Protein 6H3S (pdb70)

InterPro domains:
  IPR005167 Bunyavirus glycoprotein G1 [PF03557] (501-1342)
  IPR005168 Bunyavirus glycoprotein G2 [PF03563] (28-308)
  IPR026400 Bunyavirus nonstructural protein NSm [TIGR04210] (309-459)

Structure (mmCIF, N/CA/C/O backbone):
data_6H3S
#
_entry.id   6H3S
#
_cell.length_a   95.226
_cell.length_b   95.226
_cell.length_c   204.739
_cell.angle_alpha   90.000
_cell.angle_beta   90.000
_cell.angle_gamma   90.000
#
_symmetry.space_group_name_H-M   'P 41 21 2'
#
loop_
_entity.id
_entity.type
_entity.pdbx_description
1 polymer 'Envelopment polyprotein'
2 non-polymer 2-acetamido-2-deoxy-beta-D-glucopyranose
3 non-polymer 'SULFATE ION'
4 non-polymer 'CHLORIDE ION'
5 water water
#
loop_
_atom_site.group_PDB
_atom_site.id
_atom_site.type_symbol
_atom_site.label_atom_id
_atom_site.label_alt_id
_atom_site.label_comp_id
_atom_site.label_asym_id
_atom_site.label_entity_id
_atom_site.label_seq_id
_atom_site.pdbx_PDB_ins_code
_atom_site.Cartn_x
_atom_site.Cartn_y
_atom_site.Cartn_z
_atom_site.occupancy
_atom_site.B_iso_or_equiv
_atom_site.auth_seq_id
_atom_site.auth_comp_id
_atom_site.auth_asym_id
_atom_site.auth_atom_id
_atom_site.pdbx_PDB_model_num
ATOM 1 N N . THR A 1 14 ? 63.469 8.486 19.633 1.00 109.59 467 THR B N 1
ATOM 2 C CA . THR A 1 14 ? 63.509 8.055 21.026 1.00 110.03 467 THR B CA 1
ATOM 3 C C . THR A 1 14 ? 62.114 8.056 21.643 1.00 106.27 467 THR B C 1
ATOM 4 O O . THR A 1 14 ? 61.139 8.449 21.002 1.00 104.16 467 THR B O 1
ATOM 8 N N . SER A 1 15 ? 62.025 7.610 22.894 1.00 105.45 468 SER B N 1
ATOM 9 C CA . SER A 1 15 ? 60.766 7.577 23.621 1.00 102.34 468 SER B CA 1
ATOM 10 C C . SER A 1 15 ? 60.906 8.352 24.922 1.00 100.37 468 SER B C 1
ATOM 11 O O . SER A 1 15 ? 61.995 8.451 25.493 1.00 102.10 468 SER B O 1
ATOM 14 N N . ILE A 1 16 ? 59.784 8.906 25.384 1.00 90.88 469 ILE B N 1
ATOM 15 C CA . ILE A 1 16 ? 59.754 9.741 26.575 1.00 83.63 469 ILE B CA 1
ATOM 16 C C . ILE A 1 16 ? 58.654 9.246 27.503 1.00 74.25 469 ILE B C 1
ATOM 17 O O . ILE A 1 16 ? 57.721 8.554 27.089 1.00 73.36 469 ILE B O 1
ATOM 22 N N . ASN A 1 17 ? 58.772 9.614 28.775 1.00 67.78 470 ASN B N 1
ATOM 23 C CA . ASN A 1 17 ? 57.769 9.283 29.781 1.00 62.47 470 ASN B CA 1
ATOM 24 C C . ASN A 1 17 ? 56.850 10.489 29.952 1.00 63.09 470 ASN B C 1
ATOM 25 O O . ASN A 1 17 ? 57.232 11.485 30.572 1.00 69.17 470 ASN B O 1
ATOM 30 N N . CYS A 1 18 ? 55.641 10.396 29.398 1.00 59.52 471 CYS B N 1
ATOM 31 C CA . CYS A 1 18 ? 54.673 11.482 29.507 1.00 56.54 471 CYS B CA 1
ATOM 32 C C . CYS A 1 18 ? 54.193 11.693 30.941 1.00 57.29 471 CYS B C 1
ATOM 33 O O . CYS A 1 18 ? 53.720 12.787 31.267 1.00 56.54 471 CYS B O 1
ATOM 36 N N . LYS A 1 19 ? 54.344 10.690 31.812 1.00 58.02 472 LYS B N 1
ATOM 37 C CA . LYS A 1 19 ? 54.014 10.875 33.222 1.00 57.05 472 LYS B CA 1
ATOM 38 C C . LYS A 1 19 ? 55.031 11.756 33.933 1.00 56.88 472 LYS B C 1
ATOM 39 O O . LYS A 1 19 ? 54.675 12.473 34.872 1.00 54.58 472 LYS B O 1
ATOM 45 N N . ASN A 1 20 ? 56.297 11.721 33.500 1.00 58.31 473 ASN B N 1
ATOM 46 C CA . ASN A 1 20 ? 57.379 12.499 34.106 1.00 63.28 473 ASN B CA 1
ATOM 47 C C . ASN A 1 20 ? 58.257 13.031 32.970 1.00 64.88 473 ASN B C 1
ATOM 48 O O . ASN A 1 20 ? 59.335 12.508 32.693 1.00 68.57 473 ASN B O 1
ATOM 53 N N . ILE A 1 21 ? 57.791 14.087 32.318 1.00 64.76 474 ILE B N 1
ATOM 54 C CA . ILE A 1 21 ? 58.493 14.648 31.171 1.00 62.54 474 ILE B CA 1
ATOM 55 C C . ILE A 1 21 ? 59.653 15.521 31.643 1.00 62.99 474 ILE B C 1
ATOM 56 O O . ILE A 1 21 ? 59.522 16.324 32.581 1.00 63.38 474 ILE B O 1
ATOM 61 N N . GLN A 1 22 ? 60.806 15.351 31.000 1.00 64.32 475 GLN B N 1
ATOM 62 C CA . GLN A 1 22 ? 62.011 16.074 31.368 1.00 68.83 475 GLN B CA 1
ATOM 63 C C . GLN A 1 22 ? 61.989 17.496 30.810 1.00 64.18 475 GLN B C 1
ATOM 64 O O . GLN A 1 22 ? 61.226 17.827 29.900 1.00 64.17 475 GLN B O 1
ATOM 70 N N . SER A 1 23 ? 62.854 18.340 31.376 1.00 64.82 476 SER B N 1
ATOM 71 C CA . SER A 1 23 ? 62.926 19.733 30.948 1.00 66.26 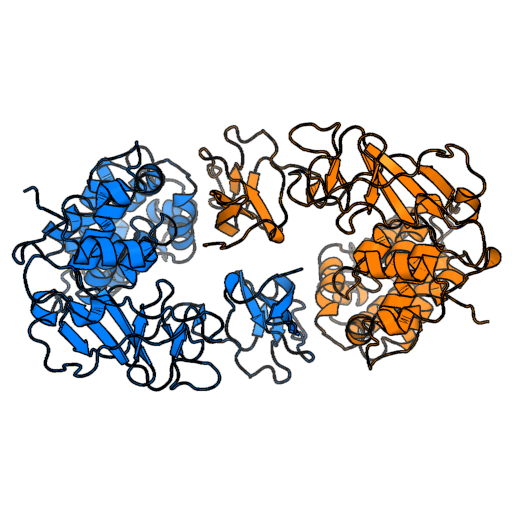476 SER B CA 1
ATOM 72 C C . SER A 1 23 ? 63.366 19.844 29.492 1.00 68.88 476 SER B C 1
ATOM 73 O O . SER A 1 23 ? 62.894 20.721 28.757 1.00 70.48 476 SER B O 1
ATOM 76 N N . THR A 1 24 ? 64.270 18.959 29.059 1.00 69.83 477 THR B N 1
ATOM 77 C CA . THR A 1 24 ? 64.744 18.968 27.677 1.00 69.34 477 THR B CA 1
ATOM 78 C C . THR A 1 24 ? 63.645 18.574 26.698 1.00 63.59 477 THR B C 1
ATOM 79 O O . THR A 1 24 ? 63.639 19.039 25.555 1.00 64.37 477 THR B O 1
ATOM 83 N N . GLN A 1 25 ? 62.713 17.725 27.127 1.00 59.14 478 GLN B N 1
ATOM 84 C CA . GLN A 1 25 ? 61.634 17.218 26.290 1.00 57.39 478 GLN B CA 1
ATOM 85 C C . GLN A 1 25 ? 60.456 18.181 26.160 1.00 54.57 478 GLN B C 1
ATOM 86 O O . GLN A 1 25 ? 59.446 17.818 25.551 1.00 51.06 478 GLN B O 1
ATOM 92 N N . LEU A 1 26 ? 60.540 19.381 26.727 1.00 54.48 479 LEU B N 1
ATOM 93 C CA . LEU A 1 26 ? 59.428 20.317 26.610 1.00 48.82 479 LEU B CA 1
ATOM 94 C C . LEU A 1 26 ? 59.438 21.099 25.300 1.00 48.31 479 LEU B C 1
ATOM 95 O O . LEU A 1 26 ? 59.355 22.327 25.311 1.00 54.61 479 LEU B O 1
ATOM 100 N N . THR A 1 27 ? 59.511 20.391 24.175 1.00 48.49 480 THR B N 1
ATOM 101 C CA . THR A 1 27 ? 59.450 20.982 22.850 1.00 51.74 480 THR B CA 1
ATOM 102 C C . THR A 1 27 ? 58.298 20.358 22.073 1.00 52.60 480 THR B C 1
ATOM 103 O O . THR A 1 27 ? 57.897 19.225 22.339 1.00 56.60 480 THR B O 1
ATOM 107 N N . ILE A 1 28 ? 57.807 21.086 21.067 1.00 50.18 481 ILE B N 1
ATOM 108 C CA . ILE A 1 28 ? 56.694 20.588 20.260 1.00 48.66 481 ILE B CA 1
ATOM 109 C C . ILE A 1 28 ? 57.051 19.253 19.621 1.00 50.52 481 ILE B C 1
ATOM 110 O O . ILE A 1 28 ? 56.210 18.350 19.514 1.00 49.67 481 ILE B O 1
ATOM 115 N N . GLU A 1 29 ? 58.307 19.104 19.199 1.00 50.53 482 GLU B N 1
ATOM 116 C CA . GLU A 1 29 ? 58.773 17.834 18.655 1.00 52.02 482 GLU B CA 1
ATOM 117 C C . GLU A 1 29 ? 58.573 16.702 19.655 1.00 54.89 482 GLU B C 1
ATOM 118 O O . GLU A 1 29 ? 58.071 15.628 19.304 1.00 57.44 482 GLU B O 1
ATOM 124 N N . HIS A 1 30 ? 58.962 16.924 20.910 1.00 56.41 483 HIS B N 1
ATOM 125 C CA . HIS A 1 30 ? 58.832 15.891 21.930 1.00 54.39 483 HIS B CA 1
ATOM 126 C C . HIS A 1 30 ? 57.465 15.904 22.605 1.00 51.01 483 HIS B C 1
ATOM 127 O O . HIS A 1 30 ? 56.948 14.841 22.962 1.00 56.96 483 HIS B O 1
ATOM 134 N N . LEU A 1 31 ? 56.865 17.085 22.790 1.00 45.25 484 LEU B N 1
ATOM 135 C CA . LEU A 1 31 ? 55.522 17.142 23.362 1.00 45.28 484 LEU B CA 1
ATOM 136 C C . LEU A 1 31 ? 54.505 16.439 22.474 1.00 48.94 484 LEU B C 1
ATOM 137 O O . LEU A 1 31 ? 53.524 15.880 22.977 1.00 50.68 484 LEU B O 1
ATOM 142 N N . SER A 1 32 ? 54.720 16.456 21.156 1.00 52.55 485 SER B N 1
ATOM 143 C CA . SER A 1 32 ? 53.790 15.798 20.246 1.00 48.51 485 SER B CA 1
ATOM 144 C C . SER A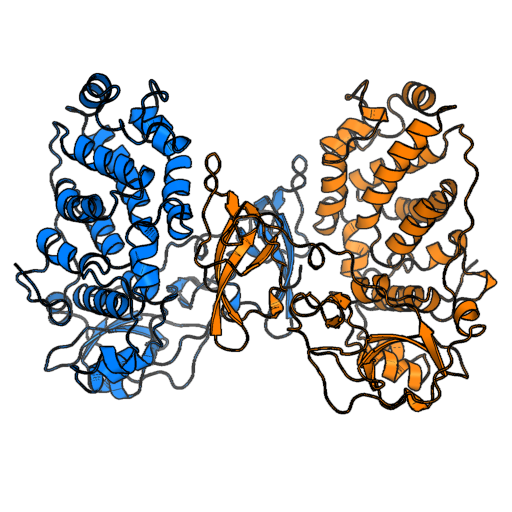 1 32 ? 53.744 14.292 20.460 1.00 44.87 485 SER B C 1
ATOM 145 O O . SER A 1 32 ? 52.733 13.662 20.133 1.00 40.56 485 SER B O 1
ATOM 148 N N . LYS A 1 33 ? 54.809 13.701 21.004 1.00 49.63 486 LYS B N 1
ATOM 149 C CA . LYS A 1 33 ? 54.790 12.281 21.333 1.00 50.00 486 LYS B CA 1
ATOM 150 C C . LYS A 1 33 ? 53.830 11.953 22.466 1.00 50.67 486 LYS B C 1
ATOM 151 O O . LYS A 1 33 ? 53.525 10.772 22.671 1.00 49.78 486 LYS B O 1
ATOM 157 N N . CYS A 1 34 ? 53.356 12.954 23.207 1.00 50.48 487 CYS B N 1
ATOM 158 C CA . CYS A 1 34 ? 52.484 12.735 24.352 1.00 44.66 487 CYS B CA 1
ATOM 159 C C . CYS A 1 34 ? 51.017 13.003 24.044 1.00 38.75 487 CYS B C 1
ATOM 160 O O . CYS A 1 34 ? 50.194 13.009 24.965 1.00 39.94 487 CYS B O 1
ATOM 163 N N . MET A 1 35 ? 50.669 13.216 22.778 1.00 39.60 488 MET B N 1
ATOM 164 C CA . MET A 1 35 ? 49.265 13.282 22.403 1.00 39.73 488 MET B CA 1
ATOM 165 C C . MET A 1 35 ? 48.615 11.927 22.650 1.00 38.55 488 MET B C 1
ATOM 166 O O . MET A 1 35 ? 49.205 10.881 22.366 1.00 39.02 488 MET B O 1
ATOM 171 N N . ALA A 1 36 ? 47.396 11.954 23.197 1.00 33.12 489 ALA B N 1
ATOM 172 C CA . ALA A 1 36 ? 46.766 10.736 23.703 1.00 30.72 489 ALA B CA 1
ATOM 173 C C . ALA A 1 36 ? 46.720 9.639 22.646 1.00 38.29 489 ALA B C 1
ATOM 174 O O . ALA A 1 36 ? 47.075 8.484 22.916 1.00 43.12 489 ALA B O 1
ATOM 176 N N . PHE A 1 37 ? 46.296 9.986 21.428 1.00 42.28 490 PHE B N 1
ATOM 177 C CA . PHE A 1 37 ? 46.146 8.977 20.385 1.00 39.61 490 PHE B CA 1
ATOM 178 C C . PHE A 1 37 ? 47.463 8.280 20.080 1.00 43.11 490 PHE B C 1
ATOM 179 O O . PHE A 1 37 ? 47.467 7.117 19.660 1.00 47.01 490 PHE B O 1
ATOM 187 N N . TYR A 1 38 ? 48.589 8.966 20.287 1.00 43.91 491 TYR B N 1
ATOM 188 C CA . TYR A 1 38 ? 49.889 8.375 20.003 1.00 43.01 491 TYR B CA 1
ATOM 189 C C . TYR A 1 38 ? 50.235 7.233 20.948 1.00 45.42 491 TYR B C 1
ATOM 190 O O . TYR A 1 38 ? 51.235 6.545 20.714 1.00 46.76 491 TYR B O 1
ATOM 199 N N . GLN A 1 39 ? 49.442 7.009 21.999 1.00 44.99 492 GLN B N 1
ATOM 200 C CA . GLN A 1 39 ? 49.682 5.883 22.893 1.00 48.70 492 GLN B CA 1
ATOM 201 C C . GLN A 1 39 ? 49.244 4.549 22.299 1.00 46.87 492 GLN B C 1
ATOM 202 O O . GLN A 1 39 ? 49.559 3.503 22.878 1.00 48.72 492 GLN B O 1
ATOM 208 N N . ASN A 1 40 ? 48.529 4.562 21.171 1.00 45.78 493 ASN B N 1
ATOM 209 C CA . ASN A 1 40 ? 48.152 3.347 20.444 1.00 45.94 493 ASN B CA 1
ATOM 210 C C . ASN A 1 40 ? 47.279 2.423 21.290 1.00 46.72 493 ASN B C 1
ATOM 211 O O . ASN A 1 40 ? 47.296 1.200 21.114 1.00 48.44 493 ASN B O 1
ATOM 216 N N . LYS A 1 41 ? 46.511 3.002 22.211 1.00 44.47 494 LYS B N 1
ATOM 217 C CA . LYS A 1 41 ? 45.586 2.261 23.065 1.00 38.13 494 LYS B CA 1
ATOM 218 C C . LYS A 1 41 ? 44.169 2.534 22.574 1.00 38.76 494 LYS B C 1
ATOM 219 O O . LYS A 1 41 ? 43.623 3.618 22.809 1.00 43.11 494 LYS B O 1
ATOM 225 N N . THR A 1 42 ? 43.574 1.552 21.903 1.00 38.02 495 THR B N 1
ATOM 226 C CA . THR A 1 42 ? 42.276 1.720 21.268 1.00 39.31 495 THR B CA 1
ATOM 227 C C . THR A 1 42 ? 41.130 1.040 22.008 1.00 44.29 495 THR B C 1
ATOM 228 O O . THR A 1 42 ? 40.001 1.056 21.504 1.00 46.33 495 THR B O 1
ATOM 232 N N . SER A 1 43 ? 41.368 0.451 23.179 1.00 46.13 496 SER B N 1
ATOM 233 C CA . SER A 1 43 ? 40.297 -0.266 23.857 1.00 44.49 496 SER B CA 1
ATOM 234 C C . SER A 1 43 ? 40.610 -0.400 25.341 1.00 48.29 496 SER B C 1
ATOM 235 O O . SER A 1 43 ? 41.679 -0.009 25.819 1.00 48.80 496 SER B O 1
ATOM 238 N N . SER A 1 44 ? 39.653 -0.983 26.061 1.00 51.64 497 SER B N 1
ATOM 239 C CA . SER A 1 44 ? 39.762 -1.324 27.477 1.00 47.42 497 SER B CA 1
ATOM 240 C C . SER A 1 44 ? 40.105 -0.115 28.343 1.00 47.71 497 SER B C 1
ATOM 241 O O . SER A 1 44 ? 41.269 0.064 28.722 1.00 49.58 497 SER B O 1
ATOM 244 N N . PRO A 1 45 ? 39.115 0.708 28.698 1.00 47.14 498 PRO B N 1
ATOM 245 C CA . PRO A 1 45 ? 39.375 1.853 29.574 1.00 46.81 498 PRO B CA 1
ATOM 246 C C . PRO A 1 45 ? 39.776 1.410 30.965 1.00 45.97 498 PRO B C 1
ATOM 247 O O . PRO A 1 45 ? 39.310 0.390 31.474 1.00 47.73 498 PRO B O 1
ATOM 251 N N . VAL A 1 46 ? 40.629 2.211 31.590 1.00 50.70 499 VAL B N 1
ATOM 252 C CA . VAL A 1 46 ? 41.128 1.941 32.929 1.00 53.11 499 VAL B CA 1
ATOM 253 C C . VAL A 1 46 ? 40.496 2.921 33.905 1.00 53.72 499 VAL B C 1
ATOM 254 O O . VAL A 1 46 ? 40.384 4.118 33.618 1.00 55.65 499 VAL B O 1
ATOM 258 N N . VAL A 1 47 ? 40.079 2.408 35.062 1.00 55.12 500 VAL B N 1
ATOM 259 C CA . VAL A 1 47 ? 39.485 3.253 36.086 1.00 56.63 500 VAL B CA 1
ATOM 260 C C . VAL A 1 47 ? 40.544 4.199 36.642 1.00 57.23 500 VAL B C 1
ATOM 261 O O . VAL A 1 47 ? 41.744 3.888 36.661 1.00 58.63 500 VAL B O 1
ATOM 265 N N . ILE A 1 48 ? 40.094 5.373 37.095 1.00 58.11 501 ILE B N 1
ATOM 266 C CA . ILE A 1 48 ? 41.016 6.454 37.433 1.00 59.54 501 ILE B CA 1
ATOM 267 C C . ILE A 1 48 ? 41.922 6.060 38.597 1.00 65.04 501 ILE B C 1
ATOM 268 O O . ILE A 1 48 ? 43.121 6.365 38.592 1.00 64.83 501 ILE B O 1
ATOM 273 N N . ASN A 1 49 ? 41.375 5.368 39.604 1.00 69.70 502 ASN B N 1
ATOM 274 C CA . ASN A 1 49 ? 42.186 4.991 40.760 1.00 75.25 502 ASN B CA 1
ATOM 275 C C . ASN A 1 49 ? 43.306 4.037 40.371 1.00 77.01 502 ASN B C 1
ATOM 276 O O . ASN A 1 49 ? 44.354 4.006 41.027 1.00 81.03 502 ASN B O 1
ATOM 281 N N . GLU A 1 50 ? 43.106 3.258 39.308 1.00 74.28 503 GLU B N 1
ATOM 282 C CA . GLU A 1 50 ? 44.138 2.342 38.842 1.00 76.92 503 GLU B CA 1
ATOM 283 C C . GLU A 1 50 ? 45.197 3.068 38.019 1.00 75.47 503 GLU B C 1
ATOM 284 O O . GLU A 1 50 ? 46.381 2.720 38.083 1.00 78.07 503 GLU B O 1
ATOM 290 N N . ILE A 1 51 ? 44.789 4.087 37.257 1.00 71.04 504 ILE B N 1
ATOM 291 C CA . ILE A 1 51 ? 45.722 4.818 36.401 1.00 68.24 504 ILE B CA 1
ATOM 292 C C . ILE A 1 51 ? 46.785 5.523 37.236 1.00 72.49 504 ILE B C 1
ATOM 293 O O . ILE A 1 51 ? 47.960 5.585 36.852 1.00 74.14 504 ILE B O 1
ATOM 298 N N . ILE A 1 52 ? 46.394 6.052 38.398 1.00 74.03 505 ILE B N 1
ATOM 299 C CA . ILE A 1 52 ? 47.246 6.946 39.174 1.00 75.22 505 ILE B CA 1
ATOM 300 C C . ILE A 1 52 ? 48.025 6.228 40.268 1.00 79.33 505 ILE B C 1
ATOM 301 O O . ILE A 1 52 ? 48.718 6.890 41.054 1.00 79.24 505 ILE B O 1
ATOM 306 N N . SER A 1 53 ? 47.942 4.898 40.343 1.00 82.37 506 SER B N 1
ATOM 307 C CA . SER A 1 53 ? 48.577 4.176 41.441 1.00 93.36 506 SER B CA 1
ATOM 308 C C . SER A 1 53 ? 50.100 4.230 41.382 1.00 99.11 506 SER B C 1
ATOM 309 O O . SER A 1 53 ? 50.753 3.990 42.402 1.00 104.40 506 SER B O 1
ATOM 312 N N . ASP A 1 54 ? 50.679 4.542 40.220 1.00 98.11 507 ASP B N 1
ATOM 313 C CA . ASP A 1 54 ? 52.130 4.583 40.094 1.00 104.10 507 ASP B CA 1
ATOM 314 C C . ASP A 1 54 ? 52.742 5.820 40.744 1.00 102.49 507 ASP B C 1
ATOM 315 O O . ASP A 1 54 ? 53.922 5.788 41.111 1.00 107.47 507 ASP B O 1
ATOM 320 N N . ALA A 1 55 ? 51.974 6.901 40.899 1.00 97.84 508 ALA B N 1
ATOM 321 C CA . ALA A 1 55 ? 52.510 8.182 41.334 1.00 97.52 508 ALA B CA 1
ATOM 322 C C . ALA A 1 55 ? 52.480 8.317 42.857 1.00 102.41 508 ALA B C 1
ATOM 323 O O . ALA A 1 55 ? 52.046 7.421 43.585 1.00 107.41 508 ALA B O 1
ATOM 325 N N . SER A 1 56 ? 52.940 9.472 43.340 1.00 98.22 509 SER B N 1
ATOM 326 C CA . SER A 1 56 ? 53.080 9.724 44.768 1.00 100.03 509 SER B CA 1
ATOM 327 C C . SER A 1 56 ? 51.716 9.775 45.456 1.00 95.69 509 SER B C 1
ATOM 328 O O . SER A 1 56 ? 50.664 9.863 44.820 1.00 93.45 509 SER B O 1
ATOM 331 N N . VAL A 1 57 ? 51.754 9.720 46.790 1.00 97.57 510 VAL B N 1
ATOM 332 C CA . VAL A 1 57 ? 50.528 9.770 47.583 1.00 98.38 510 VAL B CA 1
ATOM 333 C C . VAL A 1 57 ? 49.859 11.133 47.443 1.00 95.64 510 VAL B C 1
ATOM 334 O O . VAL A 1 57 ? 48.641 11.230 47.235 1.00 91.71 510 VAL B O 1
ATOM 338 N N . ASP A 1 58 ? 50.648 12.208 47.543 1.00 99.02 511 ASP B N 1
ATOM 339 C CA . ASP A 1 58 ? 50.083 13.552 47.466 1.00 97.58 511 ASP B CA 1
ATOM 340 C C . ASP A 1 58 ? 49.525 13.841 46.079 1.00 91.06 511 ASP B C 1
ATOM 341 O O . ASP A 1 58 ? 48.440 14.420 45.951 1.00 89.46 511 ASP B O 1
ATOM 346 N N . GLU A 1 59 ? 50.255 13.454 45.029 1.00 89.41 512 GLU B N 1
ATOM 347 C CA . GLU A 1 59 ? 49.723 13.571 43.675 1.00 84.67 512 GLU B CA 1
ATOM 348 C C . GLU A 1 59 ? 48.447 12.753 43.523 1.00 78.67 512 GLU B C 1
ATOM 349 O O . GLU A 1 59 ? 47.518 13.154 42.809 1.00 74.79 512 GLU B O 1
ATOM 355 N N . GLN A 1 60 ? 48.381 11.606 44.203 1.00 79.84 513 GLN B N 1
ATOM 356 C CA . GLN A 1 60 ? 47.204 10.749 44.119 1.00 78.27 513 GLN B CA 1
ATOM 357 C C . GLN A 1 60 ? 45.985 11.434 44.726 1.00 79.06 513 GLN B C 1
ATOM 358 O O . GLN A 1 60 ? 44.894 11.414 44.140 1.00 76.44 513 GLN B O 1
ATOM 364 N N . GLU A 1 61 ? 46.148 12.048 45.903 1.00 85.01 514 GLU B N 1
ATOM 365 C CA . GLU A 1 61 ? 45.065 12.859 46.455 1.00 86.60 514 GLU B CA 1
ATOM 366 C C . GLU A 1 61 ? 44.717 14.011 45.520 1.00 82.43 514 GLU B C 1
ATOM 367 O O . GLU A 1 61 ? 43.537 14.342 45.337 1.00 79.55 514 GLU B O 1
ATOM 373 N N . LEU A 1 62 ? 45.737 14.620 44.907 1.00 83.95 515 LEU B N 1
ATOM 374 C CA . LEU A 1 62 ? 45.515 15.727 43.983 1.00 82.69 515 LEU B CA 1
ATOM 375 C C . LEU A 1 62 ? 44.600 15.323 42.835 1.00 76.11 515 LEU B C 1
ATOM 376 O O . LEU A 1 62 ? 43.718 16.093 42.435 1.00 71.35 515 LEU B O 1
ATOM 381 N N . ILE A 1 63 ? 44.792 14.122 42.289 1.00 72.46 516 ILE B N 1
ATOM 382 C CA . ILE A 1 63 ? 43.990 13.705 41.143 1.00 65.62 516 ILE B CA 1
ATOM 383 C C . ILE A 1 63 ? 42.627 13.192 41.582 1.00 68.33 516 ILE B C 1
ATOM 384 O O . ILE A 1 63 ? 41.606 13.507 40.958 1.00 68.13 516 ILE B O 1
ATOM 389 N N . LYS A 1 64 ? 42.585 12.381 42.644 1.00 72.40 517 LYS B N 1
ATOM 390 C CA . LYS A 1 64 ? 41.302 11.922 43.167 1.00 75.01 517 LYS B CA 1
ATOM 391 C C . LYS A 1 64 ? 40.387 13.091 43.496 1.00 77.12 517 LYS B C 1
ATOM 392 O O . LYS A 1 64 ? 39.163 12.985 43.353 1.00 79.26 517 LYS B O 1
ATOM 398 N N . SER A 1 65 ? 40.963 14.218 43.924 1.00 75.70 518 SER B N 1
ATOM 399 C CA . SER A 1 65 ? 40.168 15.401 44.231 1.00 75.11 518 SER B CA 1
ATOM 400 C C . SER A 1 65 ? 39.507 16.006 42.997 1.00 73.43 518 SER B C 1
ATOM 401 O O . SER A 1 65 ? 38.517 16.731 43.137 1.00 75.21 518 SER B O 1
ATOM 404 N N . LEU A 1 66 ? 40.021 15.728 41.796 1.00 70.03 519 LEU B N 1
ATOM 405 C CA . LEU A 1 66 ? 39.497 16.365 40.593 1.00 66.92 519 LEU B CA 1
ATOM 406 C C . LEU A 1 66 ? 38.239 15.693 40.059 1.00 66.69 519 LEU B C 1
ATOM 407 O O . LEU A 1 66 ? 37.507 16.318 39.282 1.00 63.43 519 LEU B O 1
ATOM 412 N N . ASN A 1 67 ? 37.974 14.450 40.458 1.00 70.03 520 ASN B N 1
ATOM 413 C CA . ASN A 1 67 ? 36.858 13.661 39.939 1.00 70.35 520 ASN B CA 1
ATOM 414 C C . ASN A 1 67 ? 36.876 13.637 38.412 1.00 65.68 520 ASN B C 1
ATOM 415 O O . ASN A 1 67 ? 35.913 14.010 37.739 1.00 67.44 520 ASN B O 1
ATOM 420 N N . LEU A 1 68 ? 38.006 13.188 37.873 1.00 60.82 521 LEU B N 1
ATOM 421 C CA . LEU A 1 68 ? 38.186 13.157 36.429 1.00 56.30 521 LEU B CA 1
ATOM 422 C C . LEU A 1 68 ? 37.265 12.131 35.782 1.00 56.27 521 LEU B C 1
ATOM 423 O O . LEU A 1 68 ? 37.093 11.017 36.286 1.00 60.09 521 LEU B O 1
ATOM 428 N N . ASN A 1 69 ? 36.667 12.519 34.657 1.00 47.64 522 ASN B N 1
ATOM 429 C CA . ASN A 1 69 ? 35.977 11.589 33.776 1.00 47.99 522 ASN B CA 1
ATOM 430 C C . ASN A 1 69 ? 36.242 12.020 32.337 1.00 46.71 522 ASN B C 1
ATOM 431 O O . ASN A 1 69 ? 36.886 13.044 32.083 1.00 47.82 522 ASN B O 1
ATOM 436 N N . CYS A 1 70 ? 35.739 11.227 31.388 1.00 47.88 523 CYS B N 1
ATOM 437 C CA . CYS A 1 70 ? 36.030 11.463 29.977 1.00 49.12 523 CYS B CA 1
ATOM 438 C C . CYS A 1 70 ? 35.377 12.729 29.438 1.00 47.45 523 CYS B C 1
ATOM 439 O O . CYS A 1 70 ? 35.795 13.225 28.387 1.00 47.85 523 CYS B O 1
ATOM 442 N N . ASN A 1 71 ? 34.374 13.265 30.128 1.00 50.78 524 ASN B N 1
ATOM 443 C CA . ASN A 1 71 ? 33.712 14.485 29.689 1.00 54.07 524 ASN B CA 1
ATOM 444 C C . ASN A 1 71 ? 34.421 15.754 30.140 1.00 56.69 524 ASN B C 1
ATOM 445 O O . ASN A 1 71 ? 34.257 16.797 29.497 1.00 60.97 524 ASN B O 1
ATOM 450 N N . VAL A 1 72 ? 35.209 15.697 31.213 1.00 54.35 525 VAL B N 1
ATOM 451 C CA . VAL A 1 72 ? 35.802 16.896 31.799 1.00 50.60 525 VAL B CA 1
ATOM 452 C C . VAL A 1 72 ? 37.317 16.940 31.678 1.00 47.40 525 VAL B C 1
ATOM 453 O O . VAL A 1 72 ? 37.914 17.971 32.028 1.00 49.33 525 VAL B O 1
ATOM 457 N N . ILE A 1 73 ? 37.962 15.874 31.200 1.00 44.94 526 ILE B N 1
ATOM 458 C CA . ILE A 1 73 ? 39.418 15.815 31.275 1.00 45.75 526 ILE B CA 1
ATOM 459 C C . ILE A 1 73 ? 40.054 16.774 30.273 1.00 44.37 526 ILE B C 1
ATOM 460 O O . ILE A 1 73 ? 41.088 17.387 30.559 1.00 44.36 526 ILE B O 1
ATOM 465 N N . ASP A 1 74 ? 39.443 16.939 29.095 1.00 43.47 527 ASP B N 1
ATOM 466 C CA . ASP A 1 74 ? 39.953 17.927 28.149 1.00 44.35 527 ASP B CA 1
ATOM 467 C C . ASP A 1 74 ? 39.842 19.338 28.708 1.00 44.64 527 ASP B C 1
ATOM 468 O O . ASP A 1 74 ? 40.701 20.186 28.432 1.00 45.47 527 ASP B O 1
ATOM 473 N N . ARG A 1 75 ? 38.801 19.608 29.501 1.00 44.66 528 ARG B N 1
ATOM 474 C CA . ARG A 1 75 ? 38.658 20.931 30.100 1.00 49.69 528 ARG B CA 1
ATOM 475 C C . ARG A 1 75 ? 39.695 21.156 31.192 1.00 50.45 528 ARG B C 1
ATOM 476 O O . ARG A 1 75 ? 40.192 22.275 31.358 1.00 51.56 528 ARG B O 1
ATOM 484 N N . PHE A 1 76 ? 40.020 20.113 31.961 1.00 47.47 529 PHE B N 1
ATOM 485 C CA . PHE A 1 76 ? 41.124 20.225 32.908 1.00 44.80 529 PHE B CA 1
ATOM 486 C C . PHE A 1 76 ? 42.450 20.420 32.185 1.00 44.39 529 PHE B C 1
ATOM 487 O O . PHE A 1 76 ? 43.344 21.101 32.699 1.00 47.75 529 PHE B O 1
ATOM 495 N N . ILE A 1 77 ? 42.591 19.838 30.992 1.00 42.61 530 ILE B N 1
ATOM 496 C CA . ILE A 1 77 ? 43.825 19.993 30.227 1.00 42.79 530 ILE B CA 1
ATOM 497 C C . ILE A 1 77 ? 43.969 21.427 29.733 1.00 49.85 530 ILE B C 1
ATOM 498 O O . ILE A 1 77 ? 45.026 22.050 29.887 1.00 52.50 530 ILE B O 1
ATOM 503 N N . SER A 1 78 ? 42.910 21.972 29.130 1.00 53.87 531 SER B N 1
ATOM 504 C CA . SER A 1 78 ? 42.980 23.343 28.633 1.00 52.47 531 SER B CA 1
ATOM 505 C C . SER A 1 78 ? 43.036 24.351 29.772 1.00 52.59 531 SER B C 1
ATOM 506 O O . SER A 1 78 ? 43.631 25.425 29.621 1.00 55.25 531 SER B O 1
ATOM 509 N N . GLU A 1 79 ? 42.434 24.023 30.913 1.00 51.03 532 GLU B N 1
ATOM 510 C CA . GLU A 1 79 ? 42.367 24.944 32.038 1.00 43.55 532 GLU B CA 1
ATOM 511 C C . GLU A 1 79 ? 43.639 24.942 32.876 1.00 43.89 532 GLU B C 1
ATOM 512 O O . GLU A 1 79 ? 43.848 25.873 33.663 1.00 41.54 532 GLU B O 1
ATOM 518 N N . SER A 1 80 ? 44.491 23.931 32.725 1.00 47.60 533 SER B N 1
ATOM 519 C CA . SER A 1 80 ? 45.739 23.881 33.472 1.00 48.35 533 SER B CA 1
ATOM 520 C C . SER A 1 80 ? 46.736 24.895 32.925 1.00 47.67 533 SER B C 1
ATOM 521 O O . SER A 1 80 ? 46.736 25.226 31.736 1.00 48.45 533 SER B O 1
ATOM 524 N N . SER A 1 81 ? 47.602 25.387 33.809 1.00 50.54 534 SER B N 1
ATOM 525 C CA . SER A 1 81 ? 48.564 26.415 33.442 1.00 53.47 534 SER B CA 1
ATOM 526 C C . SER A 1 81 ? 49.961 25.872 33.173 1.00 51.21 534 SER B C 1
ATOM 527 O O . SER A 1 81 ? 50.727 26.512 32.444 1.00 53.02 534 SER B O 1
ATOM 530 N N . VAL A 1 82 ? 50.303 24.710 33.722 1.00 49.36 535 VAL B N 1
ATOM 531 C CA . VAL A 1 82 ? 51.649 24.154 33.634 1.00 50.39 535 VAL B CA 1
ATOM 532 C C . VAL A 1 82 ? 51.652 23.021 32.616 1.00 50.15 535 VAL B C 1
ATOM 533 O O . VAL A 1 82 ? 50.750 22.175 32.609 1.00 53.53 535 VAL B O 1
ATOM 537 N N . ILE A 1 83 ? 52.680 23.002 31.761 1.00 47.20 536 ILE B N 1
ATOM 538 C CA . ILE A 1 83 ? 52.694 22.080 30.629 1.00 45.54 536 ILE B CA 1
ATOM 539 C C . ILE A 1 83 ? 52.875 20.634 31.085 1.00 45.57 536 ILE B C 1
ATOM 540 O O . ILE A 1 83 ? 52.313 19.712 30.478 1.00 47.89 536 ILE B O 1
ATOM 545 N N . GLU A 1 84 ? 53.646 20.404 32.153 1.00 44.62 537 GLU B N 1
ATOM 546 C CA . GLU A 1 84 ? 53.808 19.045 32.660 1.00 41.58 537 GLU B CA 1
ATOM 547 C C . GLU A 1 84 ? 52.474 18.475 33.125 1.00 42.63 537 GLU B C 1
ATOM 548 O O . GLU A 1 84 ? 52.164 17.302 32.874 1.00 44.70 537 GLU B O 1
ATOM 554 N N . THR A 1 85 ? 51.664 19.298 33.793 1.00 43.05 538 THR B N 1
ATOM 555 C CA . THR A 1 85 ? 50.352 18.849 34.241 1.00 42.26 538 THR B CA 1
ATOM 556 C C . THR A 1 85 ? 49.445 18.540 33.057 1.00 43.77 538 THR B C 1
ATOM 557 O O . THR A 1 85 ? 48.722 17.536 33.064 1.00 47.25 538 THR B O 1
ATOM 561 N N . GLN A 1 86 ? 49.475 19.390 32.028 1.00 41.35 539 GLN B N 1
ATOM 562 C CA . GLN A 1 86 ? 48.656 19.158 30.842 1.00 39.30 539 GLN B CA 1
ATOM 563 C C . GLN A 1 86 ? 49.034 17.846 30.168 1.00 41.86 539 GLN B C 1
ATOM 564 O O . GLN A 1 86 ? 48.163 17.051 29.792 1.00 44.69 539 GLN B O 1
ATOM 570 N N . VAL A 1 87 ? 50.337 17.604 30.009 1.00 44.08 540 VAL B N 1
ATOM 571 C CA . VAL A 1 87 ? 50.798 16.340 29.441 1.00 40.11 540 VAL B CA 1
ATOM 572 C C . VAL A 1 87 ? 50.313 15.169 30.285 1.00 44.36 540 VAL B C 1
ATOM 573 O O . VAL A 1 87 ? 49.845 14.149 29.757 1.00 49.11 540 VAL B O 1
ATOM 577 N N . TYR A 1 88 ? 50.399 15.304 31.610 1.00 47.12 541 TYR B N 1
ATOM 578 C CA . TYR A 1 88 ? 49.997 14.217 32.496 1.00 47.24 541 TYR B CA 1
ATOM 579 C C . TYR A 1 88 ? 48.513 13.898 32.345 1.00 46.34 541 TYR B C 1
ATOM 580 O O . TYR A 1 88 ? 48.126 12.730 32.197 1.00 48.49 541 TYR B O 1
ATOM 589 N N . TYR A 1 89 ? 47.663 14.929 32.372 1.00 42.33 542 TYR B N 1
ATOM 590 C CA . TYR A 1 89 ? 46.234 14.707 32.175 1.00 43.18 542 TYR B CA 1
ATOM 591 C C . TYR A 1 89 ? 45.942 14.142 30.792 1.00 43.60 542 TYR B C 1
ATOM 592 O O . TYR A 1 89 ? 44.971 13.397 30.620 1.00 45.63 542 TYR B O 1
ATOM 601 N N . GLU A 1 90 ? 46.760 14.487 29.793 1.00 42.96 543 GLU B N 1
ATOM 602 C CA . GLU A 1 90 ? 46.585 13.897 28.469 1.00 40.32 543 GLU B CA 1
ATOM 603 C C . GLU A 1 90 ? 46.857 12.397 28.498 1.00 41.16 543 GLU B C 1
ATOM 604 O O . GLU A 1 90 ? 46.113 11.614 27.892 1.00 40.80 543 GLU B O 1
ATOM 610 N N . TYR A 1 91 ? 47.916 11.977 29.197 1.00 44.15 544 TYR B N 1
ATOM 611 C CA . TYR A 1 91 ? 48.157 10.547 29.375 1.00 44.90 544 TYR B CA 1
ATOM 612 C C . TYR A 1 91 ? 46.980 9.880 30.079 1.00 43.90 544 TYR B C 1
ATOM 613 O O . TYR A 1 91 ? 46.496 8.821 29.648 1.00 45.83 544 TYR B O 1
ATOM 622 N N . ILE A 1 92 ? 46.507 10.491 31.169 1.00 43.57 545 ILE B N 1
ATOM 623 C CA . ILE A 1 92 ? 45.348 9.958 31.881 1.00 41.45 545 ILE B CA 1
ATOM 624 C C . ILE A 1 92 ? 44.162 9.812 30.939 1.00 44.71 545 ILE B C 1
ATOM 625 O O . ILE A 1 92 ? 43.383 8.859 31.045 1.00 49.44 545 ILE B O 1
ATOM 630 N N . LYS A 1 93 ? 44.007 10.744 29.996 1.00 41.93 546 LYS B N 1
ATOM 631 C CA . LYS A 1 93 ? 42.932 10.611 29.019 1.00 40.10 546 LYS B CA 1
ATOM 632 C C . LYS A 1 93 ? 43.181 9.435 28.084 1.00 38.47 546 LYS B C 1
ATOM 633 O O . LYS A 1 93 ? 42.243 8.716 27.721 1.00 39.02 546 LYS B O 1
ATOM 639 N N . SER A 1 94 ? 44.439 9.222 27.683 1.00 36.17 547 SER B N 1
ATOM 640 C CA . SER A 1 94 ? 44.747 8.070 26.842 1.00 34.63 547 SER B CA 1
ATOM 641 C C . SER A 1 94 ? 44.405 6.763 27.541 1.00 39.77 547 SER B C 1
ATOM 642 O O . SER A 1 94 ? 44.029 5.787 26.882 1.00 39.92 547 SER B O 1
ATOM 645 N N . GLN A 1 95 ? 44.525 6.723 28.868 1.00 44.56 548 GLN B N 1
ATOM 646 C CA . GLN A 1 95 ? 44.190 5.513 29.613 1.00 39.01 548 GLN B CA 1
ATOM 647 C C . GLN A 1 95 ? 42.713 5.418 29.970 1.00 38.31 548 GLN B C 1
ATOM 648 O O . GLN A 1 95 ? 42.194 4.309 30.144 1.00 42.85 548 GLN B O 1
ATOM 654 N N . LEU A 1 96 ? 42.025 6.552 30.074 1.00 37.74 549 LEU B N 1
ATOM 655 C CA . LEU A 1 96 ? 40.664 6.599 30.591 1.00 38.11 549 LEU B CA 1
ATOM 656 C C . LEU A 1 96 ? 39.612 6.575 29.492 1.00 39.71 549 LEU B C 1
ATOM 657 O O . LEU A 1 96 ? 38.483 6.135 29.737 1.00 40.14 549 LEU B O 1
ATOM 662 N N . CYS A 1 97 ? 39.951 7.042 28.287 1.00 40.20 550 CYS B N 1
ATOM 663 C CA . CYS A 1 97 ? 38.979 7.189 27.201 1.00 44.48 550 CYS B CA 1
ATOM 664 C C . CYS A 1 97 ? 39.592 6.768 25.868 1.00 42.48 550 CYS B C 1
ATOM 665 O O . CYS A 1 97 ? 39.700 7.573 24.941 1.00 45.49 550 CYS B O 1
ATOM 668 N N . PRO A 1 98 ? 39.987 5.497 25.730 1.00 39.66 551 PRO B N 1
ATOM 669 C CA . PRO A 1 98 ? 40.533 5.059 24.429 1.00 36.73 551 PRO B CA 1
ATOM 670 C C . PRO A 1 98 ? 39.554 5.212 23.274 1.00 36.62 551 PRO B C 1
ATOM 671 O O . PRO A 1 98 ? 39.932 5.717 22.206 1.00 39.40 551 PRO B O 1
ATOM 675 N N . LEU A 1 99 ? 38.298 4.796 23.461 1.00 32.58 552 LEU B N 1
ATOM 676 C CA . LEU A 1 99 ? 37.319 4.882 22.380 1.00 33.16 552 LEU B CA 1
ATOM 677 C C . LEU A 1 99 ? 37.117 6.325 21.938 1.00 35.17 552 LEU B C 1
ATOM 678 O O . LEU A 1 99 ? 37.106 6.625 20.738 1.00 38.53 552 LEU B O 1
ATOM 683 N N . GLN A 1 100 ? 36.950 7.235 22.899 1.00 35.58 553 GLN B N 1
ATOM 684 C CA . GLN A 1 100 ? 36.786 8.645 22.565 1.00 35.66 553 GLN B CA 1
ATOM 685 C C . GLN A 1 100 ? 38.036 9.196 21.893 1.00 37.16 553 GLN B C 1
ATOM 686 O O . GLN A 1 100 ? 37.945 10.004 20.961 1.00 37.45 553 GLN B O 1
ATOM 692 N N . VAL A 1 101 ? 39.213 8.752 22.338 1.00 37.75 554 VAL B N 1
ATOM 693 C CA . VAL A 1 101 ? 40.458 9.275 21.789 1.00 33.30 554 VAL B CA 1
ATOM 694 C C . VAL A 1 101 ? 40.641 8.844 20.339 1.00 34.51 554 VAL B C 1
ATOM 695 O O . VAL A 1 101 ? 41.155 9.614 19.517 1.00 33.66 554 VAL B O 1
ATOM 699 N N . HIS A 1 102 ? 40.204 7.636 19.986 1.00 35.35 555 HIS B N 1
ATOM 700 C CA . HIS A 1 102 ? 40.443 7.106 18.651 1.00 34.08 555 HIS B CA 1
ATOM 701 C C . HIS A 1 102 ? 39.205 7.099 17.762 1.00 37.88 555 HIS B C 1
ATOM 702 O O . HIS A 1 102 ? 39.266 6.571 16.647 1.00 37.16 555 HIS B O 1
ATOM 709 N N . ASP A 1 103 ? 38.089 7.680 18.210 1.00 33.68 556 ASP B N 1
ATOM 710 C CA . ASP A 1 103 ? 36.875 7.658 17.399 1.00 34.41 556 ASP B CA 1
ATOM 711 C C . ASP A 1 103 ? 37.009 8.485 16.126 1.00 37.85 556 ASP B C 1
ATOM 712 O O . ASP A 1 103 ? 36.288 8.230 15.155 1.00 38.66 556 ASP B O 1
ATOM 717 N N . ILE A 1 104 ? 37.918 9.461 16.106 1.00 37.98 557 ILE B N 1
ATOM 718 C CA . ILE A 1 104 ? 38.041 10.341 14.949 1.00 36.60 557 ILE B CA 1
ATOM 719 C C . ILE A 1 104 ? 38.553 9.578 13.733 1.00 39.99 557 ILE B C 1
ATOM 720 O O . ILE A 1 104 ? 38.243 9.937 12.590 1.00 41.30 557 ILE B O 1
ATOM 725 N N . PHE A 1 105 ? 39.322 8.511 13.946 1.00 38.38 558 PHE B N 1
ATOM 726 C CA . PHE A 1 105 ? 39.941 7.797 12.839 1.00 37.34 558 PHE B CA 1
ATOM 727 C C . PHE A 1 105 ? 38.998 6.819 12.154 1.00 37.44 558 PHE B C 1
ATOM 728 O O . PHE A 1 105 ? 39.333 6.314 11.077 1.00 33.73 558 PHE B O 1
ATOM 736 N N . THR A 1 106 ? 37.840 6.538 12.743 1.00 39.65 559 THR B N 1
ATOM 737 C CA . THR A 1 106 ? 36.801 5.794 12.046 1.00 37.70 559 THR B CA 1
ATOM 738 C C . THR A 1 106 ? 36.118 6.719 11.048 1.00 42.42 559 THR B C 1
ATOM 739 O O . THR A 1 106 ? 35.714 7.832 11.400 1.00 43.57 559 THR B O 1
ATOM 743 N N . ILE A 1 107 ? 36.002 6.262 9.799 1.00 38.90 560 ILE B N 1
ATOM 744 C CA . ILE A 1 107 ? 35.495 7.124 8.739 1.00 35.29 560 ILE B CA 1
ATOM 745 C C . ILE A 1 107 ? 34.063 7.543 9.048 1.00 36.77 560 ILE B C 1
ATOM 746 O O . ILE A 1 107 ? 33.249 6.750 9.541 1.00 40.74 560 ILE B O 1
ATOM 751 N N . ASN A 1 108 ? 33.767 8.820 8.799 1.00 36.63 561 ASN B N 1
ATOM 752 C CA . ASN A 1 108 ? 32.431 9.399 8.948 1.00 35.18 561 ASN B CA 1
ATOM 753 C C . ASN A 1 108 ? 31.859 9.230 10.352 1.00 39.50 561 ASN B C 1
ATOM 754 O O . ASN A 1 108 ? 30.637 9.252 10.528 1.00 44.64 561 ASN B O 1
ATOM 759 N N . SER A 1 109 ? 32.707 9.075 11.367 1.00 39.79 562 SER B N 1
ATOM 760 C CA . SER A 1 109 ? 32.221 8.853 12.719 1.00 37.17 562 SER B CA 1
ATOM 761 C C . SER A 1 109 ? 31.666 10.150 13.308 1.00 37.70 562 SER B C 1
ATOM 762 O O . SER A 1 109 ? 31.691 11.213 12.680 1.00 40.78 562 SER B O 1
ATOM 765 N N . ALA A 1 110 ? 31.151 10.058 14.537 1.00 33.63 563 ALA B N 1
ATOM 766 C CA . ALA A 1 110 ? 30.580 11.227 15.198 1.00 33.45 563 ALA B CA 1
ATOM 767 C C . ALA A 1 110 ? 31.642 12.291 15.451 1.00 37.54 563 ALA B C 1
ATOM 768 O O . ALA A 1 110 ? 31.429 13.479 15.177 1.00 42.69 563 ALA B O 1
ATOM 770 N N . SER A 1 111 ? 32.806 11.876 15.957 1.00 33.44 564 SER B N 1
ATOM 771 C CA . SER A 1 111 ? 33.889 12.805 16.255 1.00 32.60 564 SER B CA 1
ATOM 772 C C . SER A 1 111 ? 34.359 13.585 15.033 1.00 37.48 564 SER B C 1
ATOM 773 O O . SER A 1 111 ? 35.119 14.547 15.190 1.00 45.29 564 SER B O 1
ATOM 776 N N . ASN A 1 112 ? 33.929 13.202 13.830 1.00 35.19 565 ASN B N 1
ATOM 777 C CA . ASN A 1 112 ? 34.299 13.910 12.613 1.00 33.72 565 ASN B CA 1
ATOM 778 C C . ASN A 1 112 ? 33.437 15.134 12.340 1.00 38.14 565 ASN B C 1
ATOM 779 O O . ASN A 1 112 ? 33.761 15.897 11.423 1.00 43.71 565 ASN B O 1
ATOM 784 N N . ILE A 1 113 ? 32.356 15.345 13.098 1.00 35.62 566 ILE B N 1
ATOM 785 C CA . ILE A 1 113 ? 31.391 16.365 12.695 1.00 38.51 566 ILE B CA 1
ATOM 786 C C . ILE A 1 113 ? 31.976 17.768 12.812 1.00 41.30 566 ILE B C 1
ATOM 787 O O . ILE A 1 113 ? 31.625 18.658 12.028 1.00 40.32 566 ILE B O 1
ATOM 792 N N . GLN A 1 114 ? 32.886 17.993 13.760 1.00 41.78 567 GLN B N 1
ATOM 793 C CA . GLN A 1 114 ? 33.304 19.358 14.058 1.00 41.40 567 GLN B CA 1
ATOM 794 C C . GLN A 1 114 ? 34.305 19.886 13.033 1.00 42.85 567 GLN B C 1
ATOM 795 O O . GLN A 1 114 ? 34.058 20.915 12.394 1.00 47.97 567 GLN B O 1
ATOM 801 N N . TRP A 1 115 ? 35.435 19.193 12.852 1.00 38.67 568 TRP B N 1
ATOM 802 C CA . TRP A 1 115 ? 36.463 19.706 11.949 1.00 38.95 568 TRP B CA 1
ATOM 803 C C . TRP A 1 115 ? 35.904 19.903 10.545 1.00 41.74 568 TRP B C 1
ATOM 804 O O . TRP A 1 115 ? 36.037 20.986 9.958 1.00 43.07 568 TRP B O 1
ATOM 815 N N . LYS A 1 116 ? 35.219 18.884 10.016 1.00 41.84 569 LYS B N 1
ATOM 816 C CA . LYS A 1 116 ? 34.547 19.015 8.727 1.00 39.04 569 LYS B CA 1
ATOM 817 C C . LYS A 1 116 ? 33.671 20.259 8.697 1.00 41.71 569 LYS B C 1
ATOM 818 O O . LYS A 1 116 ? 33.731 21.054 7.750 1.00 43.64 569 LYS B O 1
ATOM 824 N N . ALA A 1 117 ? 32.872 20.457 9.750 1.00 39.92 570 ALA B N 1
ATOM 825 C CA . ALA A 1 117 ? 32.040 21.651 9.843 1.00 43.22 570 ALA B CA 1
ATOM 826 C C . ALA A 1 117 ? 32.874 22.906 9.635 1.00 49.17 570 ALA B C 1
ATOM 827 O O . ALA A 1 117 ? 32.587 23.718 8.746 1.00 56.04 570 ALA B O 1
ATOM 829 N N . LEU A 1 118 ? 33.946 23.055 10.419 1.00 47.49 571 LEU B N 1
ATOM 830 C CA . LEU A 1 118 ? 34.801 24.226 10.264 1.00 49.16 571 LEU B CA 1
ATOM 831 C C . LEU A 1 118 ? 35.359 24.303 8.851 1.00 47.12 571 LEU B C 1
ATOM 832 O O . LEU A 1 118 ? 35.399 25.384 8.249 1.00 50.00 571 LEU B O 1
ATOM 837 N N . ALA A 1 119 ? 35.745 23.154 8.286 1.00 43.69 572 ALA B N 1
ATOM 838 C CA . ALA A 1 119 ? 36.308 23.144 6.941 1.00 40.80 572 ALA B CA 1
ATOM 839 C C . ALA A 1 119 ? 35.314 23.667 5.916 1.00 41.95 572 ALA B C 1
ATOM 840 O O . ALA A 1 119 ? 35.718 24.255 4.906 1.00 48.13 572 ALA B O 1
ATOM 842 N N . ARG A 1 120 ? 34.014 23.480 6.158 1.00 38.95 573 ARG B N 1
ATOM 843 C CA . ARG A 1 120 ? 33.031 24.016 5.226 1.00 43.46 573 ARG B CA 1
ATOM 844 C C . ARG A 1 120 ? 32.814 25.508 5.437 1.00 48.23 573 ARG B C 1
ATOM 845 O O . ARG A 1 120 ? 32.497 26.225 4.480 1.00 56.89 573 ARG B O 1
ATOM 853 N N . SER A 1 121 ? 33.010 26.000 6.659 1.00 48.19 574 SER B N 1
ATOM 854 C CA . SER A 1 121 ? 32.702 27.393 6.957 1.00 52.21 574 SER B CA 1
ATOM 855 C C . SER A 1 121 ? 33.857 28.334 6.642 1.00 52.78 574 SER B C 1
ATOM 856 O O . SER A 1 121 ? 33.633 29.437 6.132 1.00 53.77 574 SER B O 1
ATOM 859 N N . PHE A 1 122 ? 35.087 27.924 6.935 1.00 54.41 575 PHE B N 1
ATOM 860 C CA . PHE A 1 122 ? 36.265 28.771 6.754 1.00 56.98 575 PHE B CA 1
ATOM 861 C C . PHE A 1 122 ? 36.978 28.327 5.482 1.00 51.71 575 PHE B C 1
ATOM 862 O O . PHE A 1 122 ? 37.863 27.472 5.509 1.00 54.19 575 PHE B O 1
ATOM 870 N N . THR A 1 123 ? 36.583 28.918 4.358 1.00 52.67 576 THR B N 1
ATOM 871 C CA . THR A 1 123 ? 37.206 28.601 3.080 1.00 56.03 576 THR B CA 1
ATOM 872 C C . THR A 1 123 ? 38.643 29.113 3.049 1.00 57.80 576 THR B C 1
ATOM 873 O O . THR A 1 123 ? 38.924 30.244 3.454 1.00 60.05 576 THR B O 1
ATOM 877 N N . LEU A 1 124 ? 39.555 28.268 2.573 1.00 58.05 577 LEU B N 1
ATOM 878 C CA . LEU A 1 124 ? 40.955 28.649 2.466 1.00 56.64 577 LEU B CA 1
ATOM 879 C C . LEU A 1 124 ? 41.131 29.797 1.475 1.00 61.20 577 LEU B C 1
ATOM 880 O O . LEU A 1 124 ? 40.319 30.005 0.568 1.00 64.17 577 LEU B O 1
ATOM 885 N N . GLY A 1 125 ? 42.219 30.547 1.658 1.00 64.11 578 GLY B N 1
ATOM 886 C CA . GLY A 1 125 ? 42.536 31.613 0.724 1.00 66.17 578 GLY B CA 1
ATOM 887 C C . GLY A 1 125 ? 42.927 31.102 -0.647 1.00 68.14 578 GLY B C 1
ATOM 888 O O . GLY A 1 125 ? 42.731 31.795 -1.650 1.00 73.69 578 GLY B O 1
ATOM 889 N N . VAL A 1 126 ? 43.481 29.888 -0.714 1.00 67.08 579 VAL B N 1
ATOM 890 C CA . VAL A 1 126 ? 43.843 29.292 -1.994 1.00 63.06 579 VAL B CA 1
ATOM 891 C C . VAL A 1 126 ? 42.608 28.901 -2.797 1.00 60.26 579 VAL B C 1
ATOM 892 O O . VAL A 1 126 ? 42.691 28.732 -4.019 1.00 60.24 579 VAL B O 1
ATOM 896 N N . CYS A 1 127 ? 41.454 28.774 -2.146 1.00 62.17 580 CYS B N 1
ATOM 897 C CA . CYS A 1 127 ? 40.215 28.404 -2.814 1.00 65.56 580 CYS B CA 1
ATOM 898 C C . CYS A 1 127 ? 39.425 29.602 -3.322 1.00 71.36 580 CYS B C 1
ATOM 899 O O . CYS A 1 127 ? 38.314 29.421 -3.831 1.00 70.39 580 CYS B O 1
ATOM 902 N N . ASN A 1 128 ? 39.965 30.817 -3.197 1.00 76.47 581 ASN B N 1
ATOM 903 C CA . ASN A 1 128 ? 39.286 31.982 -3.753 1.00 81.83 581 ASN B CA 1
ATOM 904 C C . ASN A 1 128 ? 39.211 31.904 -5.272 1.00 86.65 581 ASN B C 1
ATOM 905 O O . ASN A 1 128 ? 38.185 32.255 -5.865 1.00 88.66 581 ASN B O 1
ATOM 910 N N . THR A 1 129 ? 40.282 31.452 -5.918 1.00 90.58 582 THR B N 1
ATOM 911 C CA . THR A 1 129 ? 40.288 31.223 -7.355 1.00 95.20 582 THR B CA 1
ATOM 912 C C . THR A 1 129 ? 40.456 29.734 -7.629 1.00 97.76 582 THR B C 1
ATOM 913 O O . THR A 1 129 ? 41.099 29.015 -6.856 1.00 96.13 582 THR B O 1
ATOM 917 N N . ASN A 1 130 ? 39.874 29.282 -8.745 1.00 103.65 583 ASN B N 1
ATOM 918 C CA . ASN A 1 130 ? 39.837 27.875 -9.128 1.00 103.00 583 ASN B CA 1
ATOM 919 C C . ASN A 1 130 ? 39.223 27.038 -8.010 1.00 94.96 583 ASN B C 1
ATOM 920 O O . ASN A 1 130 ? 39.910 26.205 -7.405 1.00 93.08 583 ASN B O 1
ATOM 925 N N . PRO A 1 131 ? 37.934 27.232 -7.706 1.00 81.92 584 PRO B N 1
ATOM 926 C CA . PRO A 1 131 ? 37.313 26.483 -6.602 1.00 72.92 584 PRO B CA 1
ATOM 927 C C . PRO A 1 131 ? 37.078 25.015 -6.916 1.00 69.56 584 PRO B C 1
ATOM 928 O O . PRO A 1 131 ? 36.652 24.270 -6.023 1.00 67.33 584 PRO B O 1
ATOM 932 N N . HIS A 1 132 ? 37.326 24.581 -8.148 1.00 71.66 585 HIS B N 1
ATOM 933 C CA . HIS A 1 132 ? 37.169 23.180 -8.510 1.00 68.60 585 HIS B CA 1
ATOM 934 C C . HIS A 1 132 ? 38.381 22.338 -8.141 1.00 62.63 585 HIS B C 1
ATOM 935 O O . HIS A 1 132 ? 38.375 21.131 -8.404 1.00 60.61 585 HIS B O 1
ATOM 942 N N . LYS A 1 133 ? 39.414 22.940 -7.554 1.00 63.37 586 LYS B N 1
ATOM 943 C CA . LYS A 1 133 ? 40.537 22.166 -7.048 1.00 63.96 586 LYS B CA 1
ATOM 944 C C . LYS A 1 133 ? 40.054 21.172 -5.999 1.00 62.16 586 LYS B C 1
ATOM 945 O O . LYS A 1 133 ? 39.120 21.439 -5.239 1.00 64.20 586 LYS B O 1
ATOM 951 N N . HIS A 1 134 ? 40.705 20.008 -5.967 1.00 58.32 587 HIS B N 1
ATOM 952 C CA . HIS A 1 134 ? 40.184 18.895 -5.182 1.00 51.23 587 HIS B CA 1
ATOM 953 C C . HIS A 1 134 ? 40.288 19.146 -3.682 1.00 47.97 587 HIS B C 1
ATOM 954 O O . HIS A 1 134 ? 39.514 18.573 -2.907 1.00 44.69 587 HIS B O 1
ATOM 961 N N . ILE A 1 135 ? 41.227 19.990 -3.250 1.00 46.06 588 ILE B N 1
ATOM 962 C CA . ILE A 1 135 ? 41.275 20.354 -1.839 1.00 45.05 588 ILE B CA 1
ATOM 963 C C . ILE A 1 135 ? 40.075 21.224 -1.479 1.00 46.66 588 ILE B C 1
ATOM 964 O O . ILE A 1 135 ? 39.475 21.072 -0.405 1.00 46.12 588 ILE B O 1
ATOM 969 N N . CYS A 1 136 ? 39.685 22.125 -2.384 1.00 52.43 589 CYS B N 1
ATOM 970 C CA . CYS A 1 136 ? 38.542 22.992 -2.129 1.00 56.26 589 CYS B CA 1
ATOM 971 C C . CYS A 1 136 ? 37.250 22.190 -2.082 1.00 51.63 589 CYS B C 1
ATOM 972 O O . CYS A 1 136 ? 36.408 22.394 -1.199 1.00 49.44 589 CYS B O 1
ATOM 975 N N . ARG A 1 137 ? 37.081 21.265 -3.027 1.00 51.69 590 ARG B N 1
ATOM 976 C CA . ARG A 1 137 ? 35.906 20.409 -3.014 1.00 47.30 590 ARG B CA 1
ATOM 977 C C . ARG A 1 137 ? 35.929 19.448 -1.829 1.00 48.88 590 ARG B C 1
ATOM 978 O O . ARG A 1 137 ? 34.868 19.028 -1.359 1.00 48.64 590 ARG B O 1
ATOM 986 N N . CYS A 1 138 ? 37.119 19.092 -1.334 1.00 48.60 591 CYS B N 1
ATOM 987 C CA . CYS A 1 138 ? 37.198 18.234 -0.158 1.00 46.34 591 CYS B CA 1
ATOM 988 C C . CYS A 1 138 ? 36.750 18.972 1.096 1.00 45.77 591 CYS B C 1
ATOM 989 O O . CYS A 1 138 ? 36.019 18.415 1.921 1.00 45.32 591 CYS B O 1
ATOM 992 N N . LEU A 1 139 ? 37.190 20.221 1.271 1.00 48.83 592 LEU B N 1
ATOM 993 C CA . LEU A 1 139 ? 36.791 20.968 2.461 1.00 45.88 592 LEU B CA 1
ATOM 994 C C . LEU A 1 139 ? 35.345 21.446 2.374 1.00 44.70 592 LEU B C 1
ATOM 995 O O . LEU A 1 139 ? 34.655 21.517 3.399 1.00 45.78 592 LEU B O 1
ATOM 1000 N N . GLU A 1 140 ? 34.875 21.779 1.166 1.00 44.86 593 GLU B N 1
ATOM 1001 C CA . GLU A 1 140 ? 33.520 22.285 0.965 1.00 49.67 593 GLU B CA 1
ATOM 1002 C C . GLU A 1 140 ? 32.474 21.172 0.928 1.00 49.69 593 GLU B C 1
ATOM 1003 O O . GLU A 1 140 ? 31.447 21.261 1.607 1.00 50.22 593 GLU B O 1
ATOM 1009 N N . SER A 1 141 ? 32.685 20.132 0.122 1.00 46.98 594 SER B N 1
ATOM 1010 C CA . SER A 1 141 ? 31.663 19.108 -0.071 1.00 45.95 594 SER B CA 1
ATOM 1011 C C . SER A 1 141 ? 32.153 17.704 0.258 1.00 48.35 594 SER B C 1
ATOM 1012 O O . SER A 1 141 ? 31.448 16.732 -0.040 1.00 52.00 594 SER B O 1
ATOM 1015 N N . MET A 1 142 ? 33.345 17.576 0.846 1.00 45.96 595 MET B N 1
ATOM 1016 C CA . MET A 1 142 ? 33.943 16.278 1.163 1.00 40.54 595 MET B CA 1
ATOM 1017 C C . MET A 1 142 ? 34.029 15.384 -0.071 1.00 41.78 595 MET B C 1
ATOM 1018 O O . MET A 1 142 ? 33.884 14.163 0.009 1.00 44.69 595 MET B O 1
ATOM 1023 N N . GLN A 1 143 ? 34.271 15.998 -1.223 1.00 43.10 596 GLN B N 1
ATOM 1024 C CA . GLN A 1 143 ? 34.471 15.285 -2.473 1.00 44.54 596 GLN B CA 1
ATOM 1025 C C . GLN A 1 143 ? 35.899 15.486 -2.959 1.00 44.99 596 GLN B C 1
ATOM 1026 O O . GLN A 1 143 ? 36.533 16.506 -2.673 1.00 46.46 596 GLN B O 1
ATOM 1032 N N . MET A 1 144 ? 36.397 14.499 -3.703 1.00 45.34 597 MET B N 1
ATOM 1033 C CA . MET A 1 144 ? 37.742 14.545 -4.281 1.00 48.64 597 MET B CA 1
ATOM 1034 C C . MET A 1 144 ? 38.817 14.641 -3.205 1.00 47.94 597 MET B C 1
ATOM 1035 O O . MET A 1 144 ? 39.915 15.147 -3.450 1.00 47.74 597 MET B O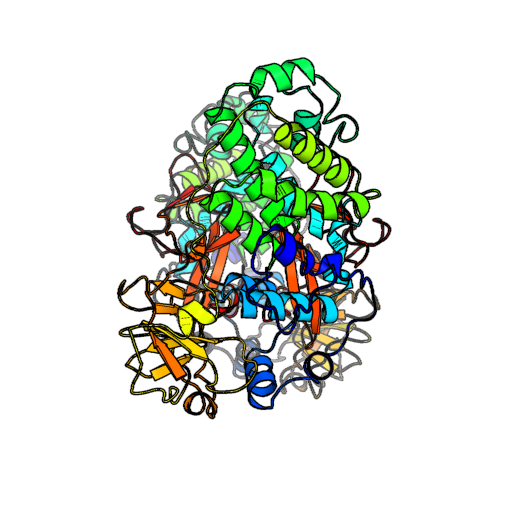 1
ATOM 1040 N N . CYS A 1 145 ? 38.509 14.157 -2.000 1.00 46.72 598 CYS B N 1
ATOM 1041 C CA . CYS A 1 145 ? 39.492 14.151 -0.926 1.00 44.90 598 CYS B CA 1
ATOM 1042 C C . CYS A 1 145 ? 40.643 13.191 -1.201 1.00 45.35 598 CYS B C 1
ATOM 1043 O O . CYS A 1 145 ? 41.686 13.297 -0.551 1.00 45.85 598 CYS B O 1
ATOM 1046 N N . THR A 1 146 ? 40.479 12.266 -2.146 1.00 44.59 599 THR B N 1
ATOM 1047 C CA . THR A 1 146 ? 41.536 11.317 -2.474 1.00 47.14 599 THR B CA 1
ATOM 1048 C C . THR A 1 146 ? 42.663 11.937 -3.287 1.00 53.63 599 THR B C 1
ATOM 1049 O O . THR A 1 146 ? 43.730 11.324 -3.407 1.00 57.01 599 THR B O 1
ATOM 1053 N N . SER A 1 147 ? 42.449 13.125 -3.856 1.00 54.84 600 SER B N 1
ATOM 1054 C CA . SER A 1 147 ? 43.439 13.767 -4.712 1.00 56.30 600 SER B CA 1
ATOM 1055 C C . SER A 1 147 ? 43.717 15.208 -4.281 1.00 55.86 600 SER B C 1
ATOM 1056 O O . SER A 1 147 ? 43.945 16.073 -5.122 1.00 61.82 600 SER B O 1
ATOM 1059 N N . THR A 1 148 ? 43.724 15.480 -2.974 1.00 53.33 601 THR B N 1
ATOM 1060 C CA . THR A 1 148 ? 43.889 16.853 -2.503 1.00 54.45 601 THR B CA 1
ATOM 1061 C C . THR A 1 148 ? 45.268 17.421 -2.836 1.00 57.14 601 THR B C 1
ATOM 1062 O O . THR A 1 148 ? 45.379 18.577 -3.260 1.00 55.34 601 THR B O 1
ATOM 1066 N N . LYS A 1 149 ? 46.333 16.640 -2.636 1.00 62.87 602 LYS B N 1
ATOM 1067 C CA . LYS A 1 149 ? 47.679 17.156 -2.883 1.00 67.49 602 LYS B CA 1
ATOM 1068 C C . LYS A 1 149 ? 48.079 17.077 -4.353 1.00 73.46 602 LYS B C 1
ATOM 1069 O O . LYS A 1 149 ? 48.830 17.935 -4.831 1.00 77.38 602 LYS B O 1
ATOM 1075 N N . THR A 1 150 ? 47.597 16.066 -5.082 1.00 74.03 603 THR B N 1
ATOM 1076 C CA . THR A 1 150 ? 48.054 15.847 -6.451 1.00 73.94 603 THR B CA 1
ATOM 1077 C C . THR A 1 150 ? 47.366 16.763 -7.456 1.00 74.61 603 THR B C 1
ATOM 1078 O O . THR A 1 150 ? 47.947 17.061 -8.506 1.00 82.95 603 THR B O 1
ATOM 1082 N N . ASP A 1 151 ? 46.153 17.222 -7.163 1.00 70.08 604 ASP B N 1
ATOM 1083 C CA . ASP A 1 151 ? 45.392 18.025 -8.113 1.00 72.64 604 ASP B CA 1
ATOM 1084 C C . ASP A 1 151 ? 45.854 19.477 -8.066 1.00 75.21 604 ASP B C 1
ATOM 1085 O O . ASP A 1 151 ? 45.797 20.119 -7.011 1.00 74.64 604 ASP B O 1
ATOM 1090 N N . HIS A 1 152 ? 46.303 19.994 -9.212 1.00 78.78 605 HIS B N 1
ATOM 1091 C CA . HIS A 1 152 ? 46.667 21.406 -9.359 1.00 80.64 605 HIS B CA 1
ATOM 1092 C C . HIS A 1 152 ? 47.731 21.828 -8.348 1.00 79.78 605 HIS B C 1
ATOM 1093 O O . HIS A 1 152 ? 47.699 22.940 -7.815 1.00 80.06 605 HIS B O 1
ATOM 1100 N N . ALA A 1 153 ? 48.695 20.938 -8.096 1.00 80.72 606 ALA B N 1
ATOM 1101 C CA . ALA A 1 153 ? 49.773 21.254 -7.164 1.00 80.52 606 ALA B CA 1
ATOM 1102 C C . ALA A 1 153 ? 50.624 22.414 -7.660 1.00 85.92 606 ALA B C 1
ATOM 1103 O O . ALA A 1 153 ? 51.122 23.208 -6.854 1.00 86.27 606 ALA B O 1
ATOM 1105 N N . ARG A 1 154 ? 50.792 22.534 -8.978 1.00 91.87 607 ARG B N 1
ATOM 1106 C CA . ARG A 1 154 ? 51.590 23.617 -9.538 1.00 100.39 607 ARG B CA 1
ATOM 1107 C C . ARG A 1 154 ? 50.938 24.980 -9.301 1.00 100.03 607 ARG B C 1
ATOM 1108 O O . ARG A 1 154 ? 51.619 25.936 -8.915 1.00 104.76 607 ARG B O 1
ATOM 1116 N N . GLU A 1 155 ? 49.628 25.097 -9.545 1.00 91.03 608 GLU B N 1
ATOM 1117 C CA . GLU A 1 155 ? 48.938 26.368 -9.338 1.00 88.22 608 GLU B CA 1
ATOM 1118 C C . GLU A 1 155 ? 48.977 26.776 -7.873 1.00 86.17 608 GLU B C 1
ATOM 1119 O O . GLU A 1 155 ? 49.243 27.938 -7.542 1.00 88.16 608 GLU B O 1
ATOM 1125 N N . MET A 1 156 ? 48.697 25.828 -6.980 1.00 81.39 609 MET B N 1
ATOM 1126 C CA . MET A 1 156 ? 48.728 26.120 -5.554 1.00 76.73 609 MET B CA 1
ATOM 1127 C C . MET A 1 156 ? 50.134 26.475 -5.087 1.00 77.52 609 MET B C 1
ATOM 1128 O O . MET A 1 156 ? 50.293 27.318 -4.196 1.00 77.21 609 MET B O 1
ATOM 1133 N N . SER A 1 157 ? 51.161 25.861 -5.681 1.00 78.76 610 SER B N 1
ATOM 1134 C CA . SER A 1 157 ? 52.528 26.268 -5.380 1.00 80.84 610 SER B CA 1
ATOM 1135 C C . SER A 1 157 ? 52.775 27.704 -5.825 1.00 83.86 610 SER B C 1
ATOM 1136 O O . SER A 1 157 ? 53.418 28.479 -5.109 1.00 84.48 610 SER B O 1
ATOM 1139 N N . ILE A 1 158 ? 52.270 28.074 -7.007 1.00 85.96 611 ILE B N 1
ATOM 1140 C CA . ILE A 1 158 ? 52.364 29.460 -7.460 1.00 88.16 611 ILE B CA 1
ATOM 1141 C C . ILE A 1 158 ? 51.673 30.392 -6.471 1.00 89.11 611 ILE B C 1
ATOM 1142 O O . ILE A 1 158 ? 52.159 31.493 -6.185 1.00 93.29 611 ILE B O 1
ATOM 1147 N N . TYR A 1 159 ? 50.537 29.957 -5.920 1.00 85.57 612 TYR B N 1
ATOM 1148 C CA . TYR A 1 159 ? 49.800 30.781 -4.969 1.00 83.79 612 TYR B CA 1
ATOM 1149 C C . TYR A 1 159 ? 50.537 30.923 -3.643 1.00 83.30 612 TYR B C 1
ATOM 1150 O O . TYR A 1 159 ? 50.472 31.986 -3.015 1.00 85.88 612 TYR B O 1
ATOM 1159 N N . TYR A 1 160 ? 51.244 29.879 -3.205 1.00 79.34 613 TYR B N 1
ATOM 1160 C CA . TYR A 1 160 ? 51.859 29.868 -1.882 1.00 76.29 613 TYR B CA 1
ATOM 1161 C C . TYR A 1 160 ? 53.319 30.308 -1.892 1.00 81.46 613 TYR B C 1
ATOM 1162 O O . TYR A 1 160 ? 53.738 31.054 -1.000 1.00 86.13 613 TYR B O 1
ATOM 1171 N N . ASP A 1 161 ? 54.107 29.854 -2.867 1.00 81.62 614 ASP B N 1
ATOM 1172 C CA . ASP A 1 161 ? 55.540 30.127 -2.857 1.00 82.76 614 ASP B CA 1
ATOM 1173 C C . ASP A 1 161 ? 55.814 31.622 -2.974 1.00 83.46 614 ASP B C 1
ATOM 1174 O O . ASP A 1 161 ? 55.306 32.294 -3.876 1.00 84.62 614 ASP B O 1
ATOM 1179 N N . GLY A 1 162 ? 56.621 32.137 -2.048 1.00 84.07 615 GLY B N 1
ATOM 1180 C CA . GLY A 1 162 ? 56.979 33.541 -2.038 1.00 84.11 615 GLY B CA 1
ATOM 1181 C C . GLY A 1 162 ? 55.902 34.468 -1.527 1.00 94.48 615 GLY B C 1
ATOM 1182 O O . GLY A 1 162 ? 56.031 35.689 -1.683 1.00 99.27 615 GLY B O 1
ATOM 1183 N N . HIS A 1 163 ? 54.850 33.933 -0.918 1.00 89.84 616 HIS B N 1
ATOM 1184 C CA . HIS A 1 163 ? 53.705 34.721 -0.468 1.00 88.59 616 HIS B CA 1
ATOM 1185 C C . HIS A 1 163 ? 53.415 34.374 0.982 1.00 84.97 616 HIS B C 1
ATOM 1186 O O . HIS A 1 163 ? 52.517 33.574 1.281 1.00 84.16 616 HIS B O 1
ATOM 1193 N N . PRO A 1 164 ? 54.159 34.981 1.910 1.00 87.26 617 PRO B N 1
ATOM 1194 C CA . PRO A 1 164 ? 53.974 34.688 3.341 1.00 82.39 617 PRO B CA 1
ATOM 1195 C C . PRO A 1 164 ? 52.618 35.101 3.859 1.00 77.54 617 PRO B C 1
ATOM 1196 O O . PRO A 1 164 ? 52.082 34.434 4.748 1.00 73.80 617 PRO B O 1
ATOM 1200 N N . ASP A 1 165 ? 52.065 36.196 3.345 1.00 80.57 618 ASP B N 1
ATOM 1201 C CA . ASP A 1 165 ? 50.770 36.663 3.812 1.00 81.52 618 ASP B CA 1
ATOM 1202 C C . ASP A 1 165 ? 49.704 35.582 3.636 1.00 78.70 618 ASP B C 1
ATOM 1203 O O . ASP A 1 165 ? 49.065 35.143 4.608 1.00 75.80 618 ASP B O 1
ATOM 1208 N N . ARG A 1 166 ? 49.509 35.136 2.393 1.00 80.01 619 ARG B N 1
ATOM 1209 C CA . ARG A 1 166 ? 48.512 34.113 2.111 1.00 73.49 619 ARG B CA 1
ATOM 1210 C C . ARG A 1 166 ? 48.799 32.842 2.899 1.00 71.18 619 ARG B C 1
ATOM 1211 O O . ARG A 1 166 ? 47.891 32.244 3.500 1.00 70.94 619 ARG B O 1
ATOM 1219 N N . PHE A 1 167 ? 50.068 32.422 2.910 1.00 72.44 620 PHE B N 1
ATOM 1220 C CA . PHE A 1 167 ? 50.478 31.225 3.636 1.00 66.70 620 PHE B CA 1
ATOM 1221 C C . PHE A 1 167 ? 50.043 31.282 5.094 1.00 65.76 620 PHE B C 1
ATOM 1222 O O . PHE A 1 167 ? 49.524 30.298 5.629 1.00 62.11 620 PHE B O 1
ATOM 1230 N N . GLU A 1 168 ? 50.225 32.433 5.748 1.00 68.48 621 GLU B N 1
ATOM 1231 C CA . GLU A 1 168 ? 49.817 32.553 7.144 1.00 65.24 621 GLU B CA 1
ATOM 1232 C C . GLU A 1 168 ? 48.302 32.508 7.291 1.00 64.82 621 GLU B C 1
ATOM 1233 O O . GLU A 1 168 ? 47.787 31.906 8.243 1.00 65.53 621 GLU B O 1
ATOM 1239 N N . HIS A 1 169 ? 47.571 33.147 6.372 1.00 66.58 622 HIS B N 1
ATOM 1240 C CA . HIS A 1 169 ? 46.112 33.059 6.400 1.00 66.06 622 HIS B CA 1
ATOM 1241 C C . HIS A 1 169 ? 45.648 31.602 6.415 1.00 64.51 622 HIS B C 1
ATOM 1242 O O . HIS A 1 169 ? 44.978 31.140 7.357 1.00 62.87 622 HIS B O 1
ATOM 1249 N N . ASP A 1 170 ? 46.034 30.851 5.378 1.00 64.59 623 ASP B N 1
ATOM 1250 C CA . ASP A 1 170 ? 45.609 29.459 5.276 1.00 59.29 623 ASP B CA 1
ATOM 1251 C C . ASP A 1 170 ? 46.145 28.603 6.420 1.00 57.87 623 ASP B C 1
ATOM 1252 O O . ASP A 1 170 ? 45.454 27.682 6.869 1.00 53.43 623 ASP B O 1
ATOM 1257 N N . MET A 1 171 ? 47.357 28.881 6.912 1.00 59.74 624 MET B N 1
ATOM 1258 C CA . MET A 1 171 ? 47.878 28.099 8.030 1.00 54.27 624 MET B CA 1
ATOM 1259 C C . MET A 1 171 ? 47.054 28.320 9.290 1.00 53.05 624 MET B C 1
ATOM 1260 O O . MET A 1 171 ? 46.794 27.371 10.037 1.00 54.60 624 MET B O 1
ATOM 1265 N N . LYS A 1 172 ? 46.643 29.564 9.553 1.00 53.74 625 LYS B N 1
ATOM 1266 C CA . LYS A 1 172 ? 45.761 29.807 10.690 1.00 54.50 625 LYS B CA 1
ATOM 1267 C C . LYS A 1 172 ? 44.455 29.038 10.539 1.00 51.03 625 LYS B C 1
ATOM 1268 O O . LYS A 1 172 ? 43.984 28.403 11.496 1.00 51.10 625 LYS B O 1
ATOM 1274 N N . ILE A 1 173 ? 43.865 29.061 9.338 1.00 53.87 626 ILE B N 1
ATOM 1275 C CA . ILE A 1 173 ? 42.637 28.294 9.122 1.00 50.47 626 ILE B CA 1
ATOM 1276 C C . ILE A 1 173 ? 42.868 26.813 9.417 1.00 51.61 626 ILE B C 1
ATOM 1277 O O . ILE A 1 173 ? 42.073 26.167 10.113 1.00 52.37 626 ILE B O 1
ATOM 1282 N N . ILE A 1 174 ? 43.972 26.259 8.908 1.00 53.21 627 ILE B N 1
ATOM 1283 C CA . ILE A 1 174 ? 44.248 24.834 9.086 1.00 48.61 627 ILE B CA 1
ATOM 1284 C C . ILE A 1 174 ? 44.427 24.494 10.561 1.00 49.54 627 ILE B C 1
ATOM 1285 O O . ILE A 1 174 ? 43.890 23.491 11.048 1.00 52.74 627 ILE B O 1
ATOM 1290 N N . LEU A 1 175 ? 45.187 25.314 11.294 1.00 47.43 628 LEU B N 1
ATOM 1291 C CA . LEU A 1 175 ? 45.370 25.070 12.722 1.00 43.01 628 LEU B CA 1
ATOM 1292 C C . LEU A 1 175 ? 44.034 25.064 13.453 1.00 47.67 628 LEU B C 1
ATOM 1293 O O . LEU A 1 175 ? 43.779 24.187 14.291 1.00 49.42 628 LEU B O 1
ATOM 1298 N N . ASN A 1 176 ? 43.164 26.031 13.143 1.00 49.76 629 ASN B N 1
ATOM 1299 C CA . ASN A 1 176 ? 41.849 26.049 13.778 1.00 47.80 629 ASN B CA 1
ATOM 1300 C C . ASN A 1 176 ? 41.050 24.796 13.439 1.00 49.77 629 ASN B C 1
ATOM 1301 O O . ASN A 1 176 ? 40.342 24.255 14.298 1.00 51.32 629 ASN B O 1
ATOM 1306 N N . ILE A 1 177 ? 41.150 24.315 12.196 1.00 49.12 630 ILE B N 1
ATOM 1307 C CA . ILE A 1 177 ? 40.489 23.061 11.835 1.00 43.83 630 ILE B CA 1
ATOM 1308 C C . ILE A 1 177 ? 41.014 21.920 12.695 1.00 42.34 630 ILE B C 1
ATOM 1309 O O . ILE A 1 177 ? 40.245 21.105 13.220 1.00 40.58 630 ILE B O 1
ATOM 1314 N N . MET A 1 178 ? 42.337 21.853 12.863 1.00 44.31 631 MET B N 1
ATOM 1315 C CA . MET A 1 178 ? 42.944 20.743 13.587 1.00 40.09 631 MET B CA 1
ATOM 1316 C C . MET A 1 178 ? 42.717 20.824 15.089 1.00 40.31 631 MET B C 1
ATOM 1317 O O . MET A 1 178 ? 42.920 19.821 15.783 1.00 39.04 631 MET B O 1
ATOM 1322 N N . ARG A 1 179 ? 42.312 21.987 15.613 1.00 45.09 632 ARG B N 1
ATOM 1323 C CA . ARG A 1 179 ? 41.957 22.061 17.028 1.00 46.96 632 ARG B CA 1
ATOM 1324 C C . ARG A 1 179 ? 40.809 21.125 17.383 1.00 42.73 632 ARG B C 1
ATOM 1325 O O . ARG A 1 179 ? 40.617 20.821 18.564 1.00 40.03 632 ARG B O 1
ATOM 1333 N N . TYR A 1 180 ? 40.052 20.650 16.396 1.00 42.85 633 TYR B N 1
ATOM 1334 C CA . TYR A 1 180 ? 38.974 19.700 16.633 1.00 42.32 633 TYR B CA 1
ATOM 1335 C C . TYR A 1 180 ? 39.316 18.292 16.156 1.00 40.48 633 TYR B C 1
ATOM 1336 O O . TYR A 1 180 ? 38.412 17.465 15.995 1.00 42.10 633 TYR B O 1
ATOM 1345 N N . ILE A 1 181 ? 40.593 18.001 15.918 1.00 38.99 634 ILE B N 1
ATOM 1346 C CA . ILE A 1 181 ? 41.015 16.673 15.496 1.00 36.41 634 ILE B CA 1
ATOM 1347 C C . ILE A 1 181 ? 41.839 16.113 16.643 1.00 39.14 634 ILE B C 1
ATOM 1348 O O . ILE A 1 181 ? 41.796 14.912 16.941 1.00 37.23 634 ILE B O 1
ATOM 1353 N N . VAL A 1 182 ? 42.575 16.990 17.313 1.00 38.81 635 VAL B N 1
ATOM 1354 C CA . VAL A 1 182 ? 43.391 16.572 18.448 1.00 40.41 635 VAL B CA 1
ATOM 1355 C C . VAL A 1 182 ? 43.075 17.419 19.677 1.00 42.48 635 VAL B C 1
ATOM 1356 O O . VAL A 1 182 ? 43.897 18.254 20.081 1.00 50.14 635 VAL B O 1
ATOM 1360 N N . PRO A 1 183 ? 41.927 17.222 20.322 1.00 37.38 636 PRO B N 1
ATOM 1361 C CA . PRO A 1 183 ? 41.626 17.984 21.539 1.00 39.00 636 PRO B CA 1
ATOM 1362 C C . PRO A 1 183 ? 42.554 17.610 22.685 1.00 41.69 636 PRO B C 1
ATOM 1363 O O . PRO A 1 183 ? 43.165 16.538 22.715 1.00 46.68 636 PRO B O 1
ATOM 1367 N N . GLY A 1 184 ? 42.645 18.516 23.639 1.00 39.77 637 GLY B N 1
ATOM 1368 C CA . GLY A 1 184 ? 43.501 18.322 24.806 1.00 34.06 637 GLY B CA 1
ATOM 1369 C C . GLY A 1 184 ? 44.900 18.871 24.561 1.00 38.13 637 GLY B C 1
ATOM 1370 O O . GLY A 1 184 ? 45.061 20.066 24.322 1.00 40.87 637 GLY B O 1
ATOM 1371 N N . LEU A 1 185 ? 45.902 17.991 24.622 1.00 39.69 638 LEU B N 1
ATOM 1372 C CA . LEU A 1 185 ? 47.280 18.432 24.433 1.00 42.85 638 LEU B CA 1
ATOM 1373 C C . LEU A 1 185 ? 47.520 18.898 23.004 1.00 42.30 638 LEU B C 1
ATOM 1374 O O . LEU A 1 185 ? 48.265 19.861 22.777 1.00 46.58 638 LEU B O 1
ATOM 1379 N N . GLY A 1 186 ? 46.906 18.224 22.029 1.00 36.95 639 GLY B N 1
ATOM 1380 C CA . GLY A 1 186 ? 47.068 18.636 20.645 1.00 36.42 639 GLY B CA 1
ATOM 1381 C C . GLY A 1 186 ? 46.641 20.072 20.418 1.00 40.98 639 GLY B C 1
ATOM 1382 O O . GLY A 1 186 ? 47.305 20.820 19.699 1.00 45.47 639 GLY B O 1
ATOM 1383 N N . ARG A 1 187 ? 45.543 20.484 21.054 1.00 42.98 640 ARG B N 1
ATOM 1384 C CA . ARG A 1 187 ? 45.094 21.868 20.943 1.00 43.11 640 ARG B CA 1
ATOM 1385 C C . ARG A 1 187 ? 46.104 22.824 21.565 1.00 46.33 640 ARG B C 1
ATOM 1386 O O . ARG A 1 187 ? 46.355 23.913 21.031 1.00 49.36 640 ARG B O 1
ATOM 1394 N N . VAL A 1 188 ? 46.697 22.429 22.693 1.00 47.12 641 VAL B N 1
ATOM 1395 C CA . VAL A 1 188 ? 47.712 23.256 23.333 1.00 46.10 641 VAL B CA 1
ATOM 1396 C C . VAL A 1 188 ? 48.889 23.464 22.390 1.00 48.13 641 VAL B C 1
ATOM 1397 O O . VAL A 1 188 ? 49.391 24.584 22.223 1.00 51.03 641 VAL B O 1
ATOM 1401 N N . LEU A 1 189 ? 49.336 22.382 21.750 1.00 47.77 642 LEU B N 1
ATOM 1402 C CA . LEU A 1 189 ? 50.451 22.476 20.821 1.00 43.88 642 LEU B CA 1
ATOM 1403 C C . LEU A 1 189 ? 50.086 23.311 19.601 1.00 47.65 642 LEU B C 1
ATOM 1404 O O . LEU A 1 189 ? 50.922 24.063 19.088 1.00 48.87 642 LEU B O 1
ATOM 1409 N N . LEU A 1 190 ? 48.844 23.200 19.125 1.00 46.51 643 LEU B N 1
ATOM 1410 C CA . LEU A 1 190 ? 48.433 23.966 17.954 1.00 47.69 643 LEU B CA 1
ATOM 1411 C C . LEU A 1 190 ? 48.419 25.455 18.261 1.00 52.45 643 LEU B C 1
ATOM 1412 O O . LEU A 1 190 ? 48.916 26.269 17.475 1.00 58.46 643 LEU B O 1
ATOM 1417 N N . ASP A 1 191 ? 47.852 25.830 19.408 1.00 52.20 644 ASP B N 1
ATOM 1418 C CA . ASP A 1 191 ? 47.865 27.233 19.804 1.00 55.73 644 ASP B CA 1
ATOM 1419 C C . ASP A 1 191 ? 49.287 27.730 20.026 1.00 57.31 644 ASP B C 1
ATOM 1420 O O . ASP A 1 191 ? 49.593 28.895 19.738 1.00 62.67 644 ASP B O 1
ATOM 1425 N N . GLN A 1 192 ? 50.170 26.861 20.523 1.00 57.05 645 GLN B N 1
ATOM 1426 C CA . GLN A 1 192 ? 51.570 27.242 20.664 1.00 59.12 645 GLN B CA 1
ATOM 1427 C C . GLN A 1 192 ? 52.202 27.514 19.303 1.00 60.17 645 GLN B C 1
ATOM 1428 O O . GLN A 1 192 ? 52.932 28.498 19.134 1.00 63.32 645 GLN B O 1
ATOM 1434 N N . ILE A 1 193 ? 51.927 26.653 18.319 1.00 59.45 646 ILE B N 1
ATOM 1435 C CA . ILE A 1 193 ? 52.430 26.874 16.966 1.00 55.75 646 ILE B CA 1
ATOM 1436 C C . ILE A 1 193 ? 51.905 28.191 16.412 1.00 59.09 646 ILE B C 1
ATOM 1437 O O . ILE A 1 193 ? 52.646 28.960 15.787 1.00 64.16 646 ILE B O 1
ATOM 1442 N N . LYS A 1 194 ? 50.620 28.472 16.636 1.00 58.62 647 LYS B N 1
ATOM 1443 C CA . LYS A 1 194 ? 50.039 29.717 16.148 1.00 60.46 647 LYS B CA 1
ATOM 1444 C C . LYS A 1 194 ? 50.707 30.928 16.787 1.00 68.61 647 LYS B C 1
ATOM 1445 O O . LYS A 1 194 ? 50.945 31.940 16.117 1.00 76.28 647 LYS B O 1
ATOM 1451 N N . GLN A 1 195 ? 51.034 30.839 18.079 1.00 69.81 648 GLN B N 1
ATOM 1452 C CA . GLN A 1 195 ? 51.641 31.983 18.753 1.00 72.43 648 GLN B CA 1
ATOM 1453 C C . GLN A 1 195 ? 53.094 32.177 18.330 1.00 73.08 648 GLN B C 1
ATOM 1454 O O . GLN A 1 195 ? 53.549 33.315 18.167 1.00 75.90 648 GLN B O 1
ATOM 1460 N N . THR A 1 196 ? 53.834 31.085 18.135 1.00 69.87 649 THR B N 1
ATOM 1461 C CA . THR A 1 196 ? 55.249 31.172 17.791 1.00 71.67 649 THR B CA 1
ATOM 1462 C C . THR A 1 196 ? 55.501 31.238 16.292 1.00 72.49 649 THR B C 1
ATOM 1463 O O . THR A 1 196 ? 56.645 31.463 15.879 1.00 75.53 649 THR B O 1
ATOM 1467 N N . LYS A 1 197 ? 54.472 31.025 15.479 1.00 67.62 650 LYS B N 1
ATOM 1468 C CA . LYS A 1 197 ? 54.592 31.024 14.029 1.00 66.74 650 LYS B CA 1
ATOM 1469 C C . LYS A 1 197 ? 55.570 29.968 13.543 1.00 70.14 650 LYS B C 1
ATOM 1470 O O . LYS A 1 197 ? 56.054 30.039 12.414 1.00 73.14 650 LYS B O 1
ATOM 1476 N N . ASP A 1 198 ? 55.846 28.961 14.370 1.00 69.50 651 ASP B N 1
ATOM 1477 C CA . ASP A 1 198 ? 56.732 27.863 13.989 1.00 71.76 651 ASP B CA 1
ATOM 1478 C C . ASP A 1 198 ? 55.900 26.828 13.243 1.00 68.97 651 ASP B C 1
ATOM 1479 O O . ASP A 1 198 ? 55.541 25.777 13.773 1.00 67.41 651 ASP B O 1
ATOM 1484 N N . TYR A 1 199 ? 55.606 27.138 11.978 1.00 69.90 652 TYR B N 1
ATOM 1485 C CA . TYR A 1 199 ? 54.687 26.320 11.192 1.00 65.77 652 TYR B CA 1
ATOM 1486 C C . TYR A 1 199 ? 55.265 24.954 10.836 1.00 63.88 652 TYR B C 1
ATOM 1487 O O . TYR A 1 199 ? 54.507 23.986 10.725 1.00 61.44 652 TYR B O 1
ATOM 1496 N N . GLN A 1 200 ? 56.585 24.836 10.663 1.00 65.28 653 GLN B N 1
ATOM 1497 C CA . GLN A 1 200 ? 57.149 23.528 10.331 1.00 63.90 653 GLN B CA 1
ATOM 1498 C C . GLN A 1 200 ? 56.929 22.518 11.451 1.00 63.92 653 GLN B C 1
ATOM 1499 O O . GLN A 1 200 ? 56.831 21.313 11.188 1.00 67.83 653 GLN B O 1
ATOM 1505 N N . ALA A 1 201 ? 56.846 22.989 12.699 1.00 62.14 654 ALA B N 1
ATOM 1506 C CA . ALA A 1 201 ? 56.614 22.095 13.827 1.00 58.23 654 ALA B CA 1
ATOM 1507 C C . ALA A 1 201 ? 55.312 21.319 13.694 1.00 57.68 654 ALA B C 1
ATOM 1508 O O . ALA A 1 201 ? 55.158 20.280 14.345 1.00 56.72 654 ALA B O 1
ATOM 1510 N N . LEU A 1 202 ? 54.375 21.795 12.867 1.00 56.80 655 LEU B N 1
ATOM 1511 C CA . LEU A 1 202 ? 53.148 21.050 12.614 1.00 53.13 655 LEU B CA 1
ATOM 1512 C C . LEU A 1 202 ? 53.424 19.661 12.051 1.00 53.25 655 LEU B C 1
ATOM 1513 O O . LEU A 1 202 ? 52.593 18.760 12.220 1.00 53.48 655 LEU B O 1
ATOM 1518 N N . ARG A 1 203 ? 54.573 19.460 11.394 1.00 54.92 656 ARG B N 1
ATOM 1519 C CA . ARG A 1 203 ? 54.923 18.130 10.911 1.00 54.01 656 ARG B CA 1
ATOM 1520 C C . ARG A 1 203 ? 55.051 17.122 12.044 1.00 53.26 656 ARG B C 1
ATOM 1521 O O . ARG A 1 203 ? 54.894 15.920 11.808 1.00 55.37 656 ARG B O 1
ATOM 1529 N N . HIS A 1 204 ? 55.334 17.579 13.266 1.00 51.43 657 HIS B N 1
ATOM 1530 C CA . HIS A 1 204 ? 55.396 16.662 14.396 1.00 52.41 657 HIS B CA 1
ATOM 1531 C C . HIS A 1 204 ? 54.014 16.204 14.838 1.00 52.69 657 HIS B C 1
ATOM 1532 O O . HIS A 1 204 ? 53.904 15.189 15.533 1.00 50.21 657 HIS B O 1
ATOM 1539 N N . ILE A 1 205 ? 52.963 16.925 14.451 1.00 53.98 658 ILE B N 1
ATOM 1540 C CA . ILE A 1 205 ? 51.602 16.537 14.799 1.00 48.95 658 ILE B CA 1
ATOM 1541 C C . ILE A 1 205 ? 51.007 15.739 13.647 1.00 50.07 658 ILE B C 1
ATOM 1542 O O . ILE A 1 205 ? 50.637 14.569 13.812 1.00 48.84 658 ILE B O 1
ATOM 1547 N N . GLN A 1 206 ? 50.930 16.361 12.465 1.00 51.51 659 GLN B N 1
ATOM 1548 C CA . GLN A 1 206 ? 50.288 15.706 11.328 1.00 48.61 659 GLN B CA 1
ATOM 1549 C C . GLN A 1 206 ? 51.030 14.434 10.943 1.00 48.15 659 GLN B C 1
ATOM 1550 O O . GLN A 1 206 ? 50.409 13.440 10.548 1.00 49.08 659 GLN B O 1
ATOM 1556 N N . GLY A 1 207 ? 52.358 14.442 11.079 1.00 48.93 660 GLY B N 1
ATOM 1557 C CA . GLY A 1 207 ? 53.163 13.265 10.821 1.00 48.52 660 GLY B CA 1
ATOM 1558 C C . GLY A 1 207 ? 52.780 12.068 11.659 1.00 47.20 660 GLY B C 1
ATOM 1559 O O . GLY A 1 207 ? 52.993 10.930 11.232 1.00 46.03 660 GLY B O 1
ATOM 1560 N N . LYS A 1 208 ? 52.201 12.298 12.843 1.00 46.36 661 LYS B N 1
ATOM 1561 C CA . LYS A 1 208 ? 51.699 11.215 13.675 1.00 40.50 661 LYS B CA 1
ATOM 1562 C C . LYS A 1 208 ? 50.226 10.922 13.432 1.00 41.69 661 LYS B C 1
ATOM 1563 O O . LYS A 1 208 ? 49.762 9.828 13.776 1.00 41.44 661 LYS B O 1
ATOM 1569 N N . LEU A 1 209 ? 49.489 11.865 12.841 1.00 43.88 662 LEU B N 1
ATOM 1570 C CA . LEU A 1 209 ? 48.077 11.646 12.556 1.00 43.80 662 LEU B CA 1
ATOM 1571 C C . LEU A 1 209 ? 47.866 10.862 11.270 1.00 46.59 662 LEU B C 1
ATOM 1572 O O . LEU A 1 209 ? 46.923 10.067 11.184 1.00 49.96 662 LEU B O 1
ATOM 1577 N N . SER A 1 210 ? 48.721 11.070 10.269 1.00 47.84 663 SER B N 1
ATOM 1578 C CA . SER A 1 210 ? 48.497 10.458 8.960 1.00 46.21 663 SER B CA 1
ATOM 1579 C C . SER A 1 210 ? 48.550 8.935 8.983 1.00 45.62 663 SER B C 1
ATOM 1580 O O . SER A 1 210 ? 47.660 8.305 8.387 1.00 47.35 663 SER B O 1
ATOM 1583 N N . PRO A 1 211 ? 49.531 8.280 9.617 1.00 46.67 664 PRO B N 1
ATOM 1584 C CA . PRO A 1 211 ? 49.525 6.807 9.626 1.00 47.82 664 PRO B CA 1
ATOM 1585 C C . PRO A 1 211 ? 48.347 6.201 10.374 1.00 48.62 664 PRO B C 1
ATOM 1586 O O . PRO A 1 211 ? 48.144 4.985 10.280 1.00 50.67 664 PRO B O 1
ATOM 1590 N N . LYS A 1 212 ? 47.568 6.999 11.104 1.00 48.48 665 LYS B N 1
ATOM 1591 C CA . LYS A 1 212 ? 46.371 6.514 11.776 1.00 42.52 665 LYS B CA 1
ATOM 1592 C C . LYS A 1 212 ? 45.086 6.970 11.101 1.00 42.88 665 LYS B C 1
ATOM 1593 O O . LYS A 1 212 ? 44.000 6.608 11.562 1.00 42.99 665 LYS B O 1
ATOM 1599 N N . SER A 1 213 ? 45.177 7.749 10.025 1.00 44.21 666 SER B N 1
ATOM 1600 C CA . SER A 1 213 ? 44.006 8.258 9.326 1.00 40.99 666 SER B CA 1
ATOM 1601 C C . SER A 1 213 ? 43.783 7.575 7.985 1.00 41.25 666 SER B C 1
ATOM 1602 O O . SER A 1 213 ? 42.964 8.047 7.188 1.00 42.10 666 SER B O 1
ATOM 1605 N N . GLN A 1 214 ? 44.486 6.471 7.718 1.00 38.86 667 GLN B N 1
ATOM 1606 C CA . GLN A 1 214 ? 44.426 5.867 6.393 1.00 38.03 667 GLN B CA 1
ATOM 1607 C C . GLN A 1 214 ? 43.046 5.305 6.095 1.00 39.75 667 GLN B C 1
ATOM 1608 O O . GLN A 1 214 ? 42.666 5.176 4.925 1.00 43.78 667 GLN B O 1
ATOM 1614 N N . SER A 1 215 ? 42.284 4.970 7.129 1.00 39.56 668 SER B N 1
ATOM 1615 C CA . SER A 1 215 ? 40.928 4.486 6.910 1.00 39.46 668 SER B CA 1
ATOM 1616 C C . SER A 1 215 ? 39.935 5.632 6.779 1.00 38.94 668 SER B C 1
ATOM 1617 O O . SER A 1 215 ? 38.922 5.498 6.081 1.00 39.68 668 SER B O 1
ATOM 1620 N N . ASN A 1 216 ? 40.212 6.759 7.433 1.00 37.41 669 ASN B N 1
ATOM 1621 C CA . ASN A 1 216 ? 39.378 7.958 7.348 1.00 35.97 669 ASN B CA 1
ATOM 1622 C C . ASN A 1 216 ? 39.844 8.733 6.123 1.00 37.59 669 ASN B C 1
ATOM 1623 O O . ASN A 1 216 ? 40.716 9.601 6.202 1.00 47.02 669 ASN B O 1
ATOM 1628 N N . LEU A 1 217 ? 39.248 8.411 4.971 1.00 36.02 670 LEU B N 1
ATOM 1629 C CA . LEU A 1 217 ? 39.762 8.914 3.700 1.00 37.33 670 LEU B CA 1
ATOM 1630 C C . LEU A 1 217 ? 39.687 10.434 3.623 1.00 38.99 670 LEU B C 1
ATOM 1631 O O . LEU A 1 217 ? 40.577 11.079 3.055 1.00 44.26 670 LEU B O 1
ATOM 1636 N N . GLN A 1 218 ? 38.634 11.025 4.188 1.00 37.13 671 GLN B N 1
ATOM 1637 C CA . GLN A 1 218 ? 38.508 12.480 4.172 1.00 36.89 671 GLN B CA 1
ATOM 1638 C C . GLN A 1 218 ? 39.596 13.135 5.017 1.00 34.53 671 GLN B C 1
ATOM 1639 O O . GLN A 1 218 ? 40.332 14.014 4.540 1.00 39.41 671 GLN B O 1
ATOM 1645 N N . LEU A 1 219 ? 39.716 12.708 6.276 1.00 32.02 672 LEU B N 1
ATOM 1646 C CA . LEU A 1 219 ? 40.794 13.187 7.134 1.00 34.60 672 LEU B CA 1
ATOM 1647 C C . LEU A 1 219 ? 42.152 12.924 6.499 1.00 38.69 672 LEU B C 1
ATOM 1648 O O . LEU A 1 219 ? 43.068 13.750 6.601 1.00 45.48 672 LEU B O 1
ATOM 1653 N N . LYS A 1 220 ? 42.291 11.781 5.826 1.00 34.62 673 LYS B N 1
ATOM 1654 C CA . LYS A 1 220 ? 43.538 11.454 5.145 1.00 37.44 673 LYS B CA 1
ATOM 1655 C C . LYS A 1 220 ? 43.878 12.498 4.089 1.00 42.78 673 LYS B C 1
ATOM 1656 O O . LYS A 1 220 ? 45.001 13.017 4.049 1.00 50.78 673 LYS B O 1
ATOM 1662 N N . GLY A 1 221 ? 42.912 12.827 3.227 1.00 44.86 674 GLY B N 1
ATOM 1663 C CA . GLY A 1 221 ? 43.154 13.849 2.220 1.00 45.19 674 GLY B CA 1
ATOM 1664 C C . GLY A 1 221 ? 43.499 15.195 2.826 1.00 46.10 674 GLY B C 1
ATOM 1665 O O . GLY A 1 221 ? 44.431 15.873 2.374 1.00 50.27 674 GLY B O 1
ATOM 1666 N N . PHE A 1 222 ? 42.761 15.598 3.866 1.00 45.36 675 PHE B N 1
ATOM 1667 C CA . PHE A 1 222 ? 43.056 16.867 4.526 1.00 44.71 675 PHE B CA 1
ATOM 1668 C C . PHE A 1 222 ? 44.493 16.902 5.038 1.00 42.84 675 PHE B C 1
ATOM 1669 O O . PHE A 1 222 ? 45.235 17.859 4.780 1.00 47.44 675 PHE B O 1
ATOM 1677 N N . LEU A 1 223 ? 44.905 15.857 5.761 1.00 40.25 676 LEU B N 1
ATOM 1678 C CA . LEU A 1 223 ? 46.259 15.829 6.305 1.00 42.97 676 LEU B CA 1
ATOM 1679 C C . LEU A 1 223 ? 47.304 15.838 5.196 1.00 44.40 676 LEU B C 1
ATOM 1680 O O . LEU A 1 223 ? 48.353 16.484 5.327 1.00 44.45 676 LEU B O 1
ATOM 1685 N N . GLU A 1 224 ? 47.035 15.134 4.091 1.00 45.09 677 GLU B N 1
ATOM 1686 C CA . GLU A 1 224 ? 47.951 15.186 2.954 1.00 48.13 677 GLU B CA 1
ATOM 1687 C C . GLU A 1 224 ? 48.110 16.612 2.441 1.00 51.01 677 GLU B C 1
ATOM 1688 O O . GLU A 1 224 ? 49.229 17.049 2.131 1.00 57.91 677 GLU B O 1
ATOM 1694 N N . PHE A 1 225 ? 47.008 17.365 2.359 1.00 47.89 678 PHE B N 1
ATOM 1695 C CA . PHE A 1 225 ? 47.142 18.758 1.943 1.00 51.54 678 PHE B CA 1
ATOM 1696 C C . PHE A 1 225 ? 47.932 19.570 2.962 1.00 51.78 678 PHE B C 1
ATOM 1697 O O . PHE A 1 225 ? 48.697 20.465 2.583 1.00 53.02 678 PHE B O 1
ATOM 1705 N N . VAL A 1 226 ? 47.750 19.290 4.258 1.00 53.19 679 VAL B N 1
ATOM 1706 C CA . VAL A 1 226 ? 48.540 19.982 5.277 1.00 53.52 679 VAL B CA 1
ATOM 1707 C C . VAL A 1 226 ? 50.027 19.748 5.040 1.00 55.29 679 VAL B C 1
ATOM 1708 O O . VAL A 1 226 ? 50.844 20.674 5.140 1.00 60.19 679 VAL B O 1
ATOM 1712 N N . ASP A 1 227 ? 50.400 18.510 4.710 1.00 53.03 680 ASP B N 1
ATOM 1713 C CA . ASP A 1 227 ? 51.778 18.229 4.320 1.00 56.91 680 ASP B CA 1
ATOM 1714 C C . ASP A 1 227 ? 52.198 19.097 3.137 1.00 63.40 680 ASP B C 1
ATOM 1715 O O . ASP A 1 227 ? 53.238 19.775 3.180 1.00 70.48 680 ASP B O 1
ATOM 1720 N N . PHE A 1 228 ? 51.380 19.109 2.078 1.00 60.63 681 PHE B N 1
ATOM 1721 C CA . PHE A 1 228 ? 51.721 19.876 0.882 1.00 59.06 681 PHE B CA 1
ATOM 1722 C C . PHE A 1 228 ? 51.988 21.343 1.206 1.00 57.65 681 PHE B C 1
ATOM 1723 O O . PHE A 1 228 ? 53.012 21.903 0.798 1.00 64.57 681 PHE B O 1
ATOM 1731 N N . ILE A 1 229 ? 51.072 21.987 1.934 1.00 56.27 682 ILE B N 1
ATOM 1732 C CA . ILE A 1 229 ? 51.255 23.406 2.227 1.00 60.51 682 ILE B CA 1
ATOM 1733 C C . ILE A 1 229 ? 52.437 23.616 3.164 1.00 62.36 682 ILE B C 1
ATOM 1734 O O . ILE A 1 229 ? 53.119 24.645 3.089 1.00 65.38 682 ILE B O 1
ATOM 1739 N N . LEU A 1 230 ? 52.713 22.655 4.051 1.00 62.26 683 LEU B N 1
ATOM 1740 C CA . LEU A 1 230 ? 53.913 22.761 4.871 1.00 62.01 683 LEU B CA 1
ATOM 1741 C C . LEU A 1 230 ? 55.179 22.686 4.033 1.00 69.77 683 LEU B C 1
ATOM 1742 O O . LEU A 1 230 ? 56.237 23.142 4.483 1.00 68.95 683 LEU B O 1
ATOM 1747 N N . GLY A 1 231 ? 55.098 22.128 2.827 1.00 73.88 684 GLY B N 1
ATOM 1748 C CA . GLY A 1 231 ? 56.237 22.195 1.934 1.00 73.74 684 GLY B CA 1
ATOM 1749 C C . GLY A 1 231 ? 56.412 23.485 1.159 1.00 77.50 684 GLY B C 1
ATOM 1750 O O . GLY A 1 231 ? 57.269 23.538 0.272 1.00 81.45 684 GLY B O 1
ATOM 1751 N N . ALA A 1 232 ? 55.648 24.534 1.468 1.00 74.58 685 ALA B N 1
ATOM 1752 C CA . ALA A 1 232 ? 55.670 25.751 0.663 1.00 75.58 685 ALA B CA 1
ATOM 1753 C C . ALA A 1 232 ? 57.013 26.468 0.764 1.00 80.98 685 ALA B C 1
ATOM 1754 O O . ALA A 1 232 ? 57.631 26.520 1.831 1.00 79.02 685 ALA B O 1
ATOM 1756 N N . ASN A 1 233 ? 57.455 27.036 -0.360 1.00 89.85 686 ASN B N 1
ATOM 1757 C CA . ASN A 1 233 ? 58.716 27.778 -0.426 1.00 96.39 686 ASN B CA 1
ATOM 1758 C C . ASN A 1 233 ? 58.463 29.201 0.067 1.00 90.45 686 ASN B C 1
ATOM 1759 O O . ASN A 1 233 ? 58.296 30.151 -0.703 1.00 76.89 686 ASN B O 1
ATOM 1764 N N . VAL A 1 234 ? 58.441 29.343 1.392 1.00 83.97 687 VAL B N 1
ATOM 1765 C CA . VAL A 1 234 ? 58.194 30.622 2.042 1.00 82.22 687 VAL B CA 1
ATOM 1766 C C . VAL A 1 234 ? 59.040 30.691 3.308 1.00 83.90 687 VAL B C 1
ATOM 1767 O O . VAL A 1 234 ? 59.441 29.671 3.872 1.00 84.88 687 VAL B O 1
ATOM 1771 N N . THR A 1 235 ? 59.327 31.918 3.744 1.00 96.46 688 THR B N 1
ATOM 1772 C CA . THR A 1 235 ? 60.206 32.158 4.883 1.00 94.52 688 THR B CA 1
ATOM 1773 C C . THR A 1 235 ? 59.510 33.076 5.875 1.00 92.69 688 THR B C 1
ATOM 1774 O O . THR A 1 235 ? 59.142 34.204 5.530 1.00 93.32 688 THR B O 1
ATOM 1778 N N . ILE A 1 236 ? 59.340 32.595 7.105 1.00 91.88 689 ILE B N 1
ATOM 1779 C CA . ILE A 1 236 ? 58.702 33.344 8.180 1.00 93.57 689 ILE B CA 1
ATOM 1780 C C . ILE A 1 236 ? 59.534 33.169 9.441 1.00 95.16 689 ILE B C 1
ATOM 1781 O O . ILE A 1 236 ? 59.821 32.037 9.846 1.00 83.45 689 ILE B O 1
ATOM 1786 N N . GLU A 1 237 ? 59.920 34.283 10.059 1.00 99.38 690 GLU B N 1
ATOM 1787 C CA . GLU A 1 237 ? 60.716 34.225 11.276 1.00 101.20 690 GLU B CA 1
ATOM 1788 C C . GLU A 1 237 ? 59.835 33.868 12.466 1.00 96.86 690 GLU B C 1
ATOM 1789 O O . GLU A 1 237 ? 58.708 34.356 12.597 1.00 92.27 690 GLU B O 1
ATOM 1795 N N . LYS A 1 238 ? 60.355 33.006 13.331 1.00 97.72 691 LYS B N 1
ATOM 1796 C CA . LYS A 1 238 ? 59.600 32.491 14.461 1.00 95.48 691 LYS B CA 1
ATOM 1797 C C . LYS A 1 238 ? 59.763 33.391 15.680 1.00 96.39 691 LYS B C 1
ATOM 1798 O O . LYS A 1 238 ? 60.804 34.023 15.878 1.00 99.75 691 LYS B O 1
ATOM 1804 N N . THR A 1 239 ? 58.705 33.443 16.504 1.00 95.07 692 THR B N 1
ATOM 1805 C CA . THR A 1 239 ? 58.468 34.102 17.783 1.00 96.34 692 THR B CA 1
ATOM 1806 C C . THR A 1 239 ? 58.800 33.145 18.929 1.00 96.56 692 THR B C 1
ATOM 1807 O O . THR A 1 239 ? 58.474 31.957 18.854 1.00 95.91 692 THR B O 1
ATOM 1811 N N . PRO A 1 240 ? 59.469 33.614 19.987 1.00 98.68 693 PRO B N 1
ATOM 1812 C CA . PRO A 1 240 ? 59.800 32.723 21.108 1.00 100.23 693 PRO B CA 1
ATOM 1813 C C . PRO A 1 240 ? 58.561 32.090 21.729 1.00 102.62 693 PRO B C 1
ATOM 1814 O O . PRO A 1 240 ? 57.443 32.602 21.630 1.00 100.10 693 PRO B O 1
ATOM 1818 N N . GLN A 1 241 ? 58.783 30.952 22.393 1.00 108.38 694 GLN B N 1
ATOM 1819 C CA . GLN A 1 241 ? 57.682 30.074 22.779 1.00 112.36 694 GLN B CA 1
ATOM 1820 C C . GLN A 1 241 ? 56.991 30.543 24.054 1.00 121.05 694 GLN B C 1
ATOM 1821 O O . GLN A 1 241 ? 55.757 30.562 24.123 1.00 121.04 694 GLN B O 1
ATOM 1827 N N . THR A 1 242 ? 57.776 30.922 25.062 1.00 130.79 695 THR B N 1
ATOM 1828 C CA . THR A 1 242 ? 57.311 31.340 26.391 1.00 135.13 695 THR B CA 1
ATOM 1829 C C . THR A 1 242 ? 56.174 30.448 26.912 1.00 129.45 695 THR B C 1
ATOM 1830 O O . THR A 1 242 ? 55.071 30.896 27.229 1.00 129.54 695 THR B O 1
ATOM 1834 N N . LEU A 1 243 ? 56.480 29.158 27.032 1.00 116.06 696 LEU B N 1
ATOM 1835 C CA . LEU A 1 243 ? 55.543 28.175 27.561 1.00 103.27 696 LEU B CA 1
ATOM 1836 C C . LEU A 1 243 ? 55.809 27.960 29.048 1.00 96.48 696 LEU B C 1
ATOM 1837 O O . LEU A 1 243 ? 56.965 27.826 29.461 1.00 97.33 696 LEU B O 1
ATOM 1842 N N . THR A 1 244 ? 54.739 27.931 29.845 1.00 87.28 697 THR B N 1
ATOM 1843 C CA . THR A 1 244 ? 54.868 27.822 31.296 1.00 79.07 697 THR B CA 1
ATOM 1844 C C . THR A 1 244 ? 55.268 26.403 31.686 1.00 76.24 697 THR B C 1
ATOM 1845 O O . THR A 1 244 ? 54.566 25.439 31.363 1.00 77.49 697 THR B O 1
ATOM 1849 N N . THR A 1 245 ? 56.393 26.277 32.384 1.00 73.55 698 THR B N 1
ATOM 1850 C CA . THR A 1 245 ? 56.923 24.991 32.808 1.00 69.74 698 THR B CA 1
ATOM 1851 C C . THR A 1 245 ? 57.020 24.945 34.329 1.00 69.78 698 THR B C 1
ATOM 1852 O O . THR A 1 245 ? 56.902 25.964 35.017 1.00 70.85 698 THR B O 1
ATOM 1856 N N . LEU A 1 246 ? 57.236 23.733 34.848 1.00 70.69 699 LEU B N 1
ATOM 1857 C CA . LEU A 1 246 ? 57.445 23.556 36.282 1.00 71.48 699 LEU B CA 1
ATOM 1858 C C . LEU A 1 246 ? 58.623 24.388 36.773 1.00 74.41 699 LEU B C 1
ATOM 1859 O O . LEU A 1 246 ? 58.616 24.886 37.906 1.00 76.44 699 LEU B O 1
ATOM 1864 N N . SER A 1 247 ? 59.643 24.555 35.928 1.00 76.82 700 SER B N 1
ATOM 1865 C CA . SER A 1 247 ? 60.799 25.360 36.307 1.00 78.69 700 SER B CA 1
ATOM 1866 C C . SER A 1 247 ? 60.415 26.821 36.492 1.00 80.47 700 SER B C 1
ATOM 1867 O O . SER A 1 247 ? 60.887 27.482 37.425 1.00 82.97 700 SER B O 1
ATOM 1870 N N . LEU A 1 248 ? 59.562 27.345 35.606 1.00 78.62 701 LEU B N 1
ATOM 1871 C CA . LEU A 1 248 ? 59.080 28.715 35.753 1.00 79.47 701 LEU B CA 1
ATOM 1872 C C . LEU A 1 248 ? 58.333 28.907 37.065 1.00 81.10 701 LEU B C 1
ATOM 1873 O O . LEU A 1 248 ? 58.400 29.985 37.666 1.00 82.09 701 LEU B O 1
ATOM 1878 N N . ILE A 1 249 ? 57.624 27.876 37.526 1.00 80.23 702 ILE B N 1
ATOM 1879 C CA . ILE A 1 249 ? 56.883 27.981 38.778 1.00 78.75 702 ILE B CA 1
ATOM 1880 C C . ILE A 1 249 ? 57.835 27.907 39.965 1.00 83.51 702 ILE B C 1
ATOM 1881 O O . ILE A 1 249 ? 57.730 28.693 40.914 1.00 87.42 702 ILE B O 1
ATOM 1886 N N . LYS A 1 250 ? 58.774 26.957 39.934 1.00 84.24 703 LYS B N 1
ATOM 1887 C CA . LYS A 1 250 ? 59.734 26.825 41.028 1.00 84.67 703 LYS B CA 1
ATOM 1888 C C . LYS A 1 250 ? 60.593 28.077 41.157 1.00 87.55 703 LYS B C 1
ATOM 1889 O O . LYS A 1 250 ? 60.809 28.586 42.264 1.00 90.29 703 LYS B O 1
ATOM 1895 N N . GLY A 1 251 ? 61.094 28.587 40.035 1.00 89.42 704 GLY B N 1
ATOM 1896 C CA . GLY A 1 251 ? 61.862 29.815 40.039 1.00 94.32 704 GLY B CA 1
ATOM 1897 C C . GLY A 1 251 ? 60.987 31.037 39.855 1.00 97.77 704 GLY B C 1
ATOM 1898 O O . GLY A 1 251 ? 61.064 31.711 38.823 1.00 98.40 704 GLY B O 1
ATOM 1899 N N . ALA A 1 252 ? 60.145 31.331 40.844 1.00 100.07 705 ALA B N 1
ATOM 1900 C CA . ALA A 1 252 ? 59.240 32.469 40.771 1.00 102.27 705 ALA B CA 1
ATOM 1901 C C . ALA A 1 252 ? 58.989 33.005 42.173 1.00 108.69 705 ALA B C 1
ATOM 1902 O O . ALA A 1 252 ? 59.244 32.329 43.172 1.00 111.09 705 ALA B O 1
ATOM 1904 N N . HIS A 1 253 ? 58.464 34.229 42.235 1.00 115.27 706 HIS B N 1
ATOM 1905 C CA . HIS A 1 253 ? 58.201 34.884 43.509 1.00 120.67 706 HIS B CA 1
ATOM 1906 C C . HIS A 1 253 ? 56.753 34.669 43.923 1.00 119.04 706 HIS B C 1
ATOM 1907 O O . HIS A 1 253 ? 56.140 33.660 43.556 1.00 116.68 706 HIS B O 1
ATOM 1914 N N . ARG A 1 254 ? 56.204 35.608 44.692 1.00 117.90 707 ARG B N 1
ATOM 1915 C CA . ARG A 1 254 ? 54.809 35.554 45.119 1.00 113.41 707 ARG B CA 1
ATOM 1916 C C . ARG A 1 254 ? 54.511 34.318 45.967 1.00 107.97 707 ARG B C 1
ATOM 1917 O O . ARG A 1 254 ? 53.408 33.771 45.915 1.00 107.48 707 ARG B O 1
ATOM 1925 N N . ASN A 1 255 ? 55.481 33.876 46.765 1.00 104.85 708 ASN B N 1
ATOM 1926 C CA . ASN A 1 255 ? 55.278 32.707 47.607 1.00 101.81 708 ASN B CA 1
ATOM 1927 C C . ASN A 1 255 ? 54.220 32.995 48.660 1.00 102.98 708 ASN B C 1
ATOM 1928 O O . ASN A 1 255 ? 54.152 34.096 49.207 1.00 107.78 708 ASN B O 1
ATOM 1933 N N . LEU A 1 256 ? 53.391 31.998 48.954 1.00 100.40 709 LEU B N 1
ATOM 1934 C CA . LEU A 1 256 ? 52.333 32.132 49.947 1.00 101.15 709 LEU B CA 1
ATOM 1935 C C . LEU A 1 256 ? 52.677 31.305 51.176 1.00 107.75 709 LEU B C 1
ATOM 1936 O O . LEU A 1 256 ? 52.764 30.076 51.099 1.00 108.17 709 LEU B O 1
ATOM 1941 N N . ASP A 1 257 ? 52.841 31.977 52.317 1.00 113.35 710 ASP B N 1
ATOM 1942 C CA . ASP A 1 257 ? 53.019 31.251 53.569 1.00 117.17 710 ASP B CA 1
ATOM 1943 C C . ASP A 1 257 ? 51.708 30.642 54.041 1.00 114.89 710 ASP B C 1
ATOM 1944 O O . ASP A 1 257 ? 51.707 29.565 54.649 1.00 113.34 710 ASP B O 1
ATOM 1949 N N . GLN A 1 258 ? 50.589 31.306 53.759 1.00 112.71 711 GLN B N 1
ATOM 1950 C CA . GLN A 1 258 ? 49.268 30.863 54.189 1.00 109.23 711 GLN B CA 1
ATOM 1951 C C . GLN A 1 258 ? 48.610 30.105 53.041 1.00 101.69 711 GLN B C 1
ATOM 1952 O O . GLN A 1 258 ? 48.231 30.700 52.027 1.00 97.85 711 GLN B O 1
ATOM 1958 N N . LYS A 1 259 ? 48.484 28.792 53.201 1.00 97.92 712 LYS B N 1
ATOM 1959 C CA . LYS A 1 259 ? 47.904 27.917 52.191 1.00 91.00 712 LYS B CA 1
ATOM 1960 C C . LYS A 1 259 ? 46.719 27.152 52.765 1.00 84.48 712 LYS B C 1
ATOM 1961 O O . LYS A 1 259 ? 46.484 25.994 52.427 1.00 78.55 712 LYS B O 1
ATOM 1967 N N . ASP A 1 260 ? 45.962 27.792 53.647 1.00 75.95 713 ASP B N 1
ATOM 1968 C CA . ASP A 1 260 ? 44.892 27.076 54.329 1.00 79.88 713 ASP B CA 1
ATOM 1969 C C . ASP A 1 260 ? 43.669 26.945 53.425 1.00 75.93 713 ASP B C 1
ATOM 1970 O O . ASP A 1 260 ? 43.280 27.909 52.760 1.00 77.52 713 ASP B O 1
ATOM 1975 N N . PRO A 1 261 ? 43.043 25.772 53.391 1.00 74.39 714 PRO B N 1
ATOM 1976 C CA . PRO A 1 261 ? 41.856 25.591 52.555 1.00 71.93 714 PRO B CA 1
ATOM 1977 C C . PRO A 1 261 ? 40.623 26.211 53.189 1.00 71.65 714 PRO B C 1
ATOM 1978 O O . PRO A 1 261 ? 40.532 26.375 54.408 1.00 76.20 714 PRO B O 1
ATOM 1982 N N . GLY A 1 262 ? 39.666 26.563 52.336 1.00 70.73 715 GLY B N 1
ATOM 1983 C CA . GLY A 1 262 ? 38.392 27.052 52.801 1.00 68.66 715 GLY B CA 1
ATOM 1984 C C . GLY A 1 262 ? 37.677 25.991 53.612 1.00 71.18 715 GLY B C 1
ATOM 1985 O O . GLY A 1 262 ? 37.785 24.792 53.336 1.00 73.54 715 GLY B O 1
ATOM 1986 N N . PRO A 1 263 ? 36.944 26.411 54.646 1.00 71.87 716 PRO B N 1
ATOM 1987 C CA . PRO A 1 263 ? 36.234 25.418 55.468 1.00 72.62 716 PRO B CA 1
ATOM 1988 C C . PRO A 1 263 ? 35.126 24.703 54.716 1.00 73.93 716 PRO B C 1
ATOM 1989 O O . PRO A 1 263 ? 35.000 23.477 54.826 1.00 76.38 716 PRO B O 1
ATOM 1993 N N . THR A 1 264 ? 34.322 25.430 53.954 1.00 74.39 717 THR B N 1
ATOM 1994 C CA . THR A 1 264 ? 33.187 24.877 53.233 1.00 73.16 717 THR B CA 1
ATOM 1995 C C . THR A 1 264 ? 33.160 25.468 51.833 1.00 69.46 717 THR B C 1
ATOM 1996 O O . THR A 1 264 ? 33.764 26.517 51.586 1.00 72.86 717 THR B O 1
ATOM 2000 N N . PRO A 1 265 ? 32.481 24.810 50.892 1.00 64.57 718 PRO B N 1
ATOM 2001 C CA . PRO A 1 265 ? 32.360 25.385 49.548 1.00 64.00 718 PRO B CA 1
ATOM 2002 C C . PRO A 1 265 ? 31.628 26.718 49.574 1.00 64.11 718 PRO B C 1
ATOM 2003 O O . PRO A 1 265 ? 30.795 26.980 50.444 1.00 65.80 718 PRO B O 1
ATOM 2007 N N . ILE A 1 266 ? 31.960 27.573 48.606 1.00 57.43 719 ILE B N 1
ATOM 2008 C CA . ILE A 1 266 ? 31.371 28.900 48.498 1.00 55.02 719 ILE B CA 1
ATOM 2009 C C . ILE A 1 266 ? 30.942 29.136 47.058 1.00 52.22 719 ILE B C 1
ATOM 2010 O O . ILE A 1 266 ? 31.439 28.507 46.121 1.00 55.19 719 ILE B O 1
ATOM 2015 N N . LEU A 1 267 ? 30.001 30.064 46.893 1.00 49.91 720 LEU B N 1
ATOM 2016 C CA . LEU A 1 267 ? 29.524 30.454 45.573 1.00 45.95 720 LEU B CA 1
ATOM 2017 C C . LEU A 1 267 ? 30.304 31.639 45.017 1.00 47.89 720 LEU B C 1
ATOM 2018 O O . LEU A 1 267 ? 30.718 31.624 43.854 1.00 49.71 720 LEU B O 1
ATOM 2023 N N . VAL A 1 268 ? 30.515 32.665 45.836 1.00 48.88 721 VAL B N 1
ATOM 2024 C CA . VAL A 1 268 ? 31.123 33.917 45.402 1.00 47.99 721 VAL B CA 1
ATOM 2025 C C . VAL A 1 268 ? 32.545 33.974 45.940 1.00 51.74 721 VAL B C 1
ATOM 2026 O O . VAL A 1 268 ? 32.765 33.865 47.153 1.00 55.90 721 VAL B O 1
ATOM 2030 N N . CYS A 1 269 ? 33.508 34.157 45.040 1.00 53.31 722 CYS B N 1
ATOM 2031 C CA . CYS A 1 269 ? 34.922 34.238 45.401 1.00 54.19 722 CYS B CA 1
ATOM 2032 C C . CYS A 1 269 ? 35.299 35.707 45.550 1.00 55.64 722 CYS B C 1
ATOM 2033 O O . CYS A 1 269 ? 35.569 36.395 44.563 1.00 57.27 722 CYS B O 1
ATOM 2036 N N . LYS A 1 270 ? 35.316 36.192 46.789 1.00 54.00 723 LYS B N 1
ATOM 2037 C CA . LYS A 1 270 ? 35.693 37.573 47.054 1.00 53.32 723 LYS B CA 1
ATOM 2038 C C . LYS A 1 270 ? 37.208 37.694 47.154 1.00 56.66 723 LYS B C 1
ATOM 2039 O O . LYS A 1 270 ? 37.874 36.845 47.755 1.00 56.93 723 LYS B O 1
ATOM 2045 N N . SER A 1 271 ? 37.746 38.769 46.571 1.00 60.96 724 SER B N 1
ATOM 2046 C CA . SER A 1 271 ? 39.183 39.002 46.461 1.00 62.86 724 SER B CA 1
ATOM 2047 C C . SER A 1 271 ? 39.872 37.769 45.891 1.00 60.57 724 SER B C 1
ATOM 2048 O O . SER A 1 271 ? 40.587 37.065 46.616 1.00 64.34 724 SER B O 1
ATOM 2051 N N . PRO A 1 272 ? 39.683 37.470 44.609 1.00 59.65 725 PRO B N 1
ATOM 2052 C CA . PRO A 1 272 ? 40.270 36.255 44.041 1.00 58.76 725 PRO B CA 1
ATOM 2053 C C . PRO A 1 272 ? 41.720 36.456 43.634 1.00 61.84 725 PRO B C 1
ATOM 2054 O O . PRO A 1 272 ? 42.129 37.537 43.204 1.00 64.02 725 PRO B O 1
ATOM 2058 N N . GLN A 1 273 ? 42.501 35.385 43.777 1.00 63.43 726 GLN B N 1
ATOM 2059 C CA . GLN A 1 273 ? 43.883 35.369 43.307 1.00 67.33 726 GLN B CA 1
ATOM 2060 C C . GLN A 1 273 ? 44.190 34.008 42.699 1.00 63.45 726 GLN B C 1
ATOM 2061 O O . GLN A 1 273 ? 43.724 32.983 43.208 1.00 60.68 726 GLN B O 1
ATOM 2067 N N . LYS A 1 274 ? 44.966 33.990 41.611 1.00 63.51 727 LYS B N 1
ATOM 2068 C CA . LYS A 1 274 ? 45.357 32.713 41.037 1.00 60.63 727 LYS B CA 1
ATOM 2069 C C . LYS A 1 274 ? 46.447 32.108 41.908 1.00 63.47 727 LYS B C 1
ATOM 2070 O O . LYS A 1 274 ? 47.247 32.830 42.507 1.00 69.92 727 LYS B O 1
ATOM 2076 N N . VAL A 1 275 ? 46.439 30.785 42.040 1.00 62.16 728 VAL B N 1
ATOM 2077 C CA . VAL A 1 275 ? 47.444 30.086 42.835 1.00 64.95 728 VAL B CA 1
ATOM 2078 C C . VAL A 1 275 ? 47.869 28.834 42.085 1.00 62.09 728 VAL B C 1
ATOM 2079 O O . VAL A 1 275 ? 47.034 28.128 41.512 1.00 62.03 728 VAL B O 1
ATOM 2083 N N . VAL A 1 276 ? 49.171 28.563 42.081 1.00 61.57 729 VAL B N 1
ATOM 2084 C CA . VAL A 1 276 ? 49.730 27.349 41.494 1.00 56.62 729 VAL B CA 1
ATOM 2085 C C . VAL A 1 276 ? 50.582 26.678 42.560 1.00 62.96 729 VAL B C 1
ATOM 2086 O O . VAL A 1 276 ? 51.549 27.276 43.048 1.00 67.77 729 VAL B O 1
ATOM 2090 N N . CYS A 1 277 ? 50.231 25.447 42.924 1.00 67.01 730 CYS B N 1
ATOM 2091 C CA . CYS A 1 277 ? 50.873 24.762 44.040 1.00 72.29 730 CYS B CA 1
ATOM 2092 C C . CYS A 1 277 ? 51.497 23.452 43.578 1.00 75.71 730 CYS B C 1
ATOM 2093 O O . CYS A 1 277 ? 50.846 22.651 42.901 1.00 78.53 730 CYS B O 1
ATOM 2096 N N . TYR A 1 278 ? 52.751 23.231 43.966 1.00 77.09 731 TYR B N 1
ATOM 2097 C CA . TYR A 1 278 ? 53.501 22.035 43.616 1.00 78.31 731 TYR B CA 1
ATOM 2098 C C . TYR A 1 278 ? 54.175 21.475 44.862 1.00 84.23 731 TYR B C 1
ATOM 2099 O O . TYR A 1 278 ? 54.571 22.223 45.761 1.00 87.02 731 TYR B O 1
ATOM 2108 N N . SER A 1 279 ? 54.306 20.145 44.909 1.00 85.24 732 SER B N 1
ATOM 2109 C CA . SER A 1 279 ? 54.928 19.527 46.070 1.00 84.94 732 SER B CA 1
ATOM 2110 C C . SER A 1 279 ? 56.441 19.739 46.041 1.00 87.87 732 SER B C 1
ATOM 2111 O O . SER A 1 279 ? 57.050 19.782 44.968 1.00 85.50 732 SER B O 1
ATOM 2114 N N . PRO A 1 280 ? 57.071 19.873 47.212 1.00 92.94 733 PRO B N 1
ATOM 2115 C CA . PRO A 1 280 ? 58.504 20.206 47.229 1.00 95.42 733 PRO B CA 1
ATOM 2116 C C . PRO A 1 280 ? 59.410 19.072 46.774 1.00 99.11 733 PRO B C 1
ATOM 2117 O O . PRO A 1 280 ? 60.465 19.345 46.188 1.00 101.94 733 PRO B O 1
ATOM 2121 N N . ARG A 1 281 ? 59.044 17.817 47.020 1.00 98.21 734 ARG B N 1
ATOM 2122 C CA . ARG A 1 281 ? 59.900 16.687 46.694 1.00 98.95 734 ARG B CA 1
ATOM 2123 C C . ARG A 1 281 ? 59.171 15.697 45.795 1.00 97.16 734 ARG B C 1
ATOM 2124 O O . ARG A 1 281 ? 57.938 15.668 45.730 1.00 95.57 734 ARG B O 1
ATOM 2132 N N . GLY A 1 282 ? 59.958 14.881 45.099 1.00 98.67 735 GLY B N 1
ATOM 2133 C CA . GLY A 1 282 ? 59.420 13.869 44.213 1.00 98.36 735 GLY B CA 1
ATOM 2134 C C . GLY A 1 282 ? 58.842 14.437 42.935 1.00 96.07 735 GLY B C 1
ATOM 2135 O O . GLY A 1 282 ? 58.692 15.656 42.800 1.00 94.79 735 GLY B O 1
ATOM 2136 N N . VAL A 1 283 ? 58.520 13.559 41.983 1.00 94.39 736 VAL B N 1
ATOM 2137 C CA . VAL A 1 283 ? 57.899 14.009 40.745 1.00 92.42 736 VAL B CA 1
ATOM 2138 C C . VAL A 1 283 ? 56.530 14.590 41.061 1.00 89.35 736 VAL B C 1
ATOM 2139 O O . VAL A 1 283 ? 55.739 14.001 41.809 1.00 92.62 736 VAL B O 1
ATOM 2143 N N . THR A 1 284 ? 56.255 15.773 40.522 1.00 81.50 737 THR B N 1
ATOM 2144 C CA . THR A 1 284 ? 55.002 16.450 40.806 1.00 75.38 737 THR B CA 1
ATOM 2145 C C . THR A 1 284 ? 54.530 17.194 39.567 1.00 76.43 737 THR B C 1
ATOM 2146 O O . THR A 1 284 ? 55.323 17.548 38.690 1.00 80.23 737 THR B O 1
ATOM 2150 N N . HIS A 1 285 ? 53.225 17.408 39.501 1.00 70.99 738 HIS B N 1
ATOM 2151 C CA . HIS A 1 285 ? 52.612 18.207 38.444 1.00 65.93 738 HIS B CA 1
ATOM 2152 C C . HIS A 1 285 ? 51.816 19.314 39.110 1.00 63.35 738 HIS B C 1
ATOM 2153 O O . HIS A 1 285 ? 50.836 19.023 39.822 1.00 65.28 738 HIS B O 1
ATOM 2160 N N . PRO A 1 286 ? 52.200 20.577 38.935 1.00 59.66 739 PRO B N 1
ATOM 2161 C CA . PRO A 1 286 ? 51.558 21.657 39.694 1.00 55.38 739 PRO B CA 1
ATOM 2162 C C . PRO A 1 286 ? 50.053 21.693 39.476 1.00 51.25 739 PRO B C 1
ATOM 2163 O O . PRO A 1 286 ? 49.559 21.509 38.362 1.00 51.39 739 PRO B O 1
ATOM 2167 N N . GLY A 1 287 ? 49.328 21.914 40.567 1.00 53.13 740 GLY B N 1
ATOM 2168 C CA . GLY A 1 287 ? 47.885 22.025 40.540 1.00 51.10 740 GLY B CA 1
ATOM 2169 C C . GLY A 1 287 ? 47.437 23.473 40.622 1.00 48.99 740 GLY B C 1
ATOM 2170 O O . GLY A 1 287 ? 48.109 24.318 41.218 1.00 52.15 740 GLY B O 1
ATOM 2171 N N . ASP A 1 288 ? 46.285 23.744 40.017 1.00 46.84 741 ASP B N 1
ATOM 2172 C CA . ASP A 1 288 ? 45.730 25.086 39.936 1.00 47.89 741 ASP B CA 1
ATOM 2173 C C . ASP A 1 288 ? 44.671 25.274 41.012 1.00 50.07 741 ASP B C 1
ATOM 2174 O O . ASP A 1 288 ? 43.809 24.410 41.205 1.00 48.26 741 ASP B O 1
ATOM 2179 N N . TYR A 1 289 ? 44.747 26.403 41.711 1.00 54.42 742 TYR B N 1
ATOM 2180 C CA . TYR A 1 289 ? 43.821 26.737 42.778 1.00 53.93 742 TYR B CA 1
ATOM 2181 C C . TYR A 1 289 ? 43.489 28.216 42.689 1.00 53.38 742 TYR B C 1
ATOM 2182 O O . TYR A 1 289 ? 44.156 28.988 41.994 1.00 54.13 742 TYR B O 1
ATOM 2191 N N . ILE A 1 290 ? 42.446 28.607 43.411 1.00 54.12 743 ILE B N 1
ATOM 2192 C CA . ILE A 1 290 ? 42.011 29.993 43.486 1.00 55.59 743 ILE B CA 1
ATOM 2193 C C . ILE A 1 290 ? 41.852 30.353 44.956 1.00 56.55 743 ILE B C 1
ATOM 2194 O O . ILE A 1 290 ? 41.295 29.570 45.735 1.00 53.30 743 ILE B O 1
ATOM 2199 N N . SER A 1 291 ? 42.371 31.515 45.342 1.00 56.10 744 SER B N 1
ATOM 2200 C CA . SER A 1 291 ? 42.258 31.988 46.713 1.00 58.23 744 SER B CA 1
ATOM 2201 C C . SER A 1 291 ? 41.149 33.027 46.799 1.00 62.30 744 SER B C 1
ATOM 2202 O O . SER A 1 291 ? 41.124 33.989 46.017 1.00 61.54 744 SER B O 1
ATOM 2205 N N . CYS A 1 292 ? 40.234 32.816 47.747 1.00 63.63 745 CYS B N 1
ATOM 2206 C CA . CYS A 1 292 ? 39.080 33.679 47.978 1.00 61.80 745 CYS B CA 1
ATOM 2207 C C . CYS A 1 292 ? 39.080 34.067 49.448 1.00 64.78 745 CYS B C 1
ATOM 2208 O O . CYS A 1 292 ? 38.839 33.219 50.315 1.00 66.41 745 CYS B O 1
ATOM 2211 N N . LYS A 1 293 ? 39.343 35.344 49.726 1.00 68.50 746 LYS B N 1
ATOM 2212 C CA . LYS A 1 293 ? 39.545 35.818 51.096 1.00 74.28 746 LYS B CA 1
ATOM 2213 C C . LYS A 1 293 ? 40.654 35.027 51.784 1.00 75.45 746 LYS B C 1
ATOM 2214 O O . LYS A 1 293 ? 40.540 34.646 52.952 1.00 75.42 746 LYS B O 1
ATOM 2220 N N . SER A 1 294 ? 41.730 34.768 51.039 1.00 75.25 747 SER B N 1
ATOM 2221 C CA . SER A 1 294 ? 42.926 34.104 51.560 1.00 77.43 747 SER B CA 1
ATOM 2222 C C . SER A 1 294 ? 42.650 32.654 51.957 1.00 78.22 747 SER B C 1
ATOM 2223 O O . SER A 1 294 ? 43.351 32.084 52.797 1.00 82.11 747 SER B O 1
ATOM 2226 N N . LYS A 1 295 ? 41.643 32.034 51.349 1.00 74.63 748 LYS B N 1
ATOM 2227 C CA . LYS A 1 295 ? 41.346 30.626 51.565 1.00 73.11 748 LYS B CA 1
ATOM 2228 C C . LYS A 1 295 ? 41.422 29.878 50.240 1.00 68.38 748 LYS B C 1
ATOM 2229 O O . LYS A 1 295 ? 41.050 30.405 49.188 1.00 64.43 748 LYS B O 1
ATOM 2235 N N . MET A 1 296 ? 41.906 28.641 50.304 1.00 69.26 749 MET B N 1
ATOM 2236 C CA . MET A 1 296 ? 42.253 27.877 49.114 1.00 66.74 749 MET B CA 1
ATOM 2237 C C . MET A 1 296 ? 41.062 27.075 48.606 1.00 64.96 749 MET B C 1
ATOM 2238 O O . MET A 1 296 ? 40.388 26.385 49.379 1.00 66.05 749 MET B O 1
ATOM 2243 N N . TYR A 1 297 ? 40.816 27.163 47.299 1.00 61.12 750 TYR B N 1
ATOM 2244 C CA . TYR A 1 297 ? 39.737 26.437 46.650 1.00 59.03 750 TYR B CA 1
ATOM 2245 C C . TYR A 1 297 ? 40.245 25.857 45.338 1.00 57.24 750 TYR B C 1
ATOM 2246 O O . TYR A 1 297 ? 41.183 26.381 44.732 1.00 60.23 750 TYR B O 1
ATOM 2255 N N . LYS A 1 298 ? 39.623 24.763 44.907 1.00 54.47 751 LYS B N 1
ATOM 2256 C CA . LYS A 1 298 ? 40.048 24.081 43.692 1.00 57.27 751 LYS B CA 1
ATOM 2257 C C . LYS A 1 298 ? 39.619 24.863 42.457 1.00 51.13 751 LYS B C 1
ATOM 2258 O O . LYS A 1 298 ? 38.485 25.340 42.366 1.00 46.09 751 LYS B O 1
ATOM 2264 N N . TRP A 1 299 ? 40.534 24.988 41.502 1.00 52.02 752 TRP B N 1
ATOM 2265 C CA . TRP A 1 299 ? 40.240 25.703 40.264 1.00 49.70 752 TRP B CA 1
ATOM 2266 C C . TRP A 1 299 ? 39.292 24.876 39.403 1.00 49.50 752 TRP B C 1
ATOM 2267 O O . TRP A 1 299 ? 39.619 23.732 39.062 1.00 52.83 752 TRP B O 1
ATOM 2278 N N . PRO A 1 300 ? 38.128 25.401 39.029 1.00 44.64 753 PRO B N 1
ATOM 2279 C CA . PRO A 1 300 ? 37.130 24.583 38.335 1.00 43.11 753 PRO B CA 1
ATOM 2280 C C . PRO A 1 300 ? 37.477 24.342 36.875 1.00 45.67 753 PRO B C 1
ATOM 2281 O O . PRO A 1 300 ? 38.081 25.177 36.197 1.00 44.39 753 PRO B O 1
ATOM 2285 N N . SER A 1 301 ? 37.064 23.169 36.394 1.00 47.94 754 SER B N 1
ATOM 2286 C CA . SER A 1 301 ? 37.392 22.771 35.030 1.00 53.22 754 SER B CA 1
ATOM 2287 C C . SER A 1 301 ? 36.649 23.609 34.002 1.00 50.06 754 SER B C 1
ATOM 2288 O O . SER A 1 301 ? 37.105 23.737 32.860 1.00 49.42 754 SER B O 1
ATOM 2291 N N . LEU A 1 302 ? 35.512 24.176 34.379 1.00 46.66 755 LEU B N 1
ATOM 2292 C CA . LEU A 1 302 ? 34.713 24.979 33.469 1.00 43.41 755 LEU B CA 1
ATOM 2293 C C . LEU A 1 302 ? 35.152 26.436 33.425 1.00 42.99 755 LEU B C 1
ATOM 2294 O O . LEU A 1 302 ? 34.506 27.244 32.749 1.00 44.28 755 LEU B O 1
ATOM 2299 N N . GLY A 1 303 ? 36.224 26.788 34.123 1.00 41.95 756 GLY B N 1
ATOM 2300 C CA . GLY A 1 303 ? 36.763 28.129 34.076 1.00 42.23 756 GLY B CA 1
ATOM 2301 C C . GLY A 1 303 ? 36.221 29.023 35.178 1.00 43.84 756 GLY B C 1
ATOM 2302 O O . GLY A 1 303 ? 35.214 28.734 35.823 1.00 46.62 756 GLY B O 1
ATOM 2303 N N . VAL A 1 304 ? 36.922 30.134 35.391 1.00 43.68 757 VAL B N 1
ATOM 2304 C CA . VAL A 1 304 ? 36.539 31.152 36.362 1.00 43.18 757 VAL B CA 1
ATOM 2305 C C . VAL A 1 304 ? 36.070 32.382 35.597 1.00 46.55 757 VAL B C 1
ATOM 2306 O O . VAL A 1 304 ? 36.720 32.806 34.634 1.00 46.34 757 VAL B O 1
ATOM 2310 N N . TYR A 1 305 ? 34.945 32.948 36.022 1.00 46.15 758 TYR B N 1
ATOM 2311 C CA . TYR A 1 305 ? 34.312 34.054 35.323 1.00 41.28 758 TYR B CA 1
ATOM 2312 C C . TYR A 1 305 ? 34.142 35.240 36.261 1.00 41.86 758 TYR B C 1
ATOM 2313 O O . TYR A 1 305 ? 34.176 35.101 37.486 1.00 43.94 758 TYR B O 1
ATOM 2322 N N . LYS A 1 306 ? 33.960 36.417 35.670 1.00 44.92 759 LYS B N 1
ATOM 2323 C CA . LYS A 1 306 ? 33.639 37.607 36.445 1.00 45.53 759 LYS B CA 1
ATOM 2324 C C . LYS A 1 306 ? 32.174 37.563 36.856 1.00 43.50 759 LYS B C 1
ATOM 2325 O O . LYS A 1 306 ? 31.292 37.373 36.013 1.00 45.85 759 LYS B O 1
ATOM 2331 N N . HIS A 1 307 ? 31.917 37.724 38.152 1.00 42.82 760 HIS B N 1
ATOM 2332 C CA . HIS A 1 307 ? 30.545 37.793 38.641 1.00 45.66 760 HIS B CA 1
ATOM 2333 C C . HIS A 1 307 ? 29.825 38.967 37.991 1.00 48.23 760 HIS B C 1
ATOM 2334 O O . HIS A 1 307 ? 30.269 40.113 38.107 1.00 52.46 760 HIS B O 1
ATOM 2341 N N . ASN A 1 308 ? 28.722 38.681 37.293 1.00 51.19 761 ASN B N 1
ATOM 2342 C CA . ASN A 1 308 ? 28.003 39.751 36.608 1.00 53.68 761 ASN B CA 1
ATOM 2343 C C . ASN A 1 308 ? 27.403 40.751 37.588 1.00 51.85 761 ASN B C 1
ATOM 2344 O O . ASN A 1 308 ? 27.212 41.918 37.231 1.00 57.49 761 ASN B O 1
ATOM 2349 N N . ARG A 1 309 ? 27.091 40.320 38.816 1.00 47.09 762 ARG B N 1
ATOM 2350 C CA . ARG A 1 309 ? 26.589 41.249 39.822 1.00 51.39 762 ARG B CA 1
ATOM 2351 C C . ARG A 1 309 ? 27.698 42.092 40.443 1.00 56.81 762 ARG B C 1
ATOM 2352 O O . ARG A 1 309 ? 27.445 43.233 40.845 1.00 63.51 762 ARG B O 1
ATOM 2360 N N . ASP A 1 310 ? 28.913 41.555 40.551 1.00 57.43 763 ASP B N 1
ATOM 2361 C CA . ASP A 1 310 ? 30.063 42.331 41.008 1.00 56.08 763 ASP B CA 1
ATOM 2362 C C . ASP A 1 310 ? 31.280 41.797 40.264 1.00 54.22 763 ASP B C 1
ATOM 2363 O O . ASP A 1 310 ? 31.765 40.704 40.577 1.00 53.79 763 ASP B O 1
ATOM 2368 N N . GLN A 1 311 ? 31.789 42.570 39.302 1.00 54.70 764 GLN B N 1
ATOM 2369 C CA . GLN A 1 311 ? 32.845 42.066 38.425 1.00 54.51 764 GLN B CA 1
ATOM 2370 C C . GLN A 1 311 ? 34.201 41.918 39.102 1.00 54.77 764 GLN B C 1
ATOM 2371 O O . GLN A 1 311 ? 35.121 41.380 38.480 1.00 54.85 764 GLN B O 1
ATOM 2377 N N . GLN A 1 312 ? 34.354 42.380 40.339 1.00 56.64 765 GLN B N 1
ATOM 2378 C CA . GLN A 1 312 ? 35.565 42.134 41.108 1.00 57.77 765 GLN B CA 1
ATOM 2379 C C . GLN A 1 312 ? 35.469 40.860 41.941 1.00 53.53 765 GLN B C 1
ATOM 2380 O O . GLN A 1 312 ? 36.341 40.610 42.783 1.00 53.59 765 GLN B O 1
ATOM 2386 N N . GLN A 1 313 ? 34.428 40.059 41.727 1.00 51.05 766 GLN B N 1
ATOM 2387 C CA . GLN A 1 313 ? 34.256 38.768 42.374 1.00 50.46 766 GLN B CA 1
ATOM 2388 C C . GLN A 1 313 ? 34.289 37.672 41.319 1.00 52.37 766 GLN B C 1
ATOM 2389 O O . GLN A 1 313 ? 33.863 37.874 40.178 1.00 55.91 766 GLN B O 1
ATOM 2395 N N . ALA A 1 314 ? 34.801 36.508 41.705 1.00 50.40 767 ALA B N 1
ATOM 2396 C CA . ALA A 1 314 ? 34.981 35.393 40.788 1.00 46.04 767 ALA B CA 1
ATOM 2397 C C . ALA A 1 314 ? 33.903 34.341 41.010 1.00 45.21 767 ALA B C 1
ATOM 2398 O O . ALA A 1 314 ? 33.501 34.078 42.147 1.00 48.54 767 ALA B O 1
ATOM 2400 N N . CYS A 1 315 ? 33.438 33.744 39.915 1.00 44.92 768 CYS B N 1
ATOM 2401 C CA . CYS A 1 315 ? 32.450 32.679 39.951 1.00 44.55 768 CYS B CA 1
ATOM 2402 C C . CYS A 1 315 ? 32.977 31.457 39.216 1.00 44.51 768 CYS B C 1
ATOM 2403 O O . CYS A 1 315 ? 33.817 31.564 38.316 1.00 44.90 768 CYS B O 1
ATOM 2406 N N . SER A 1 316 ? 32.458 30.295 39.596 1.00 43.13 769 SER B N 1
ATOM 2407 C CA . SER A 1 316 ? 32.814 29.042 38.951 1.00 42.58 769 SER B CA 1
ATOM 2408 C C . SER A 1 316 ? 31.823 28.733 37.835 1.00 45.31 769 SER B C 1
ATOM 2409 O O . SER A 1 316 ? 30.610 28.881 38.018 1.00 46.81 769 SER B O 1
ATOM 2412 N N . SER A 1 317 ? 32.355 28.341 36.672 1.00 42.96 770 SER B N 1
ATOM 2413 C CA . SER A 1 317 ? 31.602 27.752 35.565 1.00 43.34 770 SER B CA 1
ATOM 2414 C C . SER A 1 317 ? 30.849 28.772 34.712 1.00 44.38 770 SER B C 1
ATOM 2415 O O . SER A 1 317 ? 30.742 28.591 33.495 1.00 46.43 770 SER B O 1
ATOM 2418 N N . ASP A 1 318 ? 30.318 29.833 35.315 1.00 41.89 771 ASP B N 1
ATOM 2419 C CA . ASP A 1 318 ? 29.728 30.925 34.545 1.00 41.26 771 ASP B CA 1
ATOM 2420 C C . ASP A 1 318 ? 29.660 32.158 35.438 1.00 39.96 771 ASP B C 1
ATOM 2421 O O . ASP A 1 318 ? 30.090 32.134 36.593 1.00 39.76 771 ASP B O 1
ATOM 2426 N N . THR A 1 319 ? 29.106 33.240 34.892 1.00 38.69 772 THR B N 1
ATOM 2427 C CA . THR A 1 319 ? 29.118 34.538 35.558 1.00 41.38 772 THR B CA 1
ATOM 2428 C C . THR A 1 319 ? 28.037 34.692 36.623 1.00 41.60 772 THR B C 1
ATOM 2429 O O . THR A 1 319 ? 27.968 35.754 37.252 1.00 42.20 772 THR B O 1
ATOM 2433 N N . HIS A 1 320 ? 27.200 33.679 36.846 1.00 44.28 773 HIS B N 1
ATOM 2434 C CA . HIS A 1 320 ? 26.068 33.789 37.759 1.00 44.56 773 HIS B CA 1
ATOM 2435 C C . HIS A 1 320 ? 26.370 33.279 39.163 1.00 43.72 773 HIS B C 1
ATOM 2436 O O . HIS A 1 320 ? 25.508 33.386 40.041 1.00 44.38 773 HIS B O 1
ATOM 2443 N N . CYS A 1 321 ? 27.568 32.737 39.397 1.00 43.84 774 CYS B N 1
ATOM 2444 C CA . CYS A 1 321 ? 27.959 32.218 40.710 1.00 43.41 774 CYS B CA 1
ATOM 2445 C C . CYS A 1 321 ? 26.966 31.174 41.215 1.00 46.13 774 CYS B C 1
ATOM 2446 O O . CYS A 1 321 ? 26.575 31.175 42.384 1.00 47.04 774 CYS B O 1
ATOM 2449 N N . LEU A 1 322 ? 26.549 30.281 40.319 1.00 48.97 775 LEU B N 1
ATOM 2450 C CA . LEU A 1 322 ? 25.654 29.190 40.679 1.00 50.37 775 LEU B CA 1
ATOM 2451 C C . LEU A 1 322 ? 26.395 27.928 41.090 1.00 51.23 775 LEU B C 1
ATOM 2452 O O . LEU A 1 322 ? 25.816 27.084 41.783 1.00 51.65 775 LEU B O 1
ATOM 2457 N N . GLU A 1 323 ? 27.652 27.782 40.687 1.00 52.91 776 GLU B N 1
ATOM 2458 C CA . GLU A 1 323 ? 28.435 26.587 40.961 1.00 49.56 776 GLU B CA 1
ATOM 2459 C C . GLU A 1 323 ? 29.335 26.817 42.168 1.00 47.70 776 GLU B C 1
ATOM 2460 O O . GLU A 1 323 ? 29.959 27.874 42.299 1.00 51.11 776 GLU B O 1
ATOM 2466 N N . MET A 1 324 ? 29.400 25.820 43.046 1.00 47.22 777 MET B N 1
ATOM 2467 C CA . MET A 1 324 ? 30.188 25.942 44.265 1.00 48.10 777 MET B CA 1
ATOM 2468 C C . MET A 1 324 ? 31.678 25.805 43.971 1.00 47.45 777 MET B C 1
ATOM 2469 O O . MET A 1 324 ? 32.099 24.940 43.197 1.00 46.40 777 MET B O 1
ATOM 2474 N N . PHE A 1 325 ? 32.476 26.669 44.593 1.00 49.24 778 PHE B N 1
ATOM 2475 C CA . PHE A 1 325 ? 33.923 26.495 44.612 1.00 49.68 778 PHE B CA 1
ATOM 2476 C C . PHE A 1 325 ? 34.271 25.400 45.611 1.00 58.82 778 PHE B C 1
ATOM 2477 O O . PHE A 1 325 ? 33.913 25.497 46.789 1.00 62.36 778 PHE B O 1
ATOM 2485 N N . GLU A 1 326 ? 34.962 24.366 45.154 1.00 62.87 779 GLU B N 1
ATOM 2486 C CA . GLU A 1 326 ? 35.339 23.294 46.068 1.00 66.35 779 GLU B CA 1
ATOM 2487 C C . GLU A 1 326 ? 36.589 23.687 46.846 1.00 62.42 779 GLU B C 1
ATOM 2488 O O . GLU A 1 326 ? 37.579 24.110 46.240 1.00 61.86 779 GLU B O 1
ATOM 2494 N N . PRO A 1 327 ? 36.579 23.575 48.173 1.00 59.64 780 PRO B N 1
ATOM 2495 C CA . PRO A 1 327 ? 37.792 23.857 48.946 1.00 60.57 780 PRO B CA 1
ATOM 2496 C C . PRO A 1 327 ? 38.925 22.920 48.555 1.00 60.43 780 PRO B C 1
ATOM 2497 O O . PRO A 1 327 ? 38.715 21.803 48.078 1.00 58.35 780 PRO B O 1
ATOM 2501 N N . ALA A 1 328 ? 40.148 23.399 48.761 1.00 62.34 781 ALA B N 1
ATOM 2502 C CA . ALA A 1 328 ? 41.320 22.640 48.361 1.00 62.86 781 ALA B CA 1
ATOM 2503 C C . ALA A 1 328 ? 41.511 21.425 49.268 1.00 73.23 781 ALA B C 1
ATOM 2504 O O . ALA A 1 328 ? 40.904 21.307 50.337 1.00 77.93 781 ALA B O 1
ATOM 2506 N N . GLU A 1 329 ? 42.364 20.508 48.819 1.00 78.47 782 GLU B N 1
ATOM 2507 C CA . GLU A 1 329 ? 42.673 19.328 49.609 1.00 78.51 782 GLU B CA 1
ATOM 2508 C C . GLU A 1 329 ? 43.444 19.718 50.866 1.00 75.47 782 GLU B C 1
ATOM 2509 O O . GLU A 1 329 ? 44.014 20.807 50.973 1.00 72.67 782 GLU B O 1
ATOM 2515 N N . ARG A 1 330 ? 43.472 18.792 51.824 1.00 78.21 783 ARG B N 1
ATOM 2516 C CA . ARG A 1 330 ? 44.019 19.100 53.139 1.00 81.59 783 ARG B CA 1
ATOM 2517 C C . ARG A 1 330 ? 45.539 19.216 53.107 1.00 84.89 783 ARG B C 1
ATOM 2518 O O . ARG A 1 330 ? 46.124 19.904 53.952 1.00 85.73 783 ARG B O 1
ATOM 2526 N N . THR A 1 331 ? 46.189 18.566 52.141 1.00 86.20 784 THR B N 1
ATOM 2527 C CA . THR A 1 331 ? 47.643 18.567 52.023 1.00 90.29 784 THR B CA 1
ATOM 2528 C C . THR A 1 331 ? 48.196 19.838 51.392 1.00 89.57 784 THR B C 1
ATOM 2529 O O . THR A 1 331 ? 49.418 19.946 51.240 1.00 92.85 784 THR B O 1
ATOM 2533 N N . ILE A 1 332 ? 47.339 20.796 51.031 1.00 84.80 785 ILE B N 1
ATOM 2534 C CA . ILE A 1 332 ? 47.798 21.994 50.332 1.00 84.15 785 ILE B CA 1
ATOM 2535 C C . ILE A 1 332 ? 48.792 22.781 51.179 1.00 90.45 785 ILE B C 1
ATOM 2536 O O . ILE A 1 332 ? 49.694 23.437 50.641 1.00 93.03 785 ILE B O 1
ATOM 2541 N N . THR A 1 333 ? 48.662 22.719 52.507 1.00 92.67 786 THR B N 1
ATOM 2542 C CA . THR A 1 333 ? 49.604 23.416 53.377 1.00 92.15 786 THR B CA 1
ATOM 2543 C C . THR A 1 333 ? 51.015 22.859 53.240 1.00 91.73 786 THR B C 1
ATOM 2544 O O . THR A 1 333 ? 51.992 23.601 53.391 1.00 92.04 786 THR B O 1
ATOM 2548 N N . THR A 1 334 ? 51.142 21.562 52.949 1.00 92.23 787 THR B N 1
ATOM 2549 C CA . THR A 1 334 ? 52.467 20.962 52.830 1.00 94.75 787 THR B CA 1
ATOM 2550 C C . THR A 1 334 ? 53.145 21.345 51.521 1.00 94.28 787 THR B C 1
ATOM 2551 O O . THR A 1 334 ? 54.379 21.356 51.444 1.00 97.97 787 THR B O 1
ATOM 2555 N N . LYS A 1 335 ? 52.367 21.662 50.491 1.00 87.68 788 LYS B N 1
ATOM 2556 C CA . LYS A 1 335 ? 52.930 21.989 49.192 1.00 79.93 788 LYS B CA 1
ATOM 2557 C C . LYS A 1 335 ? 53.310 23.465 49.123 1.00 76.33 788 LYS B C 1
ATOM 2558 O O . LYS A 1 335 ? 52.847 24.293 49.910 1.00 80.08 788 LYS B O 1
ATOM 2564 N N . ILE A 1 336 ? 54.178 23.784 48.170 1.00 73.33 789 ILE B N 1
ATOM 2565 C CA . ILE A 1 336 ? 54.596 25.158 47.915 1.00 75.70 789 ILE B CA 1
ATOM 2566 C C . ILE A 1 336 ? 53.586 25.802 46.976 1.00 74.99 789 ILE B C 1
ATOM 2567 O O . ILE A 1 336 ? 53.052 25.146 46.077 1.00 74.26 789 ILE B O 1
ATOM 2572 N N . CYS A 1 337 ? 53.301 27.085 47.190 1.00 75.64 790 CYS B N 1
ATOM 2573 C CA . CYS A 1 337 ? 52.300 27.775 46.389 1.00 71.02 790 CYS B CA 1
ATOM 2574 C C . CYS A 1 337 ? 52.825 29.129 45.942 1.00 70.96 790 CYS B C 1
ATOM 2575 O O . CYS A 1 337 ? 53.287 29.925 46.765 1.00 73.85 790 CYS B O 1
ATOM 2578 N N . LYS A 1 338 ? 52.744 29.380 44.640 1.00 69.13 791 LYS B N 1
ATOM 2579 C CA . LYS A 1 338 ? 53.071 30.669 44.051 1.00 71.03 791 LYS B CA 1
ATOM 2580 C C . LYS A 1 338 ? 51.780 31.337 43.603 1.00 72.94 791 LYS B C 1
ATOM 2581 O O . LYS A 1 338 ? 50.952 30.706 42.935 1.00 73.16 791 LYS B O 1
ATOM 2587 N N . VAL A 1 339 ? 51.603 32.603 43.977 1.00 73.82 792 VAL B N 1
ATOM 2588 C CA . VAL A 1 339 ? 50.466 33.363 43.476 1.00 74.02 792 VAL B CA 1
ATOM 2589 C C . VAL A 1 339 ? 50.700 33.696 42.010 1.00 81.62 792 VAL B C 1
ATOM 2590 O O . VAL A 1 339 ? 51.791 34.129 41.619 1.00 86.03 792 VAL B O 1
ATOM 2594 N N . SER A 1 340 ? 49.678 33.481 41.189 1.00 84.91 793 SER B N 1
ATOM 2595 C CA . SER A 1 340 ? 49.734 33.781 39.771 1.00 85.18 793 SER B CA 1
ATOM 2596 C C . SER A 1 340 ? 48.584 34.702 39.385 1.00 82.51 793 SER B C 1
ATOM 2597 O O . SER A 1 340 ? 47.496 34.675 39.993 1.00 82.32 793 SER B O 1
ATOM 2600 N N . ASP A 1 341 ? 48.853 35.508 38.354 1.00 82.72 794 ASP B N 1
ATOM 2601 C CA . ASP A 1 341 ? 47.901 36.488 37.853 1.00 85.22 794 ASP B CA 1
ATOM 2602 C C . ASP A 1 341 ? 46.570 35.835 37.518 1.00 81.15 794 ASP B C 1
ATOM 2603 O O . ASP A 1 341 ? 46.516 34.722 36.989 1.00 79.07 794 ASP B O 1
ATOM 2608 N N . MET A 1 342 ? 45.493 36.548 37.828 1.00 77.45 795 MET B N 1
ATOM 2609 C CA . MET A 1 342 ? 44.155 36.029 37.600 1.00 67.75 795 MET B CA 1
ATOM 2610 C C . MET A 1 342 ? 43.884 35.902 36.106 1.00 64.00 795 MET B C 1
ATOM 2611 O O . MET A 1 342 ? 44.110 36.843 35.340 1.00 62.52 795 MET B O 1
ATOM 2616 N N . THR A 1 343 ? 43.411 34.728 35.693 1.00 64.33 796 THR B N 1
ATOM 2617 C CA . THR A 1 343 ? 43.024 34.466 34.312 1.00 64.27 796 THR B CA 1
ATOM 2618 C C . THR A 1 343 ? 41.556 34.070 34.298 1.00 64.50 796 THR B C 1
ATOM 2619 O O . THR A 1 343 ? 41.179 33.054 34.893 1.00 67.36 796 THR B O 1
ATOM 2623 N N . TYR A 1 344 ? 40.734 34.866 33.628 1.00 60.12 797 TY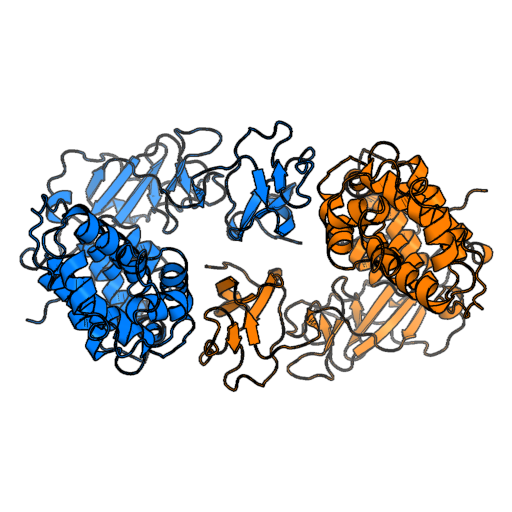R B N 1
ATOM 2624 C CA . TYR A 1 344 ? 39.314 34.583 33.515 1.00 54.17 797 TYR B CA 1
ATOM 2625 C C . TYR A 1 344 ? 39.005 33.941 32.169 1.00 53.42 797 TYR B C 1
ATOM 2626 O O . TYR A 1 344 ? 39.770 34.050 31.207 1.00 58.75 797 TYR B O 1
ATOM 2635 N N . SER A 1 345 ? 37.865 33.259 32.116 1.00 52.33 798 SER B N 1
ATOM 2636 C CA . SER A 1 345 ? 37.493 32.514 30.924 1.00 52.94 798 SER B CA 1
ATOM 2637 C C . SER A 1 345 ? 37.145 33.458 29.782 1.00 51.50 798 SER B C 1
ATOM 2638 O O . SER A 1 345 ? 36.521 34.503 29.982 1.00 50.66 798 SER B O 1
ATOM 2641 N N . GLU A 1 346 ? 37.569 33.085 28.574 1.00 53.79 799 GLU B N 1
ATOM 2642 C CA . GLU A 1 346 ? 37.203 33.792 27.354 1.00 56.26 799 GLU B CA 1
ATOM 2643 C C . GLU A 1 346 ? 36.184 33.011 26.530 1.00 51.94 799 GLU B C 1
ATOM 2644 O O . GLU A 1 346 ? 36.013 33.282 25.338 1.00 55.24 799 GLU B O 1
ATOM 2650 N N . SER A 1 347 ? 35.507 32.046 27.150 1.00 64.44 800 SER B N 1
ATOM 2651 C CA . SER A 1 347 ? 34.484 31.259 26.487 1.00 61.06 800 SER B CA 1
ATOM 2652 C C . SER A 1 347 ? 33.235 32.114 26.275 1.00 61.25 800 SER B C 1
ATOM 2653 O O . SER A 1 347 ? 33.114 33.201 26.844 1.00 59.14 800 SER B O 1
ATOM 2656 N N . PRO A 1 348 ? 32.286 31.652 25.451 1.00 62.74 801 PRO B N 1
ATOM 2657 C CA . PRO A 1 348 ? 31.075 32.457 25.209 1.00 59.05 801 PRO B CA 1
ATOM 2658 C C . PRO A 1 348 ? 30.257 32.753 26.456 1.00 58.90 801 PRO B C 1
ATOM 2659 O O . PRO A 1 348 ? 29.402 33.647 26.413 1.00 59.88 801 PRO B O 1
ATOM 2663 N N . TYR A 1 349 ? 30.478 32.039 27.561 1.00 57.88 802 TYR B N 1
ATOM 2664 C CA . TYR A 1 349 ? 29.775 32.360 28.798 1.00 52.83 802 TYR B CA 1
ATOM 2665 C C . TYR A 1 349 ? 30.283 33.642 29.441 1.00 49.30 802 TYR B C 1
ATOM 2666 O O . TYR A 1 349 ? 29.632 34.162 30.353 1.00 48.11 802 TYR B O 1
ATOM 2675 N N . SER A 1 350 ? 31.418 34.164 28.983 1.00 49.77 803 SER B N 1
ATOM 2676 C CA . SER A 1 350 ? 31.993 35.370 29.559 1.00 52.78 803 SER B CA 1
ATOM 2677 C C . SER A 1 350 ? 31.447 36.645 28.931 1.00 54.59 803 SER B C 1
ATOM 2678 O O . SER A 1 350 ? 31.464 37.698 29.577 1.00 57.85 803 SER B O 1
ATOM 2681 N N . THR A 1 351 ? 30.960 36.575 27.697 1.00 54.99 804 THR B N 1
ATOM 2682 C CA . THR A 1 351 ? 30.512 37.750 26.962 1.00 56.81 804 THR B CA 1
ATOM 2683 C C . THR A 1 351 ? 28.990 37.811 26.955 1.00 52.70 804 THR B C 1
ATOM 2684 O O . THR A 1 351 ? 28.325 36.834 26.595 1.00 51.15 804 THR B O 1
ATOM 2688 N N . GLY A 1 352 ? 28.444 38.960 27.353 1.00 52.41 805 GLY B N 1
ATOM 2689 C CA . GLY A 1 352 ? 27.010 39.134 27.381 1.00 52.73 805 GLY B CA 1
ATOM 2690 C C . GLY A 1 352 ? 26.451 39.614 26.056 1.00 52.53 805 GLY B C 1
ATOM 2691 O O . GLY A 1 352 ? 27.161 40.175 25.224 1.00 55.88 805 GLY B O 1
ATOM 2692 N N . ILE A 1 353 ? 25.155 39.377 25.869 1.00 50.54 806 ILE B N 1
ATOM 2693 C CA . ILE A 1 353 ? 24.475 39.756 24.628 1.00 44.90 806 ILE B CA 1
ATOM 2694 C C . ILE A 1 353 ? 23.152 40.417 24.961 1.00 43.74 806 ILE B C 1
ATOM 2695 O O . ILE A 1 353 ? 22.523 40.132 25.990 1.00 43.69 806 ILE B O 1
ATOM 2700 N N . PRO A 1 354 ? 22.705 41.333 24.096 1.00 40.28 807 PRO B N 1
ATOM 2701 C CA . PRO A 1 354 ? 21.426 42.013 24.338 1.00 38.50 807 PRO B CA 1
ATOM 2702 C C . PRO A 1 354 ? 20.249 41.305 23.687 1.00 37.85 807 PRO B C 1
ATOM 2703 O O . PRO A 1 354 ? 19.096 41.503 24.083 1.00 39.68 807 PRO B O 1
ATOM 2707 N N . SER A 1 355 ? 20.529 40.480 22.682 1.00 37.51 808 SER B N 1
ATOM 2708 C CA . SER A 1 355 ? 19.480 39.846 21.899 1.00 38.41 808 SER B CA 1
ATOM 2709 C C . SER A 1 355 ? 20.040 38.576 21.280 1.00 39.22 808 SER B C 1
ATOM 2710 O O . SER A 1 355 ? 21.257 38.385 21.213 1.00 43.26 808 SER B O 1
ATOM 2713 N N . CYS A 1 356 ? 19.138 37.707 20.825 1.00 39.94 809 CYS B N 1
ATOM 2714 C CA . CYS A 1 356 ? 19.573 36.493 20.144 1.00 43.98 809 CYS B CA 1
ATOM 2715 C C . CYS A 1 356 ? 18.408 35.907 19.362 1.00 44.49 809 CYS B C 1
ATOM 2716 O O . CYS A 1 356 ? 17.241 36.193 19.642 1.00 46.41 809 CYS B O 1
ATOM 2719 N N . ASN A 1 357 ? 18.742 35.081 18.374 1.00 42.32 810 ASN B N 1
ATOM 2720 C CA . ASN A 1 357 ? 17.735 34.289 17.680 1.00 43.07 810 ASN B CA 1
ATOM 2721 C C . ASN A 1 357 ? 17.339 33.117 18.570 1.00 43.67 810 ASN B C 1
ATOM 2722 O O . ASN A 1 357 ? 18.169 32.256 18.879 1.00 47.43 810 ASN B O 1
ATOM 2727 N N . VAL A 1 358 ? 16.078 33.090 18.987 1.00 42.17 811 VAL B N 1
ATOM 2728 C CA . VAL A 1 358 ? 15.612 32.146 19.997 1.00 42.12 811 VAL B CA 1
ATOM 2729 C C . VAL A 1 358 ? 15.113 30.879 19.313 1.00 47.35 811 VAL B C 1
ATOM 2730 O O . VAL A 1 358 ? 14.239 30.934 18.441 1.00 53.33 811 VAL B O 1
ATOM 2734 N N . LYS A 1 359 ? 15.669 29.732 19.712 1.00 47.02 812 LYS B N 1
ATOM 2735 C CA . LYS A 1 359 ? 15.135 28.452 19.260 1.00 47.07 812 LYS B CA 1
ATOM 2736 C C . LYS A 1 359 ? 13.867 28.080 20.018 1.00 44.70 812 LYS B C 1
ATOM 2737 O O . LYS A 1 359 ? 12.903 27.593 19.417 1.00 46.35 812 LYS B O 1
ATOM 2743 N N . ARG A 1 360 ? 13.845 28.309 21.329 1.00 48.36 813 ARG B N 1
ATOM 2744 C CA . ARG A 1 360 ? 12.675 27.989 22.133 1.00 46.61 813 ARG B CA 1
ATOM 2745 C C . ARG A 1 360 ? 12.774 28.687 23.482 1.00 41.34 813 ARG B C 1
ATOM 2746 O O . ARG A 1 360 ? 13.871 28.887 24.020 1.00 40.69 813 ARG B O 1
ATOM 2754 N N . PHE A 1 361 ? 11.608 29.067 24.005 1.00 42.12 814 PHE B N 1
ATOM 2755 C CA . PHE A 1 361 ? 11.463 29.561 25.366 1.00 40.22 814 PHE B CA 1
ATOM 2756 C C . PHE A 1 361 ? 11.051 28.415 26.279 1.00 44.68 814 PHE B C 1
ATOM 2757 O O . PHE A 1 361 ? 10.235 27.568 25.902 1.00 50.98 814 PHE B O 1
ATOM 2765 N N . GLY A 1 362 ? 11.613 28.394 27.484 1.00 40.53 815 GLY B N 1
ATOM 2766 C CA . GLY A 1 362 ? 11.266 27.385 28.461 1.00 38.96 815 GLY B CA 1
ATOM 2767 C C . GLY A 1 362 ? 11.173 27.972 29.854 1.00 41.71 815 GLY B C 1
ATOM 2768 O O . GLY A 1 362 ? 11.307 29.181 30.050 1.00 42.32 815 GLY B O 1
ATOM 2769 N N . SER A 1 363 ? 10.929 27.092 30.817 1.00 44.84 816 SER B N 1
ATOM 2770 C CA . SER A 1 363 ? 10.916 27.454 32.225 1.00 45.06 816 SER B CA 1
ATOM 2771 C C . SER A 1 363 ? 11.879 26.539 32.961 1.00 47.80 816 SER B C 1
ATOM 2772 O O . SER A 1 363 ? 11.927 25.336 32.691 1.00 52.93 816 SER B O 1
ATOM 2775 N N . CYS A 1 364 ? 12.654 27.107 33.881 1.00 50.07 817 CYS B N 1
ATOM 2776 C CA . CYS A 1 364 ? 13.699 26.340 34.543 1.00 52.75 817 CYS B CA 1
ATOM 2777 C C . CYS A 1 364 ? 13.742 26.674 36.025 1.00 49.06 817 CYS B C 1
ATOM 2778 O O . CYS A 1 364 ? 13.527 27.821 36.420 1.00 49.27 817 CYS B O 1
ATOM 2781 N N . ASN A 1 365 ? 14.036 25.664 36.838 1.00 47.88 818 ASN B N 1
ATOM 2782 C CA . ASN A 1 365 ? 13.971 25.771 38.294 1.00 45.71 818 ASN B CA 1
ATOM 2783 C C . ASN A 1 365 ? 15.384 25.977 38.836 1.00 49.08 818 ASN B C 1
ATOM 2784 O O . ASN A 1 365 ? 16.128 25.014 39.044 1.00 48.79 818 ASN B O 1
ATOM 2789 N N . VAL A 1 366 ? 15.754 27.236 39.070 1.00 48.86 819 VAL B N 1
ATOM 2790 C CA . VAL A 1 366 ? 17.039 27.592 39.667 1.00 45.97 819 VAL B CA 1
ATOM 2791 C C . VAL A 1 366 ? 16.805 27.991 41.116 1.00 46.59 819 VAL B C 1
ATOM 2792 O O . VAL A 1 366 ? 15.869 28.743 41.418 1.00 47.78 819 VAL B O 1
ATOM 2796 N N . ARG A 1 367 ? 17.661 27.492 42.011 1.00 45.99 820 ARG B N 1
ATOM 2797 C CA . ARG A 1 367 ? 17.611 27.811 43.440 1.00 53.30 820 ARG B CA 1
ATOM 2798 C C . ARG A 1 367 ? 16.234 27.545 44.041 1.00 56.65 820 ARG B C 1
ATOM 2799 O O . ARG A 1 367 ? 15.866 28.142 45.058 1.00 61.03 820 ARG B O 1
ATOM 2807 N N . GLY A 1 368 ? 15.460 26.659 43.422 1.00 55.69 821 GLY B N 1
ATOM 2808 C CA . GLY A 1 368 ? 14.140 26.324 43.909 1.00 53.45 821 GLY B CA 1
ATOM 2809 C C . GLY A 1 368 ? 13.013 27.191 43.396 1.00 52.43 821 GLY B C 1
ATOM 2810 O O . GLY A 1 368 ? 11.917 27.146 43.967 1.00 57.89 821 GLY B O 1
ATOM 2811 N N . HIS A 1 369 ? 13.234 27.971 42.340 1.00 48.97 822 HIS B N 1
ATOM 2812 C CA . HIS A 1 369 ? 12.204 28.861 41.823 1.00 47.18 822 HIS B CA 1
ATOM 2813 C C . HIS A 1 369 ? 12.233 28.869 40.302 1.00 47.75 822 HIS B C 1
ATOM 2814 O O . HIS A 1 369 ? 13.263 28.594 39.680 1.00 50.28 822 HIS B O 1
ATOM 2821 N N . GLN A 1 370 ? 11.084 29.193 39.713 1.00 47.29 823 GLN B N 1
ATOM 2822 C CA . GLN A 1 370 ? 10.932 29.171 38.266 1.00 44.97 823 GLN B CA 1
ATOM 2823 C C . GLN A 1 370 ? 11.464 30.454 37.642 1.00 46.96 823 GLN B C 1
ATOM 2824 O O . GLN A 1 370 ? 11.291 31.550 38.184 1.00 53.11 823 GLN B O 1
ATOM 2830 N N . TRP A 1 371 ? 12.111 30.305 36.490 1.00 43.12 824 TRP B N 1
ATOM 2831 C CA . TRP A 1 371 ? 12.664 31.412 35.724 1.00 43.22 824 TRP B CA 1
ATOM 2832 C C . TRP A 1 371 ? 12.412 31.142 34.252 1.00 43.03 824 TRP B C 1
ATOM 2833 O O . TRP A 1 371 ? 12.689 30.039 33.769 1.00 47.32 824 TRP B O 1
ATOM 2844 N N . GLN A 1 372 ? 11.880 32.136 33.543 1.00 43.23 825 GLN B N 1
ATOM 2845 C CA . GLN A 1 372 ? 11.735 32.004 32.101 1.00 44.10 825 GLN B CA 1
ATOM 2846 C C . GLN A 1 372 ? 13.107 32.074 31.446 1.00 40.64 825 GLN B C 1
ATOM 2847 O O . GLN A 1 372 ? 13.895 32.983 31.724 1.00 43.91 825 GLN B O 1
ATOM 2853 N N . ILE A 1 373 ? 13.395 31.104 30.582 1.00 34.29 826 ILE B N 1
ATOM 2854 C CA . ILE A 1 373 ? 14.689 30.999 29.928 1.00 35.89 826 ILE B CA 1
ATOM 2855 C C . ILE A 1 373 ? 14.476 30.910 28.425 1.00 38.59 826 ILE B C 1
ATOM 2856 O O . ILE A 1 373 ? 13.374 30.644 27.941 1.00 42.46 826 ILE B O 1
ATOM 2861 N N . ALA A 1 374 ? 15.556 31.143 27.687 1.00 38.28 827 ALA B N 1
ATOM 2862 C CA . ALA A 1 374 ? 15.573 30.961 26.245 1.00 37.94 827 ALA B CA 1
ATOM 2863 C C . ALA A 1 374 ? 16.819 30.189 25.854 1.00 40.12 827 ALA B C 1
ATOM 2864 O O . ALA A 1 374 ? 17.901 30.416 26.408 1.00 43.38 827 ALA B O 1
ATOM 2866 N N . GLU A 1 375 ? 16.658 29.267 24.910 1.00 43.30 828 GLU B N 1
ATOM 2867 C CA . GLU A 1 375 ? 17.785 28.607 24.268 1.00 44.38 828 GLU B CA 1
ATOM 2868 C C . GLU A 1 375 ? 18.032 29.312 22.941 1.00 44.50 828 GLU B C 1
ATOM 2869 O O . GLU A 1 375 ? 17.189 29.263 22.039 1.00 44.67 828 GLU B O 1
ATOM 2875 N N . CYS A 1 376 ? 19.176 29.979 22.827 1.00 48.64 829 CYS B N 1
ATOM 2876 C CA . CYS A 1 376 ? 19.502 30.680 21.599 1.00 50.59 829 CYS B CA 1
ATOM 2877 C C . CYS A 1 376 ? 20.046 29.702 20.562 1.00 49.10 829 CYS B C 1
ATOM 2878 O O . CYS A 1 376 ? 20.254 28.515 20.832 1.00 47.87 829 CYS B O 1
ATOM 2881 N N . SER A 1 377 ? 20.279 30.222 19.354 1.00 49.44 830 SER B N 1
ATOM 2882 C CA . SER A 1 377 ? 20.770 29.385 18.264 1.00 52.50 830 SER B CA 1
ATOM 2883 C C . SER A 1 377 ? 22.144 28.808 18.571 1.00 59.03 830 SER B C 1
ATOM 2884 O O . SER A 1 377 ? 22.503 27.749 18.044 1.00 65.86 830 SER B O 1
ATOM 2887 N N . ASN A 1 378 ? 22.924 29.485 19.411 1.00 56.07 831 ASN B N 1
ATOM 2888 C CA . ASN A 1 378 ? 24.222 28.974 19.830 1.00 54.85 831 ASN B CA 1
ATOM 2889 C C . ASN A 1 378 ? 24.116 27.875 20.879 1.00 54.58 831 ASN B C 1
ATOM 2890 O O . ASN A 1 378 ? 25.149 27.344 21.298 1.00 62.16 831 ASN B O 1
ATOM 2895 N N . GLY A 1 379 ? 22.906 27.529 21.319 1.00 50.96 832 GLY B N 1
ATOM 2896 C CA . GLY A 1 379 ? 22.715 26.492 22.309 1.00 54.80 832 GLY B CA 1
ATOM 2897 C C . GLY A 1 379 ? 22.746 26.958 23.749 1.00 57.36 832 GLY B C 1
ATOM 2898 O O . GLY A 1 379 ? 22.369 26.185 24.640 1.00 62.60 832 GLY B O 1
ATOM 2899 N N . LEU A 1 380 ? 23.168 28.192 24.008 1.00 55.35 833 LEU B N 1
ATOM 2900 C CA . LEU A 1 380 ? 23.302 28.682 25.371 1.00 52.74 833 LEU B CA 1
ATOM 2901 C C . LEU A 1 380 ? 21.947 29.089 25.943 1.00 49.03 833 LEU B C 1
ATOM 2902 O O . LEU A 1 380 ? 21.020 29.449 25.213 1.00 49.90 833 LEU B O 1
ATOM 2907 N N . PHE A 1 381 ? 21.843 29.025 27.268 1.00 47.61 834 PHE B N 1
ATOM 2908 C CA . PHE A 1 381 ? 20.620 29.367 27.983 1.00 46.67 834 PHE B CA 1
ATOM 2909 C C . PHE A 1 381 ? 20.751 30.762 28.576 1.00 45.01 834 PHE B C 1
ATOM 2910 O O . PHE A 1 381 ? 21.785 31.093 29.164 1.00 47.66 834 PHE B O 1
ATOM 2918 N N . TYR A 1 382 ? 19.703 31.570 28.437 1.00 40.46 835 TYR B N 1
ATOM 2919 C CA . TYR A 1 382 ? 19.699 32.912 29.002 1.00 38.71 835 TYR B CA 1
ATOM 2920 C C . TYR A 1 382 ? 18.415 33.147 29.780 1.00 38.52 835 TYR B C 1
ATOM 2921 O O . TYR A 1 382 ? 17.337 32.714 29.360 1.00 39.36 835 TYR B O 1
ATOM 2930 N N . TYR A 1 383 ? 18.537 33.825 30.921 1.00 41.06 836 TYR B N 1
ATOM 2931 C CA . TYR A 1 383 ? 17.358 34.375 31.573 1.00 47.57 836 TYR B CA 1
ATOM 2932 C C . TYR A 1 383 ? 16.717 35.402 30.651 1.00 45.35 836 TYR B C 1
ATOM 2933 O O . TYR A 1 383 ? 17.406 36.201 30.011 1.00 50.25 836 TYR B O 1
ATOM 2942 N N . VAL A 1 384 ? 15.391 35.380 30.580 1.00 41.41 837 VAL B N 1
ATOM 2943 C CA . VAL A 1 384 ? 14.641 36.229 29.664 1.00 41.36 837 VAL B CA 1
ATOM 2944 C C . VAL A 1 384 ? 13.920 37.293 30.476 1.00 44.05 837 VAL B C 1
ATOM 2945 O O . VAL A 1 384 ? 13.172 36.972 31.408 1.00 46.91 837 VAL B O 1
ATOM 2949 N N . SER A 1 385 ? 14.151 38.556 30.126 1.00 44.13 838 SER B N 1
ATOM 2950 C CA . SER A 1 385 ? 13.443 39.652 30.769 1.00 41.90 838 SER B CA 1
ATOM 2951 C C . SER A 1 385 ? 11.941 39.492 30.585 1.00 42.36 838 SER B C 1
ATOM 2952 O O . SER A 1 385 ? 11.471 39.027 29.544 1.00 44.00 838 SER B O 1
ATOM 2955 N N . ALA A 1 386 ? 11.183 39.879 31.613 1.00 40.03 839 ALA B N 1
ATOM 2956 C CA . ALA A 1 386 ? 9.731 39.878 31.495 1.00 34.49 839 ALA B CA 1
ATOM 2957 C C . ALA A 1 386 ? 9.252 40.851 30.428 1.00 40.34 839 ALA B C 1
ATOM 2958 O O . ALA A 1 386 ? 8.107 40.747 29.975 1.00 46.49 839 ALA B O 1
ATOM 2960 N N . LYS A 1 387 ? 10.108 41.785 30.014 1.00 40.62 840 LYS B N 1
ATOM 2961 C CA . LYS A 1 387 ? 9.796 42.742 28.964 1.00 39.01 840 LYS B CA 1
ATOM 2962 C C . LYS A 1 387 ? 10.468 42.395 27.639 1.00 39.49 840 LYS B C 1
ATOM 2963 O O . LYS A 1 387 ? 10.585 43.262 26.766 1.00 40.09 840 LYS B O 1
ATOM 2969 N N . ALA A 1 388 ? 10.912 41.150 27.474 1.00 38.83 841 ALA B N 1
ATOM 2970 C CA . ALA A 1 388 ? 11.535 40.734 26.226 1.00 38.67 841 ALA B CA 1
ATOM 2971 C C . ALA A 1 388 ? 10.550 40.841 25.070 1.00 39.46 841 ALA B C 1
ATOM 2972 O O . ALA A 1 388 ? 9.340 40.662 25.233 1.00 43.43 841 ALA B O 1
ATOM 2974 N N . HIS A 1 389 ? 11.084 41.127 23.886 1.00 37.21 842 HIS B N 1
ATOM 2975 C CA . HIS A 1 389 ? 10.251 41.276 22.705 1.00 38.54 842 HIS B CA 1
ATOM 2976 C C . HIS A 1 389 ? 11.088 40.994 21.468 1.00 38.89 842 HIS B C 1
ATOM 2977 O O . HIS A 1 389 ? 12.313 41.140 21.476 1.00 35.43 842 HIS B O 1
ATOM 2984 N N . SER A 1 390 ? 10.405 40.585 20.404 1.00 43.93 843 SER B N 1
ATOM 2985 C CA . SER A 1 390 ? 11.077 40.295 19.151 1.00 39.90 843 SER B CA 1
ATOM 2986 C C . SER A 1 390 ? 11.325 41.581 18.370 1.00 44.11 843 SER B C 1
ATOM 2987 O O . SER A 1 390 ? 10.664 42.603 18.575 1.00 47.85 843 SER B O 1
ATOM 2990 N N . LYS A 1 391 ? 12.301 41.523 17.470 1.00 45.74 844 LYS B N 1
ATOM 2991 C CA . LYS A 1 391 ? 12.610 42.656 16.615 1.00 48.01 844 LYS B CA 1
ATOM 2992 C C . LYS A 1 391 ? 11.735 42.628 15.363 1.00 49.44 844 LYS B C 1
ATOM 2993 O O . LYS A 1 391 ? 11.039 41.652 15.077 1.00 47.67 844 LYS B O 1
ATOM 2999 N N . THR A 1 392 ? 11.790 43.726 14.607 1.00 56.29 845 THR B N 1
ATOM 3000 C CA . THR A 1 392 ? 10.760 44.000 13.609 1.00 59.19 845 THR B CA 1
ATOM 3001 C C . THR A 1 392 ? 10.773 42.983 12.477 1.00 59.06 845 THR B C 1
ATOM 3002 O O . THR A 1 392 ? 9.713 42.526 12.034 1.00 58.38 845 THR B O 1
ATOM 3006 N N . ASN A 1 393 ? 11.954 42.618 11.990 1.00 56.26 846 ASN B N 1
ATOM 3007 C CA . ASN A 1 393 ? 12.066 41.854 10.757 1.00 52.83 846 ASN B CA 1
ATOM 3008 C C . ASN A 1 393 ? 12.383 40.384 10.987 1.00 47.23 846 ASN B C 1
ATOM 3009 O O . ASN A 1 393 ? 12.721 39.685 10.028 1.00 53.18 846 ASN B O 1
ATOM 3014 N N . ASP A 1 394 ? 12.283 39.896 12.223 1.00 44.75 847 ASP B N 1
ATOM 3015 C CA . ASP A 1 394 ? 12.651 38.515 12.535 1.00 43.43 847 ASP B CA 1
ATOM 3016 C C . ASP A 1 394 ? 11.855 38.077 13.757 1.00 41.33 847 ASP B C 1
ATOM 3017 O O . ASP A 1 394 ? 12.076 38.591 14.858 1.00 40.40 847 ASP B O 1
ATOM 3022 N N . ILE A 1 395 ? 10.950 37.113 13.567 1.00 37.66 848 ILE B N 1
ATOM 3023 C CA . ILE A 1 395 ? 10.104 36.646 14.659 1.00 34.05 848 ILE B CA 1
ATOM 3024 C C . ILE A 1 395 ? 10.865 35.831 15.694 1.00 35.18 848 ILE B C 1
ATOM 3025 O O . ILE A 1 395 ? 10.326 35.568 16.774 1.00 33.45 848 ILE B O 1
ATOM 3030 N N . THR A 1 396 ? 12.099 35.422 15.396 1.00 36.70 849 THR B N 1
ATOM 3031 C CA . THR A 1 396 ? 12.914 34.664 16.336 1.00 32.42 849 THR B CA 1
ATOM 3032 C C . THR A 1 396 ? 13.969 35.511 17.034 1.00 34.16 849 THR B C 1
ATOM 3033 O O . THR A 1 396 ? 14.572 35.045 18.007 1.00 33.15 849 THR B O 1
ATOM 3037 N N . LEU A 1 397 ? 14.200 36.737 16.571 1.00 36.71 850 LEU B N 1
ATOM 3038 C CA . LEU A 1 397 ? 15.240 37.604 17.118 1.00 39.89 850 LEU B CA 1
ATOM 3039 C C . LEU A 1 397 ? 14.653 38.407 18.273 1.00 39.13 850 LEU B C 1
ATOM 3040 O O . LEU A 1 397 ? 13.890 39.355 18.058 1.00 41.42 850 LEU B O 1
ATOM 3045 N N . TYR A 1 398 ? 15.016 38.033 19.497 1.00 37.02 851 TYR B N 1
ATOM 3046 C CA . TYR A 1 398 ? 14.427 38.596 20.702 1.00 34.73 851 TYR B CA 1
ATOM 3047 C C . TYR A 1 398 ? 15.452 39.392 21.495 1.00 36.47 851 TYR B C 1
ATOM 3048 O O . TYR A 1 398 ? 16.605 38.969 21.645 1.00 40.52 851 TYR B O 1
ATOM 3057 N N . CYS A 1 399 ? 15.015 40.546 21.995 1.00 41.42 852 CYS B N 1
ATOM 3058 C CA . CYS A 1 399 ? 15.754 41.266 23.022 1.00 43.08 852 CYS B CA 1
ATOM 3059 C C . CYS A 1 399 ? 15.683 40.484 24.324 1.00 40.04 852 CYS B C 1
ATOM 3060 O O . CYS A 1 399 ? 14.589 40.194 24.819 1.00 35.26 852 CYS B O 1
ATOM 3063 N N . LEU A 1 400 ? 16.843 40.143 24.882 1.00 40.34 853 LEU B N 1
ATOM 3064 C CA . LEU A 1 400 ? 16.854 39.413 26.143 1.00 37.19 853 LEU B CA 1
ATOM 3065 C C . LEU A 1 400 ? 16.713 40.346 27.337 1.00 41.39 853 LEU B C 1
ATOM 3066 O O . LEU A 1 400 ? 16.242 39.922 28.398 1.00 40.03 853 LEU B O 1
ATOM 3071 N N . SER A 1 401 ? 17.115 41.601 27.185 1.00 43.96 854 SER B N 1
ATOM 3072 C CA . SER A 1 401 ? 16.928 42.624 28.199 1.00 41.87 854 SER B CA 1
ATOM 3073 C C . SER A 1 401 ? 15.787 43.548 27.794 1.00 44.26 854 SER B C 1
ATOM 3074 O O . SER A 1 401 ? 15.367 43.588 26.634 1.00 44.12 854 SER B O 1
ATOM 3077 N N . ALA A 1 402 ? 15.287 44.299 28.775 1.00 45.15 855 ALA B N 1
ATOM 3078 C CA . ALA A 1 402 ? 14.123 45.144 28.538 1.00 40.65 855 ALA B CA 1
ATOM 3079 C C . ALA A 1 402 ? 14.406 46.199 27.473 1.00 42.88 855 ALA B C 1
ATOM 3080 O O . ALA A 1 402 ? 13.602 46.397 26.556 1.00 41.72 855 ALA B O 1
ATOM 3082 N N . ASN A 1 403 ? 15.547 46.886 27.570 1.00 43.58 856 ASN B N 1
ATOM 3083 C CA . ASN A 1 403 ? 15.854 47.983 26.657 1.00 45.92 856 ASN B CA 1
ATOM 3084 C C . ASN A 1 403 ? 16.586 47.531 25.403 1.00 45.89 856 ASN B C 1
ATOM 3085 O O . ASN A 1 403 ? 16.981 48.378 24.594 1.00 47.21 856 ASN B O 1
ATOM 3090 N N . CYS A 1 404 ? 16.784 46.228 25.246 1.00 42.49 857 CYS B N 1
ATOM 3091 C CA . CYS A 1 404 ? 17.449 45.629 24.100 1.00 44.93 857 CYS B CA 1
ATOM 3092 C C . CYS A 1 404 ? 18.898 46.072 23.968 1.00 47.67 857 CYS B C 1
ATOM 3093 O O . CYS A 1 404 ? 19.522 45.840 22.929 1.00 48.25 857 CYS B O 1
ATOM 3096 N N . LEU A 1 405 ? 19.453 46.667 25.008 1.00 50.44 858 LEU B N 1
ATOM 3097 C CA . LEU A 1 405 ? 20.841 47.097 24.994 1.00 50.04 858 LEU B CA 1
ATOM 3098 C C . LEU A 1 405 ? 21.666 46.462 26.096 1.00 51.94 858 LEU B C 1
ATOM 3099 O O . LEU A 1 405 ? 22.829 46.120 25.869 1.00 51.68 858 LEU B O 1
ATOM 3104 N N . ASP A 1 406 ? 21.079 46.289 27.280 1.00 53.23 859 ASP B N 1
ATOM 3105 C CA . ASP A 1 406 ? 21.799 45.732 28.413 1.00 49.99 859 ASP B CA 1
ATOM 3106 C C . ASP A 1 406 ? 22.184 44.286 28.144 1.00 45.23 859 ASP B C 1
ATOM 3107 O O . ASP A 1 406 ? 21.402 43.506 27.593 1.00 46.22 859 ASP B O 1
ATOM 3112 N N . LEU A 1 407 ? 23.411 43.943 28.524 1.00 49.21 860 LEU B N 1
ATOM 3113 C CA . LEU A 1 407 ? 23.957 42.622 28.256 1.00 50.82 860 LEU B CA 1
ATOM 3114 C C . LEU A 1 407 ? 23.438 41.591 29.251 1.00 53.36 860 LEU B C 1
ATOM 3115 O O . LEU A 1 407 ? 23.263 41.874 30.441 1.00 54.78 860 LEU B O 1
ATOM 3120 N N . ARG A 1 408 ? 23.194 40.383 28.750 1.00 56.74 861 ARG B N 1
ATOM 3121 C CA . ARG A 1 408 ? 22.747 39.264 29.565 1.00 55.13 861 ARG B CA 1
ATOM 3122 C C . ARG A 1 408 ? 23.614 38.051 29.260 1.00 55.60 861 ARG B C 1
ATOM 3123 O O . ARG A 1 408 ? 23.962 37.802 28.103 1.00 51.71 861 ARG B O 1
ATOM 3131 N N . TYR A 1 409 ? 23.955 37.298 30.299 1.00 58.47 862 TYR B N 1
ATOM 3132 C CA . TYR A 1 409 ? 24.973 36.264 30.208 1.00 54.74 862 TYR B CA 1
ATOM 3133 C C . TYR A 1 409 ? 24.356 34.880 30.330 1.00 51.03 862 TYR B C 1
ATOM 3134 O O . TYR A 1 409 ? 23.372 34.676 31.048 1.00 48.83 862 TYR B O 1
ATOM 3143 N N . ALA A 1 410 ? 24.953 33.931 29.617 1.00 49.24 863 ALA B N 1
ATOM 3144 C CA . ALA A 1 410 ? 24.480 32.561 29.644 1.00 44.77 863 ALA B CA 1
ATOM 3145 C C . ALA A 1 410 ? 24.752 31.927 31.005 1.00 48.87 863 ALA B C 1
ATOM 3146 O O . ALA A 1 410 ? 25.584 32.393 31.789 1.00 50.86 863 ALA B O 1
ATOM 3148 N N . PHE A 1 411 ? 24.020 30.854 31.283 1.00 49.33 864 PHE B N 1
ATOM 3149 C CA . PHE A 1 411 ? 24.224 30.042 32.470 1.00 48.95 864 PHE B CA 1
ATOM 3150 C C . PHE A 1 411 ? 24.229 28.579 32.057 1.00 45.61 864 PHE B C 1
ATOM 3151 O O . PHE A 1 411 ? 23.548 28.188 31.104 1.00 47.25 864 PHE B O 1
ATOM 3159 N N . ARG A 1 412 ? 25.008 27.774 32.774 1.00 44.64 865 ARG B N 1
ATOM 3160 C CA .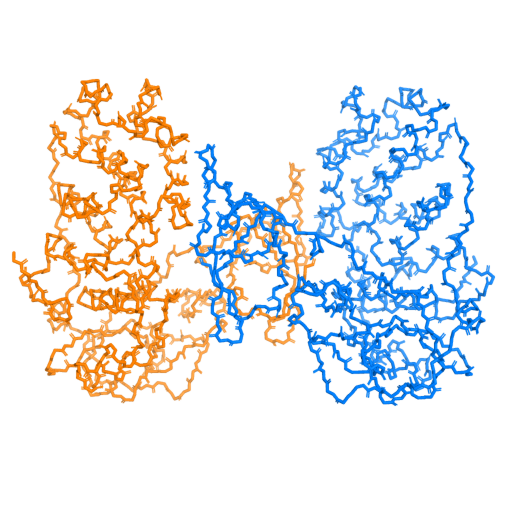 ARG A 1 412 ? 25.103 26.360 32.442 1.00 47.41 865 ARG B CA 1
ATOM 3161 C C . ARG A 1 412 ? 23.760 25.679 32.663 1.00 50.89 865 ARG B C 1
ATOM 3162 O O . ARG A 1 412 ? 23.062 25.947 33.646 1.00 52.99 865 ARG B O 1
ATOM 3170 N N . SER A 1 413 ? 23.398 24.791 31.736 1.00 54.09 866 SER B N 1
ATOM 3171 C CA . SER A 1 413 ? 22.145 24.057 31.856 1.00 54.52 866 SER B CA 1
ATOM 3172 C C . SER A 1 413 ? 22.107 23.187 33.103 1.00 55.70 866 SER B C 1
ATOM 3173 O O . SER A 1 413 ? 21.017 22.838 33.570 1.00 59.19 866 SER B O 1
ATOM 3176 N N . SER A 1 414 ? 23.272 22.829 33.651 1.00 54.26 867 SER B N 1
ATOM 3177 C CA . SER A 1 414 ? 23.323 21.968 34.827 1.00 56.41 867 SER B CA 1
ATOM 3178 C C . SER A 1 414 ? 22.794 22.658 36.074 1.00 56.08 867 SER B C 1
ATOM 3179 O O . SER A 1 414 ? 22.355 21.975 37.006 1.00 52.84 867 SER B O 1
ATOM 3182 N N . SER A 1 415 ? 22.835 23.989 36.122 1.00 55.33 868 SER B N 1
ATOM 3183 C CA . SER A 1 415 ? 22.242 24.690 37.251 1.00 55.24 868 SER B CA 1
ATOM 3184 C C . SER A 1 415 ? 20.721 24.676 37.187 1.00 56.70 868 SER B C 1
ATOM 3185 O O . SER A 1 415 ? 20.066 24.964 38.194 1.00 59.69 868 SER B O 1
ATOM 3188 N N . CYS A 1 416 ? 20.152 24.341 36.033 1.00 56.27 869 CYS B N 1
ATOM 3189 C CA . CYS A 1 416 ? 18.722 24.110 35.926 1.00 56.93 869 CYS B CA 1
ATOM 3190 C C . CYS A 1 416 ? 18.361 22.724 36.439 1.00 61.29 869 CYS B C 1
ATOM 3191 O O . CYS A 1 416 ? 19.187 21.806 36.466 1.00 63.52 869 CYS B O 1
ATOM 3194 N N . SER A 1 417 ? 17.110 22.588 36.861 1.00 62.54 870 SER B N 1
ATOM 3195 C CA . SER A 1 417 ? 16.478 21.295 37.056 1.00 64.92 870 SER B CA 1
ATOM 3196 C C . SER A 1 417 ? 15.011 21.449 36.693 1.00 68.21 870 SER B C 1
ATOM 3197 O O . SER A 1 417 ? 14.446 22.541 36.800 1.00 68.37 870 SER B O 1
ATOM 3200 N N . ASP A 1 418 ? 14.406 20.354 36.233 1.00 73.84 871 ASP B N 1
ATOM 3201 C CA . ASP A 1 418 ? 13.001 20.347 35.823 1.00 79.61 871 ASP B CA 1
ATOM 3202 C C . ASP A 1 418 ? 12.735 21.407 34.752 1.00 76.56 871 ASP B C 1
ATOM 3203 O O . ASP A 1 418 ? 11.868 22.270 34.901 1.00 76.49 871 ASP B O 1
ATOM 3208 N N . ILE A 1 419 ? 13.498 21.338 33.662 1.00 71.57 872 ILE B N 1
ATOM 3209 C CA . ILE A 1 419 ? 13.273 22.241 32.541 1.00 62.87 872 ILE B CA 1
ATOM 3210 C C . ILE A 1 419 ? 11.977 21.855 31.842 1.00 61.94 872 ILE B C 1
ATOM 3211 O O . ILE A 1 419 ? 11.722 20.672 31.580 1.00 65.61 872 ILE B O 1
ATOM 3216 N N . VAL A 1 420 ? 11.150 22.852 31.537 1.00 56.65 873 VAL B N 1
ATOM 3217 C CA . VAL A 1 420 ? 9.866 22.635 30.881 1.00 51.69 873 VAL B CA 1
ATOM 3218 C C . VAL A 1 420 ? 9.823 23.486 29.621 1.00 51.56 873 VAL B C 1
ATOM 3219 O O . VAL A 1 420 ? 9.872 24.720 29.699 1.00 54.24 873 VAL B O 1
ATOM 3223 N N . TRP A 1 421 ? 9.726 22.834 28.467 1.00 51.87 874 TRP B N 1
ATOM 3224 C CA . TRP A 1 421 ? 9.637 23.540 27.195 1.00 53.40 874 TRP B CA 1
ATOM 3225 C C . TRP A 1 421 ? 8.184 23.684 26.758 1.00 60.02 874 TRP B C 1
ATOM 3226 O O . TRP A 1 421 ? 7.863 24.438 25.838 1.00 59.54 874 TRP B O 1
ATOM 3238 N N . THR B 1 14 ? -24.418 35.733 28.915 1.00 120.03 467 THR A N 1
ATOM 3239 C CA . THR B 1 14 ? -24.893 34.928 30.035 1.00 121.39 467 THR A CA 1
ATOM 3240 C C . THR B 1 14 ? -23.723 34.338 30.813 1.00 123.54 467 THR A C 1
ATOM 3241 O O . THR B 1 14 ? -23.083 33.390 30.358 1.00 122.84 467 THR A O 1
ATOM 3245 N N . SER B 1 15 ? -23.443 34.906 31.985 1.00 127.24 468 SER A N 1
ATOM 3246 C CA . SER B 1 15 ? -22.332 34.428 32.798 1.00 123.50 468 SER A CA 1
ATOM 3247 C C . SER B 1 15 ? -22.584 33.001 33.264 1.00 120.86 468 SER A C 1
ATOM 3248 O O . SER B 1 15 ? -23.673 32.671 33.744 1.00 125.20 468 SER A O 1
ATOM 3251 N N . ILE B 1 16 ? -21.569 32.153 33.116 1.00 105.30 469 ILE A N 1
ATOM 3252 C CA . ILE B 1 16 ? -21.651 30.757 33.517 1.00 94.14 469 ILE A CA 1
ATOM 3253 C C . ILE B 1 16 ? -20.598 30.499 34.585 1.00 87.09 469 ILE A C 1
ATOM 3254 O O . ILE B 1 16 ? -19.629 31.247 34.736 1.00 86.89 469 ILE A O 1
ATOM 3259 N N . ASN B 1 17 ? -20.802 29.422 35.335 1.00 82.51 470 ASN A N 1
ATOM 3260 C CA . ASN B 1 17 ? -19.852 28.995 36.354 1.00 81.28 470 ASN A CA 1
ATOM 3261 C C . ASN B 1 17 ? -18.905 27.962 35.754 1.00 77.99 470 ASN A C 1
ATOM 3262 O O . ASN B 1 17 ? -19.334 26.867 35.373 1.00 78.33 470 ASN A O 1
ATOM 3267 N N . CYS B 1 18 ? -17.621 28.318 35.663 1.00 76.28 471 CYS A N 1
ATOM 3268 C CA . CYS B 1 18 ? -16.618 27.406 35.127 1.00 72.07 471 CYS A CA 1
ATOM 3269 C C . CYS B 1 18 ? -16.151 26.381 36.152 1.00 75.94 471 CYS A C 1
ATOM 3270 O O . CYS B 1 18 ? -15.626 25.334 35.760 1.00 76.19 471 CYS A O 1
ATOM 3273 N N . LYS B 1 19 ? -16.333 26.652 37.447 1.00 75.66 472 LYS A N 1
ATOM 3274 C CA . LYS B 1 19 ? -16.022 25.653 38.466 1.00 75.13 472 LYS A CA 1
ATOM 3275 C C . LYS B 1 19 ? -17.009 24.493 38.439 1.00 75.88 472 LYS A C 1
ATOM 3276 O O . LYS B 1 19 ? -16.627 23.348 38.694 1.00 72.82 472 LYS A O 1
ATOM 3282 N N . ASN B 1 20 ? -18.275 24.772 38.155 1.00 81.16 473 ASN A N 1
ATOM 3283 C CA . ASN B 1 20 ? -19.303 23.745 38.021 1.00 84.75 473 ASN A CA 1
ATOM 3284 C C . ASN B 1 20 ? -20.125 24.107 36.796 1.00 85.32 473 ASN A C 1
ATOM 3285 O O . ASN B 1 20 ? -20.927 25.044 36.844 1.00 89.61 473 ASN A O 1
ATOM 3290 N N . ILE B 1 21 ? -19.945 23.378 35.705 1.00 80.42 474 ILE A N 1
ATOM 3291 C CA . ILE B 1 21 ? -20.578 23.743 34.448 1.00 81.82 474 ILE A CA 1
ATOM 3292 C C . ILE B 1 21 ? -21.791 22.844 34.230 1.00 85.37 474 ILE A C 1
ATOM 3293 O O . ILE B 1 21 ? -21.688 21.612 34.280 1.00 86.98 474 ILE A O 1
ATOM 3298 N N . GLN B 1 22 ? -22.948 23.459 34.009 1.00 86.91 475 GLN A N 1
ATOM 3299 C CA . GLN B 1 22 ? -24.163 22.686 33.804 1.00 88.21 475 GLN A CA 1
ATOM 3300 C C . GLN B 1 22 ? -24.147 22.027 32.434 1.00 84.79 475 GLN A C 1
ATOM 3301 O O . GLN B 1 22 ? -23.479 22.487 31.507 1.00 80.21 475 GLN A O 1
ATOM 3307 N N . SER B 1 23 ? -24.913 20.941 32.311 1.00 86.36 476 SER A N 1
ATOM 3308 C CA . SER B 1 23 ? -24.988 20.220 31.045 1.00 84.80 476 SER A CA 1
ATOM 3309 C C . SER B 1 23 ? -25.531 21.105 29.933 1.00 82.07 476 SER A C 1
ATOM 3310 O O . SER B 1 23 ? -25.283 20.848 28.750 1.00 78.29 476 SER A O 1
ATOM 3313 N N . THR B 1 24 ? -26.280 22.144 30.301 1.00 85.34 477 THR A N 1
ATOM 3314 C CA . THR B 1 24 ? -26.862 23.042 29.317 1.00 86.03 477 THR A CA 1
ATOM 3315 C C . THR B 1 24 ? -25.786 23.780 28.539 1.00 81.15 477 THR A C 1
ATOM 3316 O O . THR B 1 24 ? -25.931 24.022 27.335 1.00 80.41 477 THR A O 1
ATOM 3320 N N . GLN B 1 25 ? -24.699 24.144 29.208 1.00 80.67 478 GLN A N 1
ATOM 3321 C CA . GLN B 1 25 ? -23.678 25.018 28.649 1.00 77.40 478 GLN A CA 1
ATOM 3322 C C . GLN B 1 25 ? -22.483 24.290 28.021 1.00 72.37 478 GLN A C 1
ATOM 3323 O O . GLN B 1 25 ? -21.470 24.937 27.729 1.00 69.48 478 GLN A O 1
ATOM 3329 N N . LEU B 1 26 ? -22.563 22.981 27.786 1.00 71.51 479 LEU A N 1
ATOM 3330 C CA . LEU B 1 26 ? -21.436 22.263 27.178 1.00 67.08 479 LEU A CA 1
ATOM 3331 C C . LEU B 1 26 ? -21.463 22.362 25.648 1.00 72.70 479 LEU A C 1
ATOM 3332 O O . LEU B 1 26 ? -21.612 21.368 24.932 1.00 75.28 479 LEU A O 1
ATOM 3337 N N . THR B 1 27 ? -21.287 23.585 25.145 1.00 73.12 480 THR A N 1
ATOM 3338 C CA . THR B 1 27 ? -21.182 23.871 23.720 1.00 68.85 480 THR A CA 1
ATOM 3339 C C . THR B 1 27 ? -20.043 24.861 23.497 1.00 67.52 480 THR A C 1
ATOM 3340 O O . THR B 1 27 ? -19.608 25.551 24.421 1.00 71.21 480 THR A O 1
ATOM 3344 N N . ILE B 1 28 ? -19.570 24.936 22.251 1.00 64.16 481 ILE A N 1
ATOM 3345 C CA . ILE B 1 28 ? -18.506 25.879 21.920 1.00 58.48 481 ILE A CA 1
ATOM 3346 C C . ILE B 1 28 ? -18.926 27.296 22.277 1.00 60.62 481 ILE A C 1
ATOM 3347 O O . ILE B 1 28 ? -18.137 28.079 22.823 1.00 62.94 481 ILE A O 1
ATOM 3352 N N . GLU B 1 29 ? -20.179 27.637 21.980 1.00 61.64 482 GLU A N 1
ATOM 3353 C CA . GLU B 1 29 ? -20.714 28.956 22.290 1.00 67.10 482 GLU A CA 1
ATOM 3354 C C . GLU B 1 29 ? -20.519 29.310 23.761 1.00 71.23 482 GLU A C 1
ATOM 3355 O O . GLU B 1 29 ? -20.081 30.418 24.094 1.00 72.67 482 GLU A O 1
ATOM 3361 N N . HIS B 1 30 ? -20.839 28.378 24.659 1.00 70.91 483 HIS A N 1
ATOM 3362 C CA . HIS B 1 30 ? -20.720 28.636 26.089 1.00 67.49 483 HIS A CA 1
ATOM 3363 C C . HIS B 1 30 ? -19.349 28.264 26.645 1.00 64.15 483 HIS A C 1
ATOM 3364 O O . HIS B 1 30 ? -18.828 28.971 27.515 1.00 62.59 483 HIS A O 1
ATOM 3371 N N . LEU B 1 31 ? -18.754 27.163 26.173 1.00 62.24 484 LEU A N 1
ATOM 3372 C CA . LEU B 1 31 ? -17.441 26.763 26.676 1.00 60.87 484 LEU A CA 1
ATOM 3373 C C . LEU B 1 31 ? -16.374 27.798 26.351 1.00 58.77 484 LEU A C 1
ATOM 3374 O O . LEU B 1 31 ? -15.393 27.931 27.093 1.00 57.16 484 LEU A O 1
ATOM 3379 N N . SER B 1 32 ? -16.546 28.543 25.254 1.00 56.22 485 SER A N 1
ATOM 3380 C CA . SER B 1 32 ? -15.581 29.579 24.903 1.00 55.55 485 SER A CA 1
ATOM 3381 C C . SER B 1 32 ? -15.516 30.683 25.948 1.00 53.50 485 SER A C 1
ATOM 3382 O O . SER B 1 32 ? -14.543 31.445 25.973 1.00 52.18 485 SER A O 1
ATOM 3385 N N . LYS B 1 33 ? -16.525 30.785 26.811 1.00 59.96 486 LYS A N 1
ATOM 3386 C CA . LYS B 1 33 ? -16.547 31.803 27.851 1.00 62.68 486 LYS A CA 1
ATOM 3387 C C . LYS B 1 33 ? -15.697 31.434 29.058 1.00 60.54 486 LYS A C 1
ATOM 3388 O O . LYS B 1 33 ? -15.507 32.277 29.941 1.00 60.37 486 LYS A O 1
ATOM 3394 N N . CYS B 1 34 ? -15.189 30.204 29.122 1.00 59.55 487 CYS A N 1
ATOM 3395 C CA . CYS B 1 34 ? -14.331 29.771 30.215 1.00 61.41 487 CYS A CA 1
ATOM 3396 C C . CYS B 1 34 ? -12.864 29.709 29.816 1.00 58.55 487 CYS A C 1
ATOM 3397 O O . CYS B 1 34 ? -12.057 29.134 30.552 1.00 56.36 487 CYS A O 1
ATOM 3400 N N . MET B 1 35 ? -12.502 30.277 28.669 1.00 57.13 488 MET A N 1
ATOM 3401 C CA . MET B 1 35 ? -11.095 30.439 28.339 1.00 51.43 488 MET A CA 1
ATOM 3402 C C . MET B 1 35 ? -10.467 31.436 29.303 1.00 51.85 488 MET A C 1
ATOM 3403 O O . MET B 1 35 ? -11.068 32.464 29.629 1.00 54.70 488 MET A O 1
ATOM 3408 N N . ALA B 1 36 ? -9.258 31.116 29.773 1.00 49.18 489 ALA A N 1
ATOM 3409 C CA . ALA B 1 36 ? -8.659 31.850 30.885 1.00 47.09 489 ALA A CA 1
ATOM 3410 C C . ALA B 1 36 ? -8.606 33.348 30.611 1.00 49.43 489 ALA A C 1
ATOM 3411 O O . ALA B 1 36 ? -9.000 34.161 31.456 1.00 56.33 489 ALA A O 1
ATOM 3413 N N . PHE B 1 37 ? -8.137 33.732 29.420 1.00 51.45 490 PHE A N 1
ATOM 3414 C CA . PHE B 1 37 ? -8.014 35.149 29.098 1.00 51.37 490 PHE A CA 1
ATOM 3415 C C . PHE B 1 37 ? -9.346 35.877 29.190 1.00 56.96 490 PHE A C 1
ATOM 3416 O O . PHE B 1 37 ? -9.362 37.097 29.384 1.00 60.60 490 PHE A O 1
ATOM 3424 N N . TYR B 1 38 ? -10.461 35.158 29.056 1.00 55.87 491 TYR A N 1
ATOM 3425 C CA . TYR B 1 38 ? -11.765 35.804 29.091 1.00 56.10 491 TYR A CA 1
ATOM 3426 C C . TYR B 1 38 ? -12.171 36.195 30.503 1.00 61.12 491 TYR A C 1
ATOM 3427 O O . TYR B 1 38 ? -13.070 37.026 30.667 1.00 64.76 491 TYR A O 1
ATOM 3436 N N . GLN B 1 39 ? -11.526 35.629 31.524 1.00 62.24 492 GLN A N 1
ATOM 3437 C CA . GLN B 1 39 ? -11.826 36.038 32.890 1.00 62.84 492 GLN A CA 1
ATOM 3438 C C . GLN B 1 39 ? -11.345 37.452 33.190 1.00 60.47 492 GLN A C 1
ATOM 3439 O O . GLN B 1 39 ? -11.679 37.986 34.253 1.00 63.35 492 GLN A O 1
ATOM 3445 N N . ASN B 1 40 ? -10.565 38.057 32.291 1.00 61.24 493 ASN A N 1
ATOM 3446 C CA . ASN B 1 40 ? -10.175 39.463 32.348 1.00 66.90 493 ASN A CA 1
ATOM 3447 C C . ASN B 1 40 ? -9.252 39.779 33.519 1.00 64.59 493 ASN A C 1
ATOM 3448 O O . ASN B 1 40 ? -9.050 40.953 33.849 1.00 68.52 493 ASN A O 1
ATOM 3453 N N . LYS B 1 41 ? -8.672 38.763 34.151 1.00 58.41 494 LYS A N 1
ATOM 3454 C CA . LYS B 1 41 ? -7.754 38.960 35.267 1.00 55.14 494 LYS A CA 1
ATOM 3455 C C . LYS B 1 41 ? -6.336 39.053 34.716 1.00 57.19 494 LYS A C 1
ATOM 3456 O O . LYS B 1 41 ? -5.753 38.043 34.305 1.00 57.89 494 LYS A O 1
ATOM 3462 N N . THR B 1 42 ? -5.778 40.264 34.711 1.00 60.56 495 THR A N 1
ATOM 3463 C CA . THR B 1 42 ? -4.493 40.521 34.075 1.00 60.47 495 THR A CA 1
ATOM 3464 C C . THR B 1 42 ? -3.331 40.616 35.056 1.00 62.28 495 THR A C 1
ATOM 3465 O O . THR B 1 42 ? -2.184 40.742 34.614 1.00 62.75 495 THR A O 1
ATOM 3469 N N . SER B 1 43 ? -3.585 40.557 36.362 1.00 65.45 496 SER A N 1
ATOM 3470 C CA . SER B 1 43 ? -2.527 40.739 37.346 1.00 62.34 496 SER A CA 1
ATOM 3471 C C . SER B 1 43 ? -2.878 39.976 38.617 1.00 63.82 496 SER A C 1
ATOM 3472 O O . SER B 1 43 ? -3.910 39.304 38.701 1.00 62.83 496 SER A O 1
ATOM 3475 N N . SER B 1 44 ? -1.990 40.086 39.611 1.00 64.14 497 SER A N 1
ATOM 3476 C CA . SER B 1 44 ? -2.166 39.573 40.966 1.00 64.34 497 SER A CA 1
ATOM 3477 C C . SER B 1 44 ? -2.474 38.081 40.982 1.00 59.08 497 SER A C 1
ATOM 3478 O O . SER B 1 44 ? -3.634 37.691 41.156 1.00 59.59 497 SER A O 1
ATOM 3481 N N . PRO B 1 45 ? -1.469 37.222 40.828 1.00 57.29 498 PRO A N 1
ATOM 3482 C CA . PRO B 1 45 ? -1.729 35.777 40.855 1.00 58.75 498 PRO A CA 1
ATOM 3483 C C . PRO B 1 45 ? -2.162 35.311 42.237 1.00 61.50 498 PRO A C 1
ATOM 3484 O O . PRO B 1 45 ? -1.661 35.784 43.260 1.00 64.43 498 PRO A O 1
ATOM 3488 N N . VAL B 1 46 ? -3.105 34.373 42.254 1.00 73.30 499 VAL A N 1
ATOM 3489 C CA . VAL B 1 46 ? -3.638 33.800 43.486 1.00 74.34 499 VAL A CA 1
ATOM 3490 C C . VAL B 1 46 ? -2.923 32.485 43.761 1.00 73.64 499 VAL A C 1
ATOM 3491 O O . VAL B 1 46 ? -2.608 31.728 42.833 1.00 70.65 499 VAL A O 1
ATOM 3495 N N . VAL B 1 47 ? -2.662 32.211 45.041 1.00 78.72 500 VAL A N 1
ATOM 3496 C CA . VAL B 1 47 ? -1.971 30.984 45.417 1.00 77.91 500 VAL A CA 1
ATOM 3497 C C . VAL B 1 47 ? -2.881 29.784 45.177 1.00 75.25 500 VAL A C 1
ATOM 3498 O O . VAL B 1 47 ? -4.114 29.881 45.249 1.00 74.59 500 VAL A O 1
ATOM 3502 N N . ILE B 1 48 ? -2.264 28.632 44.903 1.00 74.15 501 ILE A N 1
ATOM 3503 C CA . ILE B 1 48 ? -3.021 27.450 44.494 1.00 73.37 501 ILE A CA 1
ATOM 3504 C C . ILE B 1 48 ? -3.925 26.962 45.624 1.00 77.63 501 ILE A C 1
ATOM 3505 O O . ILE B 1 48 ? -5.057 26.525 45.385 1.00 77.39 501 ILE A O 1
ATOM 3510 N N . ASN B 1 49 ? -3.449 27.039 46.871 1.00 79.22 502 ASN A N 1
ATOM 3511 C CA . ASN B 1 49 ? -4.254 26.603 48.008 1.00 82.73 502 ASN A CA 1
ATOM 3512 C C . ASN B 1 49 ? -5.450 27.514 48.265 1.00 85.64 502 ASN A C 1
ATOM 3513 O O . ASN B 1 49 ? -6.447 27.056 48.834 1.00 87.69 502 ASN A O 1
ATOM 3518 N N . GLU B 1 50 ? -5.371 28.790 47.867 1.00 85.18 503 GLU A N 1
ATOM 3519 C CA . GLU B 1 50 ? -6.482 29.730 47.985 1.00 86.76 503 GLU A CA 1
ATOM 3520 C C . GLU B 1 50 ? -7.486 29.610 46.843 1.00 83.31 503 GLU A C 1
ATOM 3521 O O . GLU B 1 50 ? -8.667 29.922 47.035 1.00 86.25 503 GLU A O 1
ATOM 3527 N N . ILE B 1 51 ? -7.041 29.169 45.664 1.00 77.94 504 ILE A N 1
ATOM 3528 C CA . ILE B 1 51 ? -7.922 29.081 44.502 1.00 72.27 504 ILE A CA 1
ATOM 3529 C C . ILE B 1 51 ? -8.997 28.018 44.710 1.00 74.72 504 ILE A C 1
ATOM 3530 O O . ILE B 1 51 ? -10.147 28.190 44.288 1.00 74.39 504 ILE A O 1
ATOM 3535 N N . ILE B 1 52 ? -8.648 26.914 45.361 1.00 78.78 505 ILE A N 1
ATOM 3536 C CA . ILE B 1 52 ? -9.522 25.750 45.441 1.00 84.27 505 ILE A CA 1
ATOM 3537 C C . ILE B 1 52 ? -10.276 25.696 46.773 1.00 92.69 505 ILE A C 1
ATOM 3538 O O . ILE B 1 52 ? -10.696 24.622 47.199 1.00 96.43 505 ILE A O 1
ATOM 3543 N N . SER B 1 53 ? -10.469 26.842 47.428 1.00 96.03 506 SER A N 1
ATOM 3544 C CA . SER B 1 53 ? -11.088 26.842 48.751 1.00 102.66 506 SER A CA 1
ATOM 3545 C C . SER B 1 53 ? -12.532 26.355 48.700 1.00 111.06 506 SER A C 1
ATOM 3546 O O . SER B 1 53 ? -12.979 25.625 49.592 1.00 116.76 506 SER A O 1
ATOM 3549 N N . ASP B 1 54 ? -13.276 26.746 47.667 1.00 113.22 507 ASP A N 1
ATOM 3550 C CA . ASP B 1 54 ? -14.679 26.352 47.531 1.00 117.40 507 ASP A CA 1
ATOM 3551 C C . ASP B 1 54 ? -14.763 24.989 46.843 1.00 114.78 507 ASP A C 1
ATOM 3552 O O . ASP B 1 54 ? -15.233 24.846 45.713 1.00 116.39 507 ASP A O 1
ATOM 3557 N N . ALA B 1 55 ? -14.293 23.971 47.560 1.00 108.80 508 ALA A N 1
ATOM 3558 C CA . ALA B 1 55 ? -14.255 22.622 47.013 1.00 106.80 508 ALA A CA 1
ATOM 3559 C C . ALA B 1 55 ? -14.224 21.617 48.154 1.00 108.26 508 ALA A C 1
ATOM 3560 O O . ALA B 1 55 ? -13.790 21.932 49.265 1.00 113.69 508 ALA A O 1
ATOM 3562 N N . SER B 1 56 ? -14.687 20.403 47.862 1.00 106.68 509 SER A N 1
ATOM 3563 C CA . SER B 1 56 ? -14.671 19.336 48.849 1.00 108.53 509 SER A CA 1
ATOM 3564 C C . SER B 1 56 ? -13.233 18.947 49.187 1.00 107.61 509 SER A C 1
ATOM 3565 O O . SER B 1 56 ? -12.275 19.338 48.515 1.00 104.52 509 SER A O 1
ATOM 3568 N N . VAL B 1 57 ? -13.090 18.157 50.252 1.00 113.43 510 VAL A N 1
ATOM 3569 C CA . VAL B 1 57 ? -11.764 17.682 50.632 1.00 115.96 510 VAL A CA 1
ATOM 3570 C C . VAL B 1 57 ? -11.220 16.722 49.582 1.00 120.81 510 VAL A C 1
ATOM 3571 O O . VAL B 1 57 ? -10.003 16.650 49.366 1.00 121.78 510 VAL A O 1
ATOM 3575 N N . ASP B 1 58 ? -12.101 15.977 48.907 1.00 124.47 511 ASP A N 1
ATOM 3576 C CA . ASP B 1 58 ? -11.656 15.123 47.810 1.00 123.03 511 ASP A CA 1
ATOM 3577 C C . ASP B 1 58 ? -11.163 15.954 46.632 1.00 114.52 511 ASP A C 1
ATOM 3578 O O . ASP B 1 58 ? -10.147 15.618 46.011 1.00 114.10 511 ASP A O 1
ATOM 3583 N N . GLU B 1 59 ? -11.871 17.039 46.308 1.00 108.87 512 GLU A N 1
ATOM 3584 C CA . GLU B 1 59 ? -11.444 17.909 45.216 1.00 102.52 512 GLU A CA 1
ATOM 3585 C C . GLU B 1 59 ? -10.070 18.505 45.493 1.00 96.43 512 GLU A C 1
ATOM 3586 O O . GLU B 1 59 ? -9.163 18.425 44.656 1.00 93.33 512 GLU A O 1
ATOM 3592 N N . GLN B 1 60 ? -9.899 19.106 46.673 1.00 96.08 513 GLN A N 1
ATOM 3593 C CA . GLN B 1 60 ? -8.648 19.789 46.982 1.00 94.31 513 GLN A CA 1
ATOM 3594 C C . GLN B 1 60 ? -7.506 18.801 47.177 1.00 101.81 513 GLN A C 1
ATOM 3595 O O . GLN B 1 60 ? -6.358 19.098 46.829 1.00 100.88 513 GLN A O 1
ATOM 3601 N N . GLU B 1 61 ? -7.797 17.629 47.745 1.00 111.92 514 GLU A N 1
ATOM 3602 C CA . GLU B 1 61 ? -6.791 16.574 47.803 1.00 120.26 514 GLU A CA 1
ATOM 3603 C C . GLU B 1 61 ? -6.353 16.165 46.403 1.00 119.61 514 GLU A C 1
ATOM 3604 O O . GLU B 1 61 ? -5.155 16.005 46.135 1.00 116.34 514 GLU A O 1
ATOM 3610 N N . LEU B 1 62 ? -7.317 16.016 45.491 1.00 123.78 515 LEU A N 1
ATOM 3611 C CA . LEU B 1 62 ? -7.008 15.591 44.132 1.00 120.53 515 LEU A CA 1
ATOM 3612 C C . LEU B 1 62 ? -6.179 16.636 43.393 1.00 110.39 515 LEU A C 1
ATOM 3613 O O . LEU B 1 62 ? -5.230 16.290 42.680 1.00 110.45 515 LEU A O 1
ATOM 3618 N N . ILE B 1 63 ? -6.520 17.917 43.548 1.00 98.53 516 ILE A N 1
ATOM 3619 C CA . ILE B 1 63 ? -5.754 18.970 42.886 1.00 86.16 516 ILE A CA 1
ATOM 3620 C C . ILE B 1 63 ? -4.367 19.091 43.501 1.00 85.05 516 ILE A C 1
ATOM 3621 O O . ILE B 1 63 ? -3.368 19.247 42.787 1.00 82.02 516 ILE A O 1
ATOM 3626 N N . LYS B 1 64 ? -4.280 19.020 44.832 1.00 88.88 517 LYS A N 1
ATOM 3627 C CA . LYS B 1 64 ? -2.978 19.011 45.491 1.00 90.17 517 LYS A CA 1
ATOM 3628 C C . LYS B 1 64 ? -2.129 17.830 45.039 1.00 95.87 517 LYS A C 1
ATOM 3629 O O . LYS B 1 64 ? -0.896 17.901 45.082 1.00 94.44 517 LYS A O 1
ATOM 3635 N N . SER B 1 65 ? -2.765 16.740 44.602 1.00 104.15 518 SER A N 1
ATOM 3636 C CA . SER B 1 65 ? -2.022 15.588 44.104 1.00 108.94 518 SER A CA 1
ATOM 3637 C C . SER B 1 65 ? -1.364 15.844 42.754 1.00 105.20 518 SER A C 1
ATOM 3638 O O . SER B 1 65 ? -0.581 15.003 42.299 1.00 109.15 518 SER A O 1
ATOM 3641 N N . LEU B 1 66 ? -1.659 16.970 42.104 1.00 94.99 519 LEU A N 1
ATOM 3642 C CA . LEU B 1 66 ? -1.124 17.257 40.781 1.00 87.12 519 LEU A CA 1
ATOM 3643 C C . LEU B 1 66 ? 0.099 18.163 40.802 1.00 88.17 519 LEU A C 1
ATOM 3644 O O . LEU B 1 66 ? 0.884 18.132 39.846 1.00 87.78 519 LEU A O 1
ATOM 3649 N N . ASN B 1 67 ? 0.280 18.954 41.860 1.00 89.00 520 ASN A N 1
ATOM 3650 C CA . ASN B 1 67 ? 1.333 19.968 41.925 1.00 85.43 520 ASN A CA 1
ATOM 3651 C C . ASN B 1 67 ? 1.262 20.896 40.716 1.00 79.69 520 ASN A C 1
ATOM 3652 O O . ASN B 1 67 ? 2.230 21.074 39.973 1.00 80.11 520 ASN A O 1
ATOM 3657 N N . LEU B 1 68 ? 0.086 21.488 40.521 1.00 75.46 521 LEU A N 1
ATOM 3658 C CA . LEU B 1 68 ? -0.130 22.372 39.386 1.00 70.47 521 LEU A CA 1
ATOM 3659 C C . LEU B 1 68 ? 0.725 23.625 39.506 1.00 71.31 521 LEU A C 1
ATOM 3660 O O . LEU B 1 68 ? 0.744 24.285 40.550 1.00 74.80 521 LEU A O 1
ATOM 3665 N N . ASN B 1 69 ? 1.443 23.941 38.433 1.00 56.00 522 ASN A N 1
ATOM 3666 C CA . ASN B 1 69 ? 2.093 25.231 38.280 1.00 57.80 522 ASN A CA 1
ATOM 3667 C C . ASN B 1 69 ? 1.889 25.691 36.844 1.00 56.30 522 ASN A C 1
ATOM 3668 O O . ASN B 1 69 ? 1.361 24.958 36.003 1.00 60.05 522 ASN A O 1
ATOM 3673 N N . CYS B 1 70 ? 2.315 26.924 36.572 1.00 54.93 523 CYS A N 1
ATOM 3674 C CA . CYS B 1 70 ? 1.976 27.569 35.310 1.00 53.93 523 CYS A CA 1
ATOM 3675 C C . CYS B 1 70 ? 2.591 26.874 34.105 1.00 48.36 523 CYS A C 1
ATOM 3676 O O . CYS B 1 70 ? 2.104 27.058 32.985 1.00 48.96 523 CYS A O 1
ATOM 3679 N N . ASN B 1 71 ? 3.633 26.075 34.305 1.00 48.22 524 ASN A N 1
ATOM 3680 C CA . ASN B 1 71 ? 4.321 25.439 33.192 1.00 51.97 524 ASN A CA 1
ATOM 3681 C C . ASN B 1 71 ? 3.755 24.072 32.833 1.00 50.10 524 ASN A C 1
ATOM 3682 O O . ASN B 1 71 ? 4.102 23.540 31.772 1.00 54.22 524 ASN A O 1
ATOM 3687 N N . VAL B 1 72 ? 2.899 23.499 33.678 1.00 53.24 525 VAL A N 1
ATOM 3688 C CA . VAL B 1 72 ? 2.363 22.160 33.454 1.00 49.79 525 VAL A CA 1
ATOM 3689 C C . VAL B 1 72 ? 0.848 22.132 33.344 1.00 45.98 525 VAL A C 1
ATOM 3690 O O . VAL B 1 72 ? 0.299 21.109 32.906 1.00 51.79 525 VAL A O 1
ATOM 3694 N N . ILE B 1 73 ? 0.148 23.202 33.725 1.00 46.23 526 ILE A N 1
ATOM 3695 C CA . ILE B 1 73 ? -1.305 23.127 33.834 1.00 50.72 526 ILE A CA 1
ATOM 3696 C C . ILE B 1 73 ? -1.961 23.001 32.462 1.00 52.89 526 ILE A C 1
ATOM 3697 O O . ILE B 1 73 ? -3.036 22.402 32.336 1.00 55.40 526 ILE A O 1
ATOM 3702 N N . ASP B 1 74 ? -1.335 23.540 31.412 1.00 54.09 527 ASP A N 1
ATOM 3703 C CA . ASP B 1 74 ? -1.892 23.380 30.071 1.00 49.24 527 ASP A CA 1
ATOM 3704 C C . ASP B 1 74 ? -1.803 21.929 29.610 1.00 45.77 527 ASP A C 1
ATOM 3705 O O . ASP B 1 74 ? -2.726 21.417 28.962 1.00 42.52 527 ASP A O 1
ATOM 3710 N N . ARG B 1 75 ? -0.701 21.251 29.940 1.00 49.42 528 ARG A N 1
ATOM 3711 C CA . ARG B 1 75 ? -0.587 19.827 29.644 1.00 52.99 528 ARG A CA 1
ATOM 3712 C C . ARG B 1 75 ? -1.629 19.025 30.414 1.00 53.68 528 ARG A C 1
ATOM 3713 O O . ARG B 1 75 ? -2.178 18.046 29.894 1.00 51.69 528 ARG A O 1
ATOM 3721 N N . PHE B 1 76 ? -1.911 19.424 31.657 1.00 52.76 529 PHE A N 1
ATOM 3722 C CA . PHE B 1 76 ? -2.976 18.779 32.418 1.00 49.80 529 PHE A CA 1
ATOM 3723 C C . PHE B 1 76 ? -4.333 19.006 31.765 1.00 50.44 529 PHE A C 1
ATOM 3724 O O . PHE B 1 76 ? -5.189 18.114 31.767 1.00 58.22 529 PHE A O 1
ATOM 3732 N N . ILE B 1 77 ? -4.549 20.198 31.203 1.00 48.54 530 ILE A N 1
ATOM 3733 C CA . ILE B 1 77 ? -5.814 20.481 30.530 1.00 47.45 530 ILE A CA 1
ATOM 3734 C C . ILE B 1 77 ? -5.967 19.597 29.301 1.00 53.61 530 ILE A C 1
ATOM 3735 O O . ILE B 1 77 ? -6.975 18.900 29.137 1.00 61.99 530 ILE A O 1
ATOM 3740 N N . SER B 1 78 ? -4.966 19.609 28.419 1.00 54.99 531 SER A N 1
ATOM 3741 C CA . SER B 1 78 ? -5.067 18.823 27.196 1.00 56.41 531 SER A CA 1
ATOM 3742 C C . SER B 1 78 ? -4.959 17.325 27.445 1.00 56.74 531 SER A C 1
ATOM 3743 O O . SER B 1 78 ? -5.281 16.542 26.544 1.00 56.96 531 SER A O 1
ATOM 3746 N N . GLU B 1 79 ? -4.528 16.905 28.634 1.00 58.64 532 GLU A N 1
ATOM 3747 C CA . GLU B 1 79 ? -4.301 15.493 28.900 1.00 59.13 532 GLU A CA 1
ATOM 3748 C C . GLU B 1 79 ? -5.443 14.823 29.655 1.00 61.78 532 GLU A C 1
ATOM 3749 O O . GLU B 1 79 ? -5.595 13.600 29.551 1.00 65.86 532 GLU A O 1
ATOM 3755 N N . SER B 1 80 ? -6.243 15.577 30.405 1.00 59.90 533 SER A N 1
ATOM 3756 C CA . SER B 1 80 ? -7.437 15.002 31.008 1.00 63.65 533 SER A CA 1
ATOM 3757 C C . SER B 1 80 ? -8.512 14.820 29.943 1.00 63.37 533 SER A C 1
ATOM 3758 O O . SER B 1 80 ? -8.527 15.508 28.919 1.00 64.71 533 SER A O 1
ATOM 3761 N N . SER B 1 81 ? -9.420 13.880 30.189 1.00 60.84 534 SER A N 1
ATOM 3762 C CA . SER B 1 81 ? -10.344 13.440 29.155 1.00 58.41 534 SER A CA 1
ATOM 3763 C C . SER B 1 81 ? -11.764 13.963 29.325 1.00 61.27 534 SER A C 1
ATOM 3764 O O . SER B 1 81 ? -12.551 13.873 28.378 1.00 71.38 534 SER A O 1
ATOM 3767 N N . VAL B 1 82 ? -12.112 14.510 30.486 1.00 58.89 535 VAL A N 1
ATOM 3768 C CA . VAL B 1 82 ? -13.466 14.990 30.750 1.00 57.58 535 VAL A CA 1
ATOM 3769 C C . VAL B 1 82 ? -13.481 16.506 30.634 1.00 55.90 535 VAL A C 1
ATOM 3770 O O . VAL B 1 82 ? -12.633 17.191 31.221 1.00 59.53 535 VAL A O 1
ATOM 3774 N N . ILE B 1 83 ? -14.454 17.030 29.883 1.00 54.33 536 ILE A N 1
ATOM 3775 C CA . ILE B 1 83 ? -14.449 18.449 29.537 1.00 55.06 536 ILE A CA 1
ATOM 3776 C C . ILE B 1 83 ? -14.631 19.304 30.785 1.00 60.97 536 ILE A C 1
ATOM 3777 O O . ILE B 1 83 ? -14.049 20.391 30.902 1.00 63.75 536 ILE A O 1
ATOM 3782 N N . GLU B 1 84 ? -15.441 18.825 31.734 1.00 64.85 537 GLU A N 1
ATOM 3783 C CA . GLU B 1 84 ? -15.633 19.544 32.990 1.00 68.22 537 GLU A CA 1
ATOM 3784 C C . GLU B 1 84 ? -14.300 19.775 33.693 1.00 62.97 537 GLU A C 1
ATOM 3785 O O . GLU B 1 84 ? -13.996 20.893 34.138 1.00 60.75 537 GLU A O 1
ATOM 3791 N N . THR B 1 85 ? -13.484 18.723 33.782 1.00 62.51 538 THR A N 1
ATOM 3792 C CA . THR B 1 85 ? -12.178 18.834 34.420 1.00 61.50 538 THR A CA 1
ATOM 3793 C C . THR B 1 85 ? -11.281 19.823 33.684 1.00 56.88 538 THR A C 1
ATOM 3794 O O . THR B 1 85 ? -10.593 20.636 34.314 1.00 58.98 538 THR A O 1
ATOM 3798 N N . GLN B 1 86 ? -11.283 19.773 32.349 1.00 55.73 539 GLN A N 1
ATOM 3799 C CA . GLN B 1 86 ? -10.465 20.698 31.570 1.00 53.24 539 GLN A CA 1
ATOM 3800 C C . GLN B 1 86 ? -10.877 22.143 31.818 1.00 55.69 539 GLN A C 1
ATOM 3801 O O . GLN B 1 86 ? -10.022 23.030 31.939 1.00 54.05 539 GLN A O 1
ATOM 3807 N N . VAL B 1 87 ? -12.183 22.399 31.903 1.00 54.21 540 VAL A N 1
ATOM 3808 C CA . VAL B 1 87 ? -12.654 23.757 32.155 1.00 56.39 540 VAL A CA 1
ATOM 3809 C C . VAL B 1 87 ? -12.245 24.216 33.548 1.00 58.74 540 VAL A C 1
ATOM 3810 O O . VAL B 1 87 ? -11.810 25.360 33.737 1.00 62.41 540 VAL A O 1
ATOM 3814 N N . TYR B 1 88 ? -12.369 23.336 34.546 1.00 58.95 541 TYR A N 1
ATOM 3815 C CA . TYR B 1 88 ? -11.965 23.716 35.896 1.00 58.37 541 TYR A CA 1
ATOM 3816 C C . TYR B 1 88 ? -10.474 24.030 35.953 1.00 55.68 541 TYR A C 1
ATOM 3817 O O . TYR B 1 88 ? -10.058 25.022 36.567 1.00 56.03 541 TYR A O 1
ATOM 3826 N N . TYR B 1 89 ? -9.653 23.195 35.311 1.00 51.41 542 TYR A N 1
ATOM 3827 C CA . TYR B 1 89 ? -8.220 23.464 35.268 1.00 52.28 542 TYR A CA 1
ATOM 3828 C C . TYR B 1 89 ? -7.930 24.778 34.555 1.00 52.61 542 TYR A C 1
ATOM 3829 O O . TYR B 1 89 ? -6.995 25.499 34.922 1.00 51.26 542 TYR A O 1
ATOM 3838 N N . GLU B 1 90 ? -8.719 25.105 33.527 1.00 52.30 543 GLU A N 1
ATOM 3839 C CA . GLU B 1 90 ? -8.513 26.361 32.812 1.00 47.68 543 GLU A CA 1
ATOM 3840 C C . GLU B 1 90 ? -8.829 27.560 33.699 1.00 50.46 543 GLU A C 1
ATOM 3841 O O . GLU B 1 90 ? -8.101 28.560 33.680 1.00 51.55 543 GLU A O 1
ATOM 3847 N N . TYR B 1 91 ? -9.908 27.481 34.483 1.00 54.34 544 TYR A N 1
ATOM 3848 C CA . TYR B 1 91 ? -10.216 28.564 35.413 1.00 53.13 544 TYR A CA 1
ATOM 3849 C C . TYR B 1 91 ? -9.120 28.708 36.464 1.00 53.97 544 TYR A C 1
ATOM 3850 O O . TYR B 1 91 ? -8.655 29.822 36.753 1.00 56.05 544 TYR A O 1
ATOM 3859 N N . ILE B 1 92 ? -8.700 27.582 37.053 1.00 52.87 545 ILE A N 1
ATOM 3860 C CA . ILE B 1 92 ? -7.574 27.593 37.984 1.00 54.69 545 ILE A CA 1
ATOM 3861 C C . ILE B 1 92 ? -6.370 28.275 37.353 1.00 53.79 545 ILE A C 1
ATOM 3862 O O . ILE B 1 92 ? -5.660 29.048 38.006 1.00 55.50 545 ILE A O 1
ATOM 3867 N N . LYS B 1 93 ? -6.125 28.007 36.068 1.00 54.49 546 LYS A N 1
ATOM 3868 C CA . LYS B 1 93 ? -5.023 28.662 35.371 1.00 49.71 546 LYS A CA 1
ATOM 3869 C C . LYS B 1 93 ? -5.254 30.163 35.257 1.00 47.10 546 LYS A C 1
ATOM 3870 O O . LYS B 1 93 ? -4.306 30.950 35.361 1.00 44.50 546 LYS A O 1
ATOM 3876 N N . SER B 1 94 ? -6.505 30.582 35.041 1.00 49.25 547 SER A N 1
ATOM 3877 C CA . SER B 1 94 ? -6.797 32.011 35.002 1.00 49.89 547 SER A CA 1
ATOM 3878 C C . SER B 1 94 ? -6.485 32.676 36.334 1.00 55.68 547 SER A C 1
ATOM 3879 O O . SER B 1 94 ? -6.052 33.834 36.362 1.00 57.40 547 SER A O 1
ATOM 3882 N N . GLN B 1 95 ? -6.695 31.967 37.446 1.00 58.50 548 GLN A N 1
ATOM 3883 C CA . GLN B 1 95 ? -6.398 32.558 38.747 1.00 56.74 548 GLN A CA 1
ATOM 3884 C C . GLN B 1 95 ? -4.922 32.456 39.111 1.00 51.78 548 GLN A C 1
ATOM 3885 O O . GLN B 1 95 ? -4.410 33.299 39.856 1.00 53.81 548 GLN A O 1
ATOM 3891 N N . LEU B 1 96 ? -4.224 31.451 38.591 1.00 49.79 549 LEU A N 1
ATOM 3892 C CA . LEU B 1 96 ? -2.868 31.143 39.022 1.00 48.63 549 LEU A CA 1
ATOM 3893 C C . LEU B 1 96 ? -1.804 31.831 38.177 1.00 55.58 549 LEU A C 1
ATOM 3894 O O . LEU B 1 96 ? -0.729 32.154 38.696 1.00 56.19 549 LEU A O 1
ATOM 3899 N N . CYS B 1 97 ? -2.076 32.072 36.895 1.00 56.05 550 CYS A N 1
ATOM 3900 C CA . CYS B 1 97 ? -1.071 32.572 35.955 1.00 51.91 550 CYS A CA 1
ATOM 3901 C C . CYS B 1 97 ? -1.619 33.729 35.126 1.00 47.12 550 CYS A C 1
ATOM 3902 O O . CYS B 1 97 ? -1.654 33.660 33.895 1.00 46.69 550 CYS A O 1
ATOM 3905 N N . PRO B 1 98 ? -2.031 34.827 35.768 1.00 46.79 551 PRO A N 1
ATOM 3906 C CA . PRO B 1 98 ? -2.632 35.925 34.989 1.00 48.11 551 PRO A CA 1
ATOM 3907 C C . PRO B 1 98 ? -1.665 36.586 34.019 1.00 50.62 551 PRO A C 1
ATOM 3908 O O . PRO B 1 98 ? -2.040 36.845 32.869 1.00 54.55 551 PRO A O 1
ATOM 3912 N N . LEU B 1 99 ? -0.429 36.863 34.442 1.00 53.70 552 LEU A N 1
ATOM 3913 C CA . LEU B 1 99 ? 0.538 37.468 33.529 1.00 49.28 552 LEU A CA 1
ATOM 3914 C C . LEU B 1 99 ? 0.850 36.537 32.364 1.00 46.51 552 LEU A C 1
ATOM 3915 O O . LEU B 1 99 ? 0.968 36.982 31.216 1.00 45.05 552 LEU A O 1
ATOM 3920 N N . GLN B 1 100 ? 0.989 35.240 32.641 1.00 49.95 553 GLN A N 1
ATOM 3921 C CA . GLN B 1 100 ? 1.261 34.282 31.576 1.00 45.39 553 GLN A CA 1
ATOM 3922 C C . GLN B 1 100 ? 0.066 34.151 30.639 1.00 46.16 553 GLN A C 1
ATOM 3923 O O . GLN B 1 100 ? 0.235 33.961 29.427 1.00 46.04 553 GLN A O 1
ATOM 3929 N N . VAL B 1 101 ? -1.148 34.262 31.182 1.00 47.44 554 VAL A N 1
ATOM 3930 C CA . VAL B 1 101 ? -2.342 34.068 30.369 1.00 47.25 554 VAL A CA 1
ATOM 3931 C C . VAL B 1 101 ? -2.492 35.191 29.347 1.00 44.83 554 VAL A C 1
ATOM 3932 O O . VAL B 1 101 ? -2.918 34.962 28.207 1.00 48.63 554 VAL A O 1
ATOM 3936 N N . HIS B 1 102 ? -2.116 36.409 29.722 1.00 44.56 555 HIS A N 1
ATOM 3937 C CA . HIS B 1 102 ? -2.341 37.579 28.885 1.00 40.42 555 HIS A CA 1
ATOM 3938 C C . HIS B 1 102 ? -1.096 38.044 28.141 1.00 40.34 555 HIS A C 1
ATOM 3939 O O . HIS B 1 102 ? -1.130 39.106 27.510 1.00 41.14 555 HIS A O 1
ATOM 3946 N N . ASP B 1 103 ? 0.001 37.284 28.195 1.00 43.42 556 ASP A N 1
ATOM 3947 C CA . ASP B 1 103 ? 1.229 37.721 27.538 1.00 43.92 556 ASP A CA 1
ATOM 3948 C C . ASP B 1 103 ? 1.118 37.683 26.020 1.00 44.93 556 ASP A C 1
ATOM 3949 O O . ASP B 1 103 ? 1.884 38.371 25.337 1.00 48.05 556 ASP A O 1
ATOM 3954 N N . ILE B 1 104 ? 0.183 36.899 25.479 1.00 44.50 557 ILE A N 1
ATOM 3955 C CA . ILE B 1 104 ? 0.031 36.815 24.031 1.00 44.36 557 ILE A CA 1
ATOM 3956 C C . ILE B 1 104 ? -0.423 38.150 23.452 1.00 45.57 557 ILE A C 1
ATOM 3957 O O . ILE B 1 104 ? -0.143 38.456 22.287 1.00 47.80 557 ILE A O 1
ATOM 3962 N N . PHE B 1 105 ? -1.104 38.975 24.249 1.00 44.36 558 PHE A N 1
ATOM 3963 C CA . PHE B 1 105 ? -1.640 40.235 23.751 1.00 43.83 558 PHE A CA 1
ATOM 3964 C C . PHE B 1 105 ? -0.627 41.372 23.776 1.00 45.44 558 PHE A C 1
ATOM 3965 O O . PHE B 1 105 ? -0.906 42.439 23.219 1.00 43.02 558 PHE A O 1
ATOM 3973 N N . THR B 1 106 ? 0.529 41.178 24.407 1.00 49.46 559 THR A N 1
ATOM 3974 C CA . THR B 1 106 ? 1.620 42.135 24.294 1.00 47.61 559 THR A CA 1
ATOM 3975 C C . THR B 1 106 ? 2.314 41.935 22.954 1.00 47.87 559 THR A C 1
ATOM 3976 O O . THR B 1 106 ? 2.718 40.817 22.619 1.00 47.59 559 THR A O 1
ATOM 3980 N N . ILE B 1 107 ? 2.439 43.018 22.183 1.00 47.72 560 ILE A N 1
ATOM 3981 C CA . ILE B 1 107 ? 2.973 42.905 20.833 1.00 42.61 560 ILE A CA 1
ATOM 3982 C C . ILE B 1 107 ? 4.404 42.389 20.893 1.00 42.11 560 ILE A C 1
ATOM 3983 O O . ILE B 1 107 ? 5.219 42.847 21.704 1.00 44.80 560 ILE A O 1
ATOM 3988 N N . ASN B 1 108 ? 4.695 41.388 20.064 1.00 39.41 561 ASN A N 1
ATOM 3989 C CA . ASN B 1 108 ? 6.028 40.808 19.920 1.00 38.76 561 ASN A CA 1
ATOM 3990 C C . ASN B 1 108 ? 6.547 40.179 21.210 1.00 37.28 561 ASN A C 1
ATOM 3991 O O . ASN B 1 108 ? 7.757 40.000 21.367 1.00 36.56 561 ASN A O 1
ATOM 3996 N N . SER B 1 109 ? 5.662 39.825 22.139 1.00 35.33 562 SER A N 1
ATOM 3997 C CA . SER B 1 109 ? 6.102 39.154 23.352 1.00 35.14 562 SER A CA 1
ATOM 3998 C C . SER B 1 109 ? 6.641 37.762 23.022 1.00 39.18 562 SER A C 1
ATOM 3999 O O . SER B 1 109 ? 6.547 37.278 21.889 1.00 41.85 562 SER A O 1
ATOM 4002 N N . ALA B 1 110 ? 7.222 37.115 24.035 1.00 35.52 563 ALA A N 1
ATOM 4003 C CA . ALA B 1 110 ? 7.706 35.751 23.852 1.00 31.96 563 ALA A CA 1
ATOM 4004 C C . ALA B 1 110 ? 6.571 34.820 23.447 1.00 39.30 563 ALA A C 1
ATOM 4005 O O . ALA B 1 110 ? 6.729 33.983 22.547 1.00 45.58 563 ALA A O 1
ATOM 4007 N N . SER B 1 111 ? 5.403 34.982 24.074 1.00 41.18 564 SER A N 1
ATOM 4008 C CA . SER B 1 111 ? 4.252 34.125 23.818 1.00 39.30 564 SER A CA 1
ATOM 4009 C C . SER B 1 111 ? 3.787 34.159 22.369 1.00 37.74 564 SER A C 1
ATOM 4010 O O . SER B 1 111 ? 2.908 33.371 22.004 1.00 40.82 564 SER A O 1
ATOM 4013 N N . ASN B 1 112 ? 4.339 35.046 21.543 1.00 36.81 565 ASN A N 1
ATOM 4014 C CA . ASN B 1 112 ? 3.965 35.132 20.140 1.00 37.31 565 ASN A CA 1
ATOM 4015 C C . ASN B 1 112 ? 4.817 34.259 19.231 1.00 38.09 565 ASN A C 1
ATOM 4016 O O . ASN B 1 112 ? 4.464 34.096 18.059 1.00 40.55 565 ASN A O 1
ATOM 4021 N N . ILE B 1 113 ? 5.920 33.692 19.726 1.00 38.08 566 ILE A N 1
ATOM 4022 C CA . ILE B 1 113 ? 6.878 33.085 18.805 1.00 35.31 566 ILE A CA 1
ATOM 4023 C C . ILE B 1 113 ? 6.313 31.834 18.137 1.00 35.67 566 ILE A C 1
ATOM 4024 O O . ILE B 1 113 ? 6.622 31.561 16.972 1.00 36.91 566 ILE A O 1
ATOM 4029 N N . GLN B 1 114 ? 5.464 31.071 18.829 1.00 40.56 567 GLN A N 1
ATOM 4030 C CA . GLN B 1 114 ? 5.049 29.780 18.286 1.00 39.09 567 GLN A CA 1
ATOM 4031 C C . GLN B 1 114 ? 4.071 29.952 17.129 1.00 39.52 567 GLN A C 1
ATOM 4032 O O . GLN B 1 114 ? 4.328 29.477 16.016 1.00 46.64 567 GLN A O 1
ATOM 4038 N N . TRP B 1 115 ? 2.946 30.635 17.367 1.00 34.42 568 TRP A N 1
ATOM 4039 C CA . TRP B 1 115 ? 1.942 30.774 16.314 1.00 32.57 568 TRP A CA 1
ATOM 4040 C C . TRP B 1 115 ? 2.537 31.448 15.082 1.00 32.91 568 TRP A C 1
ATOM 4041 O O . TRP B 1 115 ? 2.387 30.952 13.958 1.00 38.82 568 TRP A O 1
ATOM 4052 N N . LYS B 1 116 ? 3.271 32.547 15.285 1.00 34.35 569 LYS A N 1
ATOM 4053 C CA . LYS B 1 116 ? 3.963 33.196 14.176 1.00 28.14 569 LYS A CA 1
ATOM 4054 C C . LYS B 1 116 ? 4.844 32.204 13.430 1.00 31.10 569 LYS A C 1
ATOM 4055 O O . LYS B 1 116 ? 4.822 32.143 12.194 1.00 35.75 569 LYS A O 1
ATOM 4061 N N . ALA B 1 117 ? 5.604 31.393 14.174 1.00 34.57 570 ALA A N 1
ATOM 4062 C CA . ALA B 1 117 ? 6.420 30.359 13.547 1.00 34.72 570 ALA A CA 1
ATOM 4063 C C . ALA B 1 117 ? 5.569 29.484 12.639 1.00 35.11 570 ALA A C 1
ATOM 4064 O O . ALA B 1 117 ? 5.884 29.301 11.456 1.00 39.10 570 ALA A O 1
ATOM 4066 N N . LEU B 1 118 ? 4.453 28.973 13.168 1.00 35.07 571 LEU A N 1
ATOM 4067 C CA . LEU B 1 118 ? 3.556 28.174 12.342 1.00 38.49 571 LEU A CA 1
ATOM 4068 C C . LEU B 1 118 ? 3.085 28.969 11.135 1.00 35.75 571 LEU A C 1
ATOM 4069 O O . LEU B 1 118 ? 3.079 28.457 10.008 1.00 41.10 571 LEU A O 1
ATOM 4074 N N . ALA B 1 119 ? 2.737 30.243 11.346 1.00 35.76 572 ALA A N 1
ATOM 4075 C CA . ALA B 1 119 ? 2.269 31.079 10.248 1.00 33.35 572 ALA A CA 1
ATOM 4076 C C . ALA B 1 119 ? 3.303 31.168 9.136 1.00 33.73 572 ALA A C 1
ATOM 4077 O O . ALA B 1 119 ? 2.940 31.279 7.959 1.00 39.66 572 ALA A O 1
ATOM 4079 N N . ARG B 1 120 ? 4.593 31.103 9.480 1.00 34.84 573 ARG A N 1
ATOM 4080 C CA . ARG B 1 120 ? 5.618 31.127 8.444 1.00 32.83 573 ARG A CA 1
ATOM 4081 C C . ARG B 1 120 ? 5.795 29.763 7.790 1.00 37.08 573 ARG A C 1
ATOM 4082 O O . ARG B 1 120 ? 6.056 29.689 6.584 1.00 41.18 573 ARG A O 1
ATOM 4090 N N . SER B 1 121 ? 5.631 28.679 8.550 1.00 37.11 574 SER A N 1
ATOM 4091 C CA . SER B 1 121 ? 5.941 27.360 8.010 1.00 41.05 574 SER A CA 1
ATOM 4092 C C . SER B 1 121 ? 4.846 26.863 7.077 1.00 42.99 574 SER A C 1
ATOM 4093 O O . SER B 1 121 ? 5.130 26.385 5.973 1.00 43.49 574 SER A O 1
ATOM 4096 N N . PHE B 1 122 ? 3.593 26.968 7.500 1.00 44.10 575 PHE A N 1
ATOM 4097 C CA . PHE B 1 122 ? 2.469 26.370 6.789 1.00 46.01 575 PHE A CA 1
ATOM 4098 C C . PHE B 1 122 ? 1.689 27.480 6.089 1.00 46.33 575 PHE A C 1
ATOM 4099 O O . PHE B 1 122 ? 0.797 28.104 6.666 1.00 46.31 575 PHE A O 1
ATOM 4107 N N . THR B 1 123 ? 2.044 27.711 4.828 1.00 44.44 576 THR A N 1
ATOM 4108 C CA . THR B 1 123 ? 1.441 28.769 4.029 1.00 42.12 576 THR A CA 1
ATOM 4109 C C . THR B 1 123 ? 0.037 28.369 3.589 1.00 41.24 576 THR A C 1
ATOM 4110 O O . THR B 1 123 ? -0.193 27.232 3.166 1.00 40.00 576 THR A O 1
ATOM 4114 N N . LEU B 1 124 ? -0.905 29.306 3.691 1.00 42.26 577 LEU A N 1
ATOM 4115 C CA . LEU B 1 124 ? -2.281 29.033 3.296 1.00 39.35 577 LEU A CA 1
ATOM 4116 C C . LEU B 1 124 ? -2.360 28.754 1.800 1.00 41.22 577 LEU A C 1
ATOM 4117 O O . LEU B 1 124 ? -1.520 29.199 1.014 1.00 44.26 577 LEU A O 1
ATOM 4122 N N . GLY B 1 125 ? -3.389 28.006 1.403 1.00 43.55 578 GLY A N 1
ATOM 4123 C CA . GLY B 1 125 ? -3.565 27.726 -0.009 1.00 42.48 578 GLY A CA 1
ATOM 4124 C C . GLY B 1 125 ? -3.925 28.964 -0.802 1.00 42.68 578 GLY A C 1
ATOM 4125 O O . GLY B 1 125 ? -3.638 29.047 -2.001 1.00 43.60 578 GLY A O 1
ATOM 4126 N N . VAL B 1 126 ? -4.554 29.943 -0.147 1.00 45.89 579 VAL A N 1
ATOM 4127 C CA . VAL B 1 126 ? -4.897 31.196 -0.797 1.00 42.96 579 VAL A CA 1
ATOM 4128 C C . VAL B 1 126 ? -3.660 31.974 -1.214 1.00 41.38 579 VAL A C 1
ATOM 4129 O O . VAL B 1 126 ? -3.760 32.893 -2.030 1.00 44.61 579 VAL A O 1
ATOM 4133 N N . CYS B 1 127 ? -2.491 31.610 -0.698 1.00 42.16 580 CYS A N 1
ATOM 4134 C CA . CYS B 1 127 ? -1.249 32.304 -0.997 1.00 41.17 580 CYS A CA 1
ATOM 4135 C C . CYS B 1 127 ? -0.449 31.648 -2.111 1.00 43.40 580 CYS A C 1
ATOM 4136 O O . CYS B 1 127 ? 0.632 32.141 -2.447 1.00 47.25 580 CYS A O 1
ATOM 4139 N N . ASN B 1 128 ? -0.946 30.551 -2.688 1.00 47.51 581 ASN A N 1
ATOM 4140 C CA . ASN B 1 128 ? -0.248 29.929 -3.808 1.00 49.12 581 ASN A CA 1
ATOM 4141 C C . ASN B 1 128 ? -0.194 30.857 -5.015 1.00 51.02 581 ASN A C 1
ATOM 4142 O O . ASN B 1 128 ? 0.762 30.805 -5.797 1.00 51.42 581 ASN A O 1
ATOM 4147 N N . THR B 1 129 ? -1.202 31.708 -5.181 1.00 51.86 582 THR A N 1
ATOM 4148 C CA . THR B 1 129 ? -1.245 32.692 -6.254 1.00 50.81 582 THR A CA 1
ATOM 4149 C C . THR B 1 129 ? -1.263 34.084 -5.639 1.00 51.62 582 THR A C 1
ATOM 4150 O O . THR B 1 129 ? -2.018 34.337 -4.694 1.00 56.85 582 THR A O 1
ATOM 4154 N N . ASN B 1 130 ? -0.431 34.977 -6.178 1.00 49.06 583 ASN A N 1
ATOM 4155 C CA . ASN B 1 130 ? -0.244 36.328 -5.658 1.00 48.00 583 ASN A CA 1
ATOM 4156 C C . ASN B 1 130 ? 0.069 36.301 -4.166 1.00 48.62 583 ASN A C 1
ATOM 4157 O O . ASN B 1 130 ? -0.744 36.763 -3.355 1.00 50.09 583 ASN A O 1
ATOM 4162 N N . PRO B 1 131 ? 1.237 35.786 -3.762 1.00 45.58 584 PRO A N 1
ATOM 4163 C CA . PRO B 1 131 ? 1.577 35.776 -2.333 1.00 39.83 584 PRO A CA 1
ATOM 4164 C C . PRO B 1 131 ? 1.970 37.151 -1.814 1.00 37.73 584 PRO A C 1
ATOM 4165 O O . PRO B 1 131 ? 2.402 37.287 -0.665 1.00 34.03 584 PRO A O 1
ATOM 4169 N N . HIS B 1 132 ? 1.815 38.176 -2.648 1.00 40.76 585 HIS A N 1
ATOM 4170 C CA . HIS B 1 132 ? 2.080 39.545 -2.235 1.00 40.67 585 HIS A CA 1
ATOM 4171 C C . HIS B 1 132 ? 0.848 40.244 -1.676 1.00 45.50 585 HIS A C 1
ATOM 4172 O O . HIS B 1 132 ? 0.942 41.418 -1.306 1.00 49.94 585 HIS A O 1
ATOM 4179 N N . LYS B 1 133 ? -0.300 39.568 -1.608 1.00 49.65 586 LYS A N 1
ATOM 4180 C CA . LYS B 1 133 ? -1.426 40.149 -0.893 1.00 49.44 586 LYS A CA 1
ATOM 4181 C C . LYS B 1 133 ? -1.177 40.081 0.610 1.00 48.62 586 LYS A C 1
ATOM 4182 O O . LYS B 1 133 ? -0.393 39.266 1.105 1.00 48.84 586 LYS A O 1
ATOM 4188 N N . HIS B 1 134 ? -1.873 40.951 1.340 1.00 46.23 587 HIS A N 1
ATOM 4189 C CA . HIS B 1 134 ? -1.392 41.352 2.656 1.00 46.51 587 HIS A CA 1
ATOM 4190 C C . HIS B 1 134 ? -1.581 40.282 3.722 1.00 41.96 587 HIS A C 1
ATOM 4191 O O . HIS B 1 134 ? -0.860 40.298 4.724 1.00 45.84 587 HIS A O 1
ATOM 4198 N N . ILE B 1 135 ? -2.525 39.359 3.549 1.00 41.85 588 ILE A N 1
ATOM 4199 C CA . ILE B 1 135 ? -2.609 38.249 4.493 1.00 42.78 588 ILE A CA 1
ATOM 4200 C C . ILE B 1 135 ? -1.398 37.339 4.337 1.00 41.51 588 ILE A C 1
ATOM 4201 O O . ILE B 1 135 ? -0.832 36.854 5.326 1.00 44.70 588 ILE A O 1
ATOM 4206 N N . CYS B 1 136 ? -0.962 37.119 3.095 1.00 44.10 589 CYS A N 1
ATOM 4207 C CA . CYS B 1 136 ? 0.208 36.284 2.850 1.00 39.71 589 CYS A CA 1
ATOM 4208 C C . CYS B 1 136 ? 1.480 36.955 3.350 1.00 37.69 589 CYS A C 1
ATOM 4209 O O . CYS B 1 136 ? 2.331 36.304 3.967 1.00 37.99 589 CYS A O 1
ATOM 4212 N N . ARG B 1 137 ? 1.628 38.256 3.093 1.00 38.78 590 ARG A N 1
ATOM 4213 C CA . ARG B 1 137 ? 2.785 38.978 3.608 1.00 39.30 590 ARG A CA 1
ATOM 4214 C C . ARG B 1 137 ? 2.762 39.052 5.129 1.00 43.23 590 ARG A C 1
ATOM 4215 O O . ARG B 1 137 ? 3.823 39.058 5.764 1.00 45.24 590 ARG A O 1
ATOM 4223 N N . CYS B 1 138 ? 1.571 39.106 5.727 1.00 45.47 591 CYS A N 1
ATOM 4224 C CA . CYS B 1 138 ? 1.478 39.148 7.180 1.00 43.59 591 CYS A CA 1
ATOM 4225 C C . CYS B 1 138 ? 1.885 37.817 7.800 1.00 42.55 591 CYS A C 1
ATOM 4226 O O . CYS B 1 138 ? 2.660 37.783 8.760 1.00 43.54 591 CYS A O 1
ATOM 4229 N N . LEU B 1 139 ? 1.378 36.704 7.264 1.00 41.57 592 LEU A N 1
ATOM 4230 C CA . LEU B 1 139 ? 1.729 35.402 7.826 1.00 39.14 592 LEU A CA 1
ATOM 4231 C C . LEU B 1 139 ? 3.178 35.015 7.533 1.00 40.66 592 LEU A C 1
ATOM 4232 O O . LEU B 1 139 ? 3.822 34.357 8.358 1.00 41.92 592 LEU A O 1
ATOM 4237 N N . GLU B 1 140 ? 3.702 35.401 6.366 1.00 39.31 593 GLU A N 1
ATOM 4238 C CA . GLU B 1 140 ? 5.063 35.033 5.988 1.00 38.70 593 GLU A CA 1
ATOM 4239 C C . GLU B 1 140 ? 6.121 35.932 6.623 1.00 39.93 593 GLU A C 1
ATOM 4240 O O . GLU B 1 140 ? 7.150 35.435 7.091 1.00 37.78 593 GLU A O 1
ATOM 4246 N N . SER B 1 141 ? 5.910 37.250 6.638 1.00 39.69 594 SER A N 1
ATOM 4247 C CA . SER B 1 141 ? 6.951 38.182 7.060 1.00 38.33 594 SER A CA 1
ATOM 4248 C C . SER B 1 141 ? 6.471 39.199 8.091 1.00 42.06 594 SER A C 1
ATOM 4249 O O . SER B 1 141 ? 7.199 40.158 8.374 1.00 47.61 594 SER A O 1
ATOM 4252 N N . MET B 1 142 ? 5.264 39.032 8.636 1.00 36.34 595 MET A N 1
ATOM 4253 C CA . MET B 1 142 ? 4.694 39.956 9.622 1.00 38.68 595 MET A CA 1
ATOM 4254 C C . MET B 1 142 ? 4.638 41.390 9.098 1.00 39.15 595 MET A C 1
ATOM 4255 O O . MET B 1 142 ? 4.770 42.351 9.861 1.00 41.56 595 MET A O 1
ATOM 4260 N N . GLN B 1 143 ? 4.438 41.538 7.792 1.00 39.00 596 GLN A N 1
ATOM 4261 C CA . GLN B 1 143 ? 4.277 42.833 7.151 1.00 41.38 596 GLN A CA 1
ATOM 4262 C C . GLN B 1 143 ? 2.845 42.997 6.660 1.00 43.65 596 GLN A C 1
ATOM 4263 O O . GLN B 1 143 ? 2.196 42.028 6.260 1.00 44.22 596 GLN A O 1
ATOM 4269 N N . MET B 1 144 ? 2.361 44.240 6.688 1.00 43.64 597 MET A N 1
ATOM 4270 C CA . MET B 1 144 ? 1.056 44.588 6.121 1.00 48.03 597 MET A CA 1
ATOM 4271 C C . MET B 1 144 ? -0.076 43.821 6.800 1.00 48.84 597 MET A C 1
ATOM 4272 O O . MET B 1 144 ? -1.010 43.349 6.148 1.00 47.60 597 MET A O 1
ATOM 4277 N N . CYS B 1 145 ? 0.004 43.695 8.124 1.00 51.00 598 CYS A N 1
ATOM 4278 C CA . CYS B 1 145 ? -0.995 42.936 8.862 1.00 51.53 598 CYS A CA 1
ATOM 4279 C C . CYS B 1 145 ? -2.274 43.721 9.122 1.00 53.99 598 CYS A C 1
ATOM 4280 O O . CYS B 1 145 ? -3.248 43.137 9.602 1.00 57.60 598 CYS A O 1
ATOM 4283 N N . THR B 1 146 ? -2.313 45.013 8.803 1.00 55.78 599 THR A N 1
ATOM 4284 C CA . THR B 1 146 ? -3.500 45.811 9.084 1.00 57.15 599 THR A CA 1
ATOM 4285 C C . THR B 1 146 ? -4.556 45.731 7.993 1.00 56.02 599 THR A C 1
ATOM 4286 O O . THR B 1 146 ? -5.713 46.085 8.245 1.00 58.30 599 THR A O 1
ATOM 4290 N N . SER B 1 147 ? -4.197 45.275 6.798 1.00 56.04 600 SER A N 1
ATOM 4291 C CA . SER B 1 147 ? -5.110 45.223 5.663 1.00 54.34 600 SER A CA 1
ATOM 4292 C C . SER B 1 147 ? -5.292 43.796 5.158 1.00 52.48 600 SER A C 1
ATOM 4293 O O . SER B 1 147 ? -5.394 43.553 3.954 1.00 52.30 600 SER A O 1
ATOM 4296 N N . THR B 1 148 ? -5.355 42.832 6.081 1.00 49.45 601 THR A N 1
ATOM 4297 C CA . THR B 1 148 ? -5.437 41.429 5.683 1.00 42.33 601 THR A CA 1
ATOM 4298 C C . THR B 1 148 ? -6.796 41.090 5.078 1.00 45.71 601 THR A C 1
ATOM 4299 O O . THR B 1 148 ? -6.871 40.339 4.099 1.00 45.57 601 THR A O 1
ATOM 4303 N N . LYS B 1 149 ? -7.881 41.626 5.641 1.00 49.59 602 LYS A N 1
ATOM 4304 C CA . LYS B 1 149 ? -9.219 41.311 5.151 1.00 54.38 602 LYS A CA 1
ATOM 4305 C C . LYS B 1 149 ? -9.695 42.247 4.044 1.00 55.48 602 LYS A C 1
ATOM 4306 O O . LYS B 1 149 ? -10.757 41.998 3.463 1.00 56.59 602 LYS A O 1
ATOM 4312 N N . THR B 1 150 ? -8.944 43.301 3.730 1.00 55.56 603 THR A N 1
ATOM 4313 C CA . THR B 1 150 ? -9.317 44.245 2.681 1.00 56.28 603 THR A CA 1
ATOM 4314 C C . THR B 1 150 ? -8.495 44.104 1.409 1.00 59.03 603 THR A C 1
ATOM 4315 O O . THR B 1 150 ? -9.061 44.125 0.314 1.00 64.57 603 THR A O 1
ATOM 4319 N N . ASP B 1 151 ? -7.174 43.968 1.522 1.00 56.50 604 ASP A N 1
ATOM 4320 C CA . ASP B 1 151 ? -6.323 43.892 0.341 1.00 55.66 604 ASP A CA 1
ATOM 4321 C C . ASP B 1 151 ? -6.583 42.602 -0.427 1.00 55.55 604 ASP A C 1
ATOM 4322 O O . ASP B 1 151 ? -6.554 41.508 0.146 1.00 55.48 604 ASP A O 1
ATOM 4327 N N . HIS B 1 152 ? -6.830 42.736 -1.733 1.00 54.49 605 HIS A N 1
ATOM 4328 C CA . HIS B 1 152 ? -7.145 41.607 -2.610 1.00 54.87 605 HIS A CA 1
ATOM 4329 C C . HIS B 1 152 ? -8.344 40.811 -2.104 1.00 52.55 605 HIS A C 1
ATOM 4330 O O . HIS B 1 152 ? -8.413 39.593 -2.289 1.00 51.69 605 HIS A O 1
ATOM 4337 N N . ALA B 1 153 ? -9.294 41.494 -1.458 1.00 53.35 606 ALA A N 1
ATOM 4338 C CA . ALA B 1 153 ? -10.484 40.815 -0.956 1.00 54.03 606 ALA A CA 1
ATOM 4339 C C . ALA B 1 153 ? -11.234 40.118 -2.083 1.00 53.79 606 ALA A C 1
ATOM 4340 O O . ALA B 1 153 ? -11.817 39.045 -1.885 1.00 54.54 606 ALA A O 1
ATOM 4342 N N . ARG B 1 154 ? -11.213 40.711 -3.277 1.00 57.58 607 ARG A N 1
ATOM 4343 C CA . ARG B 1 154 ? -11.920 40.137 -4.415 1.00 62.24 607 ARG A CA 1
ATOM 4344 C C . ARG B 1 154 ? -11.310 38.800 -4.823 1.00 59.84 607 ARG A C 1
ATOM 4345 O O . ARG B 1 154 ? -12.024 37.802 -4.991 1.00 59.17 607 ARG A O 1
ATOM 4353 N N . GLU B 1 155 ? -9.982 38.761 -4.974 1.00 58.63 608 GLU A N 1
ATOM 4354 C CA . GLU B 1 155 ? -9.312 37.517 -5.338 1.00 56.80 608 GLU A CA 1
ATOM 4355 C C . GLU B 1 155 ? -9.552 36.432 -4.298 1.00 53.65 608 GLU A C 1
ATOM 4356 O O . GLU B 1 155 ? -9.719 35.258 -4.643 1.00 52.34 608 GLU A O 1
ATOM 4362 N N . MET B 1 156 ? -9.572 36.803 -3.018 1.00 54.62 609 MET A N 1
ATOM 4363 C CA . MET B 1 156 ? -9.715 35.800 -1.970 1.00 49.56 609 MET A CA 1
ATOM 4364 C C . MET B 1 156 ? -11.142 35.273 -1.901 1.00 52.27 609 MET A C 1
ATOM 4365 O O . MET B 1 156 ? -11.356 34.069 -1.706 1.00 55.15 609 MET A O 1
ATOM 4370 N N . SER B 1 157 ? -12.130 36.157 -2.056 1.00 51.72 610 SER A N 1
ATOM 4371 C CA . SER B 1 157 ? -13.510 35.697 -2.156 1.00 53.79 610 SER A CA 1
ATOM 4372 C C . SER B 1 157 ? -13.684 34.755 -3.339 1.00 56.89 610 SER A C 1
ATOM 4373 O O . SER B 1 157 ? -14.325 33.705 -3.217 1.00 55.98 610 SER A O 1
ATOM 4376 N N . ILE B 1 158 ? -13.102 35.104 -4.490 1.00 57.43 611 ILE A N 1
ATOM 4377 C CA . ILE B 1 158 ? -13.155 34.208 -5.644 1.00 52.93 611 ILE A CA 1
ATOM 4378 C C . ILE B 1 158 ? -12.474 32.882 -5.321 1.00 50.33 611 ILE A C 1
ATOM 4379 O O . ILE B 1 158 ? -12.921 31.814 -5.756 1.00 53.49 611 ILE A O 1
ATOM 4384 N N . TYR B 1 159 ? -11.400 32.927 -4.530 1.00 48.51 612 TYR A N 1
ATOM 4385 C CA . TYR B 1 159 ? -10.655 31.712 -4.217 1.00 48.71 612 TYR A CA 1
ATOM 4386 C C . TYR B 1 159 ? -11.460 30.775 -3.326 1.00 50.82 612 TYR A C 1
ATOM 4387 O O . TYR B 1 159 ? -11.469 29.558 -3.547 1.00 54.52 612 TYR A O 1
ATOM 4396 N N . TYR B 1 160 ? -12.143 31.316 -2.315 1.00 50.29 613 TYR A N 1
ATOM 4397 C CA . TYR B 1 160 ? -12.819 30.472 -1.336 1.00 52.62 613 TYR A CA 1
ATOM 4398 C C . TYR B 1 160 ? -14.262 30.145 -1.709 1.00 53.80 613 TYR A C 1
ATOM 4399 O O . TYR B 1 160 ? -14.708 29.013 -1.492 1.00 53.75 613 TYR A O 1
ATOM 4408 N N . ASP B 1 161 ? -15.003 31.110 -2.256 1.00 54.36 614 ASP A N 1
ATOM 4409 C CA . ASP B 1 161 ? -16.435 30.930 -2.469 1.00 56.60 614 ASP A CA 1
ATOM 4410 C C . ASP B 1 161 ? -16.712 29.739 -3.377 1.00 58.25 614 ASP A C 1
ATOM 4411 O O . ASP B 1 161 ? -16.168 29.641 -4.481 1.00 58.96 614 ASP A O 1
ATOM 4416 N N . GLY B 1 162 ? -17.563 28.832 -2.905 1.00 58.04 615 GLY A N 1
ATOM 4417 C CA . GLY B 1 162 ? -17.911 27.663 -3.684 1.00 56.28 615 GLY A CA 1
ATOM 4418 C C . GLY B 1 162 ? -16.852 26.588 -3.738 1.00 53.15 615 GLY A C 1
ATOM 4419 O O . GLY B 1 162 ? -17.012 25.620 -4.487 1.00 55.06 615 GLY A O 1
ATOM 4420 N N . HIS B 1 163 ? -15.772 26.723 -2.966 1.00 53.71 616 HIS A N 1
ATOM 4421 C CA . HIS B 1 163 ? -14.681 25.751 -2.934 1.00 56.91 616 HIS A CA 1
ATOM 4422 C C . HIS B 1 163 ? -14.577 25.190 -1.521 1.00 53.91 616 HIS A C 1
ATOM 4423 O O . HIS B 1 163 ? -13.797 25.693 -0.697 1.00 55.25 616 HIS A O 1
ATOM 4430 N N . PRO B 1 164 ? -15.352 24.149 -1.203 1.00 52.32 617 PRO A N 1
ATOM 4431 C CA . PRO B 1 164 ? -15.284 23.579 0.154 1.00 54.49 617 PRO A CA 1
ATOM 4432 C C . PRO B 1 164 ? -13.922 23.009 0.505 1.00 55.63 617 PRO A C 1
ATOM 4433 O O . PRO B 1 164 ? -13.487 23.125 1.657 1.00 62.83 617 PRO A O 1
ATOM 4437 N N . ASP B 1 165 ? -13.233 22.392 -0.457 1.00 48.60 618 ASP A N 1
ATOM 4438 C CA . ASP B 1 165 ? -11.960 21.744 -0.157 1.00 53.45 618 ASP A CA 1
ATOM 4439 C C . ASP B 1 165 ? -10.892 22.765 0.219 1.00 50.31 618 ASP A C 1
ATOM 4440 O O . ASP B 1 165 ? -10.176 22.594 1.214 1.00 54.74 618 ASP A O 1
ATOM 4445 N N . ARG B 1 166 ? -10.767 23.838 -0.568 1.00 48.04 619 ARG A N 1
ATOM 4446 C CA . ARG B 1 166 ? -9.808 24.886 -0.236 1.00 50.45 619 ARG A CA 1
ATOM 4447 C C . ARG B 1 166 ? -10.152 25.530 1.102 1.00 50.84 619 ARG A C 1
ATOM 4448 O O . ARG B 1 166 ? -9.266 25.771 1.938 1.00 50.54 619 ARG A O 1
ATOM 4456 N N . PHE B 1 167 ? -11.445 25.791 1.326 1.00 53.40 620 PHE A N 1
ATOM 4457 C CA . PHE B 1 167 ? -11.903 26.366 2.587 1.00 50.45 620 PHE A CA 1
ATOM 4458 C C . PHE B 1 167 ? -11.473 25.511 3.771 1.00 50.16 620 PHE A C 1
ATOM 4459 O O . PHE B 1 167 ? -10.839 26.005 4.706 1.00 49.91 620 PHE A O 1
ATOM 4467 N N . GLU B 1 168 ? -11.802 24.217 3.741 1.00 50.72 621 GLU A N 1
ATOM 4468 C CA . GLU B 1 168 ? -11.437 23.337 4.849 1.00 48.30 621 GLU A CA 1
ATOM 4469 C C . GLU B 1 168 ? -9.926 23.233 5.008 1.00 50.06 621 GLU A C 1
ATOM 4470 O O . GLU B 1 168 ? -9.424 23.111 6.130 1.00 55.16 621 GLU A O 1
ATOM 4476 N N . HIS B 1 169 ? -9.185 23.259 3.898 1.00 49.13 622 HIS A N 1
ATOM 4477 C CA . HIS B 1 169 ? -7.725 23.194 3.962 1.00 49.47 622 HIS A CA 1
ATOM 4478 C C . HIS B 1 169 ? -7.159 24.366 4.761 1.00 46.99 622 HIS A C 1
ATOM 4479 O O . HIS B 1 169 ? -6.523 24.186 5.817 1.00 47.94 622 HIS A O 1
ATOM 4486 N N . ASP B 1 170 ? -7.396 25.587 4.272 1.00 46.15 623 ASP A N 1
ATOM 4487 C CA . ASP B 1 170 ? -6.884 26.756 4.978 1.00 46.08 623 ASP A CA 1
ATOM 4488 C C . ASP B 1 170 ? -7.480 26.873 6.375 1.00 43.84 623 ASP A C 1
ATOM 4489 O O . ASP B 1 170 ? -6.833 27.412 7.281 1.00 44.64 623 ASP A O 1
ATOM 4494 N N . MET B 1 171 ? -8.697 26.364 6.576 1.00 45.12 624 MET A N 1
ATOM 4495 C CA . MET B 1 171 ? -9.299 26.397 7.905 1.00 43.50 624 MET A CA 1
ATOM 4496 C C . MET B 1 171 ? -8.552 25.491 8.871 1.00 46.20 624 MET A C 1
ATOM 4497 O O . MET B 1 171 ? -8.339 25.858 10.031 1.00 49.81 624 MET A O 1
ATOM 4502 N N . LYS B 1 172 ? -8.156 24.299 8.419 1.00 45.76 625 LYS A N 1
ATOM 4503 C CA . LYS B 1 172 ? -7.355 23.423 9.265 1.00 47.02 625 LYS A CA 1
ATOM 4504 C C . LYS B 1 172 ? -6.034 24.084 9.630 1.00 46.83 625 LYS A C 1
ATOM 4505 O O . LYS B 1 172 ? -5.612 24.047 10.796 1.00 49.88 625 LYS A O 1
ATOM 4511 N N . ILE B 1 173 ? -5.371 24.707 8.648 1.00 46.53 626 ILE A N 1
ATOM 4512 C CA . ILE B 1 173 ? -4.133 25.424 8.958 1.00 39.10 626 ILE A CA 1
ATOM 4513 C C . ILE B 1 173 ? -4.388 26.493 10.018 1.00 40.18 626 ILE A C 1
ATOM 4514 O O . ILE B 1 173 ? -3.641 26.615 11.000 1.00 41.69 626 ILE A O 1
ATOM 4519 N N . ILE B 1 174 ? -5.464 27.266 9.846 1.00 42.60 627 ILE A N 1
ATOM 4520 C CA . ILE B 1 174 ? -5.777 28.346 10.780 1.00 41.72 627 ILE A CA 1
ATOM 4521 C C . ILE B 1 174 ? -6.025 27.798 12.181 1.00 44.12 627 ILE A C 1
ATOM 4522 O O . ILE B 1 174 ? -5.565 28.371 13.177 1.00 45.45 627 ILE A O 1
ATOM 4527 N N . LEU B 1 175 ? -6.751 26.683 12.281 1.00 45.39 628 LEU A N 1
ATOM 4528 C CA . LEU B 1 175 ? -7.001 26.079 13.586 1.00 43.66 628 LEU A CA 1
ATOM 4529 C C . LEU B 1 175 ? -5.700 25.653 14.253 1.00 43.04 628 LEU A C 1
ATOM 4530 O O . LEU B 1 175 ? -5.513 25.864 15.459 1.00 47.02 628 LEU A O 1
ATOM 4535 N N . ASN B 1 176 ? -4.783 25.059 13.482 1.00 43.78 629 ASN A N 1
ATOM 4536 C CA . ASN B 1 176 ? -3.494 24.678 14.054 1.00 44.25 629 ASN A CA 1
ATOM 4537 C C . ASN B 1 176 ? -2.716 25.897 14.535 1.00 38.89 629 ASN A C 1
ATOM 4538 O O . ASN B 1 176 ? -2.070 25.852 15.590 1.00 36.28 629 ASN A O 1
ATOM 4543 N N . ILE B 1 177 ? -2.764 26.997 13.778 1.00 38.79 630 ILE A N 1
ATOM 4544 C CA . ILE B 1 177 ? -2.097 28.221 14.219 1.00 34.63 630 ILE A CA 1
ATOM 4545 C C . ILE B 1 177 ? -2.708 28.721 15.520 1.00 37.98 630 ILE A C 1
ATOM 4546 O O . ILE B 1 177 ? -1.994 29.136 16.442 1.00 40.13 630 ILE A O 1
ATOM 4551 N N . MET B 1 178 ? -4.038 28.682 15.622 1.00 41.68 631 MET A N 1
ATOM 4552 C CA . MET B 1 178 ? -4.706 29.179 16.818 1.00 45.08 631 MET A CA 1
ATOM 4553 C C . MET B 1 178 ? -4.533 28.250 18.012 1.00 46.09 631 MET A C 1
ATOM 4554 O O . MET B 1 178 ? -4.775 28.677 19.147 1.00 41.21 631 MET A O 1
ATOM 4559 N N . ARG B 1 179 ? -4.126 26.996 17.789 1.00 48.74 632 ARG A N 1
ATOM 4560 C CA . ARG B 1 179 ? -3.805 26.118 18.911 1.00 45.26 632 ARG A CA 1
ATOM 4561 C C . ARG B 1 179 ? -2.706 26.690 19.795 1.00 47.66 632 ARG A C 1
ATOM 4562 O O . ARG B 1 179 ? -2.575 26.270 20.948 1.00 50.39 632 ARG A O 1
ATOM 4570 N N . TYR B 1 180 ? -1.914 27.635 19.286 1.00 45.83 633 TYR A N 1
ATOM 4571 C CA . TYR B 1 180 ? -0.832 28.249 20.045 1.00 45.14 633 TYR A CA 1
ATOM 4572 C C . TYR B 1 180 ? -1.108 29.712 20.373 1.00 47.88 633 TYR A C 1
ATOM 4573 O O . TYR B 1 180 ? -0.181 30.460 20.687 1.00 50.30 633 TYR A O 1
ATOM 4582 N N . ILE B 1 181 ? -2.371 30.127 20.320 1.00 46.89 634 ILE A N 1
ATOM 4583 C CA . ILE B 1 181 ? -2.768 31.473 20.711 1.00 41.89 634 ILE A CA 1
ATOM 4584 C C . ILE B 1 181 ? -3.554 31.325 22.004 1.00 41.13 634 ILE A C 1
ATOM 4585 O O . ILE B 1 181 ? -3.460 32.152 22.919 1.00 41.99 634 ILE A O 1
ATOM 4590 N N . VAL B 1 182 ? -4.313 30.242 22.093 1.00 47.81 635 VAL A N 1
ATOM 4591 C CA . VAL B 1 182 ? -5.063 29.925 23.304 1.00 48.66 635 VAL A CA 1
ATOM 4592 C C . VAL B 1 182 ? -4.755 28.502 23.762 1.00 48.06 635 VAL A C 1
ATOM 4593 O O . VAL B 1 182 ? -5.544 27.580 23.501 1.00 47.00 635 VAL A O 1
ATOM 4597 N N . PRO B 1 183 ? -3.644 28.275 24.461 1.00 48.16 636 PRO A N 1
ATOM 4598 C CA . PRO B 1 183 ? -3.364 26.934 24.986 1.00 47.78 636 PRO A CA 1
ATOM 4599 C C . PRO B 1 183 ? -4.364 26.539 26.062 1.00 46.30 636 PRO A C 1
ATOM 4600 O O . PRO B 1 183 ? -5.006 27.378 26.699 1.00 48.50 636 PRO A O 1
ATOM 4604 N N . GLY B 1 184 ? -4.485 25.239 26.258 1.00 43.70 637 GLY A N 1
ATOM 4605 C CA . GLY B 1 184 ? -5.382 24.697 27.275 1.00 41.82 637 GLY A CA 1
ATOM 4606 C C . GLY B 1 184 ? -6.787 24.484 26.723 1.00 45.50 637 GLY A C 1
ATOM 4607 O O . GLY B 1 184 ? -6.967 23.732 25.769 1.00 49.94 637 GLY A O 1
ATOM 4608 N N . LEU B 1 185 ? -7.771 25.153 27.330 1.00 47.12 638 LEU A N 1
ATOM 4609 C CA . LEU B 1 185 ? -9.161 24.961 26.922 1.00 48.25 638 LEU A CA 1
ATOM 4610 C C . LEU B 1 185 ? -9.391 25.416 25.486 1.00 50.20 638 LEU A C 1
ATOM 4611 O O . LEU B 1 185 ? -10.100 24.747 24.722 1.00 52.23 638 LEU A O 1
ATOM 4616 N N . GLY B 1 186 ? -8.808 26.553 25.103 1.00 49.03 639 GLY A N 1
ATOM 4617 C CA . GLY B 1 186 ? -8.950 27.020 23.734 1.00 47.66 639 GLY A CA 1
ATOM 4618 C C . GLY B 1 186 ? -8.515 25.987 22.715 1.00 48.86 639 GLY A C 1
ATOM 4619 O O . GLY B 1 186 ? -9.203 25.757 21.718 1.00 53.30 639 GLY A O 1
ATOM 4620 N N . ARG B 1 187 ? -7.380 25.326 22.965 1.00 44.48 640 ARG A N 1
ATOM 4621 C CA . ARG B 1 187 ? -6.920 24.283 22.053 1.00 45.61 640 ARG A CA 1
ATOM 4622 C C . ARG B 1 187 ? -7.903 23.119 22.006 1.00 48.71 640 ARG A C 1
ATOM 4623 O O . ARG B 1 187 ? -8.128 22.530 20.943 1.00 49.16 640 ARG A O 1
ATOM 4631 N N . VAL B 1 188 ? -8.487 22.766 23.152 1.00 54.40 641 VAL A N 1
ATOM 4632 C CA . VAL B 1 188 ? -9.482 21.699 23.178 1.00 52.36 641 VAL A CA 1
ATOM 4633 C C . VAL B 1 188 ? -10.663 22.063 22.286 1.00 50.05 641 VAL A C 1
ATOM 4634 O O . VAL B 1 188 ? -11.152 21.242 21.497 1.00 51.28 641 VAL A O 1
ATOM 4638 N N . LEU B 1 189 ? -11.127 23.309 22.392 1.00 48.13 642 LEU A N 1
ATOM 4639 C CA . LEU B 1 189 ? -12.241 23.754 21.572 1.00 49.88 642 LEU A CA 1
ATOM 4640 C C . LEU B 1 189 ? -11.875 23.748 20.094 1.00 54.86 642 LEU A C 1
ATOM 4641 O O . LEU B 1 189 ? -12.701 23.392 19.245 1.00 60.74 642 LEU A O 1
ATOM 4646 N N . LEU B 1 190 ? -10.643 24.137 19.766 1.00 51.98 643 LEU A N 1
ATOM 4647 C CA . LEU B 1 190 ? -10.230 24.162 18.367 1.00 47.75 643 LEU A CA 1
ATOM 4648 C C . LEU B 1 190 ? -10.162 22.755 17.794 1.00 49.99 643 LEU A C 1
ATOM 4649 O O . LEU B 1 190 ? -10.616 22.510 16.671 1.00 49.73 643 LEU A O 1
ATOM 4654 N N . ASP B 1 191 ? -9.602 21.815 18.557 1.00 55.34 644 ASP A N 1
ATOM 4655 C CA . ASP B 1 191 ? -9.559 20.426 18.116 1.00 59.45 644 ASP A CA 1
ATOM 4656 C C . ASP B 1 191 ? -10.964 19.873 17.917 1.00 59.15 644 ASP A C 1
ATOM 4657 O O . ASP B 1 191 ? -11.216 19.123 16.966 1.00 62.09 644 ASP A O 1
ATOM 4662 N N . GLN B 1 192 ? -11.897 20.240 18.799 1.00 58.82 645 GLN A N 1
ATOM 4663 C CA . GLN B 1 192 ? -13.273 19.791 18.626 1.00 59.20 645 GLN A CA 1
ATOM 4664 C C . GLN B 1 192 ? -13.908 20.415 17.387 1.00 56.66 645 GLN A C 1
ATOM 4665 O O . GLN B 1 192 ? -14.674 19.753 16.676 1.00 53.86 645 GLN A O 1
ATOM 4671 N N . ILE B 1 193 ? -13.600 21.685 17.113 1.00 57.86 646 ILE A N 1
ATOM 4672 C CA . ILE B 1 193 ? -14.093 22.332 15.899 1.00 55.07 646 ILE A CA 1
ATOM 4673 C C . ILE B 1 193 ? -13.588 21.597 14.665 1.00 57.32 646 ILE A C 1
ATOM 4674 O O . ILE B 1 193 ? -14.338 21.369 13.708 1.00 59.03 646 ILE A O 1
ATOM 4679 N N . LYS B 1 194 ? -12.309 21.214 14.668 1.00 61.44 647 LYS A N 1
ATOM 4680 C CA . LYS B 1 194 ? -11.765 20.462 13.543 1.00 61.49 647 LYS A CA 1
ATOM 4681 C C . LYS B 1 194 ? -12.437 19.101 13.413 1.00 63.21 647 LYS A C 1
ATOM 4682 O O . LYS B 1 194 ? -12.751 18.658 12.302 1.00 68.48 647 LYS A O 1
ATOM 4688 N N . GLN B 1 195 ? -12.680 18.427 14.541 1.00 62.94 648 GLN A N 1
ATOM 4689 C CA . GLN B 1 195 ? -13.277 17.097 14.485 1.00 65.11 648 GLN A CA 1
ATOM 4690 C C . GLN B 1 195 ? -14.724 17.139 14.009 1.00 64.05 648 GLN A C 1
ATOM 4691 O O . GLN B 1 195 ? -15.172 16.215 13.322 1.00 66.82 648 GLN A O 1
ATOM 4697 N N . THR B 1 196 ? -15.468 18.188 14.352 1.00 62.89 649 THR A N 1
ATOM 4698 C CA . THR B 1 196 ? -16.868 18.268 13.958 1.00 62.65 649 THR A CA 1
ATOM 4699 C C . THR B 1 196 ? -17.092 19.067 12.683 1.00 62.14 649 THR A C 1
ATOM 4700 O O . THR B 1 196 ? -18.208 19.045 12.152 1.00 67.06 649 THR A O 1
ATOM 4704 N N . LYS B 1 197 ? -16.068 19.769 12.191 1.00 56.16 650 LYS A N 1
ATOM 4705 C CA . LYS B 1 197 ? -16.187 20.659 11.033 1.00 50.69 650 LYS A CA 1
ATOM 4706 C C . LYS B 1 197 ? -17.210 21.766 11.277 1.00 50.58 650 LYS A C 1
ATOM 4707 O O . LYS B 1 197 ? -17.869 22.233 10.347 1.00 52.04 650 LYS A O 1
ATOM 4713 N N . ASP B 1 198 ? -17.360 22.184 12.532 1.00 54.98 651 ASP A N 1
ATOM 4714 C CA . ASP B 1 198 ? -18.249 23.290 12.886 1.00 59.92 651 ASP A CA 1
ATOM 4715 C C . ASP B 1 198 ? -17.442 24.587 12.872 1.00 56.16 651 ASP A C 1
ATOM 4716 O O . ASP B 1 198 ? -17.213 25.239 13.889 1.00 57.73 651 ASP A O 1
ATOM 4721 N N . TYR B 1 199 ? -17.007 24.949 11.663 1.00 53.01 652 TYR A N 1
ATOM 4722 C CA . TYR B 1 199 ? -16.069 26.056 11.503 1.00 53.17 652 TYR A CA 1
ATOM 4723 C C . TYR B 1 199 ? -16.657 27.385 11.964 1.00 56.07 652 TYR A C 1
ATOM 4724 O O . TYR B 1 199 ? -15.930 28.222 12.512 1.00 57.79 652 TYR A O 1
ATOM 4733 N N . GLN B 1 200 ? -17.965 27.594 11.778 1.00 56.48 653 GLN A N 1
ATOM 4734 C CA . GLN B 1 200 ? -18.571 28.855 12.196 1.00 59.22 653 GLN A CA 1
ATOM 4735 C C . GLN B 1 200 ? -18.451 29.071 13.700 1.00 61.08 653 GLN A C 1
ATOM 4736 O O . GLN B 1 200 ? -18.387 30.218 14.156 1.00 63.00 653 GLN A O 1
ATOM 4742 N N . ALA B 1 201 ? -18.408 27.988 14.483 1.00 62.60 654 ALA A N 1
ATOM 4743 C CA . ALA B 1 201 ? -18.225 28.115 15.925 1.00 61.49 654 ALA A CA 1
ATOM 4744 C C . ALA B 1 201 ? -16.926 28.823 16.281 1.00 60.58 654 ALA A C 1
ATOM 4745 O O . ALA B 1 201 ? -16.796 29.328 17.402 1.00 61.31 654 ALA A O 1
ATOM 4747 N N . LEU B 1 202 ? -15.965 28.869 15.354 1.00 60.48 655 LEU A N 1
ATOM 4748 C CA . LEU B 1 202 ? -14.732 29.607 15.596 1.00 55.45 655 LEU A CA 1
ATOM 4749 C C . LEU B 1 202 ? -14.997 31.080 15.877 1.00 55.55 655 LEU A C 1
ATOM 4750 O O . LEU B 1 202 ? -14.165 31.738 16.511 1.00 58.64 655 LEU A O 1
ATOM 4755 N N . ARG B 1 203 ? -16.143 31.606 15.428 1.00 54.02 656 ARG A N 1
ATOM 4756 C CA . ARG B 1 203 ? -16.505 32.983 15.746 1.00 54.73 656 ARG A CA 1
ATOM 4757 C C . ARG B 1 203 ? -16.562 33.211 17.248 1.00 58.56 656 ARG A C 1
ATOM 4758 O O . ARG B 1 203 ? -16.270 34.315 17.722 1.00 60.32 656 ARG A O 1
ATOM 4766 N N . HIS B 1 204 ? -16.930 32.182 18.008 1.00 59.53 657 HIS A N 1
ATOM 4767 C CA . HIS B 1 204 ? -16.988 32.317 19.454 1.00 56.16 657 HIS A CA 1
ATOM 4768 C C . HIS B 1 204 ? -15.611 32.485 20.077 1.00 57.23 657 HIS A C 1
ATOM 4769 O O . HIS B 1 204 ? -15.511 32.974 21.205 1.00 61.71 657 HIS A O 1
ATOM 4776 N N . ILE B 1 205 ? -14.552 32.089 19.377 1.00 53.41 658 ILE A N 1
ATOM 4777 C CA . ILE B 1 205 ? -13.213 32.146 19.948 1.00 52.00 658 ILE A CA 1
ATOM 4778 C C . ILE B 1 205 ? -12.527 33.416 19.466 1.00 54.38 658 ILE A C 1
ATOM 4779 O O . ILE B 1 205 ? -12.164 34.283 20.273 1.00 56.49 658 ILE A O 1
ATOM 4784 N N . GLN B 1 206 ? -12.366 33.546 18.145 1.00 54.24 659 GLN A N 1
ATOM 4785 C CA . GLN B 1 206 ? -11.711 34.733 17.606 1.00 56.73 659 GLN A CA 1
ATOM 4786 C C . GLN B 1 206 ? -12.464 35.991 18.013 1.00 57.20 659 GLN A C 1
ATOM 4787 O O . GLN B 1 206 ? -11.852 37.032 18.286 1.00 56.46 659 GLN A O 1
ATOM 4793 N N . GLY B 1 207 ? -13.793 35.895 18.101 1.00 59.70 660 GLY A N 1
ATOM 4794 C CA . GLY B 1 207 ? -14.595 37.042 18.482 1.00 59.70 660 GLY A CA 1
ATOM 4795 C C . GLY B 1 207 ? -14.260 37.564 19.862 1.00 59.76 660 GLY A C 1
ATOM 4796 O O . GLY B 1 207 ? -14.389 38.764 20.125 1.00 59.28 660 GLY A O 1
ATOM 4797 N N . LYS B 1 208 ? -13.816 36.681 20.758 1.00 58.87 661 LYS A N 1
ATOM 4798 C CA . LYS B 1 208 ? -13.376 37.094 22.082 1.00 58.42 661 LYS A CA 1
ATOM 4799 C C . LYS B 1 208 ? -11.885 37.406 22.137 1.00 61.79 661 LYS A C 1
ATOM 4800 O O . LYS B 1 208 ? -11.440 38.048 23.095 1.00 62.29 661 LYS A O 1
ATOM 4806 N N . LEU B 1 209 ? -11.110 36.986 21.130 1.00 58.75 662 LEU A N 1
ATOM 4807 C CA . LEU B 1 209 ? -9.692 37.330 21.079 1.00 54.57 662 LEU A CA 1
ATOM 4808 C C . LEU B 1 209 ? -9.449 38.708 20.477 1.00 56.10 662 LEU A C 1
ATOM 4809 O O . LEU B 1 209 ? -8.503 39.393 20.880 1.00 56.24 662 LEU A O 1
ATOM 4814 N N . SER B 1 210 ? -10.276 39.122 19.516 1.00 57.78 663 SER A N 1
ATOM 4815 C CA . SER B 1 210 ? -10.023 40.367 18.793 1.00 55.56 663 SER A CA 1
ATOM 4816 C C . SER B 1 210 ? -10.029 41.607 19.681 1.00 55.92 663 SER A C 1
ATOM 4817 O O . SER B 1 210 ? -9.092 42.415 19.569 1.00 56.92 663 SER A O 1
ATOM 4820 N N . PRO B 1 211 ? -11.023 41.841 20.551 1.00 53.64 664 PRO A N 1
ATOM 4821 C CA . PRO B 1 211 ? -10.999 43.079 21.351 1.00 55.45 664 PRO A CA 1
ATOM 4822 C C . PRO B 1 211 ? -9.827 43.162 22.313 1.00 58.46 664 PRO A C 1
ATOM 4823 O O . PRO B 1 211 ? -9.502 44.265 22.770 1.00 60.03 664 PRO A O 1
ATOM 4827 N N . LYS B 1 212 ? -9.185 42.043 22.636 1.00 58.58 665 LYS A N 1
ATOM 4828 C CA . LYS B 1 212 ? -8.008 42.051 23.491 1.00 58.08 665 LYS A CA 1
ATOM 4829 C C . LYS B 1 212 ? -6.708 42.119 22.702 1.00 55.89 665 LYS A C 1
ATOM 4830 O O . LYS B 1 212 ? -5.635 42.172 23.311 1.00 54.90 665 LYS A O 1
ATOM 4836 N N . SER B 1 213 ? -6.777 42.126 21.371 1.00 54.19 666 SER A N 1
ATOM 4837 C CA . SER B 1 213 ? -5.596 42.085 20.519 1.00 51.55 666 SER A CA 1
ATOM 4838 C C . SER B 1 213 ? -5.311 43.414 19.828 1.00 52.99 666 SER A C 1
ATOM 4839 O O . SER B 1 213 ? -4.459 43.462 18.935 1.00 54.70 666 SER A O 1
ATOM 4842 N N . GLN B 1 214 ? -5.991 44.494 20.223 1.00 56.65 667 GLN A N 1
ATOM 4843 C CA . GLN B 1 214 ? -5.882 45.752 19.490 1.00 58.94 667 GLN A CA 1
ATOM 4844 C C . GLN B 1 214 ? -4.477 46.341 19.528 1.00 56.90 667 GLN A C 1
ATOM 4845 O O . GLN B 1 214 ? -4.128 47.131 18.644 1.00 60.63 667 GLN A O 1
ATOM 4851 N N . SER B 1 215 ? -3.665 45.978 20.518 1.00 56.95 668 SER A N 1
ATOM 4852 C CA . SER B 1 215 ? -2.283 46.439 20.566 1.00 56.42 668 SER A CA 1
ATOM 4853 C C . SER B 1 215 ? -1.326 45.489 19.863 1.00 52.67 668 SER A C 1
ATOM 4854 O O . SER B 1 215 ? -0.287 45.929 19.356 1.00 50.95 668 SER A O 1
ATOM 4857 N N . ASN B 1 216 ? -1.651 44.195 19.829 1.00 52.68 669 ASN A N 1
ATOM 4858 C CA . ASN B 1 216 ? -0.877 43.199 19.088 1.00 48.58 669 ASN A CA 1
ATOM 4859 C C . ASN B 1 216 ? -1.349 43.237 17.637 1.00 48.05 669 ASN A C 1
ATOM 4860 O O . ASN B 1 216 ? -2.219 42.476 17.208 1.00 53.56 669 ASN A O 1
ATOM 4865 N N . LEU B 1 217 ? -0.746 44.149 16.868 1.00 46.05 670 LEU A N 1
ATOM 4866 C CA . LEU B 1 217 ? -1.239 44.441 15.524 1.00 46.12 670 LEU A CA 1
ATOM 4867 C C . LEU B 1 217 ? -1.172 43.217 14.619 1.00 48.13 670 LEU A C 1
ATOM 4868 O O . LEU B 1 217 ? -2.063 42.999 13.788 1.00 50.37 670 LEU A O 1
ATOM 4873 N N . GLN B 1 218 ? -0.122 42.406 14.762 1.00 45.26 671 GLN A N 1
ATOM 4874 C CA . GLN B 1 218 ? 0.009 41.205 13.944 1.00 41.49 671 GLN A CA 1
ATOM 4875 C C . GLN B 1 218 ? -1.127 40.228 14.227 1.00 44.42 671 GLN A C 1
ATOM 4876 O O . GLN B 1 218 ? -1.862 39.817 13.317 1.00 52.41 671 GLN A O 1
ATOM 4882 N N . LEU B 1 219 ? -1.285 39.847 15.498 1.00 41.52 672 LEU A N 1
ATOM 4883 C CA . LEU B 1 219 ? -2.390 38.978 15.891 1.00 41.49 672 LEU A CA 1
ATOM 4884 C C . LEU B 1 219 ? -3.732 39.591 15.511 1.00 45.68 672 LEU A C 1
ATOM 4885 O O . LEU B 1 219 ? -4.656 38.880 15.093 1.00 50.27 672 LEU A O 1
ATOM 4890 N N . LYS B 1 220 ? -3.851 40.914 15.650 1.00 46.76 673 LYS A N 1
ATOM 4891 C CA . LYS B 1 220 ? -5.063 41.616 15.244 1.00 50.85 673 LYS A CA 1
ATOM 4892 C C . LYS B 1 220 ? -5.399 41.333 13.785 1.00 49.49 673 LYS A C 1
ATOM 4893 O O . LYS B 1 220 ? -6.524 40.937 13.455 1.00 52.01 673 LYS A O 1
ATOM 4899 N N . GLY B 1 221 ? -4.419 41.508 12.896 1.00 45.42 674 GLY A N 1
ATOM 4900 C CA . GLY B 1 221 ? -4.668 41.258 11.486 1.00 43.39 674 GLY A CA 1
ATOM 4901 C C . GLY B 1 221 ? -4.981 39.805 11.189 1.00 46.72 674 GLY A C 1
ATOM 4902 O O . GLY B 1 221 ? -5.871 39.502 10.386 1.00 52.83 674 GLY A O 1
ATOM 4903 N N . PHE B 1 222 ? -4.253 38.885 11.830 1.00 42.99 675 PHE A N 1
ATOM 4904 C CA . PHE B 1 222 ? -4.524 37.463 11.632 1.00 42.48 675 PHE A CA 1
ATOM 4905 C C . PHE B 1 222 ? -5.970 37.127 11.985 1.00 46.75 675 PHE A C 1
ATOM 4906 O O . PHE B 1 222 ? -6.675 36.461 11.214 1.00 48.69 675 PHE A O 1
ATOM 4914 N N . LEU B 1 223 ? -6.437 37.608 13.139 1.00 50.62 676 LEU A N 1
ATOM 4915 C CA . LEU B 1 223 ? -7.807 37.324 13.554 1.00 47.71 676 LEU A CA 1
ATOM 4916 C C . LEU B 1 223 ? -8.822 37.999 12.637 1.00 49.06 676 LEU A C 1
ATOM 4917 O O . LEU B 1 223 ? -9.882 37.426 12.349 1.00 48.39 676 LEU A O 1
ATOM 4922 N N . GLU B 1 224 ? -8.520 39.213 12.165 1.00 51.43 677 GLU A N 1
ATOM 4923 C CA . GLU B 1 224 ? -9.392 39.846 11.179 1.00 52.91 677 GLU A CA 1
ATOM 4924 C C . GLU B 1 224 ? -9.551 38.969 9.942 1.00 51.64 677 GLU A C 1
ATOM 4925 O O . GLU B 1 224 ? -10.670 38.778 9.441 1.00 52.18 677 GLU A O 1
ATOM 4931 N N . PHE B 1 225 ? -8.446 38.402 9.447 1.00 49.90 678 PHE A N 1
ATOM 4932 C CA . PHE B 1 225 ? -8.559 37.496 8.310 1.00 48.76 678 PHE A CA 1
ATOM 4933 C C . PHE B 1 225 ? -9.370 36.259 8.668 1.00 49.48 678 PHE A C 1
ATOM 4934 O O . PHE B 1 225 ? -10.119 35.742 7.832 1.00 47.57 678 PHE A O 1
ATOM 4942 N N . VAL B 1 226 ? -9.222 35.757 9.898 1.00 52.78 679 VAL A N 1
ATOM 4943 C CA . VAL B 1 226 ? -10.041 34.625 10.333 1.00 53.40 679 VAL A CA 1
ATOM 4944 C C . VAL B 1 226 ? -11.521 34.961 10.192 1.00 56.50 679 VAL A C 1
ATOM 4945 O O . VAL B 1 226 ? -12.315 34.160 9.678 1.00 58.76 679 VAL A O 1
ATOM 4949 N N . ASP B 1 227 ? -11.910 36.160 10.633 1.00 57.13 680 ASP A N 1
ATOM 4950 C CA . ASP B 1 227 ? -13.277 36.628 10.421 1.00 60.99 680 ASP A CA 1
ATOM 4951 C C . ASP B 1 227 ? -13.648 36.587 8.941 1.00 62.17 680 ASP A C 1
ATOM 4952 O O . ASP B 1 227 ? -14.689 36.029 8.556 1.00 64.68 680 ASP A O 1
ATOM 4957 N N . PHE B 1 228 ? -12.784 37.154 8.091 1.00 57.93 681 PHE A N 1
ATOM 4958 C CA . PHE B 1 228 ? -13.079 37.205 6.661 1.00 53.73 681 PHE A CA 1
ATOM 4959 C C . PHE B 1 228 ? -13.340 35.815 6.093 1.00 54.48 681 PHE A C 1
ATOM 4960 O O . PHE B 1 228 ? -14.371 35.579 5.452 1.00 56.55 681 PHE A O 1
ATOM 4968 N N . ILE B 1 229 ? -12.409 34.881 6.311 1.00 51.45 682 ILE A N 1
ATOM 4969 C CA . ILE B 1 229 ? -12.558 33.555 5.718 1.00 50.16 682 ILE A CA 1
ATOM 4970 C C . ILE B 1 229 ? -13.763 32.836 6.308 1.00 52.40 682 ILE A C 1
ATOM 4971 O O . ILE B 1 229 ? -14.433 32.066 5.611 1.00 51.60 682 ILE A O 1
ATOM 4976 N N . LEU B 1 230 ? -14.076 33.081 7.584 1.00 57.34 683 LEU A N 1
ATOM 4977 C CA . LEU B 1 230 ? -15.309 32.538 8.138 1.00 57.74 683 LEU A CA 1
ATOM 4978 C C . LEU B 1 230 ? -16.537 33.087 7.426 1.00 59.96 683 LEU A C 1
ATOM 4979 O O . LEU B 1 230 ? -17.583 32.428 7.420 1.00 58.12 683 LEU A O 1
ATOM 4984 N N . GLY B 1 231 ? -16.434 34.270 6.820 1.00 60.47 684 GLY A N 1
ATOM 4985 C CA . GLY B 1 231 ? -17.536 34.756 6.014 1.00 60.41 684 GLY A CA 1
ATOM 4986 C C . GLY B 1 231 ? -17.657 34.189 4.613 1.00 66.29 684 GLY A C 1
ATOM 4987 O O . GLY B 1 231 ? -18.446 34.713 3.823 1.00 70.34 684 GLY A O 1
ATOM 4988 N N . ALA B 1 232 ? -16.921 33.130 4.275 1.00 63.08 685 ALA A N 1
ATOM 4989 C CA . ALA B 1 232 ? -16.895 32.640 2.901 1.00 58.95 685 ALA A CA 1
ATOM 4990 C C . ALA B 1 232 ? -18.196 31.933 2.528 1.00 62.51 685 ALA A C 1
ATOM 4991 O O . ALA B 1 232 ? -18.873 31.333 3.367 1.00 65.28 685 ALA A O 1
ATOM 4993 N N . ASN B 1 233 ? -18.526 31.997 1.237 1.00 64.24 686 ASN A N 1
ATOM 4994 C CA . ASN B 1 233 ? -19.782 31.478 0.692 1.00 66.16 686 ASN A CA 1
ATOM 4995 C C . ASN B 1 233 ? -19.613 29.990 0.403 1.00 61.00 686 ASN A C 1
ATOM 4996 O O . ASN B 1 233 ? -19.396 29.558 -0.732 1.00 60.36 686 ASN A O 1
ATOM 5001 N N . VAL B 1 234 ? -19.721 29.187 1.461 1.00 60.57 687 VAL A N 1
ATOM 5002 C CA . VAL B 1 234 ? -19.566 27.743 1.342 1.00 60.06 687 VAL A CA 1
ATOM 5003 C C . VAL B 1 234 ? -20.246 27.098 2.539 1.00 60.34 687 VAL A C 1
ATOM 5004 O O . VAL B 1 234 ? -20.344 27.698 3.612 1.00 65.49 687 VAL A O 1
ATOM 5008 N N . THR B 1 235 ? -20.734 25.873 2.348 1.00 74.66 688 THR A N 1
ATOM 5009 C CA . THR B 1 235 ? -21.483 25.158 3.377 1.00 75.60 688 THR A CA 1
ATOM 5010 C C . THR B 1 235 ? -20.834 23.804 3.622 1.00 71.21 688 THR A C 1
ATOM 5011 O O . THR B 1 235 ? -20.748 22.979 2.706 1.00 71.88 688 THR A O 1
ATOM 5015 N N . ILE B 1 236 ? -20.391 23.574 4.856 1.00 71.23 689 ILE A N 1
ATOM 5016 C CA . ILE B 1 236 ? -19.813 22.302 5.274 1.00 74.64 689 ILE A CA 1
ATOM 5017 C C . ILE B 1 236 ? -20.728 21.687 6.323 1.00 66.35 689 ILE A C 1
ATOM 5018 O O . ILE B 1 236 ? -21.074 22.341 7.314 1.00 73.40 689 ILE A O 1
ATOM 5023 N N . GLU B 1 237 ? -21.123 20.436 6.103 1.00 68.11 690 GLU A N 1
ATOM 5024 C CA . GLU B 1 237 ? -21.982 19.737 7.047 1.00 76.45 690 GLU A CA 1
ATOM 5025 C C . GLU B 1 237 ? -21.187 19.282 8.262 1.00 74.68 690 GLU A C 1
ATOM 5026 O O . GLU B 1 237 ? -20.061 18.791 8.140 1.00 74.69 690 GLU A O 1
ATOM 5032 N N . LYS B 1 238 ? -21.786 19.441 9.439 1.00 74.78 691 LYS A N 1
ATOM 5033 C CA . LYS B 1 238 ? -21.110 19.126 10.684 1.00 75.09 691 LYS A CA 1
ATOM 5034 C C . LYS B 1 238 ? -21.164 17.627 10.965 1.00 82.64 691 LYS A C 1
ATOM 5035 O O . LYS B 1 238 ? -21.803 16.848 10.252 1.00 84.64 691 LYS A O 1
ATOM 5041 N N . THR B 1 239 ? -20.479 17.231 12.030 1.00 89.70 692 THR A N 1
ATOM 5042 C CA . THR B 1 239 ? -20.329 15.851 12.461 1.00 98.43 692 THR A CA 1
ATOM 5043 C C . THR B 1 239 ? -20.719 15.749 13.927 1.00 106.84 692 THR A C 1
ATOM 5044 O O . THR B 1 239 ? -20.564 16.721 14.673 1.00 106.52 692 THR A O 1
ATOM 5048 N N . PRO B 1 240 ? -21.282 14.597 14.362 1.00 118.58 693 PRO A N 1
ATOM 5049 C CA . PRO B 1 240 ? -21.535 14.386 15.795 1.00 121.80 693 PRO A CA 1
ATOM 5050 C C . PRO B 1 240 ? -20.405 14.864 16.696 1.00 119.92 693 PRO A C 1
ATOM 5051 O O . PRO B 1 240 ? -19.226 14.610 16.428 1.00 119.75 693 PRO A O 1
ATOM 5055 N N . GLN B 1 241 ? -20.773 15.566 17.769 1.00 119.88 694 GLN A N 1
ATOM 5056 C CA . GLN B 1 241 ? -19.788 16.218 18.627 1.00 118.89 694 GLN A CA 1
ATOM 5057 C C . GLN B 1 241 ? -18.898 15.200 19.332 1.00 124.67 694 GLN A C 1
ATOM 5058 O O . GLN B 1 241 ? -17.666 15.271 19.241 1.00 126.88 694 GLN A O 1
ATOM 5064 N N . THR B 1 242 ? -19.506 14.249 20.047 1.00 128.35 695 THR A N 1
ATOM 5065 C CA . THR B 1 242 ? -18.789 13.153 20.705 1.00 130.57 695 THR A CA 1
ATOM 5066 C C . THR B 1 242 ? -17.718 13.675 21.666 1.00 124.58 695 THR A C 1
ATOM 5067 O O . THR B 1 242 ? -16.572 13.220 21.666 1.00 123.13 695 THR A O 1
ATOM 5071 N N . LEU B 1 243 ? -18.102 14.642 22.495 1.00 111.91 696 LEU A N 1
ATOM 5072 C CA . LEU B 1 243 ? -17.205 15.223 23.485 1.00 100.45 696 LEU A CA 1
ATOM 5073 C C . LEU B 1 243 ? -17.445 14.558 24.833 1.00 94.10 696 LEU A C 1
ATOM 5074 O O . LEU B 1 243 ? -18.587 14.474 25.295 1.00 96.32 696 LEU A O 1
ATOM 5079 N N . THR B 1 244 ? -16.368 14.085 25.457 1.00 85.00 697 THR A N 1
ATOM 5080 C CA . THR B 1 244 ? -16.470 13.308 26.688 1.00 79.86 697 THR A CA 1
ATOM 5081 C C . THR B 1 244 ? -16.911 14.210 27.834 1.00 80.02 697 THR A C 1
ATOM 5082 O O . THR B 1 244 ? -16.173 15.110 28.247 1.00 80.58 697 THR A O 1
ATOM 5086 N N . THR B 1 245 ? -18.107 13.964 28.358 1.00 80.16 698 THR A N 1
ATOM 5087 C CA . THR B 1 245 ? -18.674 14.746 29.446 1.00 80.69 698 THR A CA 1
ATOM 5088 C C . THR B 1 245 ? -18.754 13.906 30.717 1.00 83.60 698 THR A C 1
ATOM 5089 O O . THR B 1 245 ? -18.502 12.699 30.714 1.00 87.01 698 THR A O 1
ATOM 5093 N N . LEU B 1 246 ? -19.117 14.573 31.816 1.00 81.44 699 LEU A N 1
ATOM 5094 C CA . LEU B 1 246 ? -19.275 13.881 33.092 1.00 79.93 699 LEU A CA 1
ATOM 5095 C C . LEU B 1 246 ? -20.396 12.848 33.027 1.00 83.22 699 LEU A C 1
ATOM 5096 O O . LEU B 1 246 ? -20.246 11.723 33.523 1.00 86.29 699 LEU A O 1
ATOM 5101 N N . SER B 1 247 ? -21.523 13.208 32.406 1.00 82.63 700 SER A N 1
ATOM 5102 C CA . SER B 1 247 ? -22.643 12.278 32.304 1.00 83.99 700 SER A CA 1
ATOM 5103 C C . SER B 1 247 ? -22.271 11.050 31.483 1.00 85.39 700 SER A C 1
ATOM 5104 O O . SER B 1 247 ? -22.743 9.943 31.765 1.00 89.21 700 SER A O 1
ATOM 5107 N N . LEU B 1 248 ? -21.435 11.226 30.456 1.00 81.69 701 LEU A N 1
ATOM 5108 C CA . LEU B 1 248 ? -20.968 10.078 29.685 1.00 81.95 701 LEU A CA 1
ATOM 5109 C C . LEU B 1 248 ? -20.146 9.133 30.551 1.00 83.72 701 LEU A C 1
ATOM 5110 O O . LEU B 1 248 ? -20.274 7.907 30.442 1.00 86.09 701 LEU A O 1
ATOM 5115 N N . ILE B 1 249 ? -19.296 9.685 31.420 1.00 81.60 702 ILE A N 1
ATOM 5116 C CA . ILE B 1 249 ? -18.477 8.850 32.293 1.00 83.09 702 ILE A CA 1
ATOM 5117 C C . ILE B 1 249 ? -19.346 8.134 33.320 1.00 87.69 702 ILE A C 1
ATOM 5118 O O . ILE B 1 249 ? -19.087 6.976 33.670 1.00 89.61 702 ILE A O 1
ATOM 5123 N N . LYS B 1 250 ? -20.390 8.803 33.816 1.00 88.25 703 LYS A N 1
ATOM 5124 C CA . LYS B 1 250 ? -21.259 8.171 34.806 1.00 89.48 703 LYS A CA 1
ATOM 5125 C C . LYS B 1 250 ? -21.946 6.937 34.230 1.00 91.96 703 LYS A C 1
ATOM 5126 O O . LYS B 1 250 ? -21.979 5.877 34.867 1.00 93.23 703 LYS A O 1
ATOM 5132 N N . GLY B 1 251 ? -22.491 7.052 33.023 1.00 93.61 704 GLY A N 1
ATOM 5133 C CA . GLY B 1 251 ? -23.096 5.911 32.366 1.00 97.60 704 GLY A CA 1
ATOM 5134 C C . GLY B 1 251 ? -22.099 5.121 31.544 1.00 102.27 704 GLY A C 1
ATOM 5135 O O . GLY B 1 251 ? -22.265 4.975 30.329 1.00 101.51 704 GLY A O 1
ATOM 5136 N N . ALA B 1 252 ? -21.056 4.609 32.192 1.00 108.40 705 ALA A N 1
ATOM 5137 C CA . ALA B 1 252 ? -20.000 3.860 31.525 1.00 113.78 705 ALA A CA 1
ATOM 5138 C C . ALA B 1 252 ? -20.169 2.372 31.799 1.00 122.62 705 ALA A C 1
ATOM 5139 O O . ALA B 1 252 ? -20.369 1.964 32.948 1.00 124.09 705 ALA A O 1
ATOM 5141 N N . HIS B 1 253 ? -20.069 1.570 30.738 1.00 131.58 706 HIS A N 1
ATOM 5142 C CA . HIS B 1 253 ? -20.295 0.134 30.857 1.00 138.72 706 HIS A CA 1
ATOM 5143 C C . HIS B 1 253 ? -19.220 -0.538 31.705 1.00 137.26 706 HIS A C 1
ATOM 5144 O O . HIS B 1 253 ? -19.530 -1.394 32.541 1.00 139.26 706 HIS A O 1
ATOM 5151 N N . ARG B 1 254 ? -17.957 -0.163 31.514 1.00 125.28 707 ARG A N 1
ATOM 5152 C CA . ARG B 1 254 ? -16.865 -0.834 32.207 1.00 117.73 707 ARG A CA 1
ATOM 5153 C C . ARG B 1 254 ? -16.648 -0.250 33.596 1.00 113.33 707 ARG A C 1
ATOM 5154 O O . ARG B 1 254 ? -16.652 0.970 33.787 1.00 113.00 707 ARG A O 1
ATOM 5162 N N . ASN B 1 255 ? -16.457 -1.139 34.567 1.00 110.46 708 ASN A N 1
ATOM 5163 C CA . ASN B 1 255 ? -16.207 -0.767 35.950 1.00 107.52 708 ASN A CA 1
ATOM 5164 C C . ASN B 1 255 ? -14.981 -1.510 36.458 1.00 109.66 708 ASN A C 1
ATOM 5165 O O . ASN B 1 255 ? -14.716 -2.648 36.061 1.00 109.41 708 ASN A O 1
ATOM 5170 N N . LEU B 1 256 ? -14.234 -0.853 37.340 1.00 111.57 709 LEU A N 1
ATOM 5171 C CA . LEU B 1 256 ? -13.041 -1.433 37.942 1.00 115.34 709 LEU A CA 1
ATOM 5172 C C . LEU B 1 256 ? -13.373 -1.901 39.353 1.00 122.34 709 LEU A C 1
ATOM 5173 O O . LEU B 1 256 ? -13.704 -1.086 40.222 1.00 121.40 709 LEU A O 1
ATOM 5178 N N . ASP B 1 257 ? -13.286 -3.213 39.574 1.00 129.67 710 ASP A N 1
ATOM 5179 C CA . ASP B 1 257 ? -13.533 -3.756 40.905 1.00 134.19 710 ASP A CA 1
ATOM 5180 C C . ASP B 1 257 ? -12.415 -3.377 41.869 1.00 133.97 710 ASP A C 1
ATOM 5181 O O . ASP B 1 257 ? -12.668 -3.110 43.049 1.00 133.88 710 ASP A O 1
ATOM 5186 N N . GLN B 1 258 ? -11.178 -3.337 41.382 1.00 134.67 711 GLN A N 1
ATOM 5187 C CA . GLN B 1 258 ? -10.007 -3.051 42.201 1.00 132.38 711 GLN A CA 1
ATOM 5188 C C . GLN B 1 258 ? -9.504 -1.651 41.875 1.00 123.37 711 GLN A C 1
ATOM 5189 O O . GLN B 1 258 ? -9.187 -1.356 40.717 1.00 122.60 711 GLN A O 1
ATOM 5195 N N . LYS B 1 259 ? -9.427 -0.796 42.895 1.00 113.86 712 LYS A N 1
ATOM 5196 C CA . LYS B 1 259 ? -8.955 0.574 42.733 1.00 106.28 712 LYS A CA 1
ATOM 5197 C C . LYS B 1 259 ? -7.710 0.867 43.560 1.00 102.53 712 LYS A C 1
ATOM 5198 O O . LYS B 1 259 ? -7.348 2.040 43.717 1.00 102.42 712 LYS A O 1
ATOM 5204 N N . ASP B 1 260 ? -7.050 -0.153 44.092 1.00 105.71 713 ASP A N 1
ATOM 5205 C CA . ASP B 1 260 ? -5.943 0.078 45.012 1.00 103.27 713 ASP A CA 1
ATOM 5206 C C . ASP B 1 260 ? -4.766 0.720 44.286 1.00 97.84 713 ASP A C 1
ATOM 5207 O O . ASP B 1 260 ? -4.323 0.204 43.253 1.00 96.22 713 ASP A O 1
ATOM 5212 N N . PRO B 1 261 ? -4.238 1.834 44.786 1.00 93.76 714 PRO A N 1
ATOM 5213 C CA . PRO B 1 261 ? -3.066 2.441 44.153 1.00 85.84 714 PRO A CA 1
ATOM 5214 C C . PRO B 1 261 ? -1.817 1.603 44.369 1.00 96.95 714 PRO A C 1
ATOM 5215 O O . PRO B 1 261 ? -1.668 0.913 45.380 1.00 100.91 714 PRO A O 1
ATOM 5219 N N . GLY B 1 262 ? -0.911 1.677 43.396 1.00 96.18 715 GLY A N 1
ATOM 5220 C CA . GLY B 1 262 ? 0.331 0.944 43.443 1.00 96.25 715 GLY A CA 1
ATOM 5221 C C . GLY B 1 262 ? 1.153 1.282 44.669 1.00 95.88 715 GLY A C 1
ATOM 5222 O O . GLY B 1 262 ? 1.056 2.380 45.227 1.00 93.30 715 GLY A O 1
ATOM 5223 N N . PRO B 1 263 ? 1.980 0.335 45.117 1.00 99.03 716 PRO A N 1
ATOM 5224 C CA . PRO B 1 263 ? 2.766 0.559 46.338 1.00 101.17 716 PRO A CA 1
ATOM 5225 C C . PRO B 1 263 ? 3.822 1.645 46.189 1.00 99.76 716 PRO A C 1
ATOM 5226 O O . PRO B 1 263 ? 3.945 2.517 47.055 1.00 98.76 716 PRO A O 1
ATOM 5230 N N . THR B 1 264 ? 4.587 1.605 45.107 1.00 101.30 717 THR A N 1
ATOM 5231 C CA . THR B 1 264 ? 5.679 2.535 44.873 1.00 101.59 717 THR A CA 1
ATOM 5232 C C . THR B 1 264 ? 5.697 2.913 43.400 1.00 96.53 717 THR A C 1
ATOM 5233 O O . THR B 1 264 ? 5.150 2.188 42.562 1.00 96.74 717 THR A O 1
ATOM 5237 N N . PRO B 1 265 ? 6.304 4.051 43.055 1.00 91.26 718 PRO A N 1
ATOM 5238 C CA . PRO B 1 265 ? 6.378 4.440 41.641 1.00 88.56 718 PRO A CA 1
ATOM 5239 C C . PRO B 1 265 ? 7.139 3.415 40.814 1.00 88.50 718 PRO A C 1
ATOM 5240 O O . PRO B 1 265 ? 8.182 2.902 41.226 1.00 89.91 718 PRO A O 1
ATOM 5244 N N . ILE B 1 266 ? 6.601 3.118 39.633 1.00 87.34 719 ILE A N 1
ATOM 5245 C CA . ILE B 1 266 ? 7.181 2.140 38.723 1.00 87.67 719 ILE A CA 1
ATOM 5246 C C . ILE B 1 266 ? 7.554 2.834 37.422 1.00 86.26 719 ILE A C 1
ATOM 5247 O O . ILE B 1 266 ? 6.967 3.854 37.045 1.00 84.96 719 ILE A O 1
ATOM 5252 N N . LEU B 1 267 ? 8.543 2.268 36.732 1.00 86.14 720 LEU A N 1
ATOM 5253 C CA . LEU B 1 267 ? 8.950 2.768 35.424 1.00 80.49 720 LEU A CA 1
ATOM 5254 C C . LEU B 1 267 ? 8.179 2.107 34.290 1.00 80.38 720 LEU A C 1
ATOM 5255 O O . LEU B 1 267 ? 7.725 2.792 33.368 1.00 79.81 720 LEU A O 1
ATOM 5260 N N . VAL B 1 268 ? 8.019 0.788 34.344 1.00 83.64 721 VAL A N 1
ATOM 5261 C CA . VAL B 1 268 ? 7.393 0.020 33.276 1.00 86.60 721 VAL A CA 1
ATOM 5262 C C . VAL B 1 268 ? 5.959 -0.291 33.677 1.00 90.03 721 VAL A C 1
ATOM 5263 O O . VAL B 1 268 ? 5.715 -0.900 34.726 1.00 93.25 721 VAL A O 1
ATOM 5267 N N . CYS B 1 269 ? 5.010 0.120 32.842 1.00 87.62 722 CYS A N 1
ATOM 5268 C CA . CYS B 1 269 ? 3.595 -0.156 33.058 1.00 86.20 722 CYS A CA 1
ATOM 5269 C C . CYS B 1 269 ? 3.216 -1.380 32.232 1.00 89.16 722 CYS A C 1
ATOM 5270 O O . CYS B 1 269 ? 3.192 -1.322 30.998 1.00 89.37 722 CYS A O 1
ATOM 5273 N N . LYS B 1 270 ? 2.927 -2.485 32.911 1.00 91.78 723 LYS A N 1
ATOM 5274 C CA . LYS B 1 270 ? 2.542 -3.729 32.260 1.00 94.49 723 LYS A CA 1
ATOM 5275 C C . LYS B 1 270 ? 1.028 -3.887 32.288 1.00 88.73 723 LYS A C 1
ATOM 5276 O O . LYS B 1 270 ? 0.380 -3.564 33.289 1.00 92.50 723 LYS A O 1
ATOM 5282 N N . SER B 1 271 ? 0.477 -4.396 31.190 1.00 95.84 724 SER A N 1
ATOM 5283 C CA . SER B 1 271 ? -0.963 -4.552 31.016 1.00 96.24 724 SER A CA 1
ATOM 5284 C C . SER B 1 271 ? -1.712 -3.262 31.361 1.00 92.65 724 SER A C 1
ATOM 5285 O O . SER B 1 271 ? -2.548 -3.246 32.269 1.00 90.58 724 SER A O 1
ATOM 5288 N N . PRO B 1 272 ? -1.439 -2.166 30.654 1.00 92.21 725 PRO A N 1
ATOM 5289 C CA . PRO B 1 272 ? -2.028 -0.882 31.037 1.00 88.31 725 PRO A CA 1
ATOM 5290 C C . PRO B 1 272 ? -3.493 -0.792 30.650 1.00 89.23 725 PRO A C 1
ATOM 5291 O O . PRO B 1 272 ? -3.947 -1.403 29.679 1.00 93.46 725 PRO A O 1
ATOM 5295 N N . GLN B 1 273 ? -4.238 -0.017 31.435 1.00 86.79 726 GLN A N 1
ATOM 5296 C CA . GLN B 1 273 ? -5.619 0.317 31.112 1.00 87.60 726 GLN A CA 1
ATOM 5297 C C . GLN B 1 273 ? -5.853 1.774 31.472 1.00 80.14 726 GLN A C 1
ATOM 5298 O O . GLN B 1 273 ? -5.499 2.203 32.573 1.00 79.93 726 GLN A O 1
ATOM 5304 N N . LYS B 1 274 ? -6.433 2.535 30.548 1.00 77.05 727 LYS A N 1
ATOM 5305 C CA . LYS B 1 274 ? -6.812 3.907 30.853 1.00 74.19 727 LYS A CA 1
ATOM 5306 C C . LYS B 1 274 ? -8.054 3.898 31.734 1.00 75.68 727 LYS A C 1
ATOM 5307 O O . LYS B 1 274 ? -9.011 3.167 31.465 1.00 78.41 727 LYS A O 1
ATOM 5313 N N . VAL B 1 275 ? -8.028 4.694 32.801 1.00 74.12 728 VAL A N 1
ATOM 5314 C CA . VAL B 1 275 ? -9.090 4.705 33.800 1.00 81.01 728 VAL A CA 1
ATOM 5315 C C . VAL B 1 275 ? -9.454 6.149 34.115 1.00 79.21 728 VAL A C 1
ATOM 5316 O O . VAL B 1 275 ? -8.582 7.021 34.165 1.00 78.47 728 VAL A O 1
ATOM 5320 N N . VAL B 1 276 ? -10.745 6.403 34.318 1.00 78.49 729 VAL A N 1
ATOM 5321 C CA . VAL B 1 276 ? -11.242 7.705 34.750 1.00 76.48 729 VAL A CA 1
ATOM 5322 C C . VAL B 1 276 ? -12.059 7.499 36.018 1.00 79.47 729 VAL A C 1
ATOM 5323 O O . VAL B 1 276 ? -12.962 6.657 36.044 1.00 83.77 729 VAL A O 1
ATOM 5327 N N . CYS B 1 277 ? -11.748 8.263 37.064 1.00 78.25 730 CYS A N 1
ATOM 5328 C CA . CYS B 1 277 ? -12.424 8.110 38.345 1.00 80.72 730 CYS A CA 1
ATOM 5329 C C . CYS B 1 277 ? -13.124 9.407 38.735 1.00 81.95 730 CYS A C 1
ATOM 5330 O O . CYS B 1 277 ? -12.652 10.504 38.428 1.00 79.70 730 CYS A O 1
ATOM 5333 N N . TYR B 1 278 ? -14.257 9.269 39.422 1.00 88.31 731 TYR A N 1
ATOM 5334 C CA . TYR B 1 278 ? -15.093 10.396 39.813 1.00 94.75 731 TYR A CA 1
ATOM 5335 C C . TYR B 1 278 ? -15.799 10.055 41.117 1.00 111.02 731 TYR A C 1
ATOM 5336 O O . TYR B 1 278 ? -16.245 8.920 41.308 1.00 117.98 731 TYR A O 1
ATOM 5345 N N . SER B 1 279 ? -15.904 11.040 42.008 1.00 120.07 732 SER A N 1
ATOM 5346 C CA . SER B 1 279 ? -16.503 10.795 43.311 1.00 128.80 732 SER A CA 1
ATOM 5347 C C . SER B 1 279 ? -18.007 10.551 43.168 1.00 129.89 732 SER A C 1
ATOM 5348 O O . SER B 1 279 ? -18.652 11.103 42.273 1.00 129.98 732 SER A O 1
ATOM 5351 N N . PRO B 1 280 ? -18.591 9.730 44.049 1.00 125.97 733 PRO A N 1
ATOM 5352 C CA . PRO B 1 280 ? -19.982 9.306 43.822 1.00 123.56 733 PRO A CA 1
ATOM 5353 C C . PRO B 1 280 ? -20.999 10.416 44.009 1.00 120.03 733 PRO A C 1
ATOM 5354 O O . PRO B 1 280 ? -21.951 10.509 43.224 1.00 122.58 733 PRO A O 1
ATOM 5358 N N . ARG B 1 281 ? -20.836 11.261 45.023 1.00 113.45 734 ARG A N 1
ATOM 5359 C CA . ARG B 1 281 ? -21.809 12.298 45.327 1.00 111.25 734 ARG A CA 1
ATOM 5360 C C . ARG B 1 281 ? -21.137 13.664 45.352 1.00 108.07 734 ARG A C 1
ATOM 5361 O O . ARG B 1 281 ? -19.935 13.781 45.610 1.00 105.51 734 ARG A O 1
ATOM 5369 N N . GLY B 1 282 ? -21.929 14.697 45.074 1.00 108.50 735 GLY A N 1
ATOM 5370 C CA . GLY B 1 282 ? -21.428 16.055 45.038 1.00 106.37 735 GLY A CA 1
ATOM 5371 C C . GLY B 1 282 ? -20.840 16.423 43.692 1.00 105.33 735 GLY A C 1
ATOM 5372 O O . GLY B 1 282 ? -20.772 15.625 42.752 1.00 104.90 735 GLY A O 1
ATOM 5373 N N . VAL B 1 283 ? -20.408 17.677 43.601 1.00 106.22 736 VAL A N 1
ATOM 5374 C CA . VAL B 1 283 ? -19.752 18.175 42.397 1.00 103.41 736 VAL A CA 1
ATOM 5375 C C . VAL B 1 283 ? -18.334 17.618 42.353 1.00 103.13 736 VAL A C 1
ATOM 5376 O O . VAL B 1 283 ? -17.531 17.856 43.262 1.00 105.82 736 VAL A O 1
ATOM 5380 N N . THR B 1 284 ? -18.027 16.865 41.301 1.00 97.48 737 THR A N 1
ATOM 5381 C CA . THR B 1 284 ? -16.701 16.299 41.117 1.00 91.10 737 THR A CA 1
ATOM 5382 C C . THR B 1 284 ? -16.214 16.586 39.707 1.00 87.84 737 THR A C 1
ATOM 5383 O O . THR B 1 284 ? -17.007 16.791 38.783 1.00 90.42 737 THR A O 1
ATOM 5387 N N . HIS B 1 285 ? -14.898 16.617 39.559 1.00 82.10 738 HIS A N 1
ATOM 5388 C CA . HIS B 1 285 ? -14.258 16.717 38.250 1.00 75.15 738 HIS A CA 1
ATOM 5389 C C . HIS B 1 285 ? -13.428 15.460 38.053 1.00 72.19 738 HIS A C 1
ATOM 5390 O O . HIS B 1 285 ? -12.423 15.269 38.764 1.00 72.92 738 HIS A O 1
ATOM 5397 N N . PRO B 1 286 ? -13.811 14.576 37.133 1.00 69.96 739 PRO A N 1
ATOM 5398 C CA . PRO B 1 286 ? -13.156 13.266 37.046 1.00 67.57 739 PRO A CA 1
ATOM 5399 C C . PRO B 1 286 ? -11.666 13.384 36.763 1.00 70.74 739 PRO A C 1
ATOM 5400 O O . PRO B 1 286 ? -11.225 14.207 35.957 1.00 62.57 739 PRO A O 1
ATOM 5404 N N . GLY B 1 287 ? -10.890 12.552 37.452 1.00 74.00 740 GLY A N 1
ATOM 5405 C CA . GLY B 1 287 ? -9.456 12.504 37.273 1.00 70.26 740 GLY A CA 1
ATOM 5406 C C . GLY B 1 287 ? -9.042 11.322 36.416 1.00 68.09 740 GLY A C 1
ATOM 5407 O O . GLY B 1 287 ? -9.732 10.302 36.357 1.00 71.30 740 GLY A O 1
ATOM 5408 N N . ASP B 1 288 ? -7.900 11.471 35.750 1.00 65.96 741 ASP A N 1
ATOM 5409 C CA . ASP B 1 288 ? -7.383 10.466 34.830 1.00 66.93 741 ASP A CA 1
ATOM 5410 C C . ASP B 1 288 ? -6.275 9.667 35.501 1.00 66.97 741 ASP A C 1
ATOM 5411 O O . ASP B 1 288 ? -5.399 10.238 36.160 1.00 66.72 741 ASP A O 1
ATOM 5416 N N . TYR B 1 289 ? -6.320 8.348 35.328 1.00 68.65 742 TYR A N 1
ATOM 5417 C CA . TYR B 1 289 ? -5.344 7.438 35.905 1.00 71.26 742 TYR A CA 1
ATOM 5418 C C . TYR B 1 289 ? -5.047 6.331 34.905 1.00 74.29 742 TYR A C 1
ATOM 5419 O O . TYR B 1 289 ? -5.761 6.144 33.915 1.00 76.89 742 TYR A O 1
ATOM 5428 N N . ILE B 1 290 ? -3.980 5.589 35.180 1.00 74.80 743 ILE A N 1
ATOM 5429 C CA . ILE B 1 290 ? -3.598 4.423 34.398 1.00 71.01 743 ILE A CA 1
ATOM 5430 C C . ILE B 1 290 ? -3.408 3.254 35.354 1.00 79.61 743 ILE A C 1
ATOM 5431 O O . ILE B 1 290 ? -2.898 3.425 36.468 1.00 80.02 743 ILE A O 1
ATOM 5436 N N . SER B 1 291 ? -3.850 2.073 34.931 1.00 81.82 744 SER A N 1
ATOM 5437 C CA . SER B 1 291 ? -3.730 0.855 35.718 1.00 84.86 744 SER A CA 1
ATOM 5438 C C . SER B 1 291 ? -2.639 -0.018 35.116 1.00 84.55 744 SER A C 1
ATOM 5439 O O . SER B 1 291 ? -2.685 -0.346 33.923 1.00 84.60 744 SER A O 1
ATOM 5442 N N . CYS B 1 292 ? -1.662 -0.379 35.944 1.00 87.49 745 CYS A N 1
ATOM 5443 C CA . CYS B 1 292 ? -0.566 -1.263 35.573 1.00 90.82 745 CYS A CA 1
ATOM 5444 C C . CYS B 1 292 ? -0.574 -2.438 36.538 1.00 96.04 745 CYS A C 1
ATOM 5445 O O . CYS B 1 292 ? -0.496 -2.240 37.756 1.00 97.43 745 CYS A O 1
ATOM 5448 N N . LYS B 1 293 ? -0.675 -3.654 35.996 1.00 97.38 746 LYS A N 1
ATOM 5449 C CA . LYS B 1 293 ? -0.832 -4.863 36.808 1.00 99.26 746 LYS A CA 1
ATOM 5450 C C . LYS B 1 293 ? -2.017 -4.719 37.760 1.00 102.67 746 LYS A C 1
ATOM 5451 O O . LYS B 1 293 ? -1.978 -5.162 38.910 1.00 106.95 746 LYS A O 1
ATOM 5457 N N . SER B 1 294 ? -3.079 -4.079 37.265 1.00 102.09 747 SER A N 1
ATOM 5458 C CA . SER B 1 294 ? -4.288 -3.802 38.044 1.00 103.47 747 SER A CA 1
ATOM 5459 C C . SER B 1 294 ? -3.968 -2.991 39.299 1.00 105.50 747 SER A C 1
ATOM 5460 O O . SER B 1 294 ? -4.555 -3.199 40.363 1.00 110.73 747 SER A O 1
ATOM 5463 N N . LYS B 1 295 ? -3.025 -2.060 39.176 1.00 103.98 748 LYS A N 1
ATOM 5464 C CA . LYS B 1 295 ? -2.723 -1.101 40.227 1.00 103.09 748 LYS A CA 1
ATOM 5465 C C . LYS B 1 295 ? -2.872 0.308 39.672 1.00 97.36 748 LYS A C 1
ATOM 5466 O O . LYS B 1 295 ? -2.663 0.548 38.480 1.00 95.14 748 LYS A O 1
ATOM 5472 N N . MET B 1 296 ? -3.238 1.241 40.544 1.00 93.78 749 MET A N 1
ATOM 5473 C CA . MET B 1 296 ? -3.639 2.579 40.130 1.00 89.48 749 MET A CA 1
ATOM 5474 C C . MET B 1 296 ? -2.474 3.550 40.274 1.00 86.83 749 MET A C 1
ATOM 5475 O O . MET B 1 296 ? -1.919 3.709 41.367 1.00 87.02 749 MET A O 1
ATOM 5480 N N . TYR B 1 297 ? -2.115 4.197 39.168 1.00 83.32 750 TYR A N 1
ATOM 5481 C CA . TYR B 1 297 ? -1.106 5.242 39.145 1.00 79.48 750 TYR A CA 1
ATOM 5482 C C . TYR B 1 297 ? -1.686 6.447 38.418 1.00 76.28 750 TYR A C 1
ATOM 5483 O O . TYR B 1 297 ? -2.595 6.312 37.598 1.00 77.95 750 TYR A O 1
ATOM 5492 N N . LYS B 1 298 ? -1.164 7.629 38.732 1.00 73.96 751 LYS A N 1
ATOM 5493 C CA . LYS B 1 298 ? -1.710 8.849 38.156 1.00 70.36 751 LYS A CA 1
ATOM 5494 C C . LYS B 1 298 ? -1.353 8.956 36.677 1.00 66.79 751 LYS A C 1
ATOM 5495 O O . LYS B 1 298 ? -0.292 8.506 36.235 1.00 69.28 751 LYS A O 1
ATOM 5501 N N . TRP B 1 299 ? -2.255 9.552 35.908 1.00 63.82 752 TRP A N 1
ATOM 5502 C CA . TRP B 1 299 ? -1.992 9.772 34.492 1.00 61.82 752 TRP A CA 1
ATOM 5503 C C . TRP B 1 299 ? -1.003 10.921 34.343 1.00 61.42 752 TRP A C 1
ATOM 5504 O O . TRP B 1 299 ? -1.264 12.021 34.848 1.00 61.86 752 TRP A O 1
ATOM 5515 N N . PRO B 1 300 ? 0.135 10.720 33.682 1.00 59.81 753 PRO A N 1
ATOM 5516 C CA . PRO B 1 300 ? 1.146 11.782 33.613 1.00 60.19 753 PRO A CA 1
ATOM 5517 C C . PRO B 1 300 ? 0.738 12.906 32.673 1.00 63.07 753 PRO A C 1
ATOM 5518 O O . PRO B 1 300 ? 0.128 12.681 31.624 1.00 67.44 753 PRO A O 1
ATOM 5522 N N . SER B 1 301 ? 1.100 14.135 33.057 1.00 59.30 754 SER A N 1
ATOM 5523 C CA . SER B 1 301 ? 0.746 15.308 32.264 1.00 56.58 754 SER A CA 1
ATOM 5524 C C . SER B 1 301 ? 1.483 15.364 30.931 1.00 58.98 754 SER A C 1
ATOM 5525 O O . SER B 1 301 ? 1.052 16.096 30.033 1.00 62.16 754 SER A O 1
ATOM 5528 N N . LEU B 1 302 ? 2.580 14.625 30.781 1.00 56.91 755 LEU A N 1
ATOM 5529 C CA . LEU B 1 302 ? 3.339 14.601 29.538 1.00 55.03 755 LEU A CA 1
ATOM 5530 C C . LEU B 1 302 ? 2.862 13.528 28.567 1.00 57.57 755 LEU A C 1
ATOM 5531 O O . LEU B 1 302 ? 3.479 13.351 27.511 1.00 57.38 755 LEU A O 1
ATOM 5536 N N . GLY B 1 303 ? 1.790 12.813 28.894 1.00 62.45 756 GLY A N 1
ATOM 5537 C CA . GLY B 1 303 ? 1.252 11.793 28.021 1.00 61.56 756 GLY A CA 1
ATOM 5538 C C . GLY B 1 303 ? 1.891 10.433 28.241 1.00 60.60 756 GLY A C 1
ATOM 5539 O O . GLY B 1 303 ? 2.930 10.285 28.888 1.00 59.35 756 GLY A O 1
ATOM 5540 N N . VAL B 1 304 ? 1.245 9.416 27.675 1.00 62.86 757 VAL A N 1
ATOM 5541 C CA . VAL B 1 304 ? 1.676 8.029 27.799 1.00 67.17 757 VAL A CA 1
ATOM 5542 C C . VAL B 1 304 ? 2.035 7.508 26.414 1.00 67.81 757 VAL A C 1
ATOM 5543 O O . VAL B 1 304 ? 1.284 7.716 25.454 1.00 67.13 757 VAL A O 1
ATOM 5547 N N . TYR B 1 305 ? 3.174 6.830 26.316 1.00 59.85 758 TYR A N 1
ATOM 5548 C CA . TYR B 1 305 ? 3.702 6.332 25.055 1.00 70.16 758 TYR A CA 1
ATOM 5549 C C . TYR B 1 305 ? 3.878 4.820 25.128 1.00 71.12 758 TYR A C 1
ATOM 5550 O O . TYR B 1 305 ? 3.722 4.201 26.183 1.00 70.67 758 TYR A O 1
ATOM 5559 N N . LYS B 1 306 ? 4.199 4.221 23.984 1.00 73.86 759 LYS A N 1
ATOM 5560 C CA . LYS B 1 306 ? 4.518 2.801 23.942 1.00 78.32 759 LYS A CA 1
ATOM 5561 C C . LYS B 1 306 ? 5.992 2.591 24.260 1.00 78.99 759 LYS A C 1
ATOM 5562 O O . LYS B 1 306 ? 6.849 3.365 23.828 1.00 77.17 759 LYS A O 1
ATOM 5568 N N . HIS B 1 307 ? 6.285 1.543 25.026 1.00 83.80 760 HIS A N 1
ATOM 5569 C CA . HIS B 1 307 ? 7.670 1.176 25.289 1.00 87.05 760 HIS A C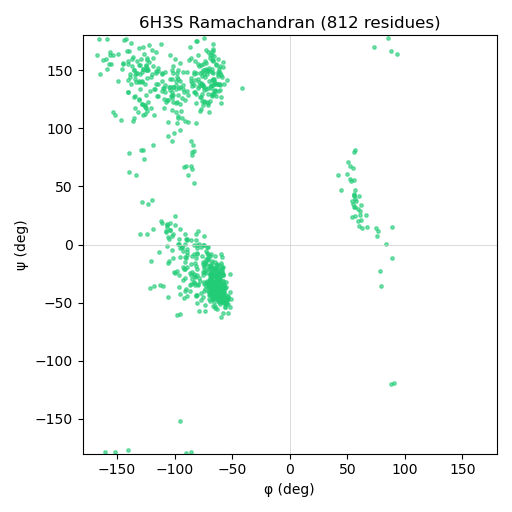A 1
ATOM 5570 C C . HIS B 1 307 ? 8.326 0.719 23.991 1.00 91.51 760 HIS A C 1
ATOM 5571 O O . HIS B 1 307 ? 7.751 -0.078 23.244 1.00 95.38 760 HIS A O 1
ATOM 5578 N N . ASN B 1 308 ? 9.526 1.236 23.709 1.00 91.88 761 ASN A N 1
ATOM 5579 C CA . ASN B 1 308 ? 10.185 0.892 22.453 1.00 94.54 761 ASN A CA 1
ATOM 5580 C C . ASN B 1 308 ? 10.672 -0.551 22.426 1.00 102.60 761 ASN A C 1
ATOM 5581 O O . ASN B 1 308 ? 10.877 -1.098 21.338 1.00 108.17 761 ASN A O 1
ATOM 5586 N N . ARG B 1 309 ? 10.860 -1.181 23.586 1.00 106.08 762 ARG A N 1
ATOM 5587 C CA . ARG B 1 309 ? 11.176 -2.604 23.620 1.00 111.12 762 ARG A CA 1
ATOM 5588 C C . ARG B 1 309 ? 9.931 -3.480 23.587 1.00 111.22 762 ARG A C 1
ATOM 5589 O O . ARG B 1 309 ? 9.968 -4.572 23.009 1.00 117.40 762 ARG A O 1
ATOM 5597 N N . ASP B 1 310 ? 8.831 -3.030 24.193 1.00 103.52 763 ASP A N 1
ATOM 5598 C CA . ASP B 1 310 ? 7.579 -3.783 24.222 1.00 100.85 763 ASP A CA 1
ATOM 5599 C C . ASP B 1 310 ? 6.433 -2.832 23.910 1.00 94.02 763 ASP A C 1
ATOM 5600 O O . ASP B 1 310 ? 6.072 -1.996 24.744 1.00 91.48 763 ASP A O 1
ATOM 5605 N N . GLN B 1 311 ? 5.847 -2.976 22.719 1.00 94.13 764 GLN A N 1
ATOM 5606 C CA . GLN B 1 311 ? 4.742 -2.112 22.315 1.00 91.85 764 GLN A CA 1
ATOM 5607 C C . GLN B 1 311 ? 3.526 -2.255 23.221 1.00 92.96 764 GLN A C 1
ATOM 5608 O O . GLN B 1 311 ? 2.668 -1.365 23.232 1.00 93.74 764 GLN A O 1
ATOM 5614 N N . GLN B 1 312 ? 3.429 -3.346 23.976 1.00 94.22 765 GLN A N 1
ATOM 5615 C CA . GLN B 1 312 ? 2.302 -3.576 24.868 1.00 94.55 765 GLN A CA 1
ATOM 5616 C C . GLN B 1 312 ? 2.516 -2.996 26.260 1.00 92.83 765 GLN A C 1
ATOM 5617 O O . GLN B 1 312 ? 1.606 -3.069 27.092 1.00 93.87 765 GLN A O 1
ATOM 5623 N N . GLN B 1 313 ? 3.687 -2.428 26.533 1.00 88.83 766 GLN A N 1
ATOM 5624 C CA . GLN B 1 313 ? 3.971 -1.783 27.806 1.00 84.48 766 GLN A CA 1
ATOM 5625 C C . GLN B 1 313 ? 3.890 -0.271 27.644 1.00 79.20 766 GLN A C 1
ATOM 5626 O O . GLN B 1 313 ? 4.296 0.277 26.615 1.00 76.85 766 GLN A O 1
ATOM 5632 N N . ALA B 1 314 ? 3.361 0.397 28.663 1.00 78.39 767 ALA A N 1
ATOM 5633 C CA . ALA B 1 314 ? 3.173 1.838 28.637 1.00 75.57 767 ALA A CA 1
ATOM 5634 C C . ALA B 1 314 ? 4.326 2.540 29.341 1.00 74.37 767 ALA A C 1
ATOM 5635 O O . ALA B 1 314 ? 4.937 2.000 30.267 1.00 75.13 767 ALA A O 1
ATOM 5637 N N . CYS B 1 315 ? 4.616 3.758 28.891 1.00 73.78 768 CYS A N 1
ATOM 5638 C CA . CYS B 1 315 ? 5.696 4.561 29.440 1.00 68.89 768 CYS A CA 1
ATOM 5639 C C . CYS B 1 315 ? 5.224 5.988 29.660 1.00 63.99 768 CYS A C 1
ATOM 5640 O O . CYS B 1 315 ? 4.354 6.492 28.945 1.00 59.35 768 CYS A O 1
ATOM 5643 N N . SER B 1 316 ? 5.822 6.635 30.654 1.00 63.18 769 SER A N 1
ATOM 5644 C CA . SER B 1 316 ? 5.486 8.007 31.003 1.00 63.54 769 SER A CA 1
ATOM 5645 C C . SER B 1 316 ? 6.434 8.963 30.287 1.00 68.01 769 SER A C 1
ATOM 5646 O O . SER B 1 316 ? 7.657 8.804 30.367 1.00 74.31 769 SER A O 1
ATOM 5649 N N . SER B 1 317 ? 5.858 9.925 29.559 1.00 66.13 770 SER A N 1
ATOM 5650 C CA . SER B 1 317 ? 6.553 11.100 29.033 1.00 63.11 770 SER A CA 1
ATOM 5651 C C . SER B 1 317 ? 7.392 10.831 27.784 1.00 62.26 770 SER A C 1
ATOM 5652 O O . SER B 1 317 ? 7.660 11.761 27.016 1.00 61.62 770 SER A O 1
ATOM 5655 N N . ASP B 1 318 ? 7.805 9.588 27.562 1.00 61.99 771 ASP A N 1
ATOM 5656 C CA . ASP B 1 318 ? 8.491 9.201 26.328 1.00 63.22 771 ASP A CA 1
ATOM 5657 C C . ASP B 1 318 ? 8.501 7.678 26.261 1.00 65.22 771 ASP A C 1
ATOM 5658 O O . ASP B 1 318 ? 8.044 6.998 27.183 1.00 68.75 771 ASP A O 1
ATOM 5663 N N . THR B 1 319 ? 9.036 7.146 25.163 1.00 63.59 772 THR A N 1
ATOM 5664 C CA . THR B 1 319 ? 8.994 5.712 24.900 1.00 66.80 772 THR A CA 1
ATOM 5665 C C . THR B 1 319 ? 10.058 4.921 25.651 1.00 70.83 772 THR A C 1
ATOM 5666 O O . THR B 1 319 ? 10.080 3.691 25.538 1.00 76.95 772 THR A O 1
ATOM 5670 N N . HIS B 1 320 ? 10.933 5.580 26.408 1.00 71.16 773 HIS A N 1
ATOM 5671 C CA . HIS B 1 320 ? 12.033 4.891 27.069 1.00 71.72 773 HIS A CA 1
ATOM 5672 C C . HIS B 1 320 ? 11.706 4.444 28.489 1.00 73.75 773 HIS A C 1
ATOM 5673 O O . HIS B 1 320 ? 12.526 3.752 29.102 1.00 77.32 773 HIS A O 1
ATOM 5680 N N . CYS B 1 321 ? 10.538 4.816 29.020 1.00 72.67 774 CYS A N 1
ATOM 5681 C CA . CYS B 1 321 ? 10.129 4.448 30.379 1.00 74.73 774 CYS A CA 1
ATOM 5682 C C . CYS B 1 321 ? 11.163 4.885 31.415 1.00 73.09 774 CYS A C 1
ATOM 5683 O O . CYS B 1 321 ? 11.488 4.146 32.347 1.00 73.45 774 CYS A O 1
ATOM 5686 N N . LEU B 1 322 ? 11.689 6.095 31.250 1.00 71.95 775 LEU A N 1
ATOM 5687 C CA . LEU B 1 322 ? 12.648 6.658 32.188 1.00 71.48 775 LEU A CA 1
ATOM 5688 C C . LEU B 1 322 ? 11.998 7.590 33.202 1.00 72.64 775 LEU A C 1
ATOM 5689 O O . LEU B 1 322 ? 12.698 8.144 34.054 1.00 71.64 775 LEU A O 1
ATOM 5694 N N . GLU B 1 323 ? 10.682 7.769 33.131 1.00 75.49 776 GLU A N 1
ATOM 5695 C CA . GLU B 1 323 ? 9.928 8.566 34.087 1.00 76.03 776 GLU A CA 1
ATOM 5696 C C . GLU B 1 323 ? 9.049 7.649 34.927 1.00 72.58 776 GLU A C 1
ATOM 5697 O O . GLU B 1 323 ? 8.476 6.682 34.414 1.00 70.78 776 GLU A O 1
ATOM 5703 N N . MET B 1 324 ? 8.947 7.955 36.217 1.00 71.84 777 MET A N 1
ATOM 5704 C CA . MET B 1 324 ? 8.176 7.129 37.135 1.00 77.46 777 MET A CA 1
ATOM 5705 C C . MET B 1 324 ? 6.697 7.488 37.063 1.00 75.28 777 MET A C 1
ATOM 5706 O O . MET B 1 324 ? 6.330 8.667 37.112 1.00 73.98 777 MET A O 1
ATOM 5711 N N . PHE B 1 325 ? 5.850 6.470 36.924 1.00 72.76 778 PHE A N 1
ATOM 5712 C CA . PHE B 1 325 ? 4.425 6.640 37.181 1.00 70.21 778 PHE A CA 1
ATOM 5713 C C . PHE B 1 325 ? 4.218 6.817 38.679 1.00 75.66 778 PHE A C 1
ATOM 5714 O O . PHE B 1 325 ? 4.573 5.934 39.466 1.00 82.54 778 PHE A O 1
ATOM 5722 N N . GLU B 1 326 ? 3.654 7.949 39.078 1.00 73.00 779 GLU A N 1
ATOM 5723 C CA . GLU B 1 326 ? 3.445 8.175 40.502 1.00 75.01 779 GLU A CA 1
ATOM 5724 C C . GLU B 1 326 ? 2.170 7.473 40.949 1.00 74.80 779 GLU A C 1
ATOM 5725 O O . GLU B 1 326 ? 1.133 7.606 40.288 1.00 75.49 779 GLU A O 1
ATOM 5731 N N . PRO B 1 327 ? 2.216 6.709 42.039 1.00 75.01 780 PRO A N 1
ATOM 5732 C CA . PRO B 1 327 ? 1.039 5.943 42.457 1.00 75.65 780 PRO A CA 1
ATOM 5733 C C . PRO B 1 327 ? -0.125 6.862 42.780 1.00 77.39 780 PRO A C 1
ATOM 5734 O O . PRO B 1 327 ? 0.055 7.999 43.222 1.00 77.91 780 PRO A O 1
ATOM 5738 N N . ALA B 1 328 ? -1.332 6.357 42.541 1.00 79.50 781 ALA A N 1
ATOM 5739 C CA . ALA B 1 328 ? -2.530 7.132 42.816 1.00 80.88 781 ALA A CA 1
ATOM 5740 C C . ALA B 1 328 ? -2.635 7.444 44.306 1.00 88.48 781 ALA A C 1
ATOM 5741 O O . ALA B 1 328 ? -2.017 6.795 45.154 1.00 93.76 781 ALA A O 1
ATOM 5743 N N . GLU B 1 329 ? -3.426 8.465 44.616 1.00 90.00 782 GLU A N 1
ATOM 5744 C CA . GLU B 1 329 ? -3.650 8.851 45.999 1.00 90.30 782 GLU A CA 1
ATOM 5745 C C . GLU B 1 329 ? -4.426 7.764 46.740 1.00 94.00 782 GLU A C 1
ATOM 5746 O O . GLU B 1 329 ? -5.108 6.929 46.141 1.00 92.22 782 GLU A O 1
ATOM 5752 N N . ARG B 1 330 ? -4.307 7.785 48.069 1.00 97.85 783 ARG A N 1
ATOM 5753 C CA . ARG B 1 330 ? -4.967 6.774 48.890 1.00 100.16 783 ARG A CA 1
ATOM 5754 C C . ARG B 1 330 ? -6.482 6.922 48.857 1.00 104.01 783 ARG A C 1
ATOM 5755 O O . ARG B 1 330 ? -7.205 5.931 49.010 1.00 107.25 783 ARG A O 1
ATOM 5763 N N . THR B 1 331 ? -6.979 8.143 48.651 1.00 103.76 784 THR A N 1
ATOM 5764 C CA . THR B 1 331 ? -8.411 8.426 48.660 1.00 105.58 784 THR A CA 1
ATOM 5765 C C . THR B 1 331 ? -9.126 7.946 47.405 1.00 105.82 784 THR A C 1
ATOM 5766 O O . THR B 1 331 ? -10.349 8.119 47.312 1.00 107.18 784 THR A O 1
ATOM 5770 N N . ILE B 1 332 ? -8.405 7.347 46.452 1.00 103.95 785 ILE A N 1
ATOM 5771 C CA . ILE B 1 332 ? -9.011 6.908 45.198 1.00 101.30 785 ILE A CA 1
ATOM 5772 C C . ILE B 1 332 ? -10.145 5.924 45.453 1.00 104.71 785 ILE A C 1
ATOM 5773 O O . ILE B 1 332 ? -11.074 5.811 44.643 1.00 104.18 785 ILE A O 1
ATOM 5778 N N . THR B 1 333 ? -10.098 5.211 46.582 1.00 109.61 786 THR A N 1
ATOM 5779 C CA . THR B 1 333 ? -11.141 4.241 46.897 1.00 112.65 786 THR A CA 1
ATOM 5780 C C . THR B 1 333 ? -12.495 4.907 47.098 1.00 112.48 786 THR A C 1
ATOM 5781 O O . THR B 1 333 ? -13.533 4.285 46.848 1.00 111.32 786 THR A O 1
ATOM 5785 N N . THR B 1 334 ? -12.510 6.167 47.538 1.00 114.32 787 THR A N 1
ATOM 5786 C CA . THR B 1 334 ? -13.772 6.854 47.786 1.00 115.16 787 THR A CA 1
ATOM 5787 C C . THR B 1 334 ? -14.524 7.203 46.510 1.00 111.19 787 THR A C 1
ATOM 5788 O O . THR B 1 334 ? -15.629 7.747 46.603 1.00 109.47 787 THR A O 1
ATOM 5792 N N . LYS B 1 335 ? -13.971 6.906 45.334 1.00 110.55 788 LYS A N 1
ATOM 5793 C CA . LYS B 1 335 ? -14.547 7.333 44.068 1.00 109.08 788 LYS A CA 1
ATOM 5794 C C . LYS B 1 335 ? -14.719 6.141 43.137 1.00 110.64 788 LYS A C 1
ATOM 5795 O O . LYS B 1 335 ? -13.971 5.162 43.206 1.00 109.96 788 LYS A O 1
ATOM 5801 N N . ILE B 1 336 ? -15.718 6.238 42.260 1.00 110.86 789 ILE A N 1
ATOM 5802 C CA . ILE B 1 336 ? -15.984 5.208 41.262 1.00 90.05 789 ILE A CA 1
ATOM 5803 C C . ILE B 1 336 ? -14.986 5.348 40.121 1.00 96.78 789 ILE A C 1
ATOM 5804 O O . ILE B 1 336 ? -14.548 6.452 39.786 1.00 96.58 789 ILE A O 1
ATOM 5809 N N . CYS B 1 337 ? -14.611 4.225 39.513 1.00 95.03 790 CYS A N 1
ATOM 5810 C CA . CYS B 1 337 ? -13.626 4.228 38.437 1.00 88.72 790 CYS A CA 1
ATOM 5811 C C . CYS B 1 337 ? -14.154 3.429 37.256 1.00 89.21 790 CYS A C 1
ATOM 5812 O O . CYS B 1 337 ? -14.519 2.258 37.404 1.00 92.29 790 CYS A O 1
ATOM 5815 N N . LYS B 1 338 ? -14.186 4.066 36.089 1.00 86.94 791 LYS A N 1
ATOM 5816 C CA . LYS B 1 338 ? -14.619 3.455 34.842 1.00 89.53 791 LYS A CA 1
ATOM 5817 C C . LYS B 1 338 ? -13.415 3.283 33.926 1.00 91.53 791 LYS A C 1
ATOM 5818 O O . LYS B 1 338 ? -12.602 4.205 33.781 1.00 91.40 791 LYS A O 1
ATOM 5824 N N . VAL B 1 339 ? -13.305 2.109 33.314 1.00 93.17 792 VAL A N 1
ATOM 5825 C CA . VAL B 1 339 ? -12.227 1.832 32.373 1.00 85.67 792 VAL A CA 1
ATOM 5826 C C . VAL B 1 339 ? -12.610 2.369 31.002 1.00 100.52 792 VAL A C 1
ATOM 5827 O O . VAL B 1 339 ? -13.754 2.222 30.553 1.00 105.44 792 VAL A O 1
ATOM 5831 N N . SER B 1 340 ? -11.652 3.001 30.333 1.00 96.32 793 SER A N 1
ATOM 5832 C CA . SER B 1 340 ? -11.841 3.545 28.999 1.00 96.08 793 SER A CA 1
ATOM 5833 C C . SER B 1 340 ? -10.735 3.027 28.091 1.00 95.90 793 SER A C 1
ATOM 5834 O O . SER B 1 340 ? -9.757 2.425 28.543 1.00 99.45 793 SER A O 1
ATOM 5837 N N . ASP B 1 341 ? -10.898 3.269 26.793 1.00 91.28 794 ASP A N 1
ATOM 5838 C CA . ASP B 1 341 ? -9.925 2.800 25.817 1.00 89.61 794 ASP A CA 1
ATOM 5839 C C . ASP B 1 341 ? -8.585 3.499 26.013 1.00 82.53 794 ASP A C 1
ATOM 5840 O O . ASP B 1 341 ? -8.525 4.698 26.299 1.00 78.69 794 ASP A O 1
ATOM 5845 N N . MET B 1 342 ? -7.505 2.737 25.857 1.00 82.00 795 MET A N 1
ATOM 5846 C CA . MET B 1 342 ? -6.167 3.290 26.009 1.00 82.71 795 MET A CA 1
ATOM 5847 C C . MET B 1 342 ? -5.860 4.259 24.873 1.00 73.86 795 MET A C 1
ATOM 5848 O O . MET B 1 342 ? -6.158 3.989 23.707 1.00 75.58 795 MET A O 1
ATOM 5853 N N . THR B 1 343 ? -5.267 5.399 25.221 1.00 71.50 796 THR A N 1
ATOM 5854 C CA . THR B 1 343 ? -4.901 6.423 24.249 1.00 75.37 796 THR A CA 1
ATOM 5855 C C . THR B 1 343 ? -3.421 6.734 24.409 1.00 75.24 796 THR A C 1
ATOM 5856 O O . THR B 1 343 ? -2.994 7.194 25.473 1.00 76.49 796 THR A O 1
ATOM 5860 N N . TYR B 1 344 ? -2.644 6.489 23.360 1.00 74.35 797 TYR A N 1
ATOM 5861 C CA . TYR B 1 344 ? -1.217 6.772 23.370 1.00 73.88 797 TYR A CA 1
ATOM 5862 C C . TYR B 1 344 ? -0.942 8.106 22.690 1.00 76.60 797 TYR A C 1
ATOM 5863 O O . TYR B 1 344 ? -1.609 8.470 21.717 1.00 78.97 797 TYR A O 1
ATOM 5872 N N . SER B 1 345 ? 0.043 8.832 23.212 1.00 76.52 798 SER A N 1
ATOM 5873 C CA . SER B 1 345 ? 0.366 10.153 22.691 1.00 73.21 798 SER A CA 1
ATOM 5874 C C . SER B 1 345 ? 0.941 10.058 21.283 1.00 73.59 798 SER A C 1
ATOM 5875 O O . SER B 1 345 ? 1.613 9.088 20.922 1.00 75.35 798 SER A O 1
ATOM 5878 N N . GLU B 1 346 ? 0.666 11.088 20.481 1.00 71.53 799 GLU A N 1
ATOM 5879 C CA . GLU B 1 346 ? 1.164 11.182 19.115 1.00 72.07 799 GLU A CA 1
ATOM 5880 C C . GLU B 1 346 ? 2.199 12.291 18.954 1.00 70.00 799 GLU A C 1
ATOM 5881 O O . GLU B 1 346 ? 2.466 12.727 17.830 1.00 74.35 799 GLU A O 1
ATOM 5887 N N . SER B 1 347 ? 2.789 12.750 20.057 1.00 76.64 800 SER A N 1
ATOM 5888 C CA . SER B 1 347 ? 3.742 13.845 20.022 1.00 73.78 800 SER A CA 1
ATOM 5889 C C . SER B 1 347 ? 5.021 13.410 19.311 1.00 69.88 800 SER A C 1
ATOM 5890 O O . SER B 1 347 ? 5.240 12.220 19.075 1.00 71.93 800 SER A O 1
ATOM 5893 N N . PRO B 1 348 ? 5.878 14.365 18.933 1.00 63.29 801 PRO A N 1
ATOM 5894 C CA . PRO B 1 348 ? 7.165 14.000 18.314 1.00 56.43 801 PRO A CA 1
ATOM 5895 C C . PRO B 1 348 ? 7.982 12.986 19.103 1.00 65.36 801 PRO A C 1
ATOM 5896 O O . PRO B 1 348 ? 8.793 12.265 18.507 1.00 63.64 801 PRO A O 1
ATOM 5900 N N . TYR B 1 349 ? 7.798 12.899 20.422 1.00 67.53 802 TYR A N 1
ATOM 5901 C CA . TYR B 1 349 ? 8.512 11.903 21.215 1.00 63.91 802 TYR A CA 1
ATOM 5902 C C . TYR B 1 349 ? 8.012 10.484 20.981 1.00 63.72 802 TYR A C 1
ATOM 5903 O O . TYR B 1 349 ? 8.568 9.548 21.568 1.00 62.80 802 TYR A O 1
ATOM 5912 N N . SER B 1 350 ? 6.994 10.295 20.143 1.00 64.57 803 SER A N 1
ATOM 5913 C CA . SER B 1 350 ? 6.421 8.980 19.886 1.00 68.67 803 SER A CA 1
ATOM 5914 C C . SER B 1 350 ? 6.978 8.320 18.633 1.00 70.76 803 SER A C 1
ATOM 5915 O O . SER B 1 350 ? 7.159 7.099 18.613 1.00 73.61 803 SER A O 1
ATOM 5918 N N . THR B 1 351 ? 7.250 9.094 17.585 1.00 69.41 804 THR A N 1
ATOM 5919 C CA . THR B 1 351 ? 7.716 8.547 16.318 1.00 67.19 804 THR A CA 1
ATOM 5920 C C . THR B 1 351 ? 9.239 8.511 16.292 1.00 62.23 804 THR A C 1
ATOM 5921 O O . THR B 1 351 ? 9.897 9.504 16.620 1.00 60.78 804 THR A O 1
ATOM 5925 N N . GLY B 1 352 ? 9.791 7.367 15.902 1.00 61.83 805 GLY A N 1
ATOM 5926 C CA . GLY B 1 352 ? 11.226 7.182 15.833 1.00 61.27 805 GLY A CA 1
ATOM 5927 C C . GLY B 1 352 ? 11.753 7.371 14.424 1.00 59.32 805 GLY A C 1
ATOM 5928 O O . GLY B 1 352 ? 11.071 7.077 13.445 1.00 60.49 805 GLY A O 1
ATOM 5929 N N . ILE B 1 353 ? 12.981 7.872 14.332 1.00 58.46 806 ILE A N 1
ATOM 5930 C CA . ILE B 1 353 ? 13.615 8.144 13.044 1.00 56.66 806 ILE A CA 1
ATOM 5931 C C . ILE B 1 353 ? 14.940 7.392 12.980 1.00 54.13 806 ILE A C 1
ATOM 5932 O O . ILE B 1 353 ? 15.570 7.156 14.022 1.00 50.23 806 ILE A O 1
ATOM 5937 N N . PRO B 1 354 ? 15.395 6.987 11.789 1.00 53.44 807 PRO A N 1
ATOM 5938 C CA . PRO B 1 354 ? 16.638 6.210 11.697 1.00 53.86 807 PRO A CA 1
ATOM 5939 C C . PRO B 1 354 ? 17.875 7.080 11.549 1.00 59.97 807 PRO A C 1
ATOM 5940 O O . PRO B 1 354 ? 18.996 6.633 11.813 1.00 63.78 807 PRO A O 1
ATOM 5944 N N . SER B 1 355 ? 17.680 8.323 11.121 1.00 59.61 808 SER A N 1
ATOM 5945 C CA . SER B 1 355 ? 18.784 9.228 10.837 1.00 55.32 808 SER A CA 1
ATOM 5946 C C . SER B 1 355 ? 18.264 10.652 10.948 1.00 54.71 808 SER A C 1
ATOM 5947 O O . SER B 1 355 ? 17.054 10.888 10.963 1.00 53.83 808 SER A O 1
ATOM 5950 N N . CYS B 1 356 ? 19.192 11.606 11.018 1.00 57.71 809 CYS A N 1
ATOM 5951 C CA . CYS B 1 356 ? 18.776 13.003 11.102 1.00 55.25 809 CYS A CA 1
ATOM 5952 C C . CYS B 1 356 ? 19.973 13.910 10.870 1.00 56.46 809 CYS A C 1
ATOM 5953 O O . CYS B 1 356 ? 21.126 13.484 10.962 1.00 57.14 809 CYS A O 1
ATOM 5956 N N . ASN B 1 357 ? 19.682 15.176 10.578 1.00 56.61 810 ASN A N 1
ATOM 5957 C CA . ASN B 1 357 ? 20.715 16.202 10.522 1.00 57.05 810 ASN A CA 1
ATOM 5958 C C . ASN B 1 357 ? 21.075 16.615 11.944 1.00 60.52 810 ASN A C 1
ATOM 5959 O O . ASN B 1 357 ? 20.244 17.182 12.661 1.00 63.87 810 ASN A O 1
ATOM 5964 N N . VAL B 1 358 ? 22.306 16.333 12.349 1.00 59.20 811 VAL A N 1
ATOM 5965 C CA . VAL B 1 358 ? 22.734 16.523 13.730 1.00 56.66 811 VAL A CA 1
ATOM 5966 C C . VAL B 1 358 ? 23.262 17.939 13.910 1.00 56.37 811 VAL A C 1
ATOM 5967 O O . VAL B 1 358 ? 24.122 18.396 13.146 1.00 53.07 811 VAL A O 1
ATOM 5971 N N . LYS B 1 359 ? 22.743 18.638 14.922 1.00 59.80 812 LYS A N 1
ATOM 5972 C CA . LYS B 1 359 ? 23.358 19.891 15.347 1.00 58.12 812 LYS A CA 1
ATOM 5973 C C . LYS B 1 359 ? 24.655 19.626 16.101 1.00 55.86 812 LYS A C 1
ATOM 5974 O O . LYS B 1 359 ? 25.704 20.192 15.775 1.00 56.38 812 LYS A O 1
ATOM 5980 N N . ARG B 1 360 ? 24.597 18.763 17.113 1.00 56.29 813 ARG A N 1
ATOM 5981 C CA . ARG B 1 360 ? 25.729 18.521 17.993 1.00 55.55 813 ARG A CA 1
ATOM 5982 C C . ARG B 1 360 ? 25.541 17.179 18.683 1.00 54.86 813 ARG A C 1
ATOM 5983 O O . ARG B 1 360 ? 24.427 16.653 18.771 1.00 56.54 813 ARG A O 1
ATOM 5991 N N . PHE B 1 361 ? 26.652 16.632 19.170 1.00 52.47 814 PHE A N 1
ATOM 5992 C CA . PHE B 1 361 ? 26.665 15.400 19.942 1.00 53.99 814 PHE A CA 1
ATOM 5993 C C . PHE B 1 361 ? 26.965 15.706 21.404 1.00 55.41 814 PHE A C 1
ATOM 5994 O O . PHE B 1 361 ? 27.695 16.650 21.721 1.00 56.89 814 PHE A O 1
ATOM 6002 N N . GLY B 1 362 ? 26.397 14.893 22.297 1.00 57.53 815 GLY A N 1
ATOM 6003 C CA . GLY B 1 362 ? 26.589 15.076 23.720 1.00 57.46 815 GLY A CA 1
ATOM 6004 C C . GLY B 1 362 ? 26.661 13.748 24.446 1.00 57.91 815 GLY A C 1
ATOM 6005 O O . GLY B 1 362 ? 26.492 12.683 23.850 1.00 58.73 815 GLY A O 1
ATOM 6006 N N . SER B 1 363 ? 26.927 13.832 25.746 1.00 61.75 816 SER A N 1
ATOM 6007 C CA . SER B 1 363 ? 26.955 12.669 26.621 1.00 67.71 816 SER A CA 1
ATOM 6008 C C . SER B 1 363 ? 25.852 12.797 27.661 1.00 74.65 816 SER A C 1
ATOM 6009 O O . SER B 1 363 ? 25.632 13.874 28.224 1.00 78.10 816 SER A O 1
ATOM 6012 N N . CYS B 1 364 ? 25.179 11.680 27.922 1.00 79.26 817 CYS A N 1
ATOM 6013 C CA . CYS B 1 364 ? 23.886 11.651 28.593 1.00 84.11 817 CYS A CA 1
ATOM 6014 C C . CYS B 1 364 ? 23.938 10.562 29.650 1.00 89.43 817 CYS A C 1
ATOM 6015 O O . CYS B 1 364 ? 24.111 9.388 29.314 1.00 92.62 817 CYS A O 1
ATOM 6018 N N . ASN B 1 365 ? 23.791 10.932 30.916 1.00 93.72 818 ASN A N 1
ATOM 6019 C CA . ASN B 1 365 ? 23.981 9.986 32.009 1.00 101.77 818 ASN A CA 1
ATOM 6020 C C . ASN B 1 365 ? 22.642 9.388 32.426 1.00 105.07 818 ASN A C 1
ATOM 6021 O O . ASN B 1 365 ? 21.725 10.118 32.820 1.00 106.80 818 ASN A O 1
ATOM 6026 N N . VAL B 1 366 ? 22.537 8.063 32.344 1.00 106.14 819 VAL A N 1
ATOM 6027 C CA . VAL B 1 366 ? 21.357 7.320 32.777 1.00 110.12 819 VAL A CA 1
ATOM 6028 C C . VAL B 1 366 ? 21.821 6.261 33.768 1.00 120.87 819 VAL A C 1
ATOM 6029 O O . VAL B 1 366 ? 22.510 5.308 33.385 1.00 121.92 819 VAL A O 1
ATOM 6033 N N . ARG B 1 367 ? 21.434 6.426 35.037 1.00 130.65 820 ARG A N 1
ATOM 6034 C CA . ARG B 1 367 ? 21.719 5.483 36.129 1.00 140.74 820 ARG A CA 1
ATOM 6035 C C . ARG B 1 367 ? 23.169 4.988 36.117 1.00 151.57 820 ARG A C 1
ATOM 6036 O O . ARG B 1 367 ? 23.449 3.795 36.256 1.00 155.19 820 ARG A O 1
ATOM 6044 N N . GLY B 1 368 ? 24.104 5.926 35.976 1.00 159.23 821 GLY A N 1
ATOM 6045 C CA . GLY B 1 368 ? 25.515 5.602 36.039 1.00 159.93 821 GLY A CA 1
ATOM 6046 C C . GLY B 1 368 ? 26.132 5.102 34.750 1.00 156.80 821 GLY A C 1
ATOM 6047 O O . GLY B 1 368 ? 27.330 4.790 34.738 1.00 158.87 821 GLY A O 1
ATOM 6048 N N . HIS B 1 369 ? 25.359 5.010 33.672 1.00 140.13 822 HIS A N 1
ATOM 6049 C CA . HIS B 1 369 ? 25.853 4.606 32.363 1.00 123.62 822 HIS A CA 1
ATOM 6050 C C . HIS B 1 369 ? 25.720 5.780 31.405 1.00 109.50 822 HIS A C 1
ATOM 6051 O O . HIS B 1 369 ? 24.638 6.363 31.279 1.00 107.33 822 HIS A O 1
ATOM 6058 N N . GLN B 1 370 ? 26.818 6.127 30.736 1.00 98.45 823 GLN A N 1
ATOM 6059 C CA . GLN B 1 370 ? 26.855 7.286 29.850 1.00 87.16 823 GLN A CA 1
ATOM 6060 C C . GLN B 1 370 ? 26.540 6.849 28.425 1.00 82.05 823 GLN A C 1
ATOM 6061 O O . GLN B 1 370 ? 27.355 6.190 27.773 1.00 83.38 823 GLN A O 1
ATOM 6067 N N . TRP B 1 371 ? 25.359 7.223 27.944 1.00 76.25 824 TRP A N 1
ATOM 6068 C CA . TRP B 1 371 ? 24.949 7.006 26.565 1.00 70.11 824 TRP A CA 1
ATOM 6069 C C . TRP B 1 371 ? 25.239 8.255 25.744 1.00 63.60 824 TRP A C 1
ATOM 6070 O O . TRP B 1 371 ? 24.963 9.376 26.182 1.00 65.01 824 TRP A O 1
ATOM 6081 N N . GLN B 1 372 ? 25.797 8.060 24.552 1.00 58.84 825 GLN A N 1
ATOM 6082 C CA . GLN B 1 372 ? 26.036 9.174 23.645 1.00 58.69 825 GLN A CA 1
ATOM 6083 C C . GLN B 1 372 ? 24.741 9.557 22.938 1.00 55.31 825 GLN A C 1
ATOM 6084 O O . GLN B 1 372 ? 23.954 8.692 22.545 1.00 57.10 825 GLN A O 1
ATOM 6090 N N . ILE B 1 373 ? 24.517 10.863 22.783 1.00 52.28 826 ILE A N 1
ATOM 6091 C CA . ILE B 1 373 ? 23.287 11.378 22.199 1.00 46.93 826 ILE A CA 1
ATOM 6092 C C . ILE B 1 373 ? 23.617 12.402 21.121 1.00 55.37 826 ILE A C 1
ATOM 6093 O O . ILE B 1 373 ? 24.751 12.865 20.986 1.00 56.41 826 ILE A O 1
ATOM 6098 N N . ALA B 1 374 ? 22.587 12.765 20.362 1.00 52.64 827 ALA A N 1
ATOM 6099 C CA . ALA B 1 374 ? 22.682 13.789 19.337 1.00 52.66 827 ALA A CA 1
ATOM 6100 C C . ALA B 1 374 ? 21.432 14.653 19.377 1.00 56.33 827 ALA A C 1
ATOM 6101 O O . ALA B 1 374 ? 20.338 14.174 19.691 1.00 59.40 827 ALA A O 1
ATOM 6103 N N . GLU B 1 375 ? 21.611 15.934 19.069 1.00 56.11 828 GLU A N 1
ATOM 6104 C CA . GLU B 1 375 ? 20.499 16.853 18.867 1.00 58.79 828 GLU A CA 1
ATOM 6105 C C . GLU B 1 375 ? 20.251 16.985 17.371 1.00 60.89 828 GLU A C 1
ATOM 6106 O O . GLU B 1 375 ? 21.153 17.373 16.621 1.00 61.75 828 GLU A O 1
ATOM 6112 N N . CYS B 1 376 ? 19.039 16.651 16.939 1.00 60.91 829 CYS A N 1
ATOM 6113 C CA . CYS B 1 376 ? 18.665 16.778 15.543 1.00 59.43 829 CYS A CA 1
ATOM 6114 C C . CYS B 1 376 ? 18.164 18.194 15.268 1.00 59.56 829 CYS A C 1
ATOM 6115 O O . CYS B 1 376 ? 18.144 19.056 16.151 1.00 60.01 829 CYS A O 1
ATOM 6118 N N . SER B 1 377 ? 17.752 18.439 14.020 1.00 63.65 830 SER A N 1
ATOM 6119 C CA . SER B 1 377 ? 17.242 19.757 13.650 1.00 68.41 830 SER A CA 1
ATOM 6120 C C . SER B 1 377 ? 16.062 20.162 14.524 1.00 74.04 830 SER A C 1
ATOM 6121 O O . SER B 1 377 ? 15.906 21.339 14.867 1.00 81.22 830 SER A O 1
ATOM 6124 N N . ASN B 1 378 ? 15.229 19.194 14.904 1.00 72.99 831 ASN A N 1
ATOM 6125 C CA . ASN B 1 378 ? 14.037 19.448 15.703 1.00 71.76 831 ASN A CA 1
ATOM 6126 C C . ASN B 1 378 ? 14.342 19.749 17.165 1.00 69.29 831 ASN A C 1
ATOM 6127 O O . ASN B 1 378 ? 13.404 19.978 17.935 1.00 72.86 831 ASN A O 1
ATOM 6132 N N . GLY B 1 379 ? 15.609 19.752 17.570 1.00 66.74 832 GLY A N 1
ATOM 6133 C CA . GLY B 1 379 ? 15.931 20.031 18.954 1.00 66.97 832 GLY A CA 1
ATOM 6134 C C . GLY B 1 379 ? 15.631 18.907 19.914 1.00 69.06 832 GLY A C 1
ATOM 6135 O O . GLY B 1 379 ? 15.608 19.132 21.127 1.00 72.99 832 GLY A O 1
ATOM 6136 N N . LEU B 1 380 ? 15.391 17.702 19.410 1.00 67.36 833 LEU A N 1
ATOM 6137 C CA . LEU B 1 380 ? 15.155 16.542 20.254 1.00 63.13 833 LEU A CA 1
ATOM 6138 C C . LEU B 1 380 ? 16.414 15.688 20.325 1.00 62.63 833 LEU A C 1
ATOM 6139 O O . LEU B 1 380 ? 17.190 15.608 19.369 1.00 59.47 833 LEU A O 1
ATOM 6144 N N . PHE B 1 381 ? 16.608 15.050 21.473 1.00 62.68 834 PHE A N 1
ATOM 6145 C CA . PHE B 1 381 ? 17.839 14.331 21.771 1.00 58.14 834 PHE A CA 1
ATOM 6146 C C . PHE B 1 381 ? 17.618 12.837 21.587 1.00 54.43 834 PHE A C 1
ATOM 6147 O O . PHE B 1 381 ? 16.664 12.274 22.134 1.00 57.63 834 PHE A O 1
ATOM 6155 N N . TYR B 1 382 ? 18.501 12.202 20.822 1.00 50.42 835 TYR A N 1
ATOM 6156 C CA . TYR B 1 382 ? 18.373 10.790 20.495 1.00 49.47 835 TYR A CA 1
ATOM 6157 C C . TYR B 1 382 ? 19.637 10.053 20.905 1.00 53.99 835 TYR A C 1
ATOM 6158 O O . TYR B 1 382 ? 20.741 10.592 20.793 1.00 56.33 835 TYR A O 1
ATOM 6167 N N . TYR B 1 383 ? 19.471 8.822 21.383 1.00 58.64 836 TYR A N 1
ATOM 6168 C CA . TYR B 1 383 ? 20.626 7.964 21.601 1.00 61.23 836 TYR A CA 1
ATOM 6169 C C . TYR B 1 383 ? 21.356 7.746 20.280 1.00 59.78 836 TYR A C 1
ATOM 6170 O O . TYR B 1 383 ? 20.754 7.741 19.205 1.00 59.02 836 TYR A O 1
ATOM 6179 N N . VAL B 1 384 ? 22.675 7.601 20.365 1.00 58.17 837 VAL A N 1
ATOM 6180 C CA . VAL B 1 384 ? 23.526 7.423 19.197 1.00 56.96 837 VAL A CA 1
ATOM 6181 C C . VAL B 1 384 ? 24.435 6.228 19.449 1.00 58.83 837 VAL A C 1
ATOM 6182 O O . VAL B 1 384 ? 25.153 6.190 20.456 1.00 64.84 837 VAL A O 1
ATOM 6186 N N . SER B 1 385 ? 24.391 5.252 18.546 1.00 56.66 838 SER A N 1
ATOM 6187 C CA . SER B 1 385 ? 25.206 4.058 18.682 1.00 55.36 838 SER A CA 1
ATOM 6188 C C . SER B 1 385 ? 26.682 4.386 18.480 1.00 52.38 838 SER A C 1
ATOM 6189 O O . SER B 1 385 ? 27.051 5.437 17.946 1.00 51.67 838 SER A O 1
ATOM 6192 N N . ALA B 1 386 ? 27.536 3.461 18.922 1.00 51.52 839 ALA A N 1
ATOM 6193 C CA . ALA B 1 386 ? 28.971 3.648 18.743 1.00 49.83 839 ALA A CA 1
ATOM 6194 C C . ALA B 1 386 ? 29.356 3.578 17.275 1.00 53.43 839 ALA A C 1
ATOM 6195 O O . ALA B 1 386 ? 30.374 4.149 16.868 1.00 56.08 839 ALA A O 1
ATOM 6197 N N . LYS B 1 387 ? 28.549 2.896 16.466 1.00 52.02 840 LYS A N 1
ATOM 6198 C CA . LYS B 1 387 ? 28.791 2.767 15.039 1.00 50.92 840 LYS A CA 1
ATOM 6199 C C . LYS B 1 387 ? 27.958 3.742 14.214 1.00 49.81 840 LYS A C 1
ATOM 6200 O O . LYS B 1 387 ? 27.799 3.544 13.004 1.00 50.90 840 LYS A O 1
ATOM 6206 N N . ALA B 1 388 ? 27.409 4.779 14.843 1.00 47.97 841 ALA A N 1
ATOM 6207 C CA . ALA B 1 388 ? 26.716 5.811 14.086 1.00 50.81 841 ALA A CA 1
ATOM 6208 C C . ALA B 1 388 ? 27.686 6.504 13.137 1.00 53.21 841 ALA A C 1
ATOM 6209 O O . ALA B 1 388 ? 28.874 6.663 13.430 1.00 55.59 841 ALA A O 1
ATOM 6211 N N . HIS B 1 389 ? 27.167 6.914 11.983 1.00 50.44 842 HIS A N 1
ATOM 6212 C CA . HIS B 1 389 ? 28.003 7.480 10.935 1.00 49.71 842 HIS A CA 1
ATOM 6213 C C . HIS B 1 389 ? 27.166 8.416 10.079 1.00 50.06 842 HIS A C 1
ATOM 6214 O O . HIS B 1 389 ? 25.934 8.374 10.098 1.00 54.52 842 HIS A O 1
ATOM 6221 N N . SER B 1 390 ? 27.853 9.260 9.320 1.00 48.33 843 SER A N 1
ATOM 6222 C CA . SER B 1 390 ? 27.182 10.219 8.461 1.00 51.70 843 SER A CA 1
ATOM 6223 C C . SER B 1 390 ? 27.042 9.669 7.046 1.00 55.78 843 SER A C 1
ATOM 6224 O O . SER B 1 390 ? 27.791 8.788 6.615 1.00 55.29 843 SER A O 1
ATOM 6227 N N . LYS B 1 391 ? 26.055 10.195 6.328 1.00 59.14 844 LYS A N 1
ATOM 6228 C CA . LYS B 1 391 ? 25.968 9.937 4.902 1.00 60.56 844 LYS A CA 1
ATOM 6229 C C . LYS B 1 391 ? 27.161 10.572 4.193 1.00 67.09 844 LYS A C 1
ATOM 6230 O O . LYS B 1 391 ? 27.837 11.456 4.727 1.00 67.55 844 LYS A O 1
ATOM 6236 N N . THR B 1 392 ? 27.415 10.115 2.967 1.00 75.21 845 THR A N 1
ATOM 6237 C CA . THR B 1 392 ? 28.642 10.516 2.285 1.00 80.20 845 THR A CA 1
ATOM 6238 C C . THR B 1 392 ? 28.597 11.965 1.810 1.00 81.59 845 THR A C 1
ATOM 6239 O O . THR B 1 392 ? 29.634 12.638 1.791 1.00 79.79 845 THR A O 1
ATOM 6243 N N . ASN B 1 393 ? 27.421 12.470 1.431 1.00 86.92 846 ASN A N 1
ATOM 6244 C CA . ASN B 1 393 ? 27.311 13.788 0.817 1.00 91.49 846 ASN A CA 1
ATOM 6245 C C . ASN B 1 393 ? 26.706 14.835 1.749 1.00 87.38 846 ASN A C 1
ATOM 6246 O O . ASN B 1 393 ? 26.296 15.906 1.288 1.00 89.94 846 ASN A O 1
ATOM 6251 N N . ASP B 1 394 ? 26.643 14.554 3.048 1.00 77.66 847 ASP A N 1
ATOM 6252 C CA . ASP B 1 394 ? 26.184 15.542 4.022 1.00 69.66 847 ASP A CA 1
ATOM 6253 C C . ASP B 1 394 ? 26.865 15.234 5.347 1.00 61.49 847 ASP A C 1
ATOM 6254 O O . ASP B 1 394 ? 26.563 14.218 5.979 1.00 62.39 847 ASP A O 1
ATOM 6259 N N . ILE B 1 395 ? 27.775 16.117 5.768 1.00 58.03 848 ILE A N 1
ATOM 6260 C CA . ILE B 1 395 ? 28.564 15.877 6.971 1.00 53.26 848 ILE A CA 1
ATOM 6261 C C . ILE B 1 395 ? 27.754 15.990 8.251 1.00 50.84 848 ILE A C 1
ATOM 6262 O O . ILE B 1 395 ? 28.256 15.625 9.320 1.00 49.16 848 ILE A O 1
ATOM 6267 N N . THR B 1 396 ? 26.519 16.486 8.178 1.00 43.19 849 THR A N 1
ATOM 6268 C CA . THR B 1 396 ? 25.650 16.566 9.342 1.00 51.50 849 THR A CA 1
ATOM 6269 C C . THR B 1 396 ? 24.536 15.530 9.329 1.00 54.05 849 THR A C 1
ATOM 6270 O O . THR B 1 396 ? 23.919 15.298 10.375 1.00 55.87 849 THR A O 1
ATOM 6274 N N . LEU B 1 397 ? 24.264 14.905 8.186 1.00 53.54 850 LEU A N 1
ATOM 6275 C CA . LEU B 1 397 ? 23.226 13.883 8.093 1.00 53.61 850 LEU A CA 1
ATOM 6276 C C . LEU B 1 397 ? 23.796 12.565 8.602 1.00 50.73 850 LEU A C 1
ATOM 6277 O O . LEU B 1 397 ? 24.581 11.912 7.909 1.00 47.35 850 LEU A O 1
ATOM 6282 N N . TYR B 1 398 ? 23.402 12.175 9.810 1.00 52.65 851 TYR A N 1
ATOM 6283 C CA . TYR B 1 398 ? 23.965 11.021 10.496 1.00 49.87 851 TYR A CA 1
ATOM 6284 C C . TYR B 1 398 ? 22.941 9.901 10.589 1.00 51.95 851 TYR A C 1
ATOM 6285 O O . TYR B 1 398 ? 21.783 10.136 10.961 1.00 53.65 851 TYR A O 1
ATOM 6294 N N . CYS B 1 399 ? 23.375 8.692 10.236 1.00 48.74 852 CYS A N 1
ATOM 6295 C CA . CYS B 1 399 ? 22.654 7.481 10.600 1.00 51.95 852 CYS A CA 1
ATOM 6296 C C . CYS B 1 399 ? 22.802 7.252 12.097 1.00 52.90 852 CYS A C 1
ATOM 6297 O O . CYS B 1 399 ? 23.923 7.136 12.603 1.00 49.69 852 CYS A O 1
ATOM 6300 N N . LEU B 1 400 ? 21.677 7.184 12.810 1.00 54.76 853 LEU A N 1
ATOM 6301 C CA . LEU B 1 400 ? 21.732 6.998 14.256 1.00 52.13 853 LEU A CA 1
ATOM 6302 C C . LEU B 1 400 ? 22.119 5.578 14.648 1.00 58.84 853 LEU A C 1
ATOM 6303 O O . LEU B 1 400 ? 22.606 5.369 15.765 1.00 60.00 853 LEU A O 1
ATOM 6308 N N . SER B 1 401 ? 21.915 4.605 13.767 1.00 63.20 854 SER A N 1
ATOM 6309 C CA . SER B 1 401 ? 22.235 3.213 14.038 1.00 61.68 854 SER A CA 1
ATOM 6310 C C . SER B 1 401 ? 23.320 2.732 13.083 1.00 59.44 854 SER A C 1
ATOM 6311 O O . SER B 1 401 ? 23.627 3.380 12.080 1.00 60.43 854 SER A O 1
ATOM 6314 N N . ALA B 1 402 ? 23.906 1.577 13.412 1.00 57.97 855 ALA A N 1
ATOM 6315 C CA . ALA B 1 402 ? 24.949 1.009 12.562 1.00 55.90 855 ALA A CA 1
ATOM 6316 C C . ALA B 1 402 ? 24.407 0.639 11.188 1.00 54.60 855 ALA A C 1
ATOM 6317 O O . ALA B 1 402 ? 25.110 0.767 10.179 1.00 53.79 855 ALA A O 1
ATOM 6319 N N . ASN B 1 403 ? 23.163 0.171 11.129 1.00 56.76 856 ASN A N 1
ATOM 6320 C CA . ASN B 1 403 ? 22.542 -0.247 9.880 1.00 60.51 856 ASN A CA 1
ATOM 6321 C C . ASN B 1 403 ? 21.743 0.863 9.210 1.00 59.65 856 ASN A C 1
ATOM 6322 O O . ASN B 1 403 ? 21.198 0.641 8.124 1.00 60.53 856 ASN A O 1
ATOM 6327 N N . CYS B 1 404 ? 21.656 2.037 9.832 1.00 59.87 857 CYS A N 1
ATOM 6328 C CA . CYS B 1 404 ? 20.917 3.194 9.334 1.00 61.79 857 CYS A CA 1
ATOM 6329 C C . CYS B 1 404 ? 19.431 2.914 9.147 1.00 62.42 857 CYS A C 1
ATOM 6330 O O . CYS B 1 404 ? 18.738 3.688 8.476 1.00 62.21 857 CYS A O 1
ATOM 6333 N N . LEU B 1 405 ? 18.919 1.832 9.726 1.00 61.85 858 LEU A N 1
ATOM 6334 C CA . LEU B 1 405 ? 17.509 1.474 9.628 1.00 59.63 858 LEU A CA 1
ATOM 6335 C C . LEU B 1 405 ? 16.802 1.456 10.971 1.00 60.97 858 LEU A C 1
ATOM 6336 O O . LEU B 1 405 ? 15.628 1.829 11.048 1.00 60.12 858 LEU A O 1
ATOM 6341 N N . ASP B 1 406 ? 17.487 1.031 12.032 1.00 61.10 859 ASP A N 1
ATOM 6342 C CA . ASP B 1 406 ? 16.868 0.939 13.348 1.00 62.51 859 ASP A CA 1
ATOM 6343 C C . ASP B 1 406 ? 16.374 2.305 13.805 1.00 63.85 859 ASP A C 1
ATOM 6344 O O . ASP B 1 406 ? 17.092 3.304 13.708 1.00 70.23 859 ASP A O 1
ATOM 6349 N N . LEU B 1 407 ? 15.142 2.342 14.302 1.00 62.70 860 LEU A N 1
ATOM 6350 C CA . LEU B 1 407 ? 14.541 3.589 14.745 1.00 60.10 860 LEU A CA 1
ATOM 6351 C C . LEU B 1 407 ? 14.974 3.921 16.167 1.00 62.51 860 LEU A C 1
ATOM 6352 O O . LEU B 1 407 ? 15.228 3.034 16.988 1.00 62.71 860 LEU A O 1
ATOM 6357 N N . ARG B 1 408 ? 15.062 5.218 16.450 1.00 61.96 861 ARG A N 1
ATOM 6358 C CA . ARG B 1 408 ? 15.385 5.711 17.780 1.00 60.06 861 ARG A CA 1
ATOM 6359 C C . ARG B 1 408 ? 14.431 6.840 18.139 1.00 58.62 861 ARG A C 1
ATOM 6360 O O . ARG B 1 408 ? 14.012 7.618 17.278 1.00 55.07 861 ARG A O 1
ATOM 6368 N N . TYR B 1 409 ? 14.094 6.925 19.422 1.00 61.59 862 TYR A N 1
ATOM 6369 C CA . TYR B 1 409 ? 13.069 7.837 19.900 1.00 60.65 862 TYR A CA 1
ATOM 6370 C C . TYR B 1 409 ? 13.681 8.867 20.840 1.00 59.05 862 TYR A C 1
ATOM 6371 O O . TYR B 1 409 ? 14.659 8.589 21.541 1.00 61.14 862 TYR A O 1
ATOM 6380 N N . ALA B 1 410 ? 13.090 10.059 20.851 1.00 57.61 863 ALA A N 1
ATOM 6381 C CA . ALA B 1 410 ? 13.688 11.194 21.538 1.00 56.41 863 ALA A CA 1
ATOM 6382 C C . ALA B 1 410 ? 13.599 11.048 23.054 1.00 60.48 863 ALA A C 1
ATOM 6383 O O . ALA B 1 410 ? 12.665 10.449 23.594 1.00 61.45 863 ALA A O 1
ATOM 6385 N N . PHE B 1 411 ? 14.589 11.616 23.737 1.00 64.19 864 PHE A N 1
ATOM 6386 C CA . PHE B 1 411 ? 14.629 11.649 25.191 1.00 69.66 864 PHE A CA 1
ATOM 6387 C C . PHE B 1 411 ? 13.991 12.925 25.720 1.00 74.01 864 PHE A C 1
ATOM 6388 O O . PHE B 1 411 ? 14.053 13.983 25.088 1.00 74.88 864 PHE A O 1
ATOM 6396 N N . ARG B 1 412 ? 13.388 12.820 26.899 1.00 75.94 865 ARG A N 1
ATOM 6397 C CA . ARG B 1 412 ? 13.084 14.001 27.689 1.00 73.87 865 ARG A CA 1
ATOM 6398 C C . ARG B 1 412 ? 14.336 14.431 28.443 1.00 75.77 865 ARG A C 1
ATOM 6399 O O . ARG B 1 412 ? 15.173 13.603 28.814 1.00 76.62 865 ARG A O 1
ATOM 6407 N N . SER B 1 413 ? 14.470 15.742 28.654 1.00 79.17 866 SER A N 1
ATOM 6408 C CA . SER B 1 413 ? 15.638 16.250 29.368 1.00 81.44 866 SER A CA 1
ATOM 6409 C C . SER B 1 413 ? 15.717 15.674 30.777 1.00 85.66 866 SER A C 1
ATOM 6410 O O . SER B 1 413 ? 16.809 15.376 31.274 1.00 83.19 866 SER A O 1
ATOM 6413 N N . SER B 1 414 ? 14.566 15.496 31.433 1.00 92.82 867 SER A N 1
ATOM 6414 C CA . SER B 1 414 ? 14.537 14.922 32.773 1.00 96.66 867 SER A CA 1
ATOM 6415 C C . SER B 1 414 ? 14.781 13.419 32.775 1.00 95.62 867 SER A C 1
ATOM 6416 O O . SER B 1 414 ? 15.147 12.868 33.820 1.00 96.82 867 SER A O 1
ATOM 6419 N N . SER B 1 415 ? 14.586 12.743 31.639 1.00 94.18 868 SER A N 1
ATOM 6420 C CA . SER B 1 415 ? 14.919 11.326 31.551 1.00 97.28 868 SER A CA 1
ATOM 6421 C C . SER B 1 415 ? 16.410 11.080 31.737 1.00 100.63 868 SER A C 1
ATOM 6422 O O . SER B 1 415 ? 16.810 9.963 32.086 1.00 101.37 868 SER A O 1
ATOM 6425 N N . CYS B 1 416 ? 17.233 12.106 31.527 1.00 104.19 869 CYS A N 1
ATOM 6426 C CA . CYS B 1 416 ? 18.684 11.976 31.437 1.00 108.91 869 CYS A CA 1
ATOM 6427 C C . CYS B 1 416 ? 19.320 13.037 32.323 1.00 117.21 869 CYS A C 1
ATOM 6428 O O . CYS B 1 416 ? 19.217 14.232 32.030 1.00 118.43 869 CYS A O 1
ATOM 6431 N N . SER B 1 417 ? 19.994 12.611 33.384 1.00 124.97 870 SER A N 1
ATOM 6432 C CA . SER B 1 417 ? 20.693 13.558 34.248 1.00 127.48 870 SER A CA 1
ATOM 6433 C C . SER B 1 417 ? 22.142 13.134 34.466 1.00 125.66 870 SER A C 1
ATOM 6434 O O . SER B 1 417 ? 22.402 12.041 34.969 1.00 127.43 870 SER A O 1
ATOM 6437 N N . ASP B 1 418 ? 23.084 13.995 34.084 1.00 117.46 871 ASP A N 1
ATOM 6438 C CA . ASP B 1 418 ? 22.771 15.279 33.462 1.00 110.56 871 ASP A CA 1
ATOM 6439 C C . ASP B 1 418 ? 23.549 15.432 32.154 1.00 99.84 871 ASP A C 1
ATOM 6440 O O . ASP B 1 418 ? 24.639 14.880 32.003 1.00 98.37 871 ASP A O 1
ATOM 6445 N N . ILE B 1 419 ? 22.987 16.188 31.216 1.00 91.97 872 ILE A N 1
ATOM 6446 C CA . ILE B 1 419 ? 23.525 16.260 29.861 1.00 85.05 872 ILE A CA 1
ATOM 6447 C C . ILE B 1 419 ? 24.753 17.160 29.831 1.00 82.79 872 ILE A C 1
ATOM 6448 O O . ILE B 1 419 ? 24.776 18.236 30.441 1.00 84.85 872 ILE A O 1
ATOM 6453 N N . VAL B 1 420 ? 25.784 16.713 29.114 1.00 80.52 873 VAL A N 1
ATOM 6454 C CA . VAL B 1 420 ? 26.983 17.499 28.852 1.00 79.46 873 VAL A CA 1
ATOM 6455 C C . VAL B 1 420 ? 27.243 17.476 27.351 1.00 82.12 873 VAL A C 1
ATOM 6456 O O . VAL B 1 420 ? 27.057 16.444 26.696 1.00 80.95 873 VAL A O 1
ATOM 6460 N N . TRP B 1 421 ? 27.651 18.617 26.803 1.00 86.71 874 TRP A N 1
ATOM 6461 C CA . TRP B 1 421 ? 27.888 18.732 25.367 1.00 87.62 874 TRP A CA 1
ATOM 6462 C C . TRP B 1 421 ? 29.367 18.931 25.052 1.00 92.90 874 TRP A C 1
ATOM 6463 O O . TRP B 1 421 ? 29.726 19.698 24.159 1.00 91.86 874 TRP A O 1
#

Solvent-accessible surface area: 36646 Å² total; per-residue (Å²): 156,110,32,70,10,63,54,11,88,85,112,31,21,55,10,82,42,0,0,36,1,1,3,9,86,61,99,46,79,65,78,85,42,101,32,72,129,20,1,71,121,30,51,128,57,7,46,58,14,4,102,38,29,121,13,60,37,38,34,0,36,82,24,0,68,46,14,39,1,0,13,2,12,0,6,18,3,40,0,7,2,32,23,5,0,114,79,20,23,34,10,20,81,68,21,4,7,42,0,18,98,0,5,34,46,2,98,79,105,72,1,5,2,10,116,99,64,76,143,2,36,0,8,83,0,6,95,51,15,69,73,4,105,28,0,73,96,26,63,27,158,50,0,34,134,42,2,52,58,65,52,104,98,3,38,98,0,0,80,14,0,2,46,1,0,59,70,6,7,55,5,0,0,58,22,0,0,45,12,0,75,118,4,61,36,8,92,6,0,86,59,0,14,38,29,0,27,95,62,0,89,84,0,74,32,0,61,1,0,0,46,0,0,42,44,0,3,54,18,114,32,123,38,156,138,64,111,54,130,38,37,25,30,66,104,15,102,66,40,155,132,87,37,138,108,34,78,37,5,106,84,62,46,50,43,0,94,83,22,87,6,0,2,0,9,11,81,214,60,75,9,11,1,8,23,4,0,9,2,137,63,73,2,7,26,13,22,20,51,1,0,3,93,17,51,199,62,105,153,31,0,0,1,3,2,4,30,3,31,77,88,2,91,28,4,5,193,18,0,62,90,1,62,0,13,25,37,97,51,71,58,24,174,37,80,29,32,87,15,40,43,25,14,62,6,62,50,30,9,10,0,36,3,147,55,127,83,117,74,0,0,1,2,68,91,12,20,16,2,50,14,30,105,152,9,65,5,82,120,137,50,28,45,45,1,0,1,0,46,76,20,134,65,87,91,43,0,1,30,41,63,31,7,61,102,34,33,77,134,116,28,76,10,47,61,11,108,92,111,29,19,57,23,95,42,0,0,38,0,2,4,8,78,55,93,45,77,61,79,87,35,99,40,80,110,15,2,68,121,25,59,128,44,17,50,50,15,8,120,33,30,119,13,58,35,39,29,0,34,79,27,0,44,45,12,36,0,0,15,0,12,0,3,14,4,48,0,8,2,28,24,5,2,127,75,21,26,40,11,20,77,63,32,3,8,46,0,20,98,0,6,42,38,1,124,78,117,69,0,4,2,6,121,91,58,86,100,0,38,0,6,75,0,6,73,46,23,78,90,7,94,27,0,75,84,30,42,25,161,45,0,38,134,36,1,54,57,76,60,124,86,3,32,95,0,0,89,24,0,0,59,1,0,48,63,4,10,55,2,0,0,57,18,0,0,41,11,0,59,116,11,71,39,6,86,6,0,88,61,0,15,36,29,0,30,89,61,0,94,81,0,75,29,0,48,0,0,0,44,0,0,44,39,0,3,56,18,112,26,128,36,158,134,60,103,80,108,24,45,16,36,71,106,18,98,70,24,155,144,88,30,135,99,44,90,36,6,105,84,44,48,43,52,0,106,76,16,84,10,0,2,1,10,10,74,216,66,79,7,14,0,6,18,3,0,4,0,144,65,71,1,7,29,15,22,22,50,1,0,2,84,10,56,193,66,106,152,23,0,0,1,3,0,4,37,4,41,61,92,2,93,23,3,4,181,30,0,89,71,5,54,0,20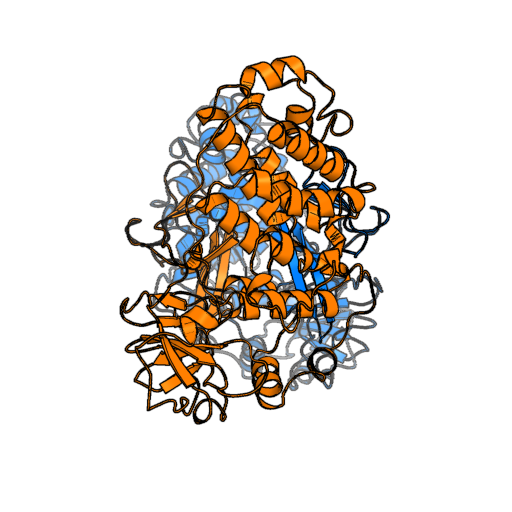,29,51,119,51,70,62,32,163,32,88,28,27,90,15,47,45,28,13,62,6,104,60,31,7,27,0,46,18,176,63,121,96,114,63,0,0,0,1,81,88,8,18,21,4,55,2,20,92,148,6,56,5,91,103,116,51,17,32,50,2,1,0,1,51,77,23,138,72,94,44,42,0,17,37,32,67,12,4,76,76,33,37,99

Nearest PDB structures (foldseek):
  6h3s-assembly2_A  TM=9.918E-01  e=2.253E-72  Bovine Schmallenberg virus BH80/Germany/2011
  6h3u-assembly1_B  TM=9.551E-01  e=6.530E-34  Bovine Schmallenberg virus BH80/Germany/2011
  6h3t-assembly1_A  TM=9.787E-01  e=6.771E-33  Bovine Schmallenberg virus BH80/Germany/2011
  6h3x-assembly1_A  TM=8.158E-01  e=4.180E-09  Oropouche virus
  6h3w-assembly1_A  TM=7.780E-01  e=2.287E-07  La Crosse virus L78

B-factor: mean 64.84, std 22.13, range [26.62, 159.93]

Secondary structure (DSSP, 8-state):
----SSS--GGG-SHHHHGGGSGGGG---S-PPPHHHHT-SS-HHHHHHHHTTT--TTTHHHHHHH---HHHHHHHHHHHHHH-HHHHTGGGSTT-GGGHHHHHHHHHS--GGGSS-TTSHHHHHHHHS-SGGGTTTTTHHHHHHHHTT-HHHHHHHHHHHHHHHTTTSTTHHHHHHHHHHHHT-GGGGHHHHHHHGGG-SS-HHHHHHHHHHHHHHT-S------------HHHHHT-S---S--PBPSS-BS-B-S-EEEEEE-SSSS--PEEEEEETTEEEEPPTT-EEE-SS-TTSEEESSTT--SPBPBPPGGGGGSEEEEE------STTTS-BSEEEEEEEEEEEETTEEEEEEEETTS-EEE--TT-EE-TT-TTEEESSTTS-S-B-PBPGGGSS--B-/----TTS--STT-SHHHHGGGSGGGG---S----HHHHGGGS-HHHHHHHHTT---TTTHHHHHHH--SHHHHHHHHHHHHHH-HHHHHGGGSTT-GGGHHHHHHHHHS--GGGSS-TTSHHHHHHHHS-SGGGTTTTTHHHHHHHHTT-HHHHHHHHHHHHHHHTTTSTTHHHHHHHHHHHHT-GGGGHHHHHHHGGG-SS-HHHHHHHHHHHHHHT-S---PPPP-----HHHHHT---B-S--PBPSS-BSSEESEEEEEEE-SSSS--PEEEEEETTEEEEPPTT-EEE-SS-TTEEEESSTT--BPBPBPPGGGGTSEEEEE------STTTS-BSEEEEEEEEEEEETTEEEEEEEETTS-EEE--TT-EEETTEEEEEESSTTS-S-B--B-GGG--S-B-

Organism: Bovine Schmallenberg virus (isolate Bovine/BH80/Germany/2011) (NCBI:txid1318464)

Radius of gyration: 31.51 Å; Cα contacts (8 Å, |Δi|>4): 1570; chains: 2; bounding box: 92×53×65 Å

Sequence (816 aa):
TSINCKNIQSTQLTIEHLSKCMAFYQNKTSSPVVINEIISDASVDEQELIKSLNLNCNVIDRFISESSVIETQVYYEYIKSQLCPLQVHDIFTINSASNIQWKALARSFTLGVCNTNPHKHICRCLESMQMCTSTKTDHAREMSIYYDGHPDRFEHDMKIILNIMRYIVPGLGRVLLDQIKQTKDYQALRHIQGKLSPKSQSNLQLKGFLEFVDFILGANVTIEKTPQTLTTLSLIKGAHRNLDQKDPGPTPILVCKSPQKVVCYSPRGVTHPGDYISCKSKMYKWPSLGVYKHNRDQQQACSSDTHCLEMFEPAERTITTKICKVSDMTYSESPYSTGIPSCNVKRFGSCNVRGHQWQIAECSNGLFYYVSAKAHSKTNDITLYCLSANCLDLRYAFRSSSCSDIVWTSINCKNIQSTQLTIEHLSKCMAFYQNKTSSPVVINEIISDASVDEQELIKSLNLNCNVIDRFISESSVIETQVYYEYIKSQLCPLQVHDIFTINSASNIQWKALARSFTLGVCNTNPHKHICRCLESMQMCTSTKTDHAREMSIYYDGHPDRFEHDMKIILNIMRYIVPGLGRVLLDQIKQTKDYQALRHIQGKLSPKSQSNLQLKGFLEFVDFILGANVTIEKTPQTLTTLSLIKGAHRNLDQKDPGPTPILVCKSPQKVVCYSPRGVTHPGDYISCKSKMYKWPSLGVYKHNRDQQQACSSDTHCLEMFEPAERTITTKICKVSDMTYSESPYSTGIPSCNVKRFGSCNVRGHQWQIAECSNGLFYYVSAKAHSKTNDITLYCLSANCLDLRYAFRSSSCSDIVW

Foldseek 3Di:
DAADLLFGDPVQPDLLNLLCLQLVNVVQQDDADDLLVVCPVFDPVQSCVVVVQVDALVQLLLVLVPDQALSQLSNSSNNNSRHPNNVSQQCLAAPGPLVPQLLVLLQVQQAPLCPPPCVQLLNCCSNVVPNLQCNCPTPVVVVLVVFAPCVPSLLRRLVSLLVSCCSVRGRSSNVSSVLCNQFVVLLSCCSNLVSVQVSNVNHSSVNSSSVVSVSSSPHNDDDHTDDRPGHHPVNFVPDDQWDLQAAWDPFWDLKQAQKWWKWW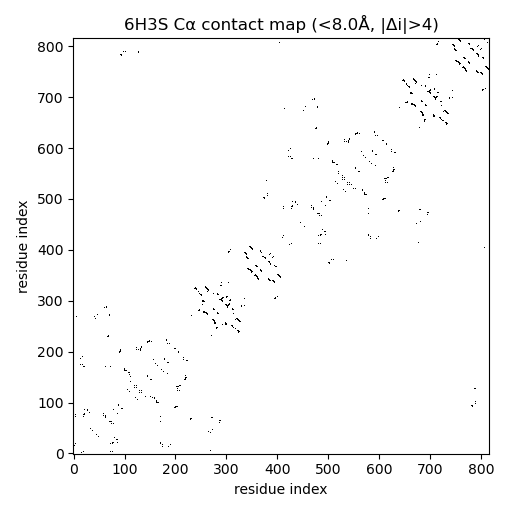WAPDDRTDIAIWIAGPSHTFHAHSLWWEQQPVHRNIIGPNANPSLDITHIDDRCRNNIIMHIDGDDGDPPQQHWFFFKAQFPDWKWWAAPRDIFIWTQGPVRFIWGADPQKDADDPHRRIIGRDNVSPDTTGTDDCVSTDPIGD/DDADLLFGDPVQPDLLRLLCLQLVNVVQQDDADDLQVVCPPDDPVASVQVVVAPDALVQLLLVQVVWAAPSQLSNSRNSNSRHPNNVQLQLLAAPGPLVPVLLVLLQPDDQPLCVPPCVFQLSCCSNPVPNLQCNCPTPVVSVLVVQAPPVVSLLRNLVSLLVSCCSSRGGSSNVSSVLCNQFVVLLSCCSNLVSVQVSNPNRSSSNSSSVVSVNSSPHNDDDHTDDRPGHHPVNQVPFPAFQPQAAWDDFWDLKAAQKWKKWKWADDDRTDIAIWIAGVNHTFHQESLWWAAAPVGNRIIGPNANPSLDTGHIDDRCSVNITMGTDHDDGDPPQQHDWAQKAQFPDKKWFAAPNDIFIWTQHPVRFIWTADPLKAADPPHRRIIGRDNVSPDTIGTDDCVSTPHIDD